Protein AF-0000000075753272 (afdb_homodimer)

Sequence (1418 aa):
MAPVPPPQSSPTVSQSSRSLSGKRPLSTNADADEENRRKDPKISRACDTCKRKKIRCDGIIPCSNCAKRKLNCAYDTKYGRGRPPTPPPSTVLNEPQDRTRSGDSNDHSIWHQPGPVAHGISTSQAHLRASPEIEIEGQYFDPTSGLNFLHRAWKKLLTQKDESTSYDSSDTERNQLLTSAGDRPFHVDNSTSDAFIPDASTARKLQEFYFETCVVTYRMFHRQTVEGWMELFLKDRQLQRPMAQSLGNSRTAILLTIMAIATLRLEKVHGEMSTEDESLVLQRSDHLFCAGMRLTEMEMGFPRLESAQARLIQVLYLLQTARMNKGWYTFGNAFHITLSLGMHRRRDQKRDFPFTSKRQNYITSECYKRTFWAAYIIDKYLSVVFGRPRLYQDDDIDQNFPDNVNDEDMTPQGPSTPDEPADCYIDALIFHAKIARIIGKVSQEVYSVSDLSNQDRLAAAHRSSRELHEWHASLPPHLGTVKPSTLIPSFRRQAIALQLAYSHALIHTNRPFLLTEGGSENVTECISATKASLELVNRMAGDNTLLHSFWWTHYVIFCALAVVYVWEIQRTTRPTEIDTQSLGKIFDLAEKCHGHIKRASTGLSQNQRYSIILDELRSEAQRCRILRGNTPHPQQSGRPGGETNANTEIGFPFLQDPDMFGSTVGVQEELMPNMLDSFLFSDWQTLDSSAIFPFPDPNSVSPTFPAVPMAPVPPPQSSPTVSQSSRSLSGKRPLSTNADADEENRRKDPKISRACDTCKRKKIRCDGIIPCSNCAKRKLNCAYDTKYGRGRPPTPPPSTVLNEPQDRTRSGDSNDHSIWHQPGPVAHGISTSQAHLRASPEIEIEGQYFDPTSGLNFLHRAWKKLLTQKDESTSYDSSDTERNQLLTSAGDRPFHVDNSTSDAFIPDASTARKLQEFYFETCVVTYRMFHRQTVEGWMELFLKDRQLQRPMAQSLGNSRTAILLTIMAIATLRLEKVHGEMSTEDESLVLQRSDHLFCAGMRLTEMEMGFPRLESAQARLIQVLYLLQTARMNKGWYTFGNAFHITLSLGMHRRRDQKRDFPFTSKRQNYITSECYKRTFWAAYIIDKYLSVVFGRPRLYQDDDIDQNFPDNVNDEDMTPQGPSTPDEPADCYIDALIFHAKIARIIGKVSQEVYSVSDLSNQDRLAAAHRSSRELHEWHASLPPHLGTVKPSTLIPSFRRQAIALQLAYSHALIHTNRPFLLTEGGSENVTECISATKASLELVNRMAGDNTLLHSFWWTHYVIFCALAVVYVWEIQRTTRPTEIDTQSLGKIFDLAEKCHGHIKRASTGLSQNQRYSIILDELRSEAQRCRILRGNTPHPQQSGRPGGETNANTEIGFPFLQDPDMFGSTVGVQEELMPNMLDSFLFSDWQTLDSSAIFPFPDPNSVSPTFPAVP

InterPro domains:
  IPR001138 Zn(2)Cys(6) fungal-type DNA-binding domain [PF00172] (45-79)
  IPR001138 Zn(2)Cys(6) fungal-type DNA-binding domain [PS00463] (46-73)
  IPR001138 Zn(2)Cys(6) fungal-type DNA-binding domain [PS50048] (46-75)
  IPR001138 Zn(2)Cys(6) fungal-type DNA-binding domain [SM00066] (41-84)
  IPR001138 Zn(2)Cys(6) fungal-type DNA-binding domain [cd00067] (42-76)
  IPR007219 Xylanolytic transcriptional activator, regulatory domain [PF04082] (209-472)
  IPR007219 Xylanolytic transcriptional activator, regulatory domain [SM00906] (327-408)
  IPR036864 Zn(2)-C6 fungal-type DNA-binding domain superfamily [G3DSA:4.10.240.10] (39-102)
  IPR036864 Zn(2)-C6 fungal-type DNA-binding domain superfamily [SSF57701] (38-82)

Radius of gyration: 41.1 Å; Cα contacts (8 Å, |Δi|>4): 1677; chains: 2; bounding box: 150×129×118 Å

Nearest PDB structures (foldseek):
  8fbj-assembly1_A  TM=3.458E-01  e=1.416E+00  synthetic construct
  7cnd-assembly1_C  TM=1.993E-01  e=3.492E+00  Saccharomyces cerevisiae
  5k7v-assembly1_B  TM=1.952E-01  e=4.719E+00  synthetic construct
  8fbj-assembly1_A  TM=3.458E-01  e=1.509E+00  synthetic construct
  6vfk-assembly1_B  TM=2.638E-01  e=9.099E+00  synthetic construct

pLDDT: mean 70.78, std 27.69, range [14.71, 98.81]

Organism: Penicillium rubens (strain ATCC 28089 / DSM 1075 / NRRL 1951 / Wisconsin 54-1255) (NCBI:txid500485)

Secondary structure (DSSP, 8-state):
----------------------------------------PPPS---HHHHHTT------BS-HHHHHTT------S--SSSS---PPB----------------------------------------S-----BTTB---TT-TTHHHHHHHHHHHHHHHHSTHHHHHHHHHSSBTTTTTSPPP-------GGGSPPHHHHHHHHHHIIIII-SS---S-HHHHHHHHHHHHHHHHTT--TTTTT-HHHHHHHHHHHHHHHHHHHHHS----HHHHHHHHHHHHHHHHHHHHHHHT-BSS--HHHHHHHHHHHHHHHHTT-HHHHHHHHHHHHHHHHHTTTTS---TTTT-TT--S---HHHHHHHHHHHHHHHHHHHHHHHHHT---SS-GGG--PPPPPS--GGGEETTEE---SS-PPPTHHHHHHHHHHHHHHHHHHHHTS-SS---HHHHHHHHHHHHHHHHHHHHHS-TTTTTS-GGGS-HHHHHHHHHHHHHHHHHHHHHHGGGGSSTT-HHHHHHHHHHHHHHHHHHHHHTT-HHHHTS-TTHHHHHHHHHHHHHHHHHHHHHS--SS-HHHHHHHHHHHHHHHHHHHHHGGG-HHHHHHHHHHHHHHHHHHHHHHHHHTS---------------------------TTS-S-----------GGGG--HHHHHHHHHTTTS-S--TT---TTS----/-------------------------------------------S---HHHHHTT------BS-HHHHHTT------S--SSSS---PPB----------------------------------------S-----BTTB---TT-TTHHHHHHHHHHHHHHHHSTHHHHHHHHHSSBTTTTTSPPP-------GGGSPPHHHHHHHHHHIIIII-SS---S-HHHHHHHHHHHHHHHHTT--TTTTT-HHHHHHHHHHHHHHHHHHHHHS----HHHHHHHHHHHHHHHHHHHHHHHT-BSS--HHHHHHHHHHHHHHHHTT-HHHHHHHHHHHHHHHHHTTTTS---TTTT-TT--S---HHHHHHHHHHHHHHHHHHHHHHHHHT---SS-GGG--PPPPPS--GGGEETTEE---SS-PPPTHHHHHHHHHHHHHHHHHHHHTS-SS---HHHHHHHHHHHHHHHHHHHHTS-TTTTTS-GGGS-HHHHHHHHHHHHHHHHHHHHHHGGGGSSTT-HHHHHHHHHHHHHHHHHHHHHTT-HHHHTS-TTHHHHHHHHHHHHHHHHHHHHHS--SS-HHHHHHHHHHHHHHHHHHHHHTTS-HHHHHHHHHHHHHHHHHHHHHHHHHTS---------------------------TTS-S-----------GGGG--HHHHHHHHHTTTS-S--TT---TTS----

Foldseek 3Di:
DDDDDDDDDDDDDDDDDDDDDDDDDDPDDDDDPPPPPPDDDQAQDAFPVCVVVVHDFNQAVQTPVCVVVVHHRHRPDDDPPDDPPDHHHDPPPPDPPPPPDDDDDDDPDDDDDDDDDDDDDPPPLPDPDDDPQPCPVNDRDPLQALCVLLVVLQVCLVVVCVPDPCVVQQVVQQPDDPLQRLFGDAQEDPPPDPVLDDALVLLVVLLVQLVQFQDAALCLDQSVVLVVVSVVQNVCVVVVHDNQPVPALLSSLLSLLSSLSSLLLVVLQVDDDDPVRNVVSSNSSSNSNVSSVVSLVPGDDQDDLSNLVSLLSSLQSCLLQVSLSNSVVSLVVSLVSLVVVVLLEAPDPVVCPVPPPPLQQLNRNLSSQSSVLSSLLVQLVSCLLQVHAGDDDPVSGDYDHHDQAESVQGGRNGGHDDPDDDHGSNLLNRLSSVLSVLSNQLCCQLVNPDPDDPVSNLVSLVVSLVVLVVSLVPRDCLQHPDDLVPDDNSSSLSNLVVLLSSLLSLLSSQLQCLQPPPNPVSLVSNLVSLLVLLVSLVVCLVRSSNCSSHSCNLLSLLSSLLSLLSNLLVCLVPVDPPDPVVNVVSNVSNVVSLVSLVVVCVHGQLSVSSNSSSVSSNVSSVVSVVVVVPPDPPPDPPPDDDDDPCPPPDDPPPCPVPPSVPDPPVPPPPVSNSSNNNPHSSNSSLSSNDSSDRDVPLVDPPVRDDNRD/DDDDDDDDDDDDDDDDDDDDDDDPDPPDDPDDDPDDPPDPDQAQDAFPVCVVVVHDFNQAVQTPVCVVVVHHRHRPDDDPPDDRPDHHHDPPPPDPPPPPPDDDDDDDDPDDDDDDDDDDPPPPPPPPDDDPQPCPVNDRDPLQALCVLLVVLQVCLVVVCVPDPCVVQQVVQQPDDPLQRLFGDAQEDPDPDPVLDDALVLLVVLLVQLVQFQDAALCLDQSVVLVVVSVVQNVCVVVVHDRQPPPALLSSLLSLLSSLSSLLLVVLQVDDDDLVRNVVSSNSSSNSNVSSVVSLVPGDDQDDLSNLVSLLSSLQSCLLQVSLSNSVVSLVVSLVSLVVVVLLEAPDPVVCPVPPPPLQQLNRLLSSQSSVLSSLLVQLVSCLLQVHAGDDDPVSGDYDHHDQAESVQGGRNGGHDDPDDDHGSNLLNRLSSVLSVLSNQLCCQLVNPDPDDPVSNLVSLVVSLVVLVVSLVPRDCLQHPDDLVPDDNSSSLSNLVVLLSSLLSLLLSQLQCLQPPPNPVSLVSNLVSLLVLLVSLVVCLVRSSNCSSHSCNLLSLLSSLLSLLSNLLVCLVPVDPPDVVVNVVSNVSNVVSLVSLVVVCVHGQLSVSSNSSSVSSNVSSVVSVVVVVPPDPPPDPDPDDDDPPCPPPDPPPPPPVPPVVDDPPVPPPPVSNRSNNNPHSSNSSLSSNDSSDRDPPLVDPPVRDDNRD

Structure (mmCIF, N/CA/C/O backbone):
data_AF-0000000075753272-model_v1
#
loop_
_entity.id
_entity.type
_entity.pdbx_description
1 polymer 'Pc21g18890 protein'
#
loop_
_atom_site.group_PDB
_atom_site.id
_atom_site.type_symbol
_atom_site.label_atom_id
_atom_site.label_alt_id
_atom_site.label_comp_id
_atom_site.label_asym_id
_atom_site.label_entity_id
_atom_site.label_seq_id
_atom_site.pdbx_PDB_ins_code
_atom_site.Cartn_x
_atom_site.Cartn_y
_atom_site.Cartn_z
_atom_site.occupancy
_atom_site.B_iso_or_equiv
_atom_site.auth_seq_id
_atom_site.auth_comp_id
_atom_site.auth_asym_id
_atom_site.auth_atom_id
_atom_site.pdbx_PDB_model_num
ATOM 1 N N . MET A 1 1 ? -29.297 -69.062 10.344 1 15.25 1 MET A N 1
ATOM 2 C CA . MET A 1 1 ? -29.344 -69.5 11.742 1 15.25 1 MET A CA 1
ATOM 3 C C . MET A 1 1 ? -28.031 -69.188 12.453 1 15.25 1 MET A C 1
ATOM 5 O O . MET A 1 1 ? -27.016 -68.938 11.812 1 15.25 1 MET A O 1
ATOM 9 N N . ALA A 1 2 ? -27.703 -70.125 13.523 1 15.28 2 ALA A N 1
ATOM 10 C CA . ALA A 1 2 ? -27.328 -70 14.93 1 15.28 2 ALA A CA 1
ATOM 11 C C . ALA A 1 2 ? -25.828 -69.688 15.047 1 15.28 2 ALA A C 1
ATOM 13 O O . ALA A 1 2 ? -25.062 -69.875 14.102 1 15.28 2 ALA A O 1
ATOM 14 N N . PRO A 1 3 ? -25.078 -70.25 16.109 1 16.95 3 PRO A N 1
ATOM 15 C CA . PRO A 1 3 ? -24.562 -70.062 17.469 1 16.95 3 PRO A CA 1
ATOM 16 C C . PRO A 1 3 ? -23.062 -70.25 17.562 1 16.95 3 PRO A C 1
ATOM 18 O O . PRO A 1 3 ? -22.375 -69.375 18.141 1 16.95 3 PRO A O 1
ATOM 21 N N . VAL A 1 4 ? -22.531 -71.438 17.484 1 16.41 4 VAL A N 1
ATOM 22 C CA . VAL A 1 4 ? -21.969 -72.188 18.609 1 16.41 4 VAL A CA 1
ATOM 23 C C . VAL A 1 4 ? -20.484 -71.875 18.766 1 16.41 4 VAL A C 1
ATOM 25 O O . VAL A 1 4 ? -19.859 -71.312 17.844 1 16.41 4 VAL A O 1
ATOM 28 N N . PRO A 1 5 ? -19.547 -72.812 18.891 1 17.09 5 PRO A N 1
ATOM 29 C CA . PRO A 1 5 ? -18.984 -73.375 20.141 1 17.09 5 PRO A CA 1
ATOM 30 C C . PRO A 1 5 ? -17.547 -72.938 20.391 1 17.09 5 PRO A C 1
ATOM 32 O O . PRO A 1 5 ? -16.906 -72.375 19.484 1 17.09 5 PRO A O 1
ATOM 35 N N . PRO A 1 6 ? -16.672 -73.75 20.984 1 17.28 6 PRO A N 1
ATOM 36 C CA . PRO A 1 6 ? -15.969 -73.938 22.25 1 17.28 6 PRO A CA 1
ATOM 37 C C . PRO A 1 6 ? -14.453 -73.875 22.109 1 17.28 6 PRO A C 1
ATOM 39 O O . PRO A 1 6 ? -13.773 -73.375 23.016 1 17.28 6 PRO A O 1
ATOM 42 N N . PRO A 1 7 ? -13.633 -74.312 21.047 1 15.12 7 PRO A N 1
ATOM 43 C CA . PRO A 1 7 ? -12.844 -75.5 21.531 1 15.12 7 PRO A CA 1
ATOM 44 C C . PRO A 1 7 ? -11.531 -75.062 22.172 1 15.12 7 PRO A C 1
ATOM 46 O O . PRO A 1 7 ? -11.078 -73.938 21.969 1 15.12 7 PRO A O 1
ATOM 49 N N . GLN A 1 8 ? -10.461 -75.938 22.203 1 14.81 8 GLN A N 1
ATOM 50 C CA . GLN A 1 8 ? -9.82 -76.812 23.172 1 14.81 8 GLN A CA 1
ATOM 51 C C . GLN A 1 8 ? -8.414 -76.312 23.516 1 14.81 8 GLN A C 1
ATOM 53 O O . GLN A 1 8 ? -8.078 -76.125 24.688 1 14.81 8 GLN A O 1
ATOM 58 N N . SER A 1 9 ? -7.305 -76.875 22.969 1 14.84 9 SER A N 1
ATOM 59 C CA . SER A 1 9 ? -6.488 -77.875 23.656 1 14.84 9 SER A CA 1
ATOM 60 C C . SER A 1 9 ? -5.184 -77.25 24.156 1 14.84 9 SER A C 1
ATOM 62 O O . SER A 1 9 ? -4.848 -77.375 25.344 1 14.84 9 SER A O 1
ATOM 64 N N . SER A 1 10 ? -3.955 -77.688 23.688 1 15.23 10 SER A N 1
ATOM 65 C CA . SER A 1 10 ? -3.084 -78.625 24.375 1 15.23 10 SER A CA 1
ATOM 66 C C . SER A 1 10 ? -1.89 -77.938 25 1 15.23 10 SER A C 1
ATOM 68 O O . SER A 1 10 ? -1.557 -76.812 24.625 1 15.23 10 SER A O 1
ATOM 70 N N . PRO A 1 11 ? -0.703 -78.688 25.234 1 16.17 11 PRO A N 1
ATOM 71 C CA . PRO A 1 11 ? 0.001 -79.125 26.422 1 16.17 11 PRO A CA 1
ATOM 72 C C . PRO A 1 11 ? 1.267 -78.375 26.734 1 16.17 11 PRO A C 1
ATOM 74 O O . PRO A 1 11 ? 1.472 -77.938 27.875 1 16.17 11 PRO A O 1
ATOM 77 N N . THR A 1 12 ? 2.381 -78.438 25.938 1 15.66 12 THR A N 1
ATOM 78 C CA . THR A 1 12 ? 3.527 -79.188 26.438 1 15.66 12 THR A CA 1
ATOM 79 C C . THR A 1 12 ? 4.516 -78.25 27.141 1 15.66 12 THR A C 1
ATOM 81 O O . THR A 1 12 ? 4.719 -77.125 26.719 1 15.66 12 THR A O 1
ATOM 84 N N . VAL A 1 13 ? 5.352 -78.688 28.172 1 16.58 13 VAL A N 1
ATOM 85 C CA . VAL A 1 13 ? 5.918 -78.438 29.5 1 16.58 13 VAL A CA 1
ATOM 86 C C . VAL A 1 13 ? 7.312 -77.875 29.375 1 16.58 13 VAL A C 1
ATOM 88 O O . VAL A 1 13 ? 7.68 -76.938 30.141 1 16.58 13 VAL A O 1
ATOM 91 N N . SER A 1 14 ? 8.32 -78.25 28.5 1 15.04 14 SER A N 1
ATOM 92 C CA . SER A 1 14 ? 9.438 -78.938 29.141 1 15.04 14 SER A CA 1
ATOM 93 C C . SER A 1 14 ? 10.398 -77.938 29.781 1 15.04 14 SER A C 1
ATOM 95 O O . SER A 1 14 ? 10.359 -76.75 29.453 1 15.04 14 SER A O 1
ATOM 97 N N . GLN A 1 15 ? 11.805 -78.25 29.859 1 15.45 15 GLN A N 1
ATOM 98 C CA . GLN A 1 15 ? 12.773 -78.625 30.891 1 15.45 15 GLN A CA 1
ATOM 99 C C . GLN A 1 15 ? 13.703 -77.438 31.203 1 15.45 15 GLN A C 1
ATOM 101 O O . GLN A 1 15 ? 13.766 -76.438 30.453 1 15.45 15 GLN A O 1
ATOM 106 N N . SER A 1 16 ? 15.023 -77.75 31.609 1 15.95 16 SER A N 1
ATOM 107 C CA . SER A 1 16 ? 15.797 -77.688 32.844 1 15.95 16 SER A CA 1
ATOM 108 C C . SER A 1 16 ? 16.766 -76.5 32.875 1 15.95 16 SER A C 1
ATOM 110 O O . SER A 1 16 ? 16.781 -75.75 33.812 1 15.95 16 SER A O 1
ATOM 112 N N . SER A 1 17 ? 18.031 -76.688 32.281 1 15.92 17 SER A N 1
ATOM 113 C CA . SER A 1 17 ? 19.281 -76.812 33 1 15.92 17 SER A CA 1
ATOM 114 C C . SER A 1 17 ? 20.016 -75.5 33.094 1 15.92 17 SER A C 1
ATOM 116 O O . SER A 1 17 ? 20.062 -74.688 32.156 1 15.92 17 SER A O 1
ATOM 118 N N . ARG A 1 18 ? 20.531 -75.062 34.344 1 17.67 18 ARG A N 1
ATOM 119 C CA . ARG A 1 18 ? 20.906 -73.938 35.125 1 17.67 18 ARG A CA 1
ATOM 120 C C . ARG A 1 18 ? 22.312 -73.438 34.781 1 17.67 18 ARG A C 1
ATOM 122 O O . ARG A 1 18 ? 22.875 -72.562 35.469 1 17.67 18 ARG A O 1
ATOM 129 N N . SER A 1 19 ? 22.859 -73.688 33.562 1 15.87 19 SER A N 1
ATOM 130 C CA . SER A 1 19 ? 24.312 -73.875 33.656 1 15.87 19 SER A CA 1
ATOM 131 C C . SER A 1 19 ? 24.984 -72.625 34.25 1 15.87 19 SER A C 1
ATOM 133 O O . SER A 1 19 ? 24.391 -71.562 34.281 1 15.87 19 SER A O 1
ATOM 135 N N . LEU A 1 20 ? 26.406 -72.562 34.125 1 17.33 20 LEU A N 1
ATOM 136 C CA . LEU A 1 20 ? 27.688 -72.5 34.812 1 17.33 20 LEU A CA 1
ATOM 137 C C . LEU A 1 20 ? 28.141 -71 34.875 1 17.33 20 LEU A C 1
ATOM 139 O O . LEU A 1 20 ? 27.781 -70.188 34.031 1 17.33 20 LEU A O 1
ATOM 143 N N . SER A 1 21 ? 29.078 -70.625 35.875 1 17.3 21 SER A N 1
ATOM 144 C CA . SER A 1 21 ? 29.469 -69.625 36.938 1 17.3 21 SER A CA 1
ATOM 145 C C . SER A 1 21 ? 30.453 -68.625 36.375 1 17.3 21 SER A C 1
ATOM 147 O O . SER A 1 21 ? 30.781 -67.625 37.062 1 17.3 21 SER A O 1
ATOM 149 N N . GLY A 1 22 ? 30.906 -68.688 35.125 1 16.08 22 GLY A N 1
ATOM 150 C CA . GLY A 1 22 ? 32.312 -68.312 35.094 1 16.08 22 GLY A CA 1
ATOM 151 C C . GLY A 1 22 ? 32.562 -66.875 35.406 1 16.08 22 GLY A C 1
ATOM 152 O O . GLY A 1 22 ? 31.797 -66 35 1 16.08 22 GLY A O 1
ATOM 153 N N . LYS A 1 23 ? 33.375 -66.625 36.5 1 18.42 23 LYS A N 1
ATOM 154 C CA . LYS A 1 23 ? 33.812 -65.5 37.312 1 18.42 23 LYS A CA 1
ATOM 155 C C . LYS A 1 23 ? 34.594 -64.5 36.5 1 18.42 23 LYS A C 1
ATOM 157 O O . LYS A 1 23 ? 35.5 -64.875 35.781 1 18.42 23 LYS A O 1
ATOM 162 N N . ARG A 1 24 ? 34.094 -63.375 36.156 1 18.03 24 ARG A N 1
ATOM 163 C CA . ARG A 1 24 ? 34.5 -62.219 35.344 1 18.03 24 ARG A CA 1
ATOM 164 C C . ARG A 1 24 ? 35.781 -61.594 35.906 1 18.03 24 ARG A C 1
ATOM 166 O O . ARG A 1 24 ? 35.812 -61.188 37.062 1 18.03 24 ARG A O 1
ATOM 173 N N . PRO A 1 25 ? 36.938 -62.125 35.531 1 18.89 25 PRO A N 1
ATOM 174 C CA . PRO A 1 25 ? 38.125 -61.594 36.25 1 18.89 25 PRO A CA 1
ATOM 175 C C . PRO A 1 25 ? 38.188 -60.062 36.219 1 18.89 25 PRO A C 1
ATOM 177 O O . PRO A 1 25 ? 37.656 -59.438 35.312 1 18.89 25 PRO A O 1
ATOM 180 N N . LEU A 1 26 ? 38.625 -59.375 37.375 1 20.05 26 LEU A N 1
ATOM 181 C CA . LEU A 1 26 ? 38.719 -58.062 38 1 20.05 26 LEU A CA 1
ATOM 182 C C . LEU A 1 26 ? 39.781 -57.219 37.312 1 20.05 26 LEU A C 1
ATOM 184 O O . LEU A 1 26 ? 40.969 -57.469 37.438 1 20.05 26 LEU A O 1
ATOM 188 N N . SER A 1 27 ? 39.625 -56.875 35.969 1 18.56 27 SER A N 1
ATOM 189 C CA . SER A 1 27 ? 40.719 -56.156 35.312 1 18.56 27 SER A CA 1
ATOM 190 C C . SER A 1 27 ? 41.062 -54.875 36.062 1 18.56 27 SER A C 1
ATOM 192 O O . SER A 1 27 ? 40.188 -54.094 36.406 1 18.56 27 SER A O 1
ATOM 194 N N . THR A 1 28 ? 42.281 -54.75 36.656 1 19.38 28 THR A N 1
ATOM 195 C CA . THR A 1 28 ? 43.031 -53.844 37.531 1 19.38 28 THR A CA 1
ATOM 196 C C . THR A 1 28 ? 43.156 -52.469 36.906 1 19.38 28 THR A C 1
ATOM 198 O O . THR A 1 28 ? 43.25 -52.375 35.688 1 19.38 28 THR A O 1
ATOM 201 N N . ASN A 1 29 ? 43.156 -51.219 37.656 1 20.14 29 ASN A N 1
ATOM 202 C CA . ASN A 1 29 ? 42.938 -49.781 37.812 1 20.14 29 ASN A CA 1
ATOM 203 C C . ASN A 1 29 ? 44.125 -49 37.312 1 20.14 29 ASN A C 1
ATOM 205 O O . ASN A 1 29 ? 44.219 -47.781 37.594 1 20.14 29 ASN A O 1
ATOM 209 N N . ALA A 1 30 ? 45.344 -49.469 36.875 1 20.72 30 ALA A N 1
ATOM 210 C CA . ALA A 1 30 ? 46.594 -48.75 37.219 1 20.72 30 ALA A CA 1
ATOM 211 C C . ALA A 1 30 ? 46.562 -47.344 36.594 1 20.72 30 ALA A C 1
ATOM 213 O O . ALA A 1 30 ? 46.844 -46.375 37.281 1 20.72 30 ALA A O 1
ATOM 214 N N . ASP A 1 31 ? 47.125 -47.094 35.344 1 19.86 31 ASP A N 1
ATOM 215 C CA . ASP A 1 31 ? 48.281 -46.312 35 1 19.86 31 ASP A CA 1
ATOM 216 C C . ASP A 1 31 ? 47.938 -44.844 34.812 1 19.86 31 ASP A C 1
ATOM 218 O O . ASP A 1 31 ? 46.969 -44.5 34.156 1 19.86 31 ASP A O 1
ATOM 222 N N . ALA A 1 32 ? 48.562 -43.719 35.625 1 23.19 32 ALA A N 1
ATOM 223 C CA . ALA A 1 32 ? 48.719 -42.406 36.188 1 23.19 32 ALA A CA 1
ATOM 224 C C . ALA A 1 32 ? 49.094 -41.375 35.125 1 23.19 32 ALA A C 1
ATOM 226 O O . ALA A 1 32 ? 49.094 -40.188 35.375 1 23.19 32 ALA A O 1
ATOM 227 N N . ASP A 1 33 ? 49.844 -41.719 34.031 1 22.69 33 ASP A N 1
ATOM 228 C CA . ASP A 1 33 ? 50.812 -40.781 33.5 1 22.69 33 ASP A CA 1
ATOM 229 C C . ASP A 1 33 ? 50.125 -39.594 32.812 1 22.69 33 ASP A C 1
ATOM 231 O O . ASP A 1 33 ? 50.75 -38.875 32.031 1 22.69 33 ASP A O 1
ATOM 235 N N . GLU A 1 34 ? 48.906 -39.312 32.906 1 25.77 34 GLU A N 1
ATOM 236 C CA . GLU A 1 34 ? 48.469 -38.375 31.891 1 25.77 34 GLU A CA 1
ATOM 237 C C . GLU A 1 34 ? 49.062 -36.969 32.156 1 25.77 34 GLU A C 1
ATOM 239 O O . GLU A 1 34 ? 48.781 -36.375 33.188 1 25.77 34 GLU A O 1
ATOM 244 N N . GLU A 1 35 ? 50.344 -36.625 31.688 1 26.92 35 GLU A N 1
ATOM 245 C CA . GLU A 1 35 ? 51.125 -35.375 31.719 1 26.92 35 GLU A CA 1
ATOM 246 C C . GLU A 1 35 ? 50.25 -34.156 31.422 1 26.92 35 GLU A C 1
ATOM 248 O O . GLU A 1 35 ? 49.469 -34.156 30.469 1 26.92 35 GLU A O 1
ATOM 253 N N . ASN A 1 36 ? 50.062 -33.312 32.438 1 28.36 36 ASN A N 1
ATOM 254 C CA . ASN A 1 36 ? 49.312 -32.094 32.594 1 28.36 36 ASN A CA 1
ATOM 255 C C . ASN A 1 36 ? 49.75 -31.031 31.578 1 28.36 36 ASN A C 1
ATOM 257 O O . ASN A 1 36 ? 50.844 -30.5 31.656 1 28.36 36 ASN A O 1
ATOM 261 N N . ARG A 1 37 ? 49.562 -31.125 30.25 1 33.59 37 ARG A N 1
ATOM 262 C CA . ARG A 1 37 ? 49.875 -30.094 29.281 1 33.59 37 ARG A CA 1
ATOM 263 C C . ARG A 1 37 ? 49.531 -28.703 29.812 1 33.59 37 ARG A C 1
ATOM 265 O O . ARG A 1 37 ? 48.375 -28.438 30.109 1 33.59 37 ARG A O 1
ATOM 272 N N . ARG A 1 38 ? 50.406 -27.984 30.5 1 32.75 38 ARG A N 1
ATOM 273 C CA . ARG A 1 38 ? 50.344 -26.609 31 1 32.75 38 ARG A CA 1
ATOM 274 C C . ARG A 1 38 ? 49.656 -25.688 30 1 32.75 38 ARG A C 1
ATOM 276 O O . ARG A 1 38 ? 50.031 -25.641 28.828 1 32.75 38 ARG A O 1
ATOM 283 N N . LYS A 1 39 ? 48.5 -25.359 30.266 1 36.44 39 LYS A N 1
ATOM 284 C CA . LYS A 1 39 ? 47.688 -24.391 29.531 1 36.44 39 LYS A CA 1
ATOM 285 C C . LYS A 1 39 ? 48.469 -23.109 29.281 1 36.44 39 LYS A C 1
ATOM 287 O O . LYS A 1 39 ? 49.125 -22.578 30.172 1 36.44 39 LYS A O 1
ATOM 292 N N . ASP A 1 40 ? 48.938 -22.828 28.078 1 40.81 40 ASP A N 1
ATOM 293 C CA . ASP A 1 40 ? 49.656 -21.625 27.656 1 40.81 40 ASP A CA 1
ATOM 294 C C . ASP A 1 40 ? 49.031 -20.375 28.281 1 40.81 40 ASP A C 1
ATOM 296 O O . ASP A 1 40 ? 47.812 -20.297 28.453 1 40.81 40 ASP A O 1
ATOM 300 N N . PRO A 1 41 ? 49.75 -19.578 29 1 45.75 41 PRO A N 1
ATOM 301 C CA . PRO A 1 41 ? 49.219 -18.438 29.75 1 45.75 41 PRO A CA 1
ATOM 302 C C . PRO A 1 41 ? 48.312 -17.547 28.891 1 45.75 41 PRO A C 1
ATOM 304 O O . PRO A 1 41 ? 48.594 -17.359 27.703 1 45.75 41 PRO A O 1
ATOM 307 N N . LYS A 1 42 ? 47.094 -17.359 29.297 1 56.03 42 LYS A N 1
ATOM 308 C CA . LYS A 1 42 ? 46.062 -16.516 28.672 1 56.03 42 LYS A CA 1
ATOM 309 C C . LYS A 1 42 ? 46.562 -15.07 28.547 1 56.03 42 LYS A C 1
ATOM 311 O O . LYS A 1 42 ? 47.156 -14.516 29.469 1 56.03 42 LYS A O 1
ATOM 316 N N . ILE A 1 43 ? 46.688 -14.648 27.406 1 66.12 43 ILE A N 1
ATOM 317 C CA . ILE A 1 43 ? 47.156 -13.297 27.172 1 66.12 43 ILE A CA 1
ATOM 318 C C . ILE A 1 43 ? 46.219 -12.289 27.828 1 66.12 43 ILE A C 1
ATOM 320 O O . ILE A 1 43 ? 45.031 -12.539 27.938 1 66.12 43 ILE A O 1
ATOM 324 N N . SER A 1 44 ? 46.594 -11.289 28.547 1 69.62 44 SER A N 1
ATOM 325 C CA . SER A 1 44 ? 45.812 -10.367 29.359 1 69.62 44 SER A CA 1
ATOM 326 C C . SER A 1 44 ? 44.969 -9.43 28.484 1 69.62 44 SER A C 1
ATOM 328 O O . SER A 1 44 ? 43.906 -8.992 28.875 1 69.62 44 SER A O 1
ATOM 330 N N . ARG A 1 45 ? 45.562 -9.078 27.281 1 73 45 ARG A N 1
ATOM 331 C CA . ARG A 1 45 ? 44.875 -8.141 26.406 1 73 45 ARG A CA 1
ATOM 332 C C . ARG A 1 45 ? 45.219 -8.398 24.953 1 73 45 ARG A C 1
ATOM 334 O O . ARG A 1 45 ? 46.406 -8.492 24.594 1 73 45 ARG A O 1
ATOM 341 N N . ALA A 1 46 ? 44.156 -8.617 24.234 1 76.31 46 ALA A N 1
ATOM 342 C CA . ALA A 1 46 ? 44.344 -8.773 22.797 1 76.31 46 ALA A CA 1
ATOM 343 C C . ALA A 1 46 ? 44.344 -7.422 22.094 1 76.31 46 ALA A C 1
ATOM 345 O O . ALA A 1 46 ? 43.719 -6.473 22.562 1 76.31 46 ALA A O 1
ATOM 346 N N . CYS A 1 47 ? 45.094 -7.266 20.984 1 75.44 47 CYS A N 1
ATOM 347 C CA . CYS A 1 47 ? 45.125 -6.016 20.234 1 75.44 47 CYS A CA 1
ATOM 348 C C . CYS A 1 47 ? 43.781 -5.762 19.562 1 75.44 47 CYS A C 1
ATOM 350 O O . CYS A 1 47 ? 43 -6.695 19.344 1 75.44 47 CYS A O 1
ATOM 352 N N . ASP A 1 48 ? 43.438 -4.555 19.266 1 77.06 48 ASP A N 1
ATOM 353 C CA . ASP A 1 48 ? 42.125 -4.129 18.766 1 77.06 48 ASP A CA 1
ATOM 354 C C . ASP A 1 48 ? 41.812 -4.801 17.438 1 77.06 48 ASP A C 1
ATOM 356 O O . ASP A 1 48 ? 40.656 -5.145 17.172 1 77.06 48 ASP A O 1
ATOM 360 N N . THR A 1 49 ? 42.781 -5.094 16.672 1 75.19 49 THR A N 1
ATOM 361 C CA . THR A 1 49 ? 42.625 -5.723 15.367 1 75.19 49 THR A CA 1
ATOM 362 C C . THR A 1 49 ? 42.312 -7.211 15.516 1 75.19 49 THR A C 1
ATOM 364 O O . THR A 1 49 ? 41.406 -7.738 14.852 1 75.19 49 THR A O 1
ATOM 367 N N . CYS A 1 50 ? 43.062 -7.863 16.375 1 75.56 50 CYS A N 1
ATOM 368 C CA . CYS A 1 50 ? 42.844 -9.281 16.625 1 75.56 50 CYS A CA 1
ATOM 369 C C . CYS A 1 50 ? 41.531 -9.508 17.359 1 75.56 50 CYS A C 1
ATOM 371 O O . CYS A 1 50 ? 40.812 -10.492 17.109 1 75.56 50 CYS A O 1
ATOM 373 N N . LYS A 1 51 ? 41.125 -8.609 18.203 1 75.31 51 LYS A N 1
ATOM 374 C CA . LYS A 1 51 ? 39.844 -8.648 18.922 1 75.31 51 LYS A CA 1
ATOM 375 C C . LYS A 1 51 ? 38.688 -8.469 17.953 1 75.31 51 LYS A C 1
ATOM 377 O O . LYS A 1 51 ? 37.688 -9.172 18.062 1 75.31 51 LYS A O 1
ATOM 382 N N . ARG A 1 52 ? 38.938 -7.598 17.109 1 69.69 52 ARG A N 1
ATOM 383 C CA . ARG A 1 52 ? 37.906 -7.316 16.109 1 69.69 52 ARG A CA 1
ATOM 384 C C . ARG A 1 52 ? 37.75 -8.484 15.148 1 69.69 52 ARG A C 1
ATOM 386 O O . ARG A 1 52 ? 36.625 -8.82 14.75 1 69.69 52 ARG A O 1
ATOM 393 N N . LYS A 1 53 ? 38.781 -9.148 14.977 1 68.44 53 LYS A N 1
ATOM 394 C CA . LYS A 1 53 ? 38.781 -10.258 14.023 1 68.44 53 LYS A CA 1
ATOM 395 C C . LYS A 1 53 ? 38.625 -11.602 14.742 1 68.44 53 LYS A C 1
ATOM 397 O O . LYS A 1 53 ? 38.688 -12.656 14.109 1 68.44 53 LYS A O 1
ATOM 402 N N . LYS A 1 54 ? 38.469 -11.586 16.078 1 66.5 54 LYS A N 1
ATOM 403 C CA . LYS A 1 54 ? 38.312 -12.711 17 1 66.5 54 LYS A CA 1
ATOM 404 C C . LYS A 1 54 ? 39.344 -13.797 16.703 1 66.5 54 LYS A C 1
ATOM 406 O O . LYS A 1 54 ? 39.031 -14.984 16.734 1 66.5 54 LYS A O 1
ATOM 411 N N . ILE A 1 55 ? 40.625 -13.367 16.469 1 76.12 55 ILE A N 1
ATOM 412 C CA . ILE A 1 55 ? 41.719 -14.297 16.344 1 76.12 55 ILE A CA 1
ATOM 413 C C . ILE A 1 55 ? 42.594 -14.227 17.594 1 76.12 55 ILE A C 1
ATOM 415 O O . ILE A 1 55 ? 42.625 -13.211 18.297 1 76.12 55 ILE A O 1
ATOM 419 N N . ARG A 1 56 ? 43.312 -15.359 17.812 1 75.88 56 ARG A N 1
ATOM 420 C CA . ARG A 1 56 ? 44.188 -15.461 18.984 1 75.88 56 ARG A CA 1
ATOM 421 C C . ARG A 1 56 ? 45.375 -14.508 18.875 1 75.88 56 ARG A C 1
ATOM 423 O O . ARG A 1 56 ? 46.156 -14.586 17.922 1 75.88 56 ARG A O 1
ATOM 430 N N . CYS A 1 57 ? 45.344 -13.531 19.719 1 74.69 57 CYS A N 1
ATOM 431 C CA . CYS A 1 57 ? 46.406 -12.523 19.781 1 74.69 57 CYS A CA 1
ATOM 432 C C . CYS A 1 57 ? 47.469 -12.914 20.812 1 74.69 57 CYS A C 1
ATOM 434 O O . CYS A 1 57 ? 47.156 -13.547 21.828 1 74.69 57 CYS A O 1
ATOM 436 N N . ASP A 1 58 ? 48.688 -12.766 20.672 1 76 58 ASP A N 1
ATOM 437 C CA . ASP A 1 58 ? 49.75 -13.102 21.625 1 76 58 ASP A CA 1
ATOM 438 C C . ASP A 1 58 ? 50 -11.93 22.562 1 76 58 ASP A C 1
ATOM 440 O O . ASP A 1 58 ? 50.844 -12.023 23.453 1 76 58 ASP A O 1
ATOM 444 N N . GLY A 1 59 ? 49.281 -10.695 22.422 1 74.19 59 GLY A N 1
ATOM 445 C CA . GLY A 1 59 ? 49.25 -9.586 23.344 1 74.19 59 GLY A CA 1
ATOM 446 C C . GLY A 1 59 ? 50.5 -8.711 23.266 1 74.19 59 GLY A C 1
ATOM 447 O O . GLY A 1 59 ? 50.719 -7.887 24.156 1 74.19 59 GLY A O 1
ATOM 448 N N . ILE A 1 60 ? 51.469 -8.922 22.219 1 75.25 60 ILE A N 1
ATOM 449 C CA . ILE A 1 60 ? 52.656 -8.094 22.078 1 75.25 60 ILE A CA 1
ATOM 450 C C . ILE A 1 60 ? 52.406 -7.043 21 1 75.25 60 ILE A C 1
ATOM 452 O O . ILE A 1 60 ? 51.531 -7.195 20.156 1 75.25 60 ILE A O 1
ATOM 456 N N . ILE A 1 61 ? 53.094 -5.758 21.078 1 74.31 61 ILE A N 1
ATOM 457 C CA . ILE A 1 61 ? 52.938 -4.699 20.078 1 74.31 61 ILE A CA 1
ATOM 458 C C . ILE A 1 61 ? 54.25 -4.531 19.312 1 74.31 61 ILE A C 1
ATOM 460 O O . ILE A 1 61 ? 55.281 -4.191 19.906 1 74.31 61 ILE A O 1
ATOM 464 N N . PRO A 1 62 ? 54.062 -5 18.031 1 74.44 62 PRO A N 1
ATOM 465 C CA . PRO A 1 62 ? 52.875 -5.531 17.344 1 74.44 62 PRO A CA 1
ATOM 466 C C . PRO A 1 62 ? 52.688 -7.027 17.594 1 74.44 62 PRO A C 1
ATOM 468 O O . PRO A 1 62 ? 53.656 -7.758 17.797 1 74.44 62 PRO A O 1
ATOM 471 N N . CYS A 1 63 ? 51.406 -7.461 17.688 1 75.44 63 CYS A N 1
ATOM 472 C CA . CYS A 1 63 ? 51.188 -8.883 17.938 1 75.44 63 CYS A CA 1
ATOM 473 C C . CYS A 1 63 ? 51.594 -9.703 16.703 1 75.44 63 CYS A C 1
ATOM 475 O O . CYS A 1 63 ? 51.625 -9.188 15.594 1 75.44 63 CYS A O 1
ATOM 477 N N . SER A 1 64 ? 52.031 -10.906 16.859 1 76.88 64 SER A N 1
ATOM 478 C CA . SER A 1 64 ? 52.562 -11.766 15.797 1 76.88 64 SER A CA 1
ATOM 479 C C . SER A 1 64 ? 51.594 -11.828 14.609 1 76.88 64 SER A C 1
ATOM 481 O O . SER A 1 64 ? 52.031 -11.914 13.461 1 76.88 64 SER A O 1
ATOM 483 N N . ASN A 1 65 ? 50.344 -11.727 14.883 1 73.44 65 ASN A N 1
ATOM 484 C CA . ASN A 1 65 ? 49.312 -11.758 13.836 1 73.44 65 ASN A CA 1
ATOM 485 C C . ASN A 1 65 ? 49.281 -10.453 13.047 1 73.44 65 ASN A C 1
ATOM 487 O O . ASN A 1 65 ? 49.219 -10.469 11.82 1 73.44 65 ASN A O 1
ATOM 491 N N . CYS A 1 66 ? 49.281 -9.422 13.719 1 74.81 66 CYS A N 1
ATOM 492 C CA . CYS A 1 66 ? 49.25 -8.109 13.094 1 74.81 66 CYS A CA 1
ATOM 493 C C . CYS A 1 66 ? 50.562 -7.84 12.367 1 74.81 66 CYS A C 1
ATOM 495 O O . CYS A 1 66 ? 50.594 -7.246 11.289 1 74.81 66 CYS A O 1
ATOM 497 N N . ALA A 1 67 ? 51.656 -8.312 12.867 1 76 67 ALA A N 1
ATOM 498 C CA . ALA A 1 67 ? 52.969 -8.172 12.258 1 76 67 ALA A CA 1
ATOM 499 C C . ALA A 1 67 ? 53.062 -8.984 10.961 1 76 67 ALA A C 1
ATOM 501 O O . ALA A 1 67 ? 53.594 -8.492 9.953 1 76 67 ALA A O 1
ATOM 502 N N . LYS A 1 68 ? 52.562 -10.148 11.078 1 71 68 LYS A N 1
ATOM 503 C CA . LYS A 1 68 ? 52.625 -11.023 9.906 1 71 68 LYS A CA 1
ATOM 504 C C . LYS A 1 68 ? 51.75 -10.5 8.789 1 71 68 LYS A C 1
ATOM 506 O O . LYS A 1 68 ? 52.094 -10.617 7.609 1 71 68 LYS A O 1
ATOM 511 N N . ARG A 1 69 ? 50.719 -9.883 9.25 1 69.75 69 ARG A N 1
ATOM 512 C CA . ARG A 1 69 ? 49.719 -9.445 8.289 1 69.75 69 ARG A CA 1
ATOM 513 C C . ARG A 1 69 ? 49.844 -7.953 8.016 1 69.75 69 ARG A C 1
ATOM 515 O O . ARG A 1 69 ? 49 -7.379 7.312 1 69.75 69 ARG A O 1
ATOM 522 N N . LYS A 1 70 ? 50.875 -7.367 8.531 1 68.38 70 LYS A N 1
ATOM 523 C CA . LYS A 1 70 ? 51.25 -5.961 8.43 1 68.38 70 LYS A CA 1
ATOM 524 C C . LYS A 1 70 ? 50.031 -5.055 8.672 1 68.38 70 LYS A C 1
ATOM 526 O O . LYS A 1 70 ? 49.812 -4.09 7.938 1 68.38 70 LYS A O 1
ATOM 531 N N . LEU A 1 71 ? 49.25 -5.508 9.625 1 72.31 71 LEU A N 1
ATOM 532 C CA . LEU A 1 71 ? 48.094 -4.727 10.078 1 72.31 71 LEU A CA 1
ATOM 533 C C . LEU A 1 71 ? 48.5 -3.801 11.219 1 72.31 71 LEU A C 1
ATOM 535 O O . LEU A 1 71 ? 49.469 -4.043 11.914 1 72.31 71 LEU A O 1
ATOM 539 N N . ASN A 1 72 ? 47.656 -2.734 11.227 1 73.75 72 ASN A N 1
ATOM 540 C CA . ASN A 1 72 ? 47.906 -1.854 12.367 1 73.75 72 ASN A CA 1
ATOM 541 C C . ASN A 1 72 ? 47.5 -2.52 13.688 1 73.75 72 ASN A C 1
ATOM 543 O O . ASN A 1 72 ? 46.344 -2.818 13.898 1 73.75 72 ASN A O 1
ATOM 547 N N . CYS A 1 73 ? 48.406 -2.893 14.5 1 71.62 73 CYS A N 1
ATOM 548 C CA . CYS A 1 73 ? 48.25 -3.498 15.812 1 71.62 73 CYS A CA 1
ATOM 549 C C . CYS A 1 73 ? 48.062 -2.432 16.891 1 71.62 73 CYS A C 1
ATOM 551 O O . CYS A 1 73 ? 49.031 -1.808 17.312 1 71.62 73 CYS A O 1
ATOM 553 N N . ALA A 1 74 ? 46.75 -2.01 17.031 1 75.69 74 ALA A N 1
ATOM 554 C CA . ALA A 1 74 ? 46.469 -0.957 18 1 75.69 74 ALA A CA 1
ATOM 555 C C . ALA A 1 74 ? 45.781 -1.517 19.234 1 75.69 74 ALA A C 1
ATOM 557 O O . ALA A 1 74 ? 45.094 -2.547 19.141 1 75.69 74 ALA A O 1
ATOM 558 N N . TYR A 1 75 ? 46 -1.099 20.375 1 70.44 75 TYR A N 1
ATOM 559 C CA . TYR A 1 75 ? 45.375 -1.406 21.656 1 70.44 75 TYR A CA 1
ATOM 560 C C . TYR A 1 75 ? 44.656 -0.183 22.219 1 70.44 75 TYR A C 1
ATOM 562 O O . TYR A 1 75 ? 44.969 0.254 23.328 1 70.44 75 TYR A O 1
ATOM 570 N N . ASP A 1 76 ? 43.75 0.471 21.359 1 71.69 76 ASP A N 1
ATOM 571 C CA . ASP A 1 76 ? 43.188 1.758 21.719 1 71.69 76 ASP A CA 1
ATOM 572 C C . ASP A 1 76 ? 41.812 1.573 22.375 1 71.69 76 ASP A C 1
ATOM 574 O O . ASP A 1 76 ? 41.25 2.512 22.953 1 71.69 76 ASP A O 1
ATOM 578 N N . THR A 1 77 ? 41.188 0.431 22.266 1 68.25 77 THR A N 1
ATOM 579 C CA . THR A 1 77 ? 39.844 0.243 22.828 1 68.25 77 THR A CA 1
ATOM 580 C C . THR A 1 77 ? 39.906 0.301 24.359 1 68.25 77 THR A C 1
ATOM 582 O O . THR A 1 77 ? 40.875 -0.173 24.969 1 68.25 77 THR A O 1
ATOM 585 N N . LYS A 1 78 ? 38.844 0.958 24.906 1 65.69 78 LYS A N 1
ATOM 586 C CA . LYS A 1 78 ? 38.781 1.223 26.344 1 65.69 78 LYS A CA 1
ATOM 587 C C . LYS A 1 78 ? 38.688 -0.078 27.141 1 65.69 78 LYS A C 1
ATOM 589 O O . LYS A 1 78 ? 37.969 -0.996 26.766 1 65.69 78 LYS A O 1
ATOM 594 N N . TYR A 1 79 ? 39.625 -0.271 28.016 1 59.25 79 TYR A N 1
ATOM 595 C CA . TYR A 1 79 ? 39.625 -1.381 28.953 1 59.25 79 TYR A CA 1
ATOM 596 C C . TYR A 1 79 ? 38.781 -1.061 30.188 1 59.25 79 TYR A C 1
ATOM 598 O O . TYR A 1 79 ? 39.031 -0.075 30.875 1 59.25 79 TYR A O 1
ATOM 606 N N . GLY A 1 80 ? 37.5 -1.467 30.203 1 53.28 80 GLY A N 1
ATOM 607 C CA . GLY A 1 80 ? 36.594 -1.138 31.297 1 53.28 80 GLY A CA 1
ATOM 608 C C . GLY A 1 80 ? 37.094 -1.563 32.656 1 53.28 80 GLY A C 1
ATOM 609 O O . GLY A 1 80 ? 36.531 -1.214 33.688 1 53.28 80 GLY A O 1
ATOM 610 N N . ARG A 1 81 ? 37.75 -2.736 32.625 1 52.06 81 ARG A N 1
ATOM 611 C CA . ARG A 1 81 ? 38.094 -3.207 33.969 1 52.06 81 ARG A CA 1
ATOM 612 C C . ARG A 1 81 ? 39.562 -2.873 34.312 1 52.06 81 ARG A C 1
ATOM 614 O O . ARG A 1 81 ? 40.469 -3.561 33.875 1 52.06 81 ARG A O 1
ATOM 621 N N . GLY A 1 82 ? 39.906 -1.776 34.969 1 56.5 82 GLY A N 1
ATOM 622 C CA . GLY A 1 82 ? 41.094 -1.305 35.656 1 56.5 82 GLY A CA 1
ATOM 623 C C . GLY A 1 82 ? 42.125 -0.716 34.719 1 56.5 82 GLY A C 1
ATOM 624 O O . GLY A 1 82 ? 41.781 -0.285 33.625 1 56.5 82 GLY A O 1
ATOM 625 N N . ARG A 1 83 ? 43.469 -0.562 35.125 1 57.81 83 ARG A N 1
ATOM 626 C CA . ARG A 1 83 ? 44.562 0.006 34.344 1 57.81 83 ARG A CA 1
ATOM 627 C C . ARG A 1 83 ? 44.906 -0.875 33.125 1 57.81 83 ARG A C 1
ATOM 629 O O . ARG A 1 83 ? 45.094 -2.084 33.281 1 57.81 83 ARG A O 1
ATOM 636 N N . PRO A 1 84 ? 44.656 -0.475 32 1 52.72 84 PRO A N 1
ATOM 637 C CA . PRO A 1 84 ? 44.906 -1.357 30.859 1 52.72 84 PRO A CA 1
ATOM 638 C C . PRO A 1 84 ? 46.344 -1.903 30.828 1 52.72 84 PRO A C 1
ATOM 640 O O . PRO A 1 84 ? 47.281 -1.176 31.141 1 52.72 84 PRO A O 1
ATOM 643 N N . PRO A 1 85 ? 46.688 -3.178 30.906 1 58.72 85 PRO A N 1
ATOM 644 C CA . PRO A 1 85 ? 48.062 -3.652 30.844 1 58.72 85 PRO A CA 1
ATOM 645 C C . PRO A 1 85 ? 48.781 -3.209 29.578 1 58.72 85 PRO A C 1
ATOM 647 O O . PRO A 1 85 ? 48.156 -3.053 28.531 1 58.72 85 PRO A O 1
ATOM 650 N N . THR A 1 86 ? 49.875 -2.422 29.625 1 60.47 86 THR A N 1
ATOM 651 C CA . THR A 1 86 ? 50.688 -1.958 28.516 1 60.47 86 THR A CA 1
ATOM 652 C C . THR A 1 86 ? 51.281 -3.139 27.766 1 60.47 86 THR A C 1
ATOM 654 O O . THR A 1 86 ? 52.031 -3.938 28.359 1 60.47 86 THR A O 1
ATOM 657 N N . PRO A 1 87 ? 50.844 -3.436 26.609 1 59 87 PRO A N 1
ATOM 658 C CA . PRO A 1 87 ? 51.406 -4.609 25.938 1 59 87 PRO A CA 1
ATOM 659 C C . PRO A 1 87 ? 52.906 -4.492 25.703 1 59 87 PRO A C 1
ATOM 661 O O . PRO A 1 87 ? 53.438 -3.387 25.547 1 59 87 PRO A O 1
ATOM 664 N N . PRO A 1 88 ? 53.844 -5.398 25.969 1 59.09 88 PRO A N 1
ATOM 665 C CA . PRO A 1 88 ? 55.312 -5.305 25.797 1 59.09 88 PRO A CA 1
ATOM 666 C C . PRO A 1 88 ? 55.719 -5.113 24.344 1 59.09 88 PRO A C 1
ATOM 668 O O . PRO A 1 88 ? 55.031 -5.602 23.438 1 59.09 88 PRO A O 1
ATOM 671 N N . PRO A 1 89 ? 56.406 -4.008 24 1 53.03 89 PRO A N 1
ATOM 672 C CA . PRO A 1 89 ? 56.844 -3.727 22.625 1 53.03 89 PRO A CA 1
ATOM 673 C C . PRO A 1 89 ? 57.594 -4.891 21.984 1 53.03 89 PRO A C 1
ATOM 675 O O . PRO A 1 89 ? 58.25 -5.664 22.688 1 53.03 89 PRO A O 1
ATOM 678 N N . SER A 1 90 ? 57.156 -5.266 20.906 1 47.19 90 SER A N 1
ATOM 679 C CA . SER A 1 90 ? 57.938 -6.285 20.203 1 47.19 90 SER A CA 1
ATOM 680 C C . SER A 1 90 ? 59.344 -5.793 19.906 1 47.19 90 SER A C 1
ATOM 682 O O . SER A 1 90 ? 59.531 -4.621 19.578 1 47.19 90 SER A O 1
ATOM 684 N N . THR A 1 91 ? 60.406 -6.148 20.375 1 37.69 91 THR A N 1
ATOM 685 C CA . THR A 1 91 ? 61.781 -5.82 20.094 1 37.69 91 THR A CA 1
ATOM 686 C C . THR A 1 91 ? 62.125 -6.051 18.625 1 37.69 91 THR A C 1
ATOM 688 O O . THR A 1 91 ? 63.281 -6.113 18.234 1 37.69 91 THR A O 1
ATOM 691 N N . VAL A 1 92 ? 61.125 -6.238 17.703 1 34.84 92 VAL A N 1
ATOM 692 C CA . VAL A 1 92 ? 61.812 -6.531 16.453 1 34.84 92 VAL A CA 1
ATOM 693 C C . VAL A 1 92 ? 62.406 -5.242 15.859 1 34.84 92 VAL A C 1
ATOM 695 O O . VAL A 1 92 ? 61.656 -4.277 15.633 1 34.84 92 VAL A O 1
ATOM 698 N N . LEU A 1 93 ? 63.594 -4.855 15.977 1 27.86 93 LEU A N 1
ATOM 699 C CA . LEU A 1 93 ? 64.5 -3.783 15.562 1 27.86 93 LEU A CA 1
ATOM 700 C C . LEU A 1 93 ? 64.438 -3.602 14.047 1 27.86 93 LEU A C 1
ATOM 702 O O . LEU A 1 93 ? 64.875 -4.477 13.305 1 27.86 93 LEU A O 1
ATOM 706 N N . ASN A 1 94 ? 63.312 -3.162 13.422 1 25.81 94 ASN A N 1
ATOM 707 C CA . ASN A 1 94 ? 63.5 -2.932 11.992 1 25.81 94 ASN A CA 1
ATOM 708 C C . ASN A 1 94 ? 64.562 -1.896 11.734 1 25.81 94 ASN A C 1
ATOM 710 O O . ASN A 1 94 ? 64.5 -0.779 12.25 1 25.81 94 ASN A O 1
ATOM 714 N N . GLU A 1 95 ? 65.75 -2.172 11.367 1 22.83 95 GLU A N 1
ATOM 715 C CA . GLU A 1 95 ? 66.938 -1.376 10.961 1 22.83 95 GLU A CA 1
ATOM 716 C C . GLU A 1 95 ? 66.625 -0.511 9.742 1 22.83 95 GLU A C 1
ATOM 718 O O . GLU A 1 95 ? 66.125 -1.014 8.734 1 22.83 95 GLU A O 1
ATOM 723 N N . PRO A 1 96 ? 66.312 0.799 9.922 1 25.97 96 PRO A N 1
ATOM 724 C CA . PRO A 1 96 ? 66.062 1.832 8.914 1 25.97 96 PRO A CA 1
ATOM 725 C C . PRO A 1 96 ? 67.125 1.875 7.828 1 25.97 96 PRO A C 1
ATOM 727 O O . PRO A 1 96 ? 68.312 2.121 8.125 1 25.97 96 PRO A O 1
ATOM 730 N N . GLN A 1 97 ? 67.25 0.946 6.82 1 20.16 97 GLN A N 1
ATOM 731 C CA . GLN A 1 97 ? 68.375 1.122 5.875 1 20.16 97 GLN A CA 1
ATOM 732 C C . GLN A 1 97 ? 68.25 2.449 5.133 1 20.16 97 GLN A C 1
ATOM 734 O O . GLN A 1 97 ? 67.188 2.754 4.562 1 20.16 97 GLN A O 1
ATOM 739 N N . ASP A 1 98 ? 68.938 3.492 5.418 1 21.06 98 ASP A N 1
ATOM 740 C CA . ASP A 1 98 ? 69.25 4.855 4.996 1 21.06 98 ASP A CA 1
ATOM 741 C C . ASP A 1 98 ? 69.75 4.887 3.539 1 21.06 98 ASP A C 1
ATOM 743 O O . ASP A 1 98 ? 70.938 4.902 3.264 1 21.06 98 ASP A O 1
ATOM 747 N N . ARG A 1 99 ? 69.312 4.051 2.438 1 19.36 99 ARG A N 1
ATOM 748 C CA . ARG A 1 99 ? 70.125 4.152 1.239 1 19.36 99 ARG A CA 1
ATOM 749 C C . ARG A 1 99 ? 70 5.535 0.604 1 19.36 99 ARG A C 1
ATOM 751 O O . ARG A 1 99 ? 68.875 6.02 0.374 1 19.36 99 ARG A O 1
ATOM 758 N N . THR A 1 100 ? 70.875 6.359 0.617 1 17.94 100 THR A N 1
ATOM 759 C CA . THR A 1 100 ? 71.312 7.676 0.134 1 17.94 100 THR A CA 1
ATOM 760 C C . THR A 1 100 ? 71.312 7.699 -1.392 1 17.94 100 THR A C 1
ATOM 762 O O . THR A 1 100 ? 72.312 7.199 -2 1 17.94 100 THR A O 1
ATOM 765 N N . ARG A 1 101 ? 70.188 7.348 -2.201 1 18.67 101 ARG A N 1
ATOM 766 C CA . ARG A 1 101 ? 70.375 7.324 -3.645 1 18.67 101 ARG A CA 1
ATOM 767 C C . ARG A 1 101 ? 70.812 8.695 -4.16 1 18.67 101 ARG A C 1
ATOM 769 O O . ARG A 1 101 ? 70.188 9.711 -3.826 1 18.67 101 ARG A O 1
ATOM 776 N N . SER A 1 102 ? 71.938 8.758 -4.809 1 17.95 102 SER A N 1
ATOM 777 C CA . SER A 1 102 ? 72.812 9.719 -5.449 1 17.95 102 SER A CA 1
ATOM 778 C C . SER A 1 102 ? 72.188 10.328 -6.691 1 17.95 102 SER A C 1
ATOM 780 O O . SER A 1 102 ? 71.25 9.75 -7.266 1 17.95 102 SER A O 1
ATOM 782 N N . GLY A 1 103 ? 72.625 11.508 -7.316 1 18.34 103 GLY A N 1
ATOM 783 C CA . GLY A 1 103 ? 72.5 12.758 -8.047 1 18.34 103 GLY A CA 1
ATOM 784 C C . GLY A 1 103 ? 72.625 12.602 -9.547 1 18.34 103 GLY A C 1
ATOM 785 O O . GLY A 1 103 ? 73.438 13.258 -10.172 1 18.34 103 GLY A O 1
ATOM 786 N N . ASP A 1 104 ? 71.938 11.477 -10.359 1 18.28 104 ASP A N 1
ATOM 787 C CA . ASP A 1 104 ? 72.25 11.312 -11.773 1 18.28 104 ASP A CA 1
ATOM 788 C C . ASP A 1 104 ? 72 12.594 -12.562 1 18.28 104 ASP A C 1
ATOM 790 O O . ASP A 1 104 ? 71.062 13.344 -12.234 1 18.28 104 ASP A O 1
ATOM 794 N N . SER A 1 105 ? 72.812 12.867 -13.625 1 18.52 105 SER A N 1
ATOM 795 C CA . SER A 1 105 ? 73.375 13.742 -14.648 1 18.52 105 SER A CA 1
ATOM 796 C C . SER A 1 105 ? 72.438 13.914 -15.82 1 18.52 105 SER A C 1
ATOM 798 O O . SER A 1 105 ? 71.562 13.07 -16.047 1 18.52 105 SER A O 1
ATOM 800 N N . ASN A 1 106 ? 72.5 14.984 -16.75 1 18.92 106 ASN A N 1
ATOM 801 C CA . ASN A 1 106 ? 71.812 15.969 -17.609 1 18.92 106 ASN A CA 1
ATOM 802 C C . ASN A 1 106 ? 71.688 15.469 -19.047 1 18.92 106 ASN A C 1
ATOM 804 O O . ASN A 1 106 ? 71.25 16.203 -19.922 1 18.92 106 ASN A O 1
ATOM 808 N N . ASP A 1 107 ? 72.312 14.328 -19.578 1 18.41 107 ASP A N 1
ATOM 809 C CA . ASP A 1 107 ? 72.75 14.383 -20.984 1 18.41 107 ASP A CA 1
ATOM 810 C C . ASP A 1 107 ? 71.5 14.25 -21.922 1 18.41 107 ASP A C 1
ATOM 812 O O . ASP A 1 107 ? 70.75 13.32 -21.781 1 18.41 107 ASP A O 1
ATOM 816 N N . HIS A 1 108 ? 71.125 15.281 -22.734 1 19.36 108 HIS A N 1
ATOM 817 C CA . HIS A 1 108 ? 70.062 15.719 -23.672 1 19.36 108 HIS A CA 1
ATOM 818 C C . HIS A 1 108 ? 70.188 14.992 -25 1 19.36 108 HIS A C 1
ATOM 820 O O . HIS A 1 108 ? 69.625 15.422 -26 1 19.36 108 HIS A O 1
ATOM 826 N N . SER A 1 109 ? 70.688 13.703 -25.062 1 17.8 109 SER A N 1
ATOM 827 C CA . SER A 1 109 ? 71.062 13.031 -26.312 1 17.8 109 SER A CA 1
ATOM 828 C C . SER A 1 109 ? 69.812 12.883 -27.234 1 17.8 109 SER A C 1
ATOM 830 O O . SER A 1 109 ? 68.75 12.477 -26.797 1 17.8 109 SER A O 1
ATOM 832 N N . ILE A 1 110 ? 69.875 13.414 -28.406 1 22.98 110 ILE A N 1
ATOM 833 C CA . ILE A 1 110 ? 69 13.656 -29.547 1 22.98 110 ILE A CA 1
ATOM 834 C C . ILE A 1 110 ? 68.688 12.328 -30.234 1 22.98 110 ILE A C 1
ATOM 836 O O . ILE A 1 110 ? 69.625 11.625 -30.688 1 22.98 110 ILE A O 1
ATOM 840 N N . TRP A 1 111 ? 67.688 11.461 -29.812 1 18.77 111 TRP A N 1
ATOM 841 C CA . TRP A 1 111 ? 67.312 10.102 -30.188 1 18.77 111 TRP A CA 1
ATOM 842 C C . TRP A 1 111 ? 67 10.016 -31.688 1 18.77 111 TRP A C 1
ATOM 844 O O . TRP A 1 111 ? 66.062 10.641 -32.156 1 18.77 111 TRP A O 1
ATOM 854 N N . HIS A 1 112 ? 68 9.906 -32.438 1 18.12 112 HIS A N 1
ATOM 855 C CA . HIS A 1 112 ? 68 9.75 -33.875 1 18.12 112 HIS A CA 1
ATOM 856 C C . HIS A 1 112 ? 67.25 8.516 -34.312 1 18.12 112 HIS A C 1
ATOM 858 O O . HIS A 1 112 ? 67 7.625 -33.469 1 18.12 112 HIS A O 1
ATOM 864 N N . GLN A 1 113 ? 67.25 8.062 -35.625 1 20.19 113 GLN A N 1
ATOM 865 C CA . GLN A 1 113 ? 66.438 7.574 -36.75 1 20.19 113 GLN A CA 1
ATOM 866 C C . GLN A 1 113 ? 66.5 6.051 -36.844 1 20.19 113 GLN A C 1
ATOM 868 O O . GLN A 1 113 ? 65.688 5.445 -37.562 1 20.19 113 GLN A O 1
ATOM 873 N N . PRO A 1 114 ? 67.312 5.211 -36 1 19.48 114 PRO A N 1
ATOM 874 C CA . PRO A 1 114 ? 67.938 4.141 -36.781 1 19.48 114 PRO A CA 1
ATOM 875 C C . PRO A 1 114 ? 66.938 3.055 -37.188 1 19.48 114 PRO A C 1
ATOM 877 O O . PRO A 1 114 ? 65.875 2.949 -36.594 1 19.48 114 PRO A O 1
ATOM 880 N N . GLY A 1 115 ? 67.438 1.937 -37.969 1 20.61 115 GLY A N 1
ATOM 881 C CA . GLY A 1 115 ? 67.125 0.936 -38.969 1 20.61 115 GLY A CA 1
ATOM 882 C C . GLY A 1 115 ? 66.375 -0.278 -38.406 1 20.61 115 GLY A C 1
ATOM 883 O O . GLY A 1 115 ? 66.312 -0.433 -37.188 1 20.61 115 GLY A O 1
ATOM 884 N N . PRO A 1 116 ? 66.188 -1.457 -39.156 1 23.8 116 PRO A N 1
ATOM 885 C CA . PRO A 1 116 ? 65.125 -2.479 -39.375 1 23.8 116 PRO A CA 1
ATOM 886 C C . PRO A 1 116 ? 65.25 -3.662 -38.438 1 23.8 116 PRO A C 1
ATOM 888 O O . PRO A 1 116 ? 64.5 -4.609 -38.5 1 23.8 116 PRO A O 1
ATOM 891 N N . VAL A 1 117 ? 66.062 -3.648 -37.312 1 19.31 117 VAL A N 1
ATOM 892 C CA . VAL A 1 117 ? 66.812 -4.883 -36.969 1 19.31 117 VAL A CA 1
ATOM 893 C C . VAL A 1 117 ? 65.812 -5.945 -36.531 1 19.31 117 VAL A C 1
ATOM 895 O O . VAL A 1 117 ? 64.75 -5.621 -35.969 1 19.31 117 VAL A O 1
ATOM 898 N N . ALA A 1 118 ? 66.125 -7.348 -36.562 1 22.92 118 ALA A N 1
ATOM 899 C CA . ALA A 1 118 ? 65.812 -8.758 -36.719 1 22.92 118 ALA A CA 1
ATOM 900 C C . ALA A 1 118 ? 65.375 -9.359 -35.375 1 22.92 118 ALA A C 1
ATOM 902 O O . ALA A 1 118 ? 65.125 -10.57 -35.281 1 22.92 118 ALA A O 1
ATOM 903 N N . HIS A 1 119 ? 64.875 -8.602 -34.25 1 19.19 119 HIS A N 1
ATOM 904 C CA . HIS A 1 119 ? 65.125 -9.07 -32.875 1 19.19 119 HIS A CA 1
ATOM 905 C C . HIS A 1 119 ? 64.312 -10.352 -32.625 1 19.19 119 HIS A C 1
ATOM 907 O O . HIS A 1 119 ? 63.156 -10.492 -33.031 1 19.19 119 HIS A O 1
ATOM 913 N N . GLY A 1 120 ? 64.938 -11.492 -32.125 1 20.16 120 GLY A N 1
ATOM 914 C CA . GLY A 1 120 ? 64.812 -12.891 -31.75 1 20.16 120 GLY A CA 1
ATOM 915 C C . GLY A 1 120 ? 63.844 -13.125 -30.641 1 20.16 120 GLY A C 1
ATOM 916 O O . GLY A 1 120 ? 63.531 -12.211 -29.875 1 20.16 120 GLY A O 1
ATOM 917 N N . ILE A 1 121 ? 62.906 -14.203 -30.703 1 22.33 121 ILE A N 1
ATOM 918 C CA . ILE A 1 121 ? 61.625 -14.648 -30.172 1 22.33 121 ILE A CA 1
ATOM 919 C C . ILE A 1 121 ? 61.812 -15.125 -28.734 1 22.33 121 ILE A C 1
ATOM 921 O O . ILE A 1 121 ? 62.312 -16.234 -28.5 1 22.33 121 ILE A O 1
ATOM 925 N N . SER A 1 122 ? 62.562 -14.375 -27.844 1 19.45 122 SER A N 1
ATOM 926 C CA . SER A 1 122 ? 62.906 -14.961 -26.562 1 19.45 122 SER A CA 1
ATOM 927 C C . SER A 1 122 ? 61.656 -15.438 -25.812 1 19.45 122 SER A C 1
ATOM 929 O O . SER A 1 122 ? 60.625 -14.758 -25.828 1 19.45 122 SER A O 1
ATOM 931 N N . THR A 1 123 ? 61.594 -16.703 -25.297 1 22.52 123 THR A N 1
ATOM 932 C CA . THR A 1 123 ? 60.656 -17.688 -24.734 1 22.52 123 THR A CA 1
ATOM 933 C C . THR A 1 123 ? 60.219 -17.266 -23.344 1 22.52 123 THR A C 1
ATOM 935 O O . THR A 1 123 ? 59.969 -18.109 -22.484 1 22.52 123 THR A O 1
ATOM 938 N N . SER A 1 124 ? 59.938 -15.992 -23.062 1 20.83 124 SER A N 1
ATOM 939 C CA . SER A 1 124 ? 59.812 -15.5 -21.688 1 20.83 124 SER A CA 1
ATOM 940 C C . SER A 1 124 ? 58.688 -16.219 -20.953 1 20.83 124 SER A C 1
ATOM 942 O O . SER A 1 124 ? 57.594 -16.328 -21.469 1 20.83 124 SER A O 1
ATOM 944 N N . GLN A 1 125 ? 58.938 -17.125 -19.922 1 21.77 125 GLN A N 1
ATOM 945 C CA . GLN A 1 125 ? 58.25 -17.984 -18.969 1 21.77 125 GLN A CA 1
ATOM 946 C C . GLN A 1 125 ? 57.312 -17.188 -18.062 1 21.77 125 GLN A C 1
ATOM 948 O O . GLN A 1 125 ? 57.75 -16.594 -17.078 1 21.77 125 GLN A O 1
ATOM 953 N N . ALA A 1 126 ? 56.531 -16.312 -18.516 1 24.02 126 ALA A N 1
ATOM 954 C CA . ALA A 1 126 ? 55.719 -15.398 -17.719 1 24.02 126 ALA A CA 1
ATOM 955 C C . ALA A 1 126 ? 54.844 -16.156 -16.719 1 24.02 126 ALA A C 1
ATOM 957 O O . ALA A 1 126 ? 54.125 -17.094 -17.078 1 24.02 126 ALA A O 1
ATOM 958 N N . HIS A 1 127 ? 55.219 -16.172 -15.398 1 24.08 127 HIS A N 1
ATOM 959 C CA . HIS A 1 127 ? 54.656 -16.734 -14.188 1 24.08 127 HIS A CA 1
ATOM 960 C C . HIS A 1 127 ? 53.156 -16.484 -14.133 1 24.08 127 HIS A C 1
ATOM 962 O O . HIS A 1 127 ? 52.688 -15.344 -14.312 1 24.08 127 HIS A O 1
ATOM 968 N N . LEU A 1 128 ? 52.312 -17.344 -14.469 1 26.2 128 LEU A N 1
ATOM 969 C CA . LEU A 1 128 ? 50.875 -17.406 -14.539 1 26.2 128 LEU A CA 1
ATOM 970 C C . LEU A 1 128 ? 50.25 -17.062 -13.188 1 26.2 128 LEU A C 1
ATOM 972 O O . LEU A 1 128 ? 50.281 -17.875 -12.258 1 26.2 128 LEU A O 1
ATOM 976 N N . ARG A 1 129 ? 50.469 -15.828 -12.523 1 26.34 129 ARG A N 1
ATOM 977 C CA . ARG A 1 129 ? 49.938 -15.234 -11.297 1 26.34 129 ARG A CA 1
ATOM 978 C C . ARG A 1 129 ? 48.469 -15.562 -11.094 1 26.34 129 ARG A C 1
ATOM 980 O O . ARG A 1 129 ? 47.75 -15.836 -12.062 1 26.34 129 ARG A O 1
ATOM 987 N N . ALA A 1 130 ? 48.031 -15.695 -9.727 1 29.27 130 ALA A N 1
ATOM 988 C CA . ALA A 1 130 ? 46.781 -15.945 -9.023 1 29.27 130 ALA A CA 1
ATOM 989 C C . ALA A 1 130 ? 45.625 -15.156 -9.648 1 29.27 130 ALA A C 1
ATOM 991 O O . ALA A 1 130 ? 45.812 -14.008 -10.062 1 29.27 130 ALA A O 1
ATOM 992 N N . SER A 1 131 ? 44.719 -15.797 -10.109 1 30.11 131 SER A N 1
ATOM 993 C CA . SER A 1 131 ? 43.688 -15.242 -10.961 1 30.11 131 SER A CA 1
ATOM 994 C C . SER A 1 131 ? 43.156 -13.914 -10.406 1 30.11 131 SER A C 1
ATOM 996 O O . SER A 1 131 ? 42.812 -13.82 -9.227 1 30.11 131 SER A O 1
ATOM 998 N N . PRO A 1 132 ? 43.562 -12.734 -10.867 1 31.5 132 PRO A N 1
ATOM 999 C CA . PRO A 1 132 ? 43.188 -11.375 -10.477 1 31.5 132 PRO A CA 1
ATOM 1000 C C . PRO A 1 132 ? 41.719 -11.289 -10.039 1 31.5 132 PRO A C 1
ATOM 1002 O O . PRO A 1 132 ? 40.906 -12.148 -10.391 1 31.5 132 PRO A O 1
ATOM 1005 N N . GLU A 1 133 ? 41.438 -10.508 -8.953 1 34.31 133 GLU A N 1
ATOM 1006 C CA . GLU A 1 133 ? 40.156 -9.891 -8.547 1 34.31 133 GLU A CA 1
ATOM 1007 C C . GLU A 1 133 ? 39.312 -9.57 -9.758 1 34.31 133 GLU A C 1
ATOM 1009 O O . GLU A 1 133 ? 39.719 -8.836 -10.648 1 34.31 133 GLU A O 1
ATOM 1014 N N . ILE A 1 134 ? 38.781 -10.539 -10.305 1 32.72 134 ILE A N 1
ATOM 1015 C CA . ILE A 1 134 ? 38 -10.352 -11.523 1 32.72 134 ILE A CA 1
ATOM 1016 C C . ILE A 1 134 ? 37.156 -9.086 -11.406 1 32.72 134 ILE A C 1
ATOM 1018 O O . ILE A 1 134 ? 36.25 -9.016 -10.578 1 32.72 134 ILE A O 1
ATOM 1022 N N . GLU A 1 135 ? 37.844 -7.973 -11.453 1 35.62 135 GLU A N 1
ATOM 1023 C CA . GLU A 1 135 ? 37.219 -6.699 -11.781 1 35.62 135 GLU A CA 1
ATOM 1024 C C . GLU A 1 135 ? 36.281 -6.844 -12.984 1 35.62 135 GLU A C 1
ATOM 1026 O O . GLU A 1 135 ? 36.75 -7.012 -14.117 1 35.62 135 GLU A O 1
ATOM 1031 N N . ILE A 1 136 ? 35.469 -7.559 -12.875 1 36.38 136 ILE A N 1
ATOM 1032 C CA . ILE A 1 136 ? 34.594 -7.406 -14.047 1 36.38 136 ILE A CA 1
ATOM 1033 C C . ILE A 1 136 ? 33.812 -6.098 -13.961 1 36.38 136 ILE A C 1
ATOM 1035 O O . ILE A 1 136 ? 33 -5.914 -13.055 1 36.38 136 ILE A O 1
ATOM 1039 N N . GLU A 1 137 ? 34 -5.312 -14.852 1 38.41 137 GLU A N 1
ATOM 1040 C CA . GLU A 1 137 ? 33.594 -3.951 -15.188 1 38.41 137 GLU A CA 1
ATOM 1041 C C . GLU A 1 137 ? 33.469 -3.09 -13.93 1 38.41 137 GLU A C 1
ATOM 1043 O O . GLU A 1 137 ? 32.438 -2.434 -13.719 1 38.41 137 GLU A O 1
ATOM 1048 N N . GLY A 1 138 ? 34.531 -3.148 -12.953 1 37.41 138 GLY A N 1
ATOM 1049 C CA . GLY A 1 138 ? 34.875 -2.229 -11.875 1 37.41 138 GLY A CA 1
ATOM 1050 C C . GLY A 1 138 ? 34.312 -2.67 -10.531 1 37.41 138 GLY A C 1
ATOM 1051 O O . GLY A 1 138 ? 34.438 -1.949 -9.539 1 37.41 138 GLY A O 1
ATOM 1052 N N . GLN A 1 139 ? 33.344 -3.459 -10.523 1 37.59 139 GLN A N 1
ATOM 1053 C CA . GLN A 1 139 ? 32.75 -3.797 -9.227 1 37.59 139 GLN A CA 1
ATOM 1054 C C . GLN A 1 139 ? 33.469 -4.973 -8.586 1 37.59 139 GLN A C 1
ATOM 1056 O O . GLN A 1 139 ? 33.875 -5.918 -9.273 1 37.59 139 GLN A O 1
ATOM 1061 N N . TYR A 1 140 ? 34.156 -4.699 -7.512 1 38.34 140 TYR A N 1
ATOM 1062 C CA . TYR A 1 140 ? 34.844 -5.695 -6.695 1 38.34 140 TYR A CA 1
ATOM 1063 C C . TYR A 1 140 ? 33.844 -6.715 -6.141 1 38.34 140 TYR A C 1
ATOM 1065 O O . TYR A 1 140 ? 32.781 -6.352 -5.645 1 38.34 140 TYR A O 1
ATOM 1073 N N . PHE A 1 141 ? 33.719 -7.871 -6.504 1 41.31 141 PHE A N 1
ATOM 1074 C CA . PHE A 1 141 ? 32.906 -8.984 -6.047 1 41.31 141 PHE A CA 1
ATOM 1075 C C . PHE A 1 141 ? 33.625 -9.766 -4.953 1 41.31 141 PHE A C 1
ATOM 1077 O O . PHE A 1 141 ? 34.75 -10.211 -5.137 1 41.31 141 PHE A O 1
ATOM 1084 N N . ASP A 1 142 ? 33.031 -9.641 -3.713 1 41.94 142 ASP A N 1
ATOM 1085 C CA . ASP A 1 142 ? 33.594 -10.5 -2.668 1 41.94 142 ASP A CA 1
ATOM 1086 C C . ASP A 1 142 ? 33.344 -11.969 -2.992 1 41.94 142 ASP A C 1
ATOM 1088 O O . ASP A 1 142 ? 32.219 -12.422 -3.07 1 41.94 142 ASP A O 1
ATOM 1092 N N . PRO A 1 143 ? 34.156 -12.617 -3.438 1 44.19 143 PRO A N 1
ATOM 1093 C CA . PRO A 1 143 ? 34.062 -14.039 -3.789 1 44.19 143 PRO A CA 1
ATOM 1094 C C . PRO A 1 143 ? 33.531 -14.891 -2.633 1 44.19 143 PRO A C 1
ATOM 1096 O O . PRO A 1 143 ? 33.156 -16.047 -2.838 1 44.19 143 PRO A O 1
ATOM 1099 N N . THR A 1 144 ? 33.375 -14.273 -1.414 1 43.38 144 THR A N 1
ATOM 1100 C CA . THR A 1 144 ? 32.969 -15.047 -0.247 1 43.38 144 THR A CA 1
ATOM 1101 C C . THR A 1 144 ? 31.469 -14.938 -0.017 1 43.38 144 THR A C 1
ATOM 1103 O O . THR A 1 144 ? 30.922 -15.547 0.909 1 43.38 144 THR A O 1
ATOM 1106 N N . SER A 1 145 ? 30.734 -14.172 -0.8 1 48.69 145 SER A N 1
ATOM 1107 C CA . SER A 1 145 ? 29.312 -14 -0.553 1 48.69 145 SER A CA 1
ATOM 1108 C C . SER A 1 145 ? 28.516 -15.234 -0.979 1 48.69 145 SER A C 1
ATOM 1110 O O . SER A 1 145 ? 28.844 -15.867 -1.981 1 48.69 145 SER A O 1
ATOM 1112 N N . GLY A 1 146 ? 27.672 -15.93 -0.076 1 51.03 146 GLY A N 1
ATOM 1113 C CA . GLY A 1 146 ? 26.828 -17.078 -0.38 1 51.03 146 GLY A CA 1
ATOM 1114 C C . GLY A 1 146 ? 26.031 -16.891 -1.655 1 51.03 146 GLY A C 1
ATOM 1115 O O . GLY A 1 146 ? 25.516 -17.875 -2.211 1 51.03 146 GLY A O 1
ATOM 1116 N N . LEU A 1 147 ? 25.859 -15.727 -2.1 1 57.03 147 LEU A N 1
ATOM 1117 C CA . LEU A 1 147 ? 25.062 -15.484 -3.299 1 57.03 147 LEU A CA 1
ATOM 1118 C C . LEU A 1 147 ? 25.969 -15.258 -4.508 1 57.03 147 LEU A C 1
ATOM 1120 O O . LEU A 1 147 ? 25.531 -14.695 -5.516 1 57.03 147 LEU A O 1
ATOM 1124 N N . ASN A 1 148 ? 27.125 -15.719 -4.465 1 59.53 148 ASN A N 1
ATOM 1125 C CA . ASN A 1 148 ? 28.062 -15.531 -5.57 1 59.53 148 ASN A CA 1
ATOM 1126 C C . ASN A 1 148 ? 27.547 -16.172 -6.855 1 59.53 148 ASN A C 1
ATOM 1128 O O . ASN A 1 148 ? 27.797 -15.656 -7.949 1 59.53 148 ASN A O 1
ATOM 1132 N N . PHE A 1 149 ? 26.859 -17.328 -6.621 1 61.19 149 PHE A N 1
ATOM 1133 C CA . PHE A 1 149 ? 26.312 -17.984 -7.801 1 61.19 149 PHE A CA 1
ATOM 1134 C C . PHE A 1 149 ? 25.312 -17.078 -8.516 1 61.19 149 PHE A C 1
ATOM 1136 O O . PHE A 1 149 ? 25.172 -17.156 -9.734 1 61.19 149 PHE A O 1
ATOM 1143 N N . LEU A 1 150 ? 24.672 -16.328 -7.758 1 63.25 150 LEU A N 1
ATOM 1144 C CA . LEU A 1 150 ? 23.703 -15.398 -8.352 1 63.25 150 LEU A CA 1
ATOM 1145 C C . LEU A 1 150 ? 24.422 -14.375 -9.234 1 63.25 150 LEU A C 1
ATOM 1147 O O . LEU A 1 150 ? 23.906 -14 -10.289 1 63.25 150 LEU A O 1
ATOM 1151 N N . HIS A 1 151 ? 25.594 -14.109 -8.789 1 61.41 151 HIS A N 1
ATOM 1152 C CA . HIS A 1 151 ? 26.406 -13.188 -9.586 1 61.41 151 HIS A CA 1
ATOM 1153 C C . HIS A 1 151 ? 26.797 -13.812 -10.914 1 61.41 151 HIS A C 1
ATOM 1155 O O . HIS A 1 151 ? 26.75 -13.148 -11.961 1 61.41 151 HIS A O 1
ATOM 1161 N N . ARG A 1 152 ? 27.219 -15 -10.852 1 63.59 152 ARG A N 1
ATOM 1162 C CA . ARG A 1 152 ? 27.562 -15.719 -12.07 1 63.59 152 ARG A CA 1
ATOM 1163 C C . ARG A 1 152 ? 26.359 -15.828 -13.008 1 63.59 152 ARG A C 1
ATOM 1165 O O . ARG A 1 152 ? 26.484 -15.664 -14.219 1 63.59 152 ARG A O 1
ATOM 1172 N N . ALA A 1 153 ? 25.25 -16.078 -12.359 1 65.5 153 ALA A N 1
ATOM 1173 C CA . ALA A 1 153 ? 24.016 -16.156 -13.141 1 65.5 153 ALA A CA 1
ATOM 1174 C C . ALA A 1 153 ? 23.719 -14.836 -13.836 1 65.5 153 ALA A C 1
ATOM 1176 O O . ALA A 1 153 ? 23.359 -14.812 -15.016 1 65.5 153 ALA A O 1
ATOM 1177 N N . TRP A 1 154 ? 23.922 -13.859 -13.117 1 64.06 154 TRP A N 1
ATOM 1178 C CA . TRP A 1 154 ? 23.656 -12.539 -13.664 1 64.06 154 TRP A CA 1
ATOM 1179 C C . TRP A 1 154 ? 24.625 -12.203 -14.781 1 64.06 154 TRP A C 1
ATOM 1181 O O . TRP A 1 154 ? 24.234 -11.641 -15.812 1 64.06 154 TRP A O 1
ATOM 1191 N N . LYS A 1 155 ? 25.891 -12.492 -14.594 1 60.09 155 LYS A N 1
ATOM 1192 C CA . LYS A 1 155 ? 26.906 -12.289 -15.625 1 60.09 155 LYS A CA 1
ATOM 1193 C C . LYS A 1 155 ? 26.547 -13.047 -16.906 1 60.09 155 LYS A C 1
ATOM 1195 O O . LYS A 1 155 ? 26.672 -12.508 -18 1 60.09 155 LYS A O 1
ATOM 1200 N N . LYS A 1 156 ? 26.109 -14.195 -16.719 1 61.31 156 LYS A N 1
ATOM 1201 C CA . LYS A 1 156 ? 25.688 -15.008 -17.859 1 61.31 156 LYS A CA 1
ATOM 1202 C C . LYS A 1 156 ? 24.5 -14.375 -18.578 1 61.31 156 LYS A C 1
ATOM 1204 O O . LYS A 1 156 ? 24.438 -14.383 -19.812 1 61.31 156 LYS A O 1
ATOM 1209 N N . LEU A 1 157 ? 23.625 -13.906 -17.75 1 61.72 157 LEU A N 1
ATOM 1210 C CA . LEU A 1 157 ? 22.438 -13.266 -18.312 1 61.72 157 LEU A CA 1
ATOM 1211 C C . LEU A 1 157 ? 22.812 -12.016 -19.094 1 61.72 157 LEU A C 1
ATOM 1213 O O . LEU A 1 157 ? 22.219 -11.719 -20.141 1 61.72 157 LEU A O 1
ATOM 1217 N N . LEU A 1 158 ? 23.875 -11.328 -18.531 1 57.88 158 LEU A N 1
ATOM 1218 C CA . LEU A 1 158 ? 24.344 -10.109 -19.188 1 57.88 158 LEU A CA 1
ATOM 1219 C C . LEU A 1 158 ? 25.156 -10.445 -20.438 1 57.88 158 LEU A C 1
ATOM 1221 O O . LEU A 1 158 ? 25.078 -9.734 -21.438 1 57.88 158 LEU A O 1
ATOM 1225 N N . THR A 1 159 ? 26.094 -11.453 -20.312 1 52.41 159 THR A N 1
ATOM 1226 C CA . THR A 1 159 ? 26.984 -11.836 -21.406 1 52.41 159 THR A CA 1
ATOM 1227 C C . THR A 1 159 ? 26.219 -12.547 -22.5 1 52.41 159 THR A C 1
ATOM 1229 O O . THR A 1 159 ? 26.547 -12.414 -23.688 1 52.41 159 THR A O 1
ATOM 1232 N N . GLN A 1 160 ? 25.531 -13.609 -22.125 1 49.56 160 GLN A N 1
ATOM 1233 C CA . GLN A 1 160 ? 24.75 -14.289 -23.156 1 49.56 160 GLN A CA 1
ATOM 1234 C C . GLN A 1 160 ? 23.969 -13.289 -24 1 49.56 160 GLN A C 1
ATOM 1236 O O . GLN A 1 160 ? 23.641 -13.57 -25.156 1 49.56 160 GLN A O 1
ATOM 1241 N N . LYS A 1 161 ? 23.75 -12.117 -23.562 1 47.09 161 LYS A N 1
ATOM 1242 C CA . LYS A 1 161 ? 23.078 -11.039 -24.281 1 47.09 161 LYS A CA 1
ATOM 1243 C C . LYS A 1 161 ? 23.953 -10.484 -25.391 1 47.09 161 LYS A C 1
ATOM 1245 O O . LYS A 1 161 ? 23.453 -9.922 -26.375 1 47.09 161 LYS A O 1
ATOM 1250 N N . ASP A 1 162 ? 25.25 -10.367 -25.328 1 39.91 162 ASP A N 1
ATOM 1251 C CA . ASP A 1 162 ? 26.125 -9.852 -26.375 1 39.91 162 ASP A CA 1
ATOM 1252 C C . ASP A 1 162 ? 26 -10.68 -27.656 1 39.91 162 ASP A C 1
ATOM 1254 O O . ASP A 1 162 ? 26.25 -10.18 -28.75 1 39.91 162 ASP A O 1
ATOM 1258 N N . GLU A 1 163 ? 26.062 -11.875 -27.703 1 38.56 163 GLU A N 1
ATOM 1259 C CA . GLU A 1 163 ? 26.047 -12.547 -29 1 38.56 163 GLU A CA 1
ATOM 1260 C C . GLU A 1 163 ? 24.688 -12.438 -29.672 1 38.56 163 GLU A C 1
ATOM 1262 O O . GLU A 1 163 ? 24.578 -12.414 -30.891 1 38.56 163 GLU A O 1
ATOM 1267 N N . SER A 1 164 ? 23.547 -13 -29.25 1 35.75 164 SER A N 1
ATOM 1268 C CA . SER A 1 164 ? 22.266 -13.008 -29.938 1 35.75 164 SER A CA 1
ATOM 1269 C C . SER A 1 164 ? 21.484 -11.727 -29.641 1 35.75 164 SER A C 1
ATOM 1271 O O . SER A 1 164 ? 21.812 -10.984 -28.719 1 35.75 164 SER A O 1
ATOM 1273 N N . THR A 1 165 ? 20.109 -11.461 -30.328 1 39.97 165 THR A N 1
ATOM 1274 C CA . THR A 1 165 ? 18.938 -10.594 -30.359 1 39.97 165 THR A CA 1
ATOM 1275 C C . THR A 1 165 ? 18.516 -10.18 -28.953 1 39.97 165 THR A C 1
ATOM 1277 O O . THR A 1 165 ? 17.547 -9.445 -28.781 1 39.97 165 THR A O 1
ATOM 1280 N N . SER A 1 166 ? 19.125 -10.516 -27.906 1 39.38 166 SER A N 1
ATOM 1281 C CA . SER A 1 166 ? 18.641 -10.469 -26.531 1 39.38 166 SER A CA 1
ATOM 1282 C C . SER A 1 166 ? 18.984 -9.148 -25.859 1 39.38 166 SER A C 1
ATOM 1284 O O . SER A 1 166 ? 18.406 -8.781 -24.844 1 39.38 166 SER A O 1
ATOM 1286 N N . TYR A 1 167 ? 20.109 -8.469 -26.25 1 39.28 167 TYR A N 1
ATOM 1287 C CA . TYR A 1 167 ? 20.391 -7.141 -25.703 1 39.28 167 TYR A CA 1
ATOM 1288 C C . TYR A 1 167 ? 19.234 -6.184 -25.969 1 39.28 167 TYR A C 1
ATOM 1290 O O . TYR A 1 167 ? 18.922 -5.336 -25.141 1 39.28 167 TYR A O 1
ATOM 1298 N N . ASP A 1 168 ? 18.828 -6.363 -27.203 1 44.75 168 ASP A N 1
ATOM 1299 C CA . ASP A 1 168 ? 17.703 -5.535 -27.641 1 44.75 168 ASP A CA 1
ATOM 1300 C C . ASP A 1 168 ? 16.484 -5.746 -26.75 1 44.75 168 ASP A C 1
ATOM 1302 O O . ASP A 1 168 ? 15.734 -4.805 -26.484 1 44.75 168 ASP A O 1
ATOM 1306 N N . SER A 1 169 ? 16.484 -6.957 -26.25 1 52.34 169 SER A N 1
ATOM 1307 C CA . SER A 1 169 ? 15.312 -7.305 -25.453 1 52.34 169 SER A CA 1
ATOM 1308 C C . SER A 1 169 ? 15.398 -6.691 -24.047 1 52.34 169 SER A C 1
ATOM 1310 O O . SER A 1 169 ? 14.414 -6.164 -23.531 1 52.34 169 SER A O 1
ATOM 1312 N N . SER A 1 170 ? 16.719 -6.578 -23.594 1 60.28 170 SER A N 1
ATOM 1313 C CA . SER A 1 170 ? 16.891 -6.02 -22.25 1 60.28 170 SER A CA 1
ATOM 1314 C C . SER A 1 170 ? 16.672 -4.512 -22.25 1 60.28 170 SER A C 1
ATOM 1316 O O . SER A 1 170 ? 16.047 -3.969 -21.344 1 60.28 170 SER A O 1
ATOM 1318 N N . ASP A 1 171 ? 17.094 -3.947 -23.375 1 66.06 171 ASP A N 1
ATOM 1319 C CA . ASP A 1 171 ? 16.891 -2.502 -23.469 1 66.06 171 ASP A CA 1
ATOM 1320 C C . ASP A 1 171 ? 15.422 -2.158 -23.672 1 66.06 171 ASP A C 1
ATOM 1322 O O . ASP A 1 171 ? 14.922 -1.182 -23.109 1 66.06 171 ASP A O 1
ATOM 1326 N N . THR A 1 172 ? 14.82 -3.025 -24.391 1 73.38 172 THR A N 1
ATOM 1327 C CA . THR A 1 172 ? 13.398 -2.799 -24.625 1 73.38 172 THR A CA 1
ATOM 1328 C C . THR A 1 172 ? 12.602 -2.992 -23.344 1 73.38 172 THR A C 1
ATOM 1330 O O . THR A 1 172 ? 11.633 -2.275 -23.094 1 73.38 172 THR A O 1
ATOM 1333 N N . GLU A 1 173 ? 13.125 -3.908 -22.578 1 76.94 173 GLU A N 1
ATOM 1334 C CA . GLU A 1 173 ? 12.453 -4.18 -21.312 1 76.94 173 GLU A CA 1
ATOM 1335 C C . GLU A 1 173 ? 12.711 -3.068 -20.297 1 76.94 173 GLU A C 1
ATOM 1337 O O . GLU A 1 173 ? 11.836 -2.748 -19.484 1 76.94 173 GLU A O 1
ATOM 1342 N N . ARG A 1 174 ? 13.82 -2.459 -20.5 1 76 174 ARG A N 1
ATOM 1343 C CA . ARG A 1 174 ? 14.172 -1.396 -19.562 1 76 174 ARG A CA 1
ATOM 1344 C C . ARG A 1 174 ? 13.555 -0.068 -19.984 1 76 174 ARG A C 1
ATOM 1346 O O . ARG A 1 174 ? 13.195 0.75 -19.125 1 76 174 ARG A O 1
ATOM 1353 N N . ASN A 1 175 ? 13.438 0.076 -21.234 1 82.31 175 ASN A N 1
ATOM 1354 C CA . ASN A 1 175 ? 12.945 1.344 -21.766 1 82.31 175 ASN A CA 1
ATOM 1355 C C . ASN A 1 175 ? 11.422 1.388 -21.781 1 82.31 175 ASN A C 1
ATOM 1357 O O . ASN A 1 175 ? 10.82 1.588 -22.828 1 82.31 175 ASN A O 1
ATOM 1361 N N . GLN A 1 176 ? 10.867 1.052 -20.656 1 91.06 176 GLN A N 1
ATOM 1362 C CA . GLN A 1 176 ? 9.43 1.109 -20.422 1 91.06 176 GLN A CA 1
ATOM 1363 C C . GLN A 1 176 ? 9.102 2.025 -19.25 1 91.06 176 GLN A C 1
ATOM 1365 O O . GLN A 1 176 ? 9.992 2.467 -18.531 1 91.06 176 GLN A O 1
ATOM 1370 N N . LEU A 1 177 ? 7.848 2.365 -19.188 1 94.56 177 LEU A N 1
ATOM 1371 C CA . LEU A 1 177 ? 7.414 3.158 -18.031 1 94.56 177 LEU A CA 1
ATOM 1372 C C . LEU A 1 177 ? 7.883 2.531 -16.734 1 94.56 177 LEU A C 1
ATOM 1374 O O . LEU A 1 177 ? 8.023 1.31 -16.641 1 94.56 177 LEU A O 1
ATOM 1378 N N . LEU A 1 178 ? 8.117 3.326 -15.766 1 94.31 178 LEU A N 1
ATOM 1379 C CA . LEU A 1 178 ? 8.633 2.904 -14.469 1 94.31 178 LEU A CA 1
ATOM 1380 C C . LEU A 1 178 ? 7.84 1.712 -13.938 1 94.31 178 LEU A C 1
ATOM 1382 O O . LEU A 1 178 ? 8.422 0.777 -13.383 1 94.31 178 LEU A O 1
ATOM 1386 N N . THR A 1 179 ? 6.562 1.646 -14.141 1 94.5 179 THR A N 1
ATOM 1387 C CA . THR A 1 179 ? 5.684 0.624 -13.578 1 94.5 179 THR A CA 1
ATOM 1388 C C . THR A 1 179 ? 5.805 -0.68 -14.367 1 94.5 179 THR A C 1
ATOM 1390 O O . THR A 1 179 ? 5.309 -1.721 -13.93 1 94.5 179 THR A O 1
ATOM 1393 N N . SER A 1 180 ? 6.449 -0.668 -15.523 1 93.88 180 SER A N 1
ATOM 1394 C CA . SER A 1 180 ? 6.531 -1.851 -16.375 1 93.88 180 SER A CA 1
ATOM 1395 C C . SER A 1 180 ? 7.984 -2.215 -16.672 1 93.88 180 SER A C 1
ATOM 1397 O O . SER A 1 180 ? 8.25 -3.184 -17.391 1 93.88 180 SER A O 1
ATOM 1399 N N . ALA A 1 181 ? 8.875 -1.432 -16.156 1 90.19 181 ALA A N 1
ATOM 1400 C CA . ALA A 1 181 ? 10.289 -1.646 -16.469 1 90.19 181 ALA A CA 1
ATOM 1401 C C . ALA A 1 181 ? 10.727 -3.051 -16.062 1 90.19 181 ALA A C 1
ATOM 1403 O O . ALA A 1 181 ? 10.453 -3.506 -14.953 1 90.19 181 ALA A O 1
ATOM 1404 N N . GLY A 1 182 ? 11.359 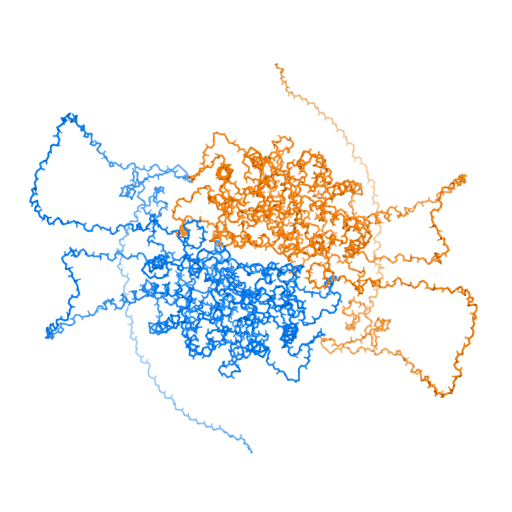-3.736 -16.969 1 84.19 182 GLY A N 1
ATOM 1405 C CA . GLY A 1 182 ? 11.844 -5.09 -16.734 1 84.19 182 GLY A CA 1
ATOM 1406 C C . GLY A 1 182 ? 10.891 -6.156 -17.234 1 84.19 182 GLY A C 1
ATOM 1407 O O . GLY A 1 182 ? 11.273 -7.32 -17.391 1 84.19 182 GLY A O 1
ATOM 1408 N N . ASP A 1 183 ? 9.609 -5.805 -17.531 1 88.56 183 ASP A N 1
ATOM 1409 C CA . ASP A 1 183 ? 8.609 -6.734 -18.047 1 88.56 183 ASP A CA 1
ATOM 1410 C C . ASP A 1 183 ? 8.703 -6.859 -19.562 1 88.56 183 ASP A C 1
ATOM 1412 O O . ASP A 1 183 ? 9.297 -6.004 -20.234 1 88.56 183 ASP A O 1
ATOM 1416 N N . ARG A 1 184 ? 8.094 -7.875 -20.078 1 85.5 184 ARG A N 1
ATOM 1417 C CA . ARG A 1 184 ? 7.895 -7.973 -21.516 1 85.5 184 ARG A CA 1
ATOM 1418 C C . ARG A 1 184 ? 6.93 -6.898 -22.016 1 85.5 184 ARG A C 1
ATOM 1420 O O . ARG A 1 184 ? 5.863 -6.699 -21.422 1 85.5 184 ARG A O 1
ATOM 1427 N N . PRO A 1 185 ? 7.27 -6.191 -23.016 1 89.44 185 PRO A N 1
ATOM 1428 C CA . PRO A 1 185 ? 6.387 -5.133 -23.516 1 89.44 185 PRO A CA 1
ATOM 1429 C C . PRO A 1 185 ? 5.082 -5.676 -24.094 1 89.44 185 PRO A C 1
ATOM 1431 O O . PRO A 1 185 ? 5.023 -6.832 -24.516 1 89.44 185 PRO A O 1
ATOM 1434 N N . PHE A 1 186 ? 4.09 -4.832 -24.109 1 90.88 186 PHE A N 1
ATOM 1435 C CA . PHE A 1 186 ? 2.828 -5.18 -24.75 1 90.88 186 PHE A CA 1
ATOM 1436 C C . PHE A 1 186 ? 2.951 -5.082 -26.266 1 90.88 186 PHE A C 1
ATOM 1438 O O . PHE A 1 186 ? 3.646 -4.203 -26.781 1 90.88 186 PHE A O 1
ATOM 1445 N N . HIS A 1 187 ? 2.398 -5.895 -26.906 1 82.19 187 HIS A N 1
ATOM 1446 C CA . HIS A 1 187 ? 2.4 -5.906 -28.359 1 82.19 187 HIS A CA 1
ATOM 1447 C C . HIS A 1 187 ? 1.083 -5.375 -28.922 1 82.19 187 HIS A C 1
ATOM 1449 O O . HIS A 1 187 ? 0.172 -6.148 -29.219 1 82.19 187 HIS A O 1
ATOM 1455 N N . VAL A 1 188 ? 0.908 -4.125 -28.781 1 82.75 188 VAL A N 1
ATOM 1456 C CA . VAL A 1 188 ? -0.352 -3.564 -29.25 1 82.75 188 VAL A CA 1
ATOM 1457 C C . VAL A 1 188 ? -0.088 -2.627 -30.438 1 82.75 188 VAL A C 1
ATOM 1459 O O . VAL A 1 188 ? 0.84 -1.815 -30.391 1 82.75 188 VAL A O 1
ATOM 1462 N N . ASP A 1 189 ? -0.7 -2.918 -31.562 1 69.56 189 ASP A N 1
ATOM 1463 C CA . ASP A 1 189 ? -0.65 -2.023 -32.719 1 69.56 189 ASP A CA 1
ATOM 1464 C C . ASP A 1 189 ? -1.595 -0.837 -32.531 1 69.56 189 ASP A C 1
ATOM 1466 O O . ASP A 1 189 ? -2.641 -0.964 -31.891 1 69.56 189 ASP A O 1
ATOM 1470 N N . ASN A 1 190 ? -1.093 0.386 -32.469 1 59.5 190 ASN A N 1
ATOM 1471 C CA . ASN A 1 190 ? -1.873 1.608 -32.312 1 59.5 190 ASN A CA 1
ATOM 1472 C C . ASN A 1 190 ? -3.074 1.636 -33.25 1 59.5 190 ASN A C 1
ATOM 1474 O O . ASN A 1 190 ? -3.605 2.705 -33.562 1 59.5 190 ASN A O 1
ATOM 1478 N N . SER A 1 191 ? -3.498 0.506 -33.656 1 57.69 191 SER A N 1
ATOM 1479 C CA . SER A 1 191 ? -4.633 0.633 -34.594 1 57.69 191 SER A CA 1
ATOM 1480 C C . SER A 1 191 ? -5.914 0.958 -33.812 1 57.69 191 SER A C 1
ATOM 1482 O O . SER A 1 191 ? -6.148 0.434 -32.719 1 57.69 191 SER A O 1
ATOM 1484 N N . THR A 1 192 ? -6.504 2.102 -34.125 1 58.38 192 THR A N 1
ATOM 1485 C CA . THR A 1 192 ? -7.73 2.697 -33.594 1 58.38 192 THR A CA 1
ATOM 1486 C C . THR A 1 192 ? -8.906 1.73 -33.75 1 58.38 192 THR A C 1
ATOM 1488 O O . THR A 1 192 ? -9.992 1.981 -33.219 1 58.38 192 THR A O 1
ATOM 1491 N N . SER A 1 193 ? -8.703 0.565 -34.312 1 63.25 193 SER A N 1
ATOM 1492 C CA . SER A 1 193 ? -9.891 -0.226 -34.625 1 63.25 193 SER A CA 1
ATOM 1493 C C . SER A 1 193 ? -10.242 -1.169 -33.469 1 63.25 193 SER A C 1
ATOM 1495 O O . SER A 1 193 ? -9.352 -1.728 -32.844 1 63.25 193 SER A O 1
ATOM 1497 N N . ASP A 1 194 ? -11.539 -1.134 -33.062 1 71.75 194 ASP A N 1
ATOM 1498 C CA . ASP A 1 194 ? -12.109 -2.082 -32.125 1 71.75 194 ASP A CA 1
ATOM 1499 C C . ASP A 1 194 ? -12.234 -3.473 -32.719 1 71.75 194 ASP A C 1
ATOM 1501 O O . ASP A 1 194 ? -12.969 -4.32 -32.219 1 71.75 194 ASP A O 1
ATOM 1505 N N . ALA A 1 195 ? -11.523 -3.684 -33.781 1 78.44 195 ALA A N 1
ATOM 1506 C CA . ALA A 1 195 ? -11.625 -4.93 -34.531 1 78.44 195 ALA A CA 1
ATOM 1507 C C . ALA A 1 195 ? -11.055 -6.102 -33.719 1 78.44 195 ALA A C 1
ATOM 1509 O O . ALA A 1 195 ? -11.328 -7.262 -34.031 1 78.44 195 ALA A O 1
ATOM 1510 N N . PHE A 1 196 ? -10.453 -5.805 -32.656 1 84.81 196 PHE A N 1
ATOM 1511 C CA . PHE A 1 196 ? -9.836 -6.855 -31.875 1 84.81 196 PHE A CA 1
ATOM 1512 C C . PHE A 1 196 ? -10.859 -7.52 -30.953 1 84.81 196 PHE A C 1
ATOM 1514 O O . PHE A 1 196 ? -10.609 -8.602 -30.422 1 84.81 196 PHE A O 1
ATOM 1521 N N . ILE A 1 197 ? -12.023 -6.953 -30.844 1 90.88 197 ILE A N 1
ATOM 1522 C CA . ILE A 1 197 ? -13.078 -7.535 -30.016 1 90.88 197 ILE A CA 1
ATOM 1523 C C . ILE A 1 197 ? -13.758 -8.672 -30.781 1 90.88 197 ILE A C 1
ATOM 1525 O O . ILE A 1 197 ? -14.219 -8.484 -31.906 1 90.88 197 ILE A O 1
ATOM 1529 N N . PRO A 1 198 ? -13.852 -9.734 -30.219 1 93.62 198 PRO A N 1
ATOM 1530 C CA . PRO A 1 198 ? -14.453 -10.883 -30.891 1 93.62 198 PRO A CA 1
ATOM 1531 C C . PRO A 1 198 ? -15.953 -10.703 -31.156 1 93.62 198 PRO A C 1
ATOM 1533 O O . PRO A 1 198 ? -16.578 -9.836 -30.531 1 93.62 198 PRO A O 1
ATOM 1536 N N . ASP A 1 199 ? -16.469 -11.539 -32.062 1 94.44 199 ASP A N 1
ATOM 1537 C CA . ASP A 1 199 ? -17.891 -11.516 -32.344 1 94.44 199 ASP A CA 1
ATOM 1538 C C . ASP A 1 199 ? -18.688 -12.031 -31.125 1 94.44 199 ASP A C 1
ATOM 1540 O O . ASP A 1 199 ? -18.125 -12.617 -30.203 1 94.44 199 ASP A O 1
ATOM 1544 N N . ALA A 1 200 ? -19.984 -11.898 -31.141 1 96.19 200 ALA A N 1
ATOM 1545 C CA . ALA A 1 200 ? -20.859 -12.164 -29.984 1 96.19 200 ALA A CA 1
ATOM 1546 C C . ALA A 1 200 ? -20.75 -13.617 -29.531 1 96.19 200 ALA A C 1
ATOM 1548 O O . ALA A 1 200 ? -20.641 -13.891 -28.344 1 96.19 200 ALA A O 1
ATOM 1549 N N . SER A 1 201 ? -20.828 -14.477 -30.469 1 96.94 201 SER A N 1
ATOM 1550 C CA . SER A 1 201 ? -20.781 -15.898 -30.141 1 96.94 201 SER A CA 1
ATOM 1551 C C . SER A 1 201 ? -19.438 -16.266 -29.5 1 96.94 201 SER A C 1
ATOM 1553 O O . SER A 1 201 ? -19.391 -16.969 -28.5 1 96.94 201 SER A O 1
ATOM 1555 N N . THR A 1 202 ? -18.391 -15.805 -30.125 1 96.81 202 THR A N 1
ATOM 1556 C CA . THR A 1 202 ? -17.047 -16.062 -29.594 1 96.81 202 THR A CA 1
ATOM 1557 C C . THR A 1 202 ? -16.891 -15.43 -28.203 1 96.81 202 THR A C 1
ATOM 1559 O O . THR A 1 202 ? -16.281 -16.031 -27.328 1 96.81 202 THR A O 1
ATOM 1562 N N . ALA A 1 203 ? -17.344 -14.234 -28.016 1 97.69 203 ALA A N 1
ATOM 1563 C CA . ALA A 1 203 ? -17.266 -13.547 -26.719 1 97.69 203 ALA A CA 1
ATOM 1564 C C . ALA A 1 203 ? -17.953 -14.359 -25.625 1 97.69 203 ALA A C 1
ATOM 1566 O O . ALA A 1 203 ? -17.406 -14.5 -24.516 1 97.69 203 ALA A O 1
ATOM 1567 N N . ARG A 1 204 ? -19.125 -14.883 -25.953 1 97.94 204 ARG A N 1
ATOM 1568 C CA . ARG A 1 204 ? -19.875 -15.695 -25 1 97.94 204 ARG A CA 1
ATOM 1569 C C . ARG A 1 204 ? -19.109 -16.969 -24.656 1 97.94 204 ARG A C 1
ATOM 1571 O O . ARG A 1 204 ? -19.078 -17.391 -23.5 1 97.94 204 ARG A O 1
ATOM 1578 N N . LYS A 1 205 ? -18.5 -17.516 -25.641 1 97.56 205 LYS A N 1
ATOM 1579 C CA . LYS A 1 205 ? -17.719 -18.734 -25.438 1 97.56 205 LYS A CA 1
ATOM 1580 C C . LYS A 1 205 ? -16.516 -18.469 -24.547 1 97.56 205 LYS A C 1
ATOM 1582 O O . LYS A 1 205 ? -16.172 -19.281 -23.688 1 97.56 205 LYS A O 1
ATOM 1587 N N . LEU A 1 206 ? -15.859 -17.391 -24.812 1 97.56 206 LEU A N 1
ATOM 1588 C CA . LEU A 1 206 ? -14.703 -17.016 -24 1 97.56 206 LEU A CA 1
ATOM 1589 C C . LEU A 1 206 ? -15.102 -16.781 -22.547 1 97.56 206 LEU A C 1
ATOM 1591 O O . LEU A 1 206 ? -14.398 -17.219 -21.641 1 97.56 206 LEU A O 1
ATOM 1595 N N . GLN A 1 207 ? -16.188 -16.109 -22.344 1 97.88 207 GLN A N 1
ATOM 1596 C CA . GLN A 1 207 ? -16.688 -15.875 -21 1 97.88 207 GLN A CA 1
ATOM 1597 C C . GLN A 1 207 ? -17 -17.188 -20.297 1 97.88 207 GLN A C 1
ATOM 1599 O O . GLN A 1 207 ? -16.672 -17.375 -19.109 1 97.88 207 GLN A O 1
ATOM 1604 N N . GLU A 1 208 ? -17.656 -18.047 -21.016 1 97.5 208 GLU A N 1
ATOM 1605 C CA . GLU A 1 208 ? -17.969 -19.359 -20.469 1 97.5 208 GLU A CA 1
ATOM 1606 C C . GLU A 1 208 ? -16.703 -20.125 -20.109 1 97.5 208 GLU A C 1
ATOM 1608 O O . GLU A 1 208 ? -16.609 -20.734 -19.031 1 97.5 208 GLU A O 1
ATOM 1613 N N . PHE A 1 209 ? -15.789 -20.094 -20.984 1 96.19 209 PHE A N 1
ATOM 1614 C CA . PHE A 1 209 ? -14.523 -20.781 -20.766 1 96.19 209 PHE A CA 1
ATOM 1615 C C . PHE A 1 209 ? -13.805 -20.219 -19.547 1 96.19 209 PHE A C 1
ATOM 1617 O O . PHE A 1 209 ? -13.164 -20.953 -18.797 1 96.19 209 PHE A O 1
ATOM 1624 N N . TYR A 1 210 ? -13.844 -18.922 -19.375 1 96.88 210 TYR A N 1
ATOM 1625 C CA . TYR A 1 210 ? -13.227 -18.281 -18.219 1 96.88 210 TYR A CA 1
ATOM 1626 C C . TYR A 1 210 ? -13.781 -18.859 -16.922 1 96.88 210 TYR A C 1
ATOM 1628 O O . TYR A 1 210 ? -13.016 -19.25 -16.031 1 96.88 210 TYR A O 1
ATOM 1636 N N . PHE A 1 211 ? -15.078 -18.953 -16.766 1 96.69 211 PHE A N 1
ATOM 1637 C CA . PHE A 1 211 ? -15.711 -19.359 -15.516 1 96.69 211 PHE A CA 1
ATOM 1638 C C . PHE A 1 211 ? -15.578 -20.859 -15.305 1 96.69 211 PHE A C 1
ATOM 1640 O O . PHE A 1 211 ? -15.5 -21.328 -14.164 1 96.69 211 PHE A O 1
ATOM 1647 N N . GLU A 1 212 ? -15.414 -21.562 -16.359 1 93.56 212 GLU A N 1
ATOM 1648 C CA . GLU A 1 212 ? -15.383 -23.016 -16.25 1 93.56 212 GLU A CA 1
ATOM 1649 C C . GLU A 1 212 ? -13.953 -23.516 -16.062 1 93.56 212 GLU A C 1
ATOM 1651 O O . GLU A 1 212 ? -13.734 -24.562 -15.445 1 93.56 212 GLU A O 1
ATOM 1656 N N . THR A 1 213 ? -13.023 -22.734 -16.625 1 92.31 213 THR A N 1
ATOM 1657 C CA . THR A 1 213 ? -11.695 -23.328 -16.703 1 92.31 213 THR A CA 1
ATOM 1658 C C . THR A 1 213 ? -10.641 -22.375 -16.156 1 92.31 213 THR A C 1
ATOM 1660 O O . THR A 1 213 ? -9.711 -22.797 -15.461 1 92.31 213 THR A O 1
ATOM 1663 N N . CYS A 1 214 ? -10.75 -21.094 -16.422 1 94 214 CYS A N 1
ATOM 1664 C CA . CYS A 1 214 ? -9.656 -20.172 -16.141 1 94 214 CYS A CA 1
ATOM 1665 C C . CYS A 1 214 ? -9.617 -19.812 -14.664 1 94 214 CYS A C 1
ATOM 1667 O O . CYS A 1 214 ? -8.547 -19.672 -14.078 1 94 214 CYS A O 1
ATOM 1669 N N . VAL A 1 215 ? -10.805 -19.594 -14.109 1 94.44 215 VAL A N 1
ATOM 1670 C CA . VAL A 1 215 ? -10.836 -19.234 -12.695 1 94.44 215 VAL A CA 1
ATOM 1671 C C . VAL A 1 215 ? -10.727 -20.484 -11.836 1 94.44 215 VAL A C 1
ATOM 1673 O O . VAL A 1 215 ? -11.516 -21.422 -11.984 1 94.44 215 VAL A O 1
ATOM 1676 N N . VAL A 1 216 ? -9.758 -20.516 -11 1 94.94 216 VAL A N 1
ATOM 1677 C CA . VAL A 1 216 ? -9.555 -21.688 -10.156 1 94.94 216 VAL A CA 1
ATOM 1678 C C . VAL A 1 216 ? -9.945 -21.375 -8.719 1 94.94 216 VAL A C 1
ATOM 1680 O O . VAL A 1 216 ? -11.078 -21.641 -8.305 1 94.94 216 VAL A O 1
ATOM 1683 N N . THR A 1 217 ? -9.188 -20.469 -8.062 1 96.38 217 THR A N 1
ATOM 1684 C CA . THR A 1 217 ? -9.516 -20.172 -6.672 1 96.38 217 THR A CA 1
ATOM 1685 C C . THR A 1 217 ? -9.945 -18.703 -6.516 1 96.38 217 THR A C 1
ATOM 1687 O O . THR A 1 217 ? -10.641 -18.359 -5.562 1 96.38 217 THR A O 1
ATOM 1690 N N . TYR A 1 218 ? -9.562 -17.797 -7.398 1 97.12 218 TYR A N 1
ATOM 1691 C CA . TYR A 1 218 ? -9.844 -16.359 -7.297 1 97.12 218 TYR A CA 1
ATOM 1692 C C . TYR A 1 218 ? -11.258 -16.047 -7.777 1 97.12 218 TYR A C 1
ATOM 1694 O O . TYR A 1 218 ? -11.445 -15.281 -8.719 1 97.12 218 TYR A O 1
ATOM 1702 N N . ARG A 1 219 ? -12.211 -16.531 -7.113 1 97.38 219 ARG A N 1
ATOM 1703 C CA . ARG A 1 219 ? -13.602 -16.422 -7.551 1 97.38 219 ARG A CA 1
ATOM 1704 C C . ARG A 1 219 ? -14.25 -15.164 -6.996 1 97.38 219 ARG A C 1
ATOM 1706 O O . ARG A 1 219 ? -15.172 -15.242 -6.184 1 97.38 219 ARG A O 1
ATOM 1713 N N . MET A 1 220 ? -13.898 -14.016 -7.535 1 97.75 220 MET A N 1
ATOM 1714 C CA . MET A 1 220 ? -14.375 -12.734 -7.023 1 97.75 220 MET A CA 1
ATOM 1715 C C . MET A 1 220 ? -15.656 -12.305 -7.73 1 97.75 220 MET A C 1
ATOM 1717 O O . MET A 1 220 ? -16.391 -11.445 -7.234 1 97.75 220 MET A O 1
ATOM 1721 N N . PHE A 1 221 ? -16.016 -12.961 -8.906 1 98.44 221 PHE A N 1
ATOM 1722 C CA . PHE A 1 221 ? -17.156 -12.516 -9.711 1 98.44 221 PHE A CA 1
ATOM 1723 C C . PHE A 1 221 ? -18.359 -13.422 -9.492 1 98.44 221 PHE A C 1
ATOM 1725 O O . PHE A 1 221 ? -18.203 -14.625 -9.266 1 98.44 221 PHE A O 1
ATOM 1732 N N . HIS A 1 222 ? -19.469 -12.844 -9.5 1 98.06 222 HIS A N 1
ATOM 1733 C CA . HIS A 1 222 ? -20.719 -13.578 -9.656 1 98.06 222 HIS A CA 1
ATOM 1734 C C . HIS A 1 222 ? -21.031 -13.836 -11.125 1 98.06 222 HIS A C 1
ATOM 1736 O O . HIS A 1 222 ? -21.266 -12.906 -11.891 1 98.06 222 HIS A O 1
ATOM 1742 N N . ARG A 1 223 ? -21.125 -15.07 -11.531 1 97.88 223 ARG A N 1
ATOM 1743 C CA . ARG A 1 223 ? -21.172 -15.469 -12.938 1 97.88 223 ARG A CA 1
ATOM 1744 C C . ARG A 1 223 ? -22.375 -14.867 -13.641 1 97.88 223 ARG A C 1
ATOM 1746 O O . ARG A 1 223 ? -22.25 -14.273 -14.711 1 97.88 223 ARG A O 1
ATOM 1753 N N . GLN A 1 224 ? -23.594 -14.961 -13.062 1 97 224 GLN A N 1
ATOM 1754 C CA . GLN A 1 224 ? -24.812 -14.5 -13.703 1 97 224 GLN A CA 1
ATOM 1755 C C . GLN A 1 224 ? -24.797 -12.992 -13.898 1 97 224 GLN A C 1
ATOM 1757 O O . GLN A 1 224 ? -25.297 -12.484 -14.914 1 97 224 GLN A O 1
ATOM 1762 N N . THR A 1 225 ? -24.219 -12.305 -12.969 1 97.25 225 THR A N 1
ATOM 1763 C CA . THR A 1 225 ? -24.094 -10.859 -13.094 1 97.25 225 THR A CA 1
ATOM 1764 C C . THR A 1 225 ? -23.203 -10.492 -14.273 1 97.25 225 THR A C 1
ATOM 1766 O O . THR A 1 225 ? -23.531 -9.602 -15.062 1 97.25 225 THR A O 1
ATOM 1769 N N . VAL A 1 226 ? -22.078 -11.164 -14.422 1 98.38 226 VAL A N 1
ATOM 1770 C CA . VAL A 1 226 ? -21.109 -10.883 -15.484 1 98.38 226 VAL A CA 1
ATOM 1771 C C . VAL A 1 226 ? -21.719 -11.25 -16.828 1 98.38 226 VAL A C 1
ATOM 1773 O O . VAL A 1 226 ? -21.5 -10.562 -17.828 1 98.38 226 VAL A O 1
ATOM 1776 N N . GLU A 1 227 ? -22.469 -12.32 -16.828 1 98.06 227 GLU A N 1
ATOM 1777 C CA . GLU A 1 227 ? -23.172 -12.703 -18.047 1 98.06 227 GLU A CA 1
ATOM 1778 C C . GLU A 1 227 ? -24.172 -11.633 -18.469 1 98.06 227 GLU A C 1
ATOM 1780 O O . GLU A 1 227 ? -24.359 -11.375 -19.672 1 98.06 227 GLU A O 1
ATOM 1785 N N . GLY A 1 228 ? -24.797 -11.055 -17.453 1 97.5 228 GLY A N 1
ATOM 1786 C CA . GLY A 1 228 ? -25.672 -9.922 -17.734 1 97.5 228 GLY A CA 1
ATOM 1787 C C . GLY A 1 228 ? -24.938 -8.742 -18.328 1 97.5 228 GLY A C 1
ATOM 1788 O O . GLY A 1 228 ? -25.422 -8.109 -19.281 1 97.5 228 GLY A O 1
ATOM 1789 N N . TRP A 1 229 ? -23.781 -8.422 -17.828 1 98.19 229 TRP A N 1
ATOM 1790 C CA . TRP A 1 229 ? -22.953 -7.355 -18.375 1 98.19 229 TRP A CA 1
ATOM 1791 C C . TRP A 1 229 ? -22.578 -7.641 -19.828 1 98.19 229 TRP A C 1
ATOM 1793 O O . TRP A 1 229 ? -22.562 -6.734 -20.656 1 98.19 229 TRP A O 1
ATOM 1803 N N . MET A 1 230 ? -22.234 -8.93 -20.141 1 98.06 230 MET A N 1
ATOM 1804 C CA . MET A 1 230 ? -21.828 -9.336 -21.484 1 98.06 230 MET A CA 1
ATOM 1805 C C . MET A 1 230 ? -22.953 -9.078 -22.484 1 98.06 230 MET A C 1
ATOM 1807 O O . MET A 1 230 ? -22.688 -8.57 -23.578 1 98.06 230 MET A O 1
ATOM 1811 N N . GLU A 1 231 ? -24.156 -9.336 -22.094 1 97.5 231 GLU A N 1
ATOM 1812 C CA . GLU A 1 231 ? -25.297 -9.125 -22.984 1 97.5 231 GLU A CA 1
ATOM 1813 C C . GLU A 1 231 ? -25.484 -7.641 -23.297 1 97.5 231 GLU A C 1
ATOM 1815 O O . GLU A 1 231 ? -25.781 -7.27 -24.422 1 97.5 231 GLU A O 1
ATOM 1820 N N . LEU A 1 232 ? -25.328 -6.816 -22.297 1 96.94 232 LEU A N 1
ATOM 1821 C CA . LEU A 1 232 ? -25.422 -5.375 -22.5 1 96.94 232 LEU A CA 1
ATOM 1822 C C . LEU A 1 232 ? -24.297 -4.867 -23.391 1 96.94 232 LEU A C 1
ATOM 1824 O O . LEU A 1 232 ? -24.516 -4.008 -24.234 1 96.94 232 LEU A O 1
ATOM 1828 N N . PHE A 1 233 ? -23.109 -5.363 -23.188 1 96.81 233 PHE A N 1
ATOM 1829 C CA . PHE A 1 233 ? -21.922 -5.004 -23.969 1 96.81 233 PHE A CA 1
ATOM 1830 C C . PHE A 1 233 ? -22.125 -5.352 -25.438 1 96.81 233 PHE A C 1
ATOM 1832 O O . PHE A 1 233 ? -21.828 -4.535 -26.312 1 96.81 233 PHE A O 1
ATOM 1839 N N . LEU A 1 234 ? -22.625 -6.531 -25.672 1 95.94 234 LEU A N 1
ATOM 1840 C CA . LEU A 1 234 ? -22.828 -7.004 -27.031 1 95.94 234 LEU A CA 1
ATOM 1841 C C . LEU A 1 234 ? -23.953 -6.23 -27.703 1 95.94 234 LEU A C 1
ATOM 1843 O O . LEU A 1 234 ? -23.906 -5.965 -28.906 1 95.94 234 LEU A O 1
ATOM 1847 N N . LYS A 1 235 ? -24.969 -5.891 -26.938 1 95.25 235 LYS A N 1
ATOM 1848 C CA . LYS A 1 235 ? -26.047 -5.078 -27.469 1 95.25 235 LYS A CA 1
ATOM 1849 C C . LYS A 1 235 ? -25.547 -3.701 -27.906 1 95.25 235 LYS A C 1
ATOM 1851 O O . LYS A 1 235 ? -25.922 -3.199 -28.969 1 95.25 235 LYS A O 1
ATOM 1856 N N . ASP A 1 236 ? -24.75 -3.131 -27.078 1 94.25 236 ASP A N 1
ATOM 1857 C CA . ASP A 1 236 ? -24.172 -1.835 -27.422 1 94.25 236 ASP A CA 1
ATOM 1858 C C . ASP A 1 236 ? -23.312 -1.926 -28.688 1 94.25 236 ASP A C 1
ATOM 1860 O O . ASP A 1 236 ? -23.344 -1.017 -29.516 1 94.25 236 ASP A O 1
ATOM 1864 N N . ARG A 1 237 ? -22.594 -2.928 -28.812 1 92.31 237 ARG A N 1
ATOM 1865 C CA . ARG A 1 237 ? -21.766 -3.125 -29.984 1 92.31 237 ARG A CA 1
ATOM 1866 C C . ARG A 1 237 ? -22.609 -3.291 -31.25 1 92.31 237 ARG A C 1
ATOM 1868 O O . ARG A 1 237 ? -22.281 -2.748 -32.312 1 92.31 237 ARG A O 1
ATOM 1875 N N . GLN A 1 238 ? -23.656 -4.023 -31.125 1 92.06 238 GLN A N 1
ATOM 1876 C CA . GLN A 1 238 ? -24.562 -4.238 -32.25 1 92.06 238 GLN A CA 1
ATOM 1877 C C . GLN A 1 238 ? -25.188 -2.922 -32.688 1 92.06 238 GLN A C 1
ATOM 1879 O O . GLN A 1 238 ? -25.406 -2.717 -33.906 1 92.06 238 GLN A O 1
ATOM 1884 N N . LEU A 1 239 ? -25.422 -2.088 -31.719 1 93.12 239 LEU A N 1
ATOM 1885 C CA . LEU A 1 239 ? -26.047 -0.799 -32 1 93.12 239 LEU A CA 1
ATOM 1886 C C . LEU A 1 239 ? -24.984 0.248 -32.344 1 93.12 239 LEU A C 1
ATOM 1888 O O . LEU A 1 239 ? -25.312 1.43 -32.5 1 93.12 239 LEU A O 1
ATOM 1892 N N . GLN A 1 240 ? -23.703 -0.142 -32.375 1 89.94 240 GLN A N 1
ATOM 1893 C CA . GLN A 1 240 ? -22.562 0.712 -32.719 1 89.94 240 GLN A CA 1
ATOM 1894 C C . GLN A 1 240 ? -22.453 1.883 -31.75 1 89.94 240 GLN A C 1
ATOM 1896 O O . GLN A 1 240 ? -22.219 3.02 -32.156 1 89.94 240 GLN A O 1
ATOM 1901 N N . ARG A 1 241 ? -22.766 1.554 -30.531 1 90.62 241 ARG A N 1
ATOM 1902 C CA . ARG A 1 241 ? -22.562 2.523 -29.469 1 90.62 241 ARG A CA 1
ATOM 1903 C C . ARG A 1 241 ? -21.141 2.434 -28.906 1 90.62 241 ARG A C 1
ATOM 1905 O O . ARG A 1 241 ? -20.453 1.426 -29.094 1 90.62 241 ARG A O 1
ATOM 1912 N N . PRO A 1 242 ? -20.719 3.498 -28.203 1 88.38 242 PRO A N 1
ATOM 1913 C CA . PRO A 1 242 ? -19.391 3.438 -27.578 1 88.38 242 PRO A CA 1
ATOM 1914 C C . PRO A 1 242 ? -19.281 2.311 -26.547 1 88.38 242 PRO A C 1
ATOM 1916 O O . PRO A 1 242 ? -20.25 1.996 -25.859 1 88.38 242 PRO A O 1
ATOM 1919 N N . MET A 1 243 ? -18.219 1.587 -26.422 1 85.75 243 MET A N 1
ATOM 1920 C CA . MET A 1 243 ? -17.922 0.36 -25.688 1 85.75 243 MET A CA 1
ATOM 1921 C C . MET A 1 243 ? -18.359 0.489 -24.234 1 85.75 243 MET A C 1
ATOM 1923 O O . MET A 1 243 ? -18.891 -0.456 -23.641 1 85.75 243 MET A O 1
ATOM 1927 N N . ALA A 1 244 ? -18.219 1.632 -23.5 1 89.69 244 ALA A N 1
ATOM 1928 C CA . ALA A 1 244 ? -18.453 1.76 -22.062 1 89.69 244 ALA A CA 1
ATOM 1929 C C . ALA A 1 244 ? -19.688 2.633 -21.797 1 89.69 244 ALA A C 1
ATOM 1931 O O . ALA A 1 244 ? -19.859 3.123 -20.672 1 89.69 244 ALA A O 1
ATOM 1932 N N . GLN A 1 245 ? -20.484 2.699 -22.719 1 89.19 245 GLN A N 1
ATOM 1933 C CA . GLN A 1 245 ? -21.609 3.621 -22.578 1 89.19 245 GLN A CA 1
ATOM 1934 C C . GLN A 1 245 ? -22.609 3.123 -21.531 1 89.19 245 GLN A C 1
ATOM 1936 O O . GLN A 1 245 ? -22.953 3.852 -20.609 1 89.19 245 GLN A O 1
ATOM 1941 N N . SER A 1 246 ? -23.016 1.848 -21.688 1 91.19 246 SER A N 1
ATOM 1942 C CA . SER A 1 246 ? -24.062 1.322 -20.797 1 91.19 246 SER A CA 1
ATOM 1943 C C . SER A 1 246 ? -23.469 0.797 -19.5 1 91.19 246 SER A C 1
ATOM 1945 O O . SER A 1 246 ? -24.094 0.901 -18.438 1 91.19 246 SER A O 1
ATOM 1947 N N . LEU A 1 247 ? -22.375 0.199 -19.531 1 94.94 247 LEU A N 1
ATOM 1948 C CA . LEU A 1 247 ? -21.828 -0.533 -18.391 1 94.94 247 LEU A CA 1
ATOM 1949 C C . LEU A 1 247 ? -20.891 0.354 -17.578 1 94.94 247 LEU A C 1
ATOM 1951 O O . LEU A 1 247 ? -20.688 0.124 -16.375 1 94.94 247 LEU A O 1
ATOM 1955 N N . GLY A 1 248 ? -20.344 1.348 -18.203 1 95.06 248 GLY A N 1
ATOM 1956 C CA . GLY A 1 248 ? -19.281 2.1 -17.562 1 95.06 248 GLY A CA 1
ATOM 1957 C C . GLY A 1 248 ? -17.906 1.486 -17.781 1 95.06 248 GLY A C 1
ATOM 1958 O O . GLY A 1 248 ? -17.797 0.397 -18.359 1 95.06 248 GLY A O 1
ATOM 1959 N N . ASN A 1 249 ? -16.875 2.109 -17.297 1 96.81 249 ASN A N 1
ATOM 1960 C CA . ASN A 1 249 ? -15.5 1.755 -17.625 1 96.81 249 ASN A CA 1
ATOM 1961 C C . ASN A 1 249 ? -15.062 0.489 -16.891 1 96.81 249 ASN A C 1
ATOM 1963 O O . ASN A 1 249 ? -14.477 -0.408 -17.5 1 96.81 249 ASN A O 1
ATOM 1967 N N . SER A 1 250 ? -15.336 0.386 -15.609 1 97.56 250 SER A N 1
ATOM 1968 C CA . SER A 1 250 ? -14.812 -0.712 -14.805 1 97.56 250 SER A CA 1
ATOM 1969 C C . SER A 1 250 ? -15.398 -2.049 -15.242 1 97.56 250 SER A C 1
ATOM 1971 O O . SER A 1 250 ? -14.664 -3.02 -15.438 1 97.56 250 SER A O 1
ATOM 1973 N N . ARG A 1 251 ? -16.766 -2.107 -15.477 1 98.31 251 ARG A N 1
ATOM 1974 C CA . ARG A 1 251 ? -17.406 -3.354 -15.875 1 98.31 251 ARG A CA 1
ATOM 1975 C C . ARG A 1 251 ? -16.969 -3.779 -17.266 1 98.31 251 ARG A C 1
ATOM 1977 O O . ARG A 1 251 ? -16.734 -4.961 -17.516 1 98.31 251 ARG A O 1
ATOM 1984 N N . THR A 1 252 ? -16.844 -2.822 -18.141 1 98.31 252 THR A N 1
ATOM 1985 C CA . THR A 1 252 ? -16.375 -3.115 -19.484 1 98.31 252 THR A CA 1
ATOM 1986 C C . THR A 1 252 ? -14.938 -3.627 -19.453 1 98.31 252 THR A C 1
ATOM 1988 O O . THR A 1 252 ? -14.586 -4.57 -20.172 1 98.31 252 THR A O 1
ATOM 1991 N N . ALA A 1 253 ? -14.109 -2.977 -18.625 1 98.56 253 ALA A N 1
ATOM 1992 C CA . ALA A 1 253 ? -12.719 -3.408 -18.484 1 98.56 253 ALA A CA 1
ATOM 1993 C C . ALA A 1 253 ? -12.641 -4.852 -17.984 1 98.56 253 ALA A C 1
ATOM 1995 O O . ALA A 1 253 ? -11.781 -5.617 -18.422 1 98.56 253 ALA A O 1
ATOM 1996 N N . ILE A 1 254 ? -13.5 -5.223 -17.078 1 98.81 254 ILE A N 1
ATOM 1997 C CA . ILE A 1 254 ? -13.555 -6.586 -16.562 1 98.81 254 ILE A CA 1
ATOM 1998 C C . ILE A 1 254 ? -13.836 -7.562 -17.688 1 98.81 254 ILE A C 1
ATOM 2000 O O . ILE A 1 254 ? -13.133 -8.57 -17.844 1 98.81 254 ILE A O 1
ATOM 2004 N N . LEU A 1 255 ? -14.836 -7.25 -18.547 1 98.62 255 LEU A N 1
ATOM 2005 C CA . LEU A 1 255 ? -15.219 -8.125 -19.641 1 98.62 255 LEU A CA 1
ATOM 2006 C C . LEU A 1 255 ? -14.062 -8.289 -20.625 1 98.62 255 LEU A C 1
ATOM 2008 O O . LEU A 1 255 ? -13.758 -9.406 -21.062 1 98.62 255 LEU A O 1
ATOM 2012 N N . LEU A 1 256 ? -13.438 -7.203 -20.969 1 98.12 256 LEU A N 1
ATOM 2013 C CA . LEU A 1 256 ? -12.32 -7.246 -21.906 1 98.12 256 LEU A CA 1
ATOM 2014 C C . LEU A 1 256 ? -11.172 -8.078 -21.344 1 98.12 256 LEU A C 1
ATOM 2016 O O . LEU A 1 256 ? -10.547 -8.859 -22.062 1 98.12 256 LEU A O 1
ATOM 2020 N N . THR A 1 257 ? -10.875 -7.949 -20.062 1 98.62 257 THR A N 1
ATOM 2021 C CA . THR A 1 257 ? -9.781 -8.695 -19.438 1 98.62 257 THR A CA 1
ATOM 2022 C C . THR A 1 257 ? -10.141 -10.172 -19.312 1 98.62 257 THR A C 1
ATOM 2024 O O . THR A 1 257 ? -9.273 -11.039 -19.453 1 98.62 257 THR A O 1
ATOM 2027 N N . ILE A 1 258 ? -11.414 -10.453 -19 1 98.56 258 ILE A N 1
ATOM 2028 C CA . ILE A 1 258 ? -11.875 -11.844 -18.969 1 98.56 258 ILE A CA 1
ATOM 2029 C C . ILE A 1 258 ? -11.625 -12.484 -20.328 1 98.56 258 ILE A C 1
ATOM 2031 O O . ILE A 1 258 ? -11.086 -13.594 -20.406 1 98.56 258 ILE A O 1
ATOM 2035 N N . MET A 1 259 ? -11.984 -11.805 -21.406 1 98.25 259 MET A N 1
ATOM 2036 C CA . MET A 1 259 ? -11.781 -12.336 -22.75 1 98.25 259 MET A CA 1
ATOM 2037 C C . MET A 1 259 ? -10.297 -12.477 -23.062 1 98.25 259 MET A C 1
ATOM 2039 O O . MET A 1 259 ? -9.883 -13.414 -23.75 1 98.25 259 MET A O 1
ATOM 2043 N N . ALA A 1 260 ? -9.492 -11.547 -22.562 1 97.38 260 ALA A N 1
ATOM 2044 C CA . ALA A 1 260 ? -8.047 -11.633 -22.766 1 97.38 260 ALA A CA 1
ATOM 2045 C C . ALA A 1 260 ? -7.473 -12.883 -22.109 1 97.38 260 ALA A C 1
ATOM 2047 O O . ALA A 1 260 ? -6.719 -13.633 -22.75 1 97.38 260 ALA A O 1
ATOM 2048 N N . ILE A 1 261 ? -7.824 -13.156 -20.875 1 96.94 261 ILE A N 1
ATOM 2049 C CA . ILE A 1 261 ? -7.328 -14.312 -20.141 1 96.94 261 ILE A CA 1
ATOM 2050 C C . ILE A 1 261 ? -7.797 -15.602 -20.812 1 96.94 261 ILE A C 1
ATOM 2052 O O . ILE A 1 261 ? -7.012 -16.531 -21 1 96.94 261 ILE A O 1
ATOM 2056 N N . ALA A 1 262 ? -9.086 -15.609 -21.172 1 96.75 262 ALA A N 1
ATOM 2057 C CA . ALA A 1 262 ? -9.656 -16.797 -21.781 1 96.75 262 ALA A CA 1
ATOM 2058 C C . ALA A 1 262 ? -9.016 -17.078 -23.141 1 96.75 262 ALA A C 1
ATOM 2060 O O . ALA A 1 262 ? -8.805 -18.234 -23.5 1 96.75 262 ALA A O 1
ATOM 2061 N N . THR A 1 263 ? -8.727 -16.031 -23.922 1 94.56 263 THR A N 1
ATOM 2062 C CA . THR A 1 263 ? -8.07 -16.188 -25.203 1 94.56 263 THR A CA 1
ATOM 2063 C C . THR A 1 263 ? -6.695 -16.828 -25.047 1 94.56 263 THR A C 1
ATOM 2065 O O . THR A 1 263 ? -6.34 -17.766 -25.766 1 94.56 263 THR A O 1
ATOM 2068 N N . LEU A 1 264 ? -5.996 -16.359 -24.125 1 90.19 264 LEU A N 1
ATOM 2069 C CA . LEU A 1 264 ? -4.656 -16.875 -23.859 1 90.19 264 LEU A CA 1
ATOM 2070 C C . LEU A 1 264 ? -4.711 -18.328 -23.391 1 90.19 264 LEU A C 1
ATOM 2072 O O . LEU A 1 264 ? -3.961 -19.172 -23.891 1 90.19 264 LEU A O 1
ATOM 2076 N N . ARG A 1 265 ? -5.598 -18.625 -22.516 1 90.19 265 ARG A N 1
ATOM 2077 C CA . ARG A 1 265 ? -5.703 -19.969 -21.938 1 90.19 265 ARG A CA 1
ATOM 2078 C C . ARG A 1 265 ? -6.223 -20.969 -22.953 1 90.19 265 ARG A C 1
ATOM 2080 O O . ARG A 1 265 ? -5.793 -22.125 -22.969 1 90.19 265 ARG A O 1
ATOM 2087 N N . LEU A 1 266 ? -7.168 -20.562 -23.719 1 89.31 266 LEU A N 1
ATOM 2088 C CA . LEU A 1 266 ? -7.746 -21.438 -24.734 1 89.31 266 LEU A CA 1
ATOM 2089 C C . LEU A 1 266 ? -6.676 -21.938 -25.688 1 89.31 266 LEU A C 1
ATOM 2091 O O . LEU A 1 266 ? -6.664 -23.109 -26.062 1 89.31 266 LEU A O 1
ATOM 2095 N N . GLU A 1 267 ? -5.828 -21.094 -26.016 1 83.5 267 GLU A N 1
ATOM 2096 C CA . GLU A 1 267 ? -4.762 -21.469 -26.953 1 83.5 267 GLU A CA 1
ATOM 2097 C C . GLU A 1 267 ? -3.729 -22.359 -26.281 1 83.5 267 GLU A C 1
ATOM 2099 O O . GLU A 1 267 ? -3.158 -23.25 -26.922 1 83.5 267 GLU A O 1
ATOM 2104 N N . LYS A 1 268 ? -3.443 -22.156 -25.062 1 79.69 268 LYS A N 1
ATOM 2105 C CA . LYS A 1 268 ? -2.463 -22.953 -24.328 1 79.69 268 LYS A CA 1
ATOM 2106 C C . LYS A 1 268 ? -2.971 -24.375 -24.094 1 79.69 268 LYS A C 1
ATOM 2108 O O . LYS A 1 268 ? -2.186 -25.328 -24.078 1 79.69 268 LYS A O 1
ATOM 2113 N N . VAL A 1 269 ? -4.254 -24.484 -23.875 1 80.69 269 VAL A N 1
ATOM 2114 C CA . VAL A 1 269 ? -4.859 -25.781 -23.609 1 80.69 269 VAL A CA 1
ATOM 2115 C C . VAL A 1 269 ? -4.887 -26.609 -24.891 1 80.69 269 VAL A C 1
ATOM 2117 O O . VAL A 1 269 ? -4.715 -27.844 -24.859 1 80.69 269 VAL A O 1
ATOM 2120 N N . HIS A 1 270 ? -5.219 -26.047 -26.031 1 75.19 270 HIS A N 1
ATOM 2121 C CA . HIS A 1 270 ? -5.379 -26.781 -27.281 1 75.19 270 HIS A CA 1
ATOM 2122 C C . HIS A 1 270 ? -4.027 -27.156 -27.875 1 75.19 270 HIS A C 1
ATOM 2124 O O . HIS A 1 270 ? -3.959 -27.906 -28.859 1 75.19 270 HIS A O 1
ATOM 2130 N N . GLY A 1 271 ? -2.951 -27 -27.25 1 63.44 271 GLY A N 1
ATOM 2131 C CA . GLY A 1 271 ? -1.762 -27.75 -27.641 1 63.44 271 GLY A CA 1
ATOM 2132 C C . GLY A 1 271 ? -0.591 -26.859 -28 1 63.44 271 GLY A C 1
ATOM 2133 O O . GLY A 1 271 ? -0.629 -25.641 -27.75 1 63.44 271 GLY A O 1
ATOM 2134 N N . GLU A 1 272 ? 0.507 -27.469 -28.703 1 62.25 272 GLU A N 1
ATOM 2135 C CA . GLU A 1 272 ? 1.864 -27 -28.938 1 62.25 272 GLU A CA 1
ATOM 2136 C C . GLU A 1 272 ? 1.875 -25.875 -29.984 1 62.25 272 GLU A C 1
ATOM 2138 O O . GLU A 1 272 ? 1.433 -26.078 -31.125 1 62.25 272 GLU A O 1
ATOM 2143 N N . MET A 1 273 ? 1.809 -24.766 -29.438 1 64.12 273 MET A N 1
ATOM 2144 C CA . MET A 1 273 ? 1.894 -23.609 -30.312 1 64.12 273 MET A CA 1
ATOM 2145 C C . MET A 1 273 ? 3.346 -23.281 -30.656 1 64.12 273 MET A C 1
ATOM 2147 O O . MET A 1 273 ? 4.234 -23.438 -29.828 1 64.12 273 MET A O 1
ATOM 2151 N N . SER A 1 274 ? 3.488 -23.141 -31.953 1 66.81 274 SER A N 1
ATOM 2152 C CA . SER A 1 274 ? 4.773 -22.562 -32.344 1 66.81 274 SER A CA 1
ATOM 2153 C C . SER A 1 274 ? 5.023 -21.234 -31.641 1 66.81 274 SER A C 1
ATOM 2155 O O . SER A 1 274 ? 4.09 -20.609 -31.141 1 66.81 274 SER A O 1
ATOM 2157 N N . THR A 1 275 ? 6.207 -20.906 -31.484 1 67.81 275 THR A N 1
ATOM 2158 C CA . THR A 1 275 ? 6.59 -19.625 -30.891 1 67.81 275 THR A CA 1
ATOM 2159 C C . THR A 1 275 ? 5.891 -18.469 -31.594 1 67.81 275 THR A C 1
ATOM 2161 O O . THR A 1 275 ? 5.504 -17.484 -30.969 1 67.81 275 THR A O 1
ATOM 2164 N N . GLU A 1 276 ? 5.789 -18.641 -32.875 1 71.19 276 GLU A N 1
ATOM 2165 C CA . GLU A 1 276 ? 5.145 -17.594 -33.688 1 71.19 276 GLU A CA 1
ATOM 2166 C C . GLU A 1 276 ? 3.658 -17.5 -33.344 1 71.19 276 GLU A C 1
ATOM 2168 O O . GLU A 1 276 ? 3.113 -16.391 -33.219 1 71.19 276 GLU A O 1
ATOM 2173 N N . ASP A 1 277 ? 3.098 -18.656 -33.188 1 76.75 277 ASP A N 1
ATOM 2174 C CA . ASP A 1 277 ? 1.676 -18.703 -32.875 1 76.75 277 ASP A CA 1
ATOM 2175 C C . ASP A 1 277 ? 1.418 -18.125 -31.469 1 76.75 277 ASP A C 1
ATOM 2177 O O . ASP A 1 277 ? 0.42 -17.438 -31.25 1 76.75 277 ASP A O 1
ATOM 2181 N N . GLU A 1 278 ? 2.34 -18.406 -30.672 1 75.88 278 GLU A N 1
ATOM 2182 C CA . GLU A 1 278 ? 2.217 -17.891 -29.297 1 75.88 278 GLU A CA 1
ATOM 2183 C C . GLU A 1 278 ? 2.283 -16.359 -29.281 1 75.88 278 GLU A C 1
ATOM 2185 O O . GLU A 1 278 ? 1.55 -15.719 -28.531 1 75.88 278 GLU A O 1
ATOM 2190 N N . SER A 1 279 ? 3.119 -15.844 -30.109 1 79.56 279 SER A N 1
ATOM 2191 C CA . SER A 1 279 ? 3.268 -14.398 -30.188 1 79.56 279 SER A CA 1
ATOM 2192 C C . SER A 1 279 ? 2.004 -13.734 -30.734 1 79.56 279 SER A C 1
ATOM 2194 O O . SER A 1 279 ? 1.624 -12.648 -30.281 1 79.56 279 SER A O 1
ATOM 2196 N N . LEU A 1 280 ? 1.4 -14.422 -31.641 1 83 280 LEU A N 1
ATOM 2197 C CA . LEU A 1 280 ? 0.185 -13.883 -32.25 1 83 280 LEU A CA 1
ATOM 2198 C C . LEU A 1 280 ? -0.97 -13.914 -31.234 1 83 280 LEU A C 1
ATOM 2200 O O . LEU A 1 280 ? -1.772 -12.977 -31.188 1 83 280 LEU A O 1
ATOM 2204 N N . VAL A 1 281 ? -1.046 -15 -30.547 1 86.94 281 VAL A N 1
ATOM 2205 C CA . VAL A 1 281 ? -2.102 -15.133 -29.547 1 86.94 281 VAL A CA 1
ATOM 2206 C C . VAL A 1 281 ? -1.901 -14.094 -28.438 1 86.94 281 VAL A C 1
ATOM 2208 O O . VAL A 1 281 ? -2.863 -13.484 -27.969 1 86.94 281 VAL A O 1
ATOM 2211 N N . LEU A 1 282 ? -0.667 -13.922 -28.094 1 88.56 282 LEU A N 1
ATOM 2212 C CA . LEU A 1 282 ? -0.355 -12.938 -27.062 1 88.56 282 LEU A CA 1
ATOM 2213 C C . LEU A 1 282 ? -0.706 -11.531 -27.547 1 88.56 282 LEU A C 1
ATOM 2215 O O . LEU A 1 282 ? -1.173 -10.703 -26.766 1 88.56 282 LEU A O 1
ATOM 2219 N N . GLN A 1 283 ? -0.504 -11.297 -28.766 1 89.75 283 GLN A N 1
ATOM 2220 C CA . GLN A 1 283 ? -0.837 -9.992 -29.328 1 89.75 283 GLN A CA 1
ATOM 2221 C C . GLN A 1 283 ? -2.34 -9.734 -29.266 1 89.75 283 GLN A C 1
ATOM 2223 O O . GLN A 1 283 ? -2.773 -8.641 -28.922 1 89.75 283 GLN A O 1
ATOM 2228 N N . ARG A 1 284 ? -3.088 -10.766 -29.625 1 89.94 284 ARG A N 1
ATOM 2229 C CA . ARG A 1 284 ? -4.543 -10.641 -29.578 1 89.94 284 ARG A CA 1
ATOM 2230 C C . ARG A 1 284 ? -5.031 -10.422 -28.156 1 89.94 284 ARG A C 1
ATOM 2232 O O . ARG A 1 284 ? -5.906 -9.586 -27.922 1 89.94 284 ARG A O 1
ATOM 2239 N N . SER A 1 285 ? -4.5 -11.203 -27.281 1 94.25 285 SER A N 1
ATOM 2240 C CA . SER A 1 285 ? -4.855 -11.086 -25.875 1 94.25 285 SER A CA 1
ATOM 2241 C C . SER A 1 285 ? -4.441 -9.727 -25.312 1 94.25 285 SER A C 1
ATOM 2243 O O . SER A 1 285 ? -5.199 -9.102 -24.578 1 94.25 285 SER A O 1
ATOM 2245 N N . ASP A 1 286 ? -3.268 -9.227 -25.703 1 95.06 286 ASP A N 1
ATOM 2246 C CA . ASP A 1 286 ? -2.762 -7.938 -25.25 1 95.06 286 ASP A CA 1
ATOM 2247 C C . ASP A 1 286 ? -3.656 -6.793 -25.719 1 95.06 286 ASP A C 1
ATOM 2249 O O . ASP A 1 286 ? -3.822 -5.797 -25.016 1 95.06 286 ASP A O 1
ATOM 2253 N N . HIS A 1 287 ? -4.203 -6.934 -26.906 1 94.81 287 HIS A N 1
ATOM 2254 C CA . HIS A 1 287 ? -5.102 -5.898 -27.422 1 94.81 287 HIS A CA 1
ATOM 2255 C C . HIS A 1 287 ? -6.328 -5.75 -26.516 1 94.81 287 HIS A C 1
ATOM 2257 O O . HIS A 1 287 ? -6.734 -4.633 -26.203 1 94.81 287 HIS A O 1
ATOM 2263 N N . LEU A 1 288 ? -6.91 -6.883 -26.172 1 95.94 288 LEU A N 1
ATOM 2264 C CA . LEU A 1 288 ? -8.07 -6.879 -25.281 1 95.94 288 LEU A CA 1
ATOM 2265 C C . LEU A 1 288 ? -7.699 -6.309 -23.922 1 95.94 288 LEU A C 1
ATOM 2267 O O . LEU A 1 288 ? -8.398 -5.441 -23.391 1 95.94 288 LEU A O 1
ATOM 2271 N N . PHE A 1 289 ? -6.566 -6.742 -23.469 1 97.06 289 PHE A N 1
ATOM 2272 C CA . PHE A 1 289 ? -6.105 -6.32 -22.156 1 97.06 289 PHE A CA 1
ATOM 2273 C C . PHE A 1 289 ? -5.836 -4.816 -22.125 1 97.06 289 PHE A C 1
ATOM 2275 O O . PHE A 1 289 ? -6.273 -4.121 -21.203 1 97.06 289 PHE A O 1
ATOM 2282 N N . CYS A 1 290 ? -5.105 -4.281 -23.062 1 96.44 290 CYS A N 1
ATOM 2283 C CA . CYS A 1 290 ? -4.727 -2.873 -23.094 1 96.44 290 CYS A CA 1
ATOM 2284 C C . CYS A 1 290 ? -5.949 -1.979 -23.25 1 96.44 290 CYS A C 1
ATOM 2286 O O . CYS A 1 290 ? -6 -0.881 -22.703 1 96.44 290 CYS A O 1
ATOM 2288 N N . ALA A 1 291 ? -6.914 -2.471 -24.016 1 95.31 291 ALA A N 1
ATOM 2289 C CA . ALA A 1 291 ? -8.164 -1.724 -24.109 1 95.31 291 ALA A CA 1
ATOM 2290 C C . ALA A 1 291 ? -8.852 -1.612 -22.75 1 95.31 291 ALA A C 1
ATOM 2292 O O . ALA A 1 291 ? -9.367 -0.553 -22.406 1 95.31 291 ALA A O 1
ATOM 2293 N N . GLY A 1 292 ? -8.898 -2.762 -22.016 1 96.94 292 GLY A N 1
ATOM 2294 C CA . GLY A 1 292 ? -9.445 -2.738 -20.672 1 96.94 292 GLY A CA 1
ATOM 2295 C C . GLY A 1 292 ? -8.664 -1.844 -19.719 1 96.94 292 GLY A C 1
ATOM 2296 O O . GLY A 1 292 ? -9.258 -1.136 -18.906 1 96.94 292 GLY A O 1
ATOM 2297 N N . MET A 1 293 ? -7.367 -1.854 -19.828 1 97 293 MET A N 1
ATOM 2298 C CA . MET A 1 293 ? -6.5 -1.046 -18.984 1 97 293 MET A CA 1
ATOM 2299 C C . MET A 1 293 ? -6.738 0.442 -19.219 1 97 293 MET A C 1
ATOM 2301 O O . MET A 1 293 ? -6.754 1.229 -18.266 1 97 293 MET A O 1
ATOM 2305 N N . ARG A 1 294 ? -6.902 0.852 -20.438 1 95.12 294 ARG A N 1
ATOM 2306 C CA . ARG A 1 294 ? -7.191 2.244 -20.75 1 95.12 294 ARG A CA 1
ATOM 2307 C C . ARG A 1 294 ? -8.5 2.697 -20.109 1 95.12 294 ARG A C 1
ATOM 2309 O O . ARG A 1 294 ? -8.594 3.826 -19.625 1 95.12 294 ARG A O 1
ATOM 2316 N N . LEU A 1 295 ? -9.477 1.815 -20.094 1 96.81 295 LEU A N 1
ATOM 2317 C CA . LEU A 1 295 ? -10.758 2.141 -19.5 1 96.81 295 LEU A CA 1
ATOM 2318 C C . LEU A 1 295 ? -10.617 2.363 -18 1 96.81 295 LEU A C 1
ATOM 2320 O O . LEU A 1 295 ? -11.211 3.295 -17.438 1 96.81 295 LEU A O 1
ATOM 2324 N N . THR A 1 296 ? -9.852 1.504 -17.312 1 97.81 296 THR A N 1
ATOM 2325 C CA . THR A 1 296 ? -9.68 1.673 -15.875 1 97.81 296 THR A CA 1
ATOM 2326 C C . THR A 1 296 ? -8.883 2.939 -15.578 1 97.81 296 THR A C 1
ATOM 2328 O O . THR A 1 296 ? -9.117 3.6 -14.562 1 97.81 296 THR A O 1
ATOM 2331 N N . GLU A 1 297 ? -7.949 3.305 -16.438 1 95.62 297 GLU A N 1
ATOM 2332 C CA . GLU A 1 297 ? -7.152 4.516 -16.266 1 95.62 297 GLU A CA 1
ATOM 2333 C C . GLU A 1 297 ? -8.016 5.766 -16.391 1 95.62 297 GLU A C 1
ATOM 2335 O O . GLU A 1 297 ? -7.742 6.789 -15.766 1 95.62 297 GLU A O 1
ATOM 2340 N N . MET A 1 298 ? -9.078 5.621 -17.125 1 95.12 298 MET A N 1
ATOM 2341 C CA . MET A 1 298 ? -9.938 6.773 -17.406 1 95.12 298 MET A CA 1
ATOM 2342 C C . MET A 1 298 ? -11.203 6.719 -16.547 1 95.12 298 MET A C 1
ATOM 2344 O O . MET A 1 298 ? -12.141 7.488 -16.766 1 95.12 298 MET A O 1
ATOM 2348 N N . GLU A 1 299 ? -11.242 5.793 -15.648 1 96.06 299 GLU A N 1
ATOM 2349 C CA . GLU A 1 299 ? -12.43 5.66 -14.82 1 96.06 299 GLU A CA 1
ATOM 2350 C C . GLU A 1 299 ? -12.688 6.93 -14.008 1 96.06 299 GLU A C 1
ATOM 2352 O O . GLU A 1 299 ? -11.758 7.5 -13.438 1 96.06 299 GLU A O 1
ATOM 2357 N N . MET A 1 300 ? -13.922 7.367 -14 1 93.31 300 MET A N 1
ATOM 2358 C CA . MET A 1 300 ? -14.312 8.594 -13.312 1 93.31 300 MET A CA 1
ATOM 2359 C C . MET A 1 300 ? -15.18 8.273 -12.094 1 93.31 300 MET A C 1
ATOM 2361 O O . MET A 1 300 ? -15.844 7.238 -12.055 1 93.31 300 MET A O 1
ATOM 2365 N N . GLY A 1 301 ? -15.133 9.188 -11.156 1 90.38 301 GLY A N 1
ATOM 2366 C CA . GLY A 1 301 ? -15.984 9.047 -9.992 1 90.38 301 GLY A CA 1
ATOM 2367 C C . GLY A 1 301 ? -15.344 8.258 -8.867 1 90.38 301 GLY A C 1
ATOM 2368 O O . GLY A 1 301 ? -14.188 7.84 -8.977 1 90.38 301 GLY A O 1
ATOM 2369 N N . PHE A 1 302 ? -15.992 8.094 -7.746 1 88.5 302 PHE A N 1
ATOM 2370 C CA . PHE A 1 302 ? -15.484 7.383 -6.582 1 88.5 302 PHE A CA 1
ATOM 2371 C C . PHE A 1 302 ? -15.367 5.887 -6.867 1 88.5 302 PHE A C 1
ATOM 2373 O O . PHE A 1 302 ? -16.094 5.352 -7.703 1 88.5 302 PHE A O 1
ATOM 2380 N N . PRO A 1 303 ? -14.523 5.219 -6.203 1 92.75 303 PRO A N 1
ATOM 2381 C CA . PRO A 1 303 ? -14.328 3.785 -6.445 1 92.75 303 PRO A CA 1
ATOM 2382 C C . PRO A 1 303 ? -15.547 2.955 -6.051 1 92.75 303 PRO A C 1
ATOM 2384 O O . PRO A 1 303 ? -16.266 3.314 -5.113 1 92.75 303 PRO A O 1
ATOM 2387 N N . ARG A 1 304 ? -15.703 1.92 -6.754 1 93.62 304 ARG A N 1
ATOM 2388 C CA . ARG A 1 304 ? -16.75 0.932 -6.52 1 93.62 304 ARG A CA 1
ATOM 2389 C C . ARG A 1 304 ? -16.172 -0.478 -6.461 1 93.62 304 ARG A C 1
ATOM 2391 O O . ARG A 1 304 ? -14.977 -0.673 -6.691 1 93.62 304 ARG A O 1
ATOM 2398 N N . LEU A 1 305 ? -17.062 -1.427 -6.121 1 95.38 305 LEU A N 1
ATOM 2399 C CA . LEU A 1 305 ? -16.656 -2.826 -6.086 1 95.38 305 LEU A CA 1
ATOM 2400 C C . LEU A 1 305 ? -15.984 -3.23 -7.395 1 95.38 305 LEU A C 1
ATOM 2402 O O . LEU A 1 305 ? -14.906 -3.826 -7.383 1 95.38 305 LEU A O 1
ATOM 2406 N N . GLU A 1 306 ? -16.625 -2.812 -8.5 1 97.81 306 GLU A N 1
ATOM 2407 C CA . GLU A 1 306 ? -16.156 -3.203 -9.82 1 97.81 306 GLU A CA 1
ATOM 2408 C C . GLU A 1 306 ? -14.812 -2.549 -10.148 1 97.81 306 GLU A C 1
ATOM 2410 O O . GLU A 1 306 ? -14.016 -3.088 -10.922 1 97.81 306 GLU A O 1
ATOM 2415 N N . SER A 1 307 ? -14.547 -1.34 -9.5 1 97.81 307 SER A N 1
ATOM 2416 C CA . SER A 1 307 ? -13.25 -0.703 -9.68 1 97.81 307 SER A CA 1
ATOM 2417 C C . SER A 1 307 ? -12.125 -1.595 -9.172 1 97.81 307 SER A C 1
ATOM 2419 O O . SER A 1 307 ? -11.094 -1.742 -9.828 1 97.81 307 SER A O 1
ATOM 2421 N N . ALA A 1 308 ? -12.336 -2.182 -7.977 1 98.25 308 ALA A N 1
ATOM 2422 C CA . ALA A 1 308 ? -11.359 -3.092 -7.387 1 98.25 308 ALA A CA 1
ATOM 2423 C C . ALA A 1 308 ? -11.25 -4.379 -8.203 1 98.25 308 ALA A C 1
ATOM 2425 O O . ALA A 1 308 ? -10.141 -4.848 -8.484 1 98.25 308 ALA A O 1
ATOM 2426 N N . GLN A 1 309 ? -12.391 -4.902 -8.602 1 98.75 309 GLN A N 1
ATOM 2427 C CA . GLN A 1 309 ? -12.43 -6.145 -9.359 1 98.75 309 GLN A CA 1
ATOM 2428 C C . GLN A 1 309 ? -11.703 -5.996 -10.695 1 98.75 309 GLN A C 1
ATOM 2430 O O . GLN A 1 309 ? -10.977 -6.895 -11.117 1 98.75 309 GLN A O 1
ATOM 2435 N N . ALA A 1 310 ? -11.961 -4.891 -11.352 1 98.81 310 ALA A N 1
ATOM 2436 C CA . ALA A 1 310 ? -11.336 -4.637 -12.656 1 98.81 310 ALA A CA 1
ATOM 2437 C C . ALA A 1 310 ? -9.812 -4.648 -12.547 1 98.81 310 ALA A C 1
ATOM 2439 O O . ALA A 1 310 ? -9.133 -5.242 -13.383 1 98.81 310 ALA A O 1
ATOM 2440 N N . ARG A 1 311 ? -9.281 -4.055 -11.555 1 98.75 311 ARG A N 1
ATOM 2441 C CA . ARG A 1 311 ? -7.832 -3.986 -11.383 1 98.75 311 ARG A CA 1
ATOM 2442 C C . ARG A 1 311 ? -7.273 -5.328 -10.93 1 98.75 311 ARG A C 1
ATOM 2444 O O . ARG A 1 311 ? -6.184 -5.727 -11.344 1 98.75 311 ARG A O 1
ATOM 2451 N N . LEU A 1 312 ? -7.969 -6.043 -10.094 1 98.81 312 LEU A N 1
ATOM 2452 C CA . LEU A 1 312 ? -7.488 -7.332 -9.609 1 98.81 312 LEU A CA 1
ATOM 2453 C C . LEU A 1 312 ? -7.414 -8.344 -10.75 1 98.81 312 LEU A C 1
ATOM 2455 O O . LEU A 1 312 ? -6.465 -9.133 -10.828 1 98.81 312 LEU A O 1
ATOM 2459 N N . ILE A 1 313 ? -8.453 -8.375 -11.602 1 98.75 313 ILE A N 1
ATOM 2460 C CA . ILE A 1 313 ? -8.398 -9.312 -12.711 1 98.75 313 ILE A CA 1
ATOM 2461 C C . ILE A 1 313 ? -7.293 -8.906 -13.68 1 98.75 313 ILE A C 1
ATOM 2463 O O . ILE A 1 313 ? -6.66 -9.758 -14.305 1 98.75 313 ILE A O 1
ATOM 2467 N N . GLN A 1 314 ? -7.035 -7.617 -13.828 1 98.75 314 GLN A N 1
ATOM 2468 C CA . GLN A 1 314 ? -5.902 -7.156 -14.625 1 98.75 314 GLN A CA 1
ATOM 2469 C C . GLN A 1 314 ? -4.582 -7.652 -14.039 1 98.75 314 GLN A C 1
ATOM 2471 O O . GLN A 1 314 ? -3.682 -8.055 -14.773 1 98.75 314 GLN A O 1
ATOM 2476 N N . VAL A 1 315 ? -4.457 -7.637 -12.695 1 98.69 315 VAL A N 1
ATOM 2477 C CA . VAL A 1 315 ? -3.27 -8.156 -12.031 1 98.69 315 VAL A CA 1
ATOM 2478 C C . VAL A 1 315 ? -3.084 -9.633 -12.383 1 98.69 315 VAL A C 1
ATOM 2480 O O . VAL A 1 315 ? -1.97 -10.07 -12.68 1 98.69 315 VAL A O 1
ATOM 2483 N N . LEU A 1 316 ? -4.141 -10.359 -12.398 1 97.62 316 LEU A N 1
ATOM 2484 C CA . LEU A 1 316 ? -4.059 -11.789 -12.688 1 97.62 316 LEU A CA 1
ATOM 2485 C C . LEU A 1 316 ? -3.584 -12.016 -14.125 1 97.62 316 LEU A C 1
ATOM 2487 O O . LEU A 1 316 ? -2.781 -12.922 -14.375 1 97.62 316 LEU A O 1
ATOM 2491 N N . TYR A 1 317 ? -4.09 -11.219 -15.094 1 96.94 317 TYR A N 1
ATOM 2492 C CA . TYR A 1 317 ? -3.598 -11.32 -16.469 1 96.94 317 TYR A CA 1
ATOM 2493 C C . TYR A 1 317 ? -2.102 -11.039 -16.531 1 96.94 317 TYR A C 1
ATOM 2495 O O . TYR A 1 317 ? -1.358 -11.742 -17.219 1 96.94 317 TYR A O 1
ATOM 2503 N N . LEU A 1 318 ? -1.684 -10.016 -15.836 1 96.5 318 LEU A N 1
ATOM 2504 C CA . LEU A 1 318 ? -0.286 -9.602 -15.836 1 96.5 318 LEU A CA 1
ATOM 2505 C C . LEU A 1 318 ? 0.605 -10.688 -15.242 1 96.5 318 LEU A C 1
ATOM 2507 O O . LEU A 1 318 ? 1.652 -11.016 -15.805 1 96.5 318 LEU A O 1
ATOM 2511 N N . LEU A 1 319 ? 0.199 -11.242 -14.156 1 93.81 319 LEU A N 1
ATOM 2512 C CA . LEU A 1 319 ? 0.978 -12.297 -13.516 1 93.81 319 LEU A CA 1
ATOM 2513 C C . LEU A 1 319 ? 1.044 -13.539 -14.391 1 93.81 319 LEU A C 1
ATOM 2515 O O . LEU A 1 319 ? 2.088 -14.195 -14.477 1 93.81 319 LEU A O 1
ATOM 2519 N N . GLN A 1 320 ? -0.03 -13.828 -15.07 1 91.19 320 GLN A N 1
ATOM 2520 C CA . GLN A 1 320 ? -0.075 -14.992 -15.945 1 91.19 320 GLN A CA 1
ATOM 2521 C C . GLN A 1 320 ? 0.823 -14.805 -17.156 1 91.19 320 GLN A C 1
ATOM 2523 O O . GLN A 1 320 ? 1.298 -15.781 -17.75 1 91.19 320 GLN A O 1
ATOM 2528 N N . THR A 1 321 ? 1.045 -13.602 -17.562 1 89.62 321 THR A N 1
ATOM 2529 C CA . THR A 1 321 ? 1.87 -13.312 -18.734 1 89.62 321 THR A CA 1
ATOM 2530 C C . THR A 1 321 ? 3.27 -12.867 -18.312 1 89.62 321 THR A C 1
ATOM 2532 O O . THR A 1 321 ? 3.984 -12.234 -19.078 1 89.62 321 THR A O 1
ATOM 2535 N N . ALA A 1 322 ? 3.637 -13.062 -17.062 1 86.44 322 ALA A N 1
ATOM 2536 C CA . ALA A 1 322 ? 4.961 -12.852 -16.484 1 86.44 322 ALA A CA 1
ATOM 2537 C C . ALA A 1 322 ? 5.34 -11.367 -16.516 1 86.44 322 ALA A C 1
ATOM 2539 O O . ALA A 1 322 ? 6.5 -11.023 -16.766 1 86.44 322 ALA A O 1
ATOM 2540 N N . ARG A 1 323 ? 4.41 -10.555 -16.484 1 91.56 323 ARG A N 1
ATOM 2541 C CA . ARG A 1 323 ? 4.637 -9.117 -16.312 1 91.56 323 ARG A CA 1
ATOM 2542 C C . ARG A 1 323 ? 4.477 -8.719 -14.844 1 91.56 323 ARG A C 1
ATOM 2544 O O . ARG A 1 323 ? 3.477 -8.102 -14.477 1 91.56 323 ARG A O 1
ATOM 2551 N N . MET A 1 324 ? 5.531 -9.008 -14.109 1 91.75 324 MET A N 1
ATOM 2552 C CA . MET A 1 324 ? 5.488 -8.984 -12.648 1 91.75 324 MET A CA 1
ATOM 2553 C C . MET A 1 324 ? 5.531 -7.547 -12.125 1 91.75 324 MET A C 1
ATOM 2555 O O . MET A 1 324 ? 4.836 -7.211 -11.172 1 91.75 324 MET A O 1
ATOM 2559 N N . ASN A 1 325 ? 6.312 -6.691 -12.695 1 92.69 325 ASN A N 1
ATOM 2560 C CA . ASN A 1 325 ? 6.441 -5.324 -12.211 1 92.69 325 ASN A CA 1
ATOM 2561 C C . ASN A 1 325 ? 5.148 -4.535 -12.398 1 92.69 325 ASN A C 1
ATOM 2563 O O . ASN A 1 325 ? 4.668 -3.885 -11.469 1 92.69 325 ASN A O 1
ATOM 2567 N N . LYS A 1 326 ? 4.629 -4.617 -13.648 1 96.31 326 LYS A N 1
ATOM 2568 C CA . LYS A 1 326 ? 3.342 -3.967 -13.867 1 96.31 326 LYS A CA 1
ATOM 2569 C C . LYS A 1 326 ? 2.273 -4.539 -12.938 1 96.31 326 LYS A C 1
ATOM 2571 O O . LYS A 1 326 ? 1.391 -3.812 -12.477 1 96.31 326 LYS A O 1
ATOM 2576 N N . GLY A 1 327 ? 2.365 -5.875 -12.758 1 97 327 GLY A N 1
ATOM 2577 C CA . GLY A 1 327 ? 1.455 -6.5 -11.812 1 97 327 GLY A CA 1
ATOM 2578 C C . GLY A 1 327 ? 1.57 -5.934 -10.406 1 97 327 GLY A C 1
ATOM 2579 O O . GLY A 1 327 ? 0.559 -5.668 -9.758 1 97 327 GLY A O 1
ATOM 2580 N N . TRP A 1 328 ? 2.793 -5.68 -9.93 1 96.38 328 TRP A N 1
ATOM 2581 C CA . TRP A 1 328 ? 3.064 -5.148 -8.594 1 96.38 328 TRP A CA 1
ATOM 2582 C C . TRP A 1 328 ? 2.439 -3.768 -8.422 1 96.38 328 TRP A C 1
ATOM 2584 O O . TRP A 1 328 ? 1.742 -3.514 -7.438 1 96.38 328 TRP A O 1
ATOM 2594 N N . TYR A 1 329 ? 2.604 -2.883 -9.352 1 97.75 329 TYR A N 1
ATOM 2595 C CA . TYR A 1 329 ? 2.131 -1.508 -9.227 1 97.75 329 TYR A CA 1
ATOM 2596 C C . TYR A 1 329 ? 0.626 -1.426 -9.461 1 97.75 329 TYR A C 1
ATOM 2598 O O . TYR A 1 329 ? -0.063 -0.623 -8.828 1 97.75 329 TYR A O 1
ATOM 2606 N N . THR A 1 330 ? 0.107 -2.281 -10.406 1 98.5 330 THR A N 1
ATOM 2607 C CA . THR A 1 330 ? -1.34 -2.34 -10.586 1 98.5 330 THR A CA 1
ATOM 2608 C C . THR A 1 330 ? -2.023 -2.857 -9.328 1 98.5 330 THR A C 1
ATOM 2610 O O . THR A 1 330 ? -3.088 -2.365 -8.945 1 98.5 330 THR A O 1
ATOM 2613 N N . PHE A 1 331 ? -1.371 -3.816 -8.742 1 98.56 331 PHE A N 1
ATOM 2614 C CA . PHE A 1 331 ? -1.913 -4.316 -7.484 1 98.56 331 PHE A CA 1
ATOM 2615 C C . PHE A 1 331 ? -1.894 -3.227 -6.418 1 98.56 331 PHE A C 1
ATOM 2617 O O . PHE A 1 331 ? -2.797 -3.152 -5.582 1 98.56 331 PHE A O 1
ATOM 2624 N N . GLY A 1 332 ? -0.852 -2.463 -6.391 1 98.38 332 GLY A N 1
ATOM 2625 C CA . GLY A 1 332 ? -0.809 -1.334 -5.473 1 98.38 332 GLY A CA 1
ATOM 2626 C C . GLY A 1 332 ? -2.016 -0.422 -5.594 1 98.38 332 GLY A C 1
ATOM 2627 O O . GLY A 1 332 ? -2.574 0.012 -4.582 1 98.38 332 GLY A O 1
ATOM 2628 N N . ASN A 1 333 ? -2.385 -0.117 -6.77 1 97.81 333 ASN A N 1
ATOM 2629 C CA . ASN A 1 333 ? -3.582 0.685 -6.996 1 97.81 333 ASN A CA 1
ATOM 2630 C C . ASN A 1 333 ? -4.832 -0.013 -6.469 1 97.81 333 ASN A C 1
ATOM 2632 O O . ASN A 1 333 ? -5.68 0.619 -5.836 1 97.81 333 ASN A O 1
ATOM 2636 N N . ALA A 1 334 ? -4.949 -1.293 -6.812 1 98.56 334 ALA A N 1
ATOM 2637 C CA . ALA A 1 334 ? -6.09 -2.066 -6.324 1 98.56 334 ALA A CA 1
ATOM 2638 C C . ALA A 1 334 ? -6.133 -2.068 -4.797 1 98.56 334 ALA A C 1
ATOM 2640 O O . ALA A 1 334 ? -7.203 -1.93 -4.203 1 98.56 334 ALA A O 1
ATOM 2641 N N . PHE A 1 335 ? -4.98 -2.219 -4.164 1 98.38 335 PHE A N 1
ATOM 2642 C CA . PHE A 1 335 ? -4.848 -2.232 -2.713 1 98.38 335 PHE A CA 1
ATOM 2643 C C . PHE A 1 335 ? -5.41 -0.953 -2.105 1 98.38 335 PHE A C 1
ATOM 2645 O O . PHE A 1 335 ? -6.199 -1.003 -1.159 1 98.38 335 PHE A O 1
ATOM 2652 N N . HIS A 1 336 ? -5.07 0.192 -2.652 1 97.88 336 HIS A N 1
ATOM 2653 C CA . HIS A 1 336 ? -5.547 1.469 -2.137 1 97.88 336 HIS A CA 1
ATOM 2654 C C . HIS A 1 336 ? -7.047 1.633 -2.375 1 97.88 336 HIS A C 1
ATOM 2656 O O . HIS A 1 336 ? -7.746 2.242 -1.563 1 97.88 336 HIS A O 1
ATOM 2662 N N . ILE A 1 337 ? -7.543 1.133 -3.465 1 97.31 337 ILE A N 1
ATOM 2663 C CA . ILE A 1 337 ? -8.977 1.176 -3.748 1 97.31 337 ILE A CA 1
ATOM 2664 C C . ILE A 1 337 ? -9.727 0.334 -2.723 1 97.31 337 ILE A C 1
ATOM 2666 O O . ILE A 1 337 ? -10.758 0.76 -2.199 1 97.31 337 ILE A O 1
ATOM 2670 N N . THR A 1 338 ? -9.18 -0.895 -2.408 1 97.19 338 THR A N 1
ATOM 2671 C CA . THR A 1 338 ? -9.844 -1.763 -1.443 1 97.19 338 THR A CA 1
ATOM 2672 C C . THR A 1 338 ? -9.906 -1.099 -0.07 1 97.19 338 THR A C 1
ATOM 2674 O O . THR A 1 338 ? -10.898 -1.231 0.646 1 97.19 338 THR A O 1
ATOM 2677 N N . LEU A 1 339 ? -8.828 -0.395 0.295 1 95.25 339 LEU A N 1
ATOM 2678 C CA . LEU A 1 339 ? -8.812 0.302 1.577 1 95.25 339 LEU A CA 1
ATOM 2679 C C . LEU A 1 339 ? -9.805 1.462 1.575 1 95.25 339 LEU A C 1
ATOM 2681 O O . LEU A 1 339 ? -10.484 1.704 2.574 1 95.25 339 LEU A O 1
ATOM 2685 N N . SER A 1 340 ? -9.844 2.176 0.438 1 92.25 340 SER A N 1
ATOM 2686 C CA . SER A 1 340 ? -10.781 3.293 0.323 1 92.25 340 SER A CA 1
ATOM 2687 C C . SER A 1 340 ? -12.227 2.82 0.44 1 92.25 340 SER A C 1
ATOM 2689 O O . SER A 1 340 ? -13.078 3.545 0.954 1 92.25 340 SER A O 1
ATOM 2691 N N . LEU A 1 341 ? -12.469 1.59 -0.02 1 90.94 341 LEU A N 1
ATOM 2692 C CA . LEU A 1 341 ? -13.812 1.018 0.025 1 90.94 341 LEU A CA 1
ATOM 2693 C C . LEU A 1 341 ? -14.078 0.372 1.38 1 90.94 341 LEU A C 1
ATOM 2695 O O . LEU A 1 341 ? -15.211 -0.031 1.665 1 90.94 341 LEU A O 1
ATOM 2699 N N . GLY A 1 342 ? -13.078 0.244 2.215 1 90.38 342 GLY A N 1
ATOM 2700 C CA . GLY A 1 342 ? -13.234 -0.384 3.52 1 90.38 342 GLY A CA 1
ATOM 2701 C C . GLY A 1 342 ? -13.516 -1.871 3.436 1 90.38 342 GLY A C 1
ATOM 2702 O O . GLY A 1 342 ? -14.227 -2.42 4.281 1 90.38 342 GLY A O 1
ATOM 2703 N N . MET A 1 343 ? -12.961 -2.535 2.428 1 93.81 343 MET A N 1
ATOM 2704 C CA . MET A 1 343 ? -13.281 -3.939 2.188 1 93.81 343 MET A CA 1
ATOM 2705 C C . MET A 1 343 ? -12.711 -4.824 3.291 1 93.81 343 MET A C 1
ATOM 2707 O O . MET A 1 343 ? -13.148 -5.961 3.471 1 93.81 343 MET A O 1
ATOM 2711 N N . HIS A 1 344 ? -11.688 -4.414 4.035 1 93.38 344 HIS A N 1
ATOM 2712 C CA . HIS A 1 344 ? -11.039 -5.191 5.086 1 93.38 344 HIS A CA 1
ATOM 2713 C C . HIS A 1 344 ? -11.891 -5.234 6.348 1 93.38 344 HIS A C 1
ATOM 2715 O O . HIS A 1 344 ? -11.602 -5.996 7.273 1 93.38 344 HIS A O 1
ATOM 2721 N N . ARG A 1 345 ? -12.945 -4.465 6.344 1 87.94 345 ARG A N 1
ATOM 2722 C CA . ARG A 1 345 ? -13.805 -4.359 7.52 1 87.94 345 ARG A CA 1
ATOM 2723 C C . ARG A 1 345 ? -15.117 -5.098 7.305 1 87.94 345 ARG A C 1
ATOM 2725 O O . ARG A 1 345 ? -15.656 -5.113 6.191 1 87.94 345 ARG A O 1
ATOM 2732 N N . ARG A 1 346 ? -15.586 -5.691 8.469 1 85.69 346 ARG A N 1
ATOM 2733 C CA . ARG A 1 346 ? -16.906 -6.316 8.43 1 85.69 346 ARG A CA 1
ATOM 2734 C C . ARG A 1 346 ? -18 -5.266 8.352 1 85.69 346 ARG A C 1
ATOM 2736 O O . ARG A 1 346 ? -17.922 -4.223 9.008 1 85.69 346 ARG A O 1
ATOM 2743 N N . ARG A 1 347 ? -18.797 -5.539 7.473 1 60.84 347 ARG A N 1
ATOM 2744 C CA . ARG A 1 347 ? -19.906 -4.598 7.344 1 60.84 347 ARG A CA 1
ATOM 2745 C C . ARG A 1 347 ? -20.984 -4.871 8.391 1 60.84 347 ARG A C 1
ATOM 2747 O O . ARG A 1 347 ? -21.562 -5.957 8.422 1 60.84 347 ARG A O 1
ATOM 2754 N N . ASP A 1 348 ? -20.703 -4.996 9.797 1 52.03 348 ASP A N 1
ATOM 2755 C CA . ASP A 1 348 ? -21.641 -5.328 10.867 1 52.03 348 ASP A CA 1
ATOM 2756 C C . ASP A 1 348 ? -22.938 -4.555 10.703 1 52.03 348 ASP A C 1
ATOM 2758 O O . ASP A 1 348 ? -22.938 -3.377 10.344 1 52.03 348 ASP A O 1
ATOM 2762 N N . GLN A 1 349 ? -24.062 -5.371 10.602 1 42.62 349 GLN A N 1
ATOM 2763 C CA . GLN A 1 349 ? -25.438 -4.891 10.695 1 42.62 349 GLN A CA 1
ATOM 2764 C C . GLN A 1 349 ? -25.594 -3.861 11.812 1 42.62 349 GLN A C 1
ATOM 2766 O O . GLN A 1 349 ? -26.391 -2.932 11.703 1 42.62 349 GLN A O 1
ATOM 2771 N N . LYS A 1 350 ? -25.125 -4.359 12.922 1 38.88 350 LYS A N 1
ATOM 2772 C CA . LYS A 1 350 ? -25.344 -3.467 14.055 1 38.88 350 LYS A CA 1
ATOM 2773 C C . LYS A 1 350 ? -24.609 -2.139 13.859 1 38.88 350 LYS A C 1
ATOM 2775 O O . LYS A 1 350 ? -25.016 -1.117 14.422 1 38.88 350 LYS A O 1
ATOM 2780 N N . ARG A 1 351 ? -23.391 -2.486 13.602 1 39.91 351 ARG A N 1
ATOM 2781 C CA . ARG A 1 351 ? -22.625 -1.28 13.312 1 39.91 351 ARG A CA 1
ATOM 2782 C C . ARG A 1 351 ? -23.156 -0.565 12.078 1 39.91 351 ARG A C 1
ATOM 2784 O O . ARG A 1 351 ? -22.938 -1.01 10.953 1 39.91 351 ARG A O 1
ATOM 2791 N N . ASP A 1 352 ? -24.344 -0.345 12.258 1 33.41 352 ASP A N 1
ATOM 2792 C CA . ASP A 1 352 ? -25.109 0.511 11.352 1 33.41 352 ASP A CA 1
ATOM 2793 C C . ASP A 1 352 ? -24.172 1.466 10.602 1 33.41 352 ASP A C 1
ATOM 2795 O O . ASP A 1 352 ? -23.844 2.539 11.109 1 33.41 352 ASP A O 1
ATOM 2799 N N . PHE A 1 353 ? -23.156 0.806 10.305 1 36.53 353 PHE A N 1
ATOM 2800 C CA . PHE A 1 353 ? -22.547 1.791 9.422 1 36.53 353 PHE A CA 1
ATOM 2801 C C . PHE A 1 353 ? -23.609 2.58 8.664 1 36.53 353 PHE A C 1
ATOM 2803 O O . PHE A 1 353 ? -24.5 1.995 8.039 1 36.53 353 PHE A O 1
ATOM 2810 N N . PRO A 1 354 ? -23.938 3.551 9.328 1 35 354 PRO A N 1
ATOM 2811 C CA . PRO A 1 354 ? -25.234 4.184 9.062 1 35 354 PRO A CA 1
ATOM 2812 C C . PRO A 1 354 ? -25.734 3.936 7.637 1 35 354 PRO A C 1
ATOM 2814 O O . PRO A 1 354 ? -26.922 4.133 7.352 1 35 354 PRO A O 1
ATOM 2817 N N . PHE A 1 355 ? -24.859 4.012 6.676 1 36.03 355 PHE A N 1
ATOM 2818 C CA . PHE A 1 355 ? -25.375 4.324 5.352 1 36.03 355 PHE A CA 1
ATOM 2819 C C . PHE A 1 355 ? -25.812 3.055 4.633 1 36.03 355 PHE A C 1
ATOM 2821 O O . PHE A 1 355 ? -26.078 3.076 3.426 1 36.03 355 PHE A O 1
ATOM 2828 N N . THR A 1 356 ? -25.641 1.892 5.238 1 36.22 356 THR A N 1
ATOM 2829 C CA . THR A 1 356 ? -26.094 0.737 4.469 1 36.22 356 THR A CA 1
ATOM 2830 C C . THR A 1 356 ? -27.578 0.469 4.703 1 36.22 356 THR A C 1
ATOM 2832 O O . THR A 1 356 ? -27.938 -0.297 5.598 1 36.22 356 THR A O 1
ATOM 2835 N N . SER A 1 357 ? -28.359 1.39 4.863 1 36.97 357 SER A N 1
ATOM 2836 C CA . SER A 1 357 ? -29.766 1.08 5.078 1 36.97 357 SER A CA 1
ATOM 2837 C C . SER A 1 357 ? -30.234 -0.061 4.176 1 36.97 357 SER A C 1
ATOM 2839 O O . SER A 1 357 ? -31.328 -0.6 4.355 1 36.97 357 SER A O 1
ATOM 2841 N N . LYS A 1 358 ? -30.141 0.148 2.686 1 41.94 358 LYS A N 1
ATOM 2842 C CA . LYS A 1 358 ? -30.781 -0.878 1.878 1 41.94 358 LYS A CA 1
ATOM 2843 C C . LYS A 1 358 ? -30.25 -2.266 2.207 1 41.94 358 LYS A C 1
ATOM 2845 O O . LYS A 1 358 ? -29.047 -2.428 2.449 1 41.94 358 LYS A O 1
ATOM 2850 N N . ARG A 1 359 ? -31.094 -3.02 2.57 1 46.81 359 ARG A N 1
ATOM 2851 C CA . ARG A 1 359 ? -30.828 -4.449 2.668 1 46.81 359 ARG A CA 1
ATOM 2852 C C . ARG A 1 359 ? -29.75 -4.875 1.687 1 46.81 359 ARG A C 1
ATOM 2854 O O . ARG A 1 359 ? -29.922 -4.754 0.472 1 46.81 359 ARG A O 1
ATOM 2861 N N . GLN A 1 360 ? -28.406 -4.781 2.014 1 62.5 360 GLN A N 1
ATOM 2862 C CA . GLN A 1 360 ? -27.219 -5.055 1.198 1 62.5 360 GLN A CA 1
ATOM 2863 C C . GLN A 1 360 ? -27.453 -6.258 0.288 1 62.5 360 GLN A C 1
ATOM 2865 O O . GLN A 1 360 ? -27.953 -7.293 0.734 1 62.5 360 GLN A O 1
ATOM 2870 N N . ASN A 1 361 ? -27.797 -5.926 -1.154 1 85.06 361 ASN A N 1
ATOM 2871 C CA . ASN A 1 361 ? -27.781 -7.008 -2.135 1 85.06 361 ASN A CA 1
ATOM 2872 C C . ASN A 1 361 ? -26.766 -8.086 -1.754 1 85.06 361 ASN A C 1
ATOM 2874 O O . ASN A 1 361 ? -25.562 -7.82 -1.668 1 85.06 361 ASN A O 1
ATOM 2878 N N . TYR A 1 362 ? -27.406 -9.203 -1.347 1 91.94 362 TYR A N 1
ATOM 2879 C CA . TYR A 1 362 ? -26.594 -10.328 -0.903 1 91.94 362 TYR A CA 1
ATOM 2880 C C . TYR A 1 362 ? -25.469 -10.617 -1.898 1 91.94 362 TYR A C 1
ATOM 2882 O O . TYR A 1 362 ? -24.328 -10.898 -1.503 1 91.94 362 TYR A O 1
ATOM 2890 N N . ILE A 1 363 ? -25.781 -10.523 -3.119 1 95.12 363 ILE A N 1
ATOM 2891 C CA . ILE A 1 363 ? -24.812 -10.812 -4.164 1 95.12 363 ILE A CA 1
ATOM 2892 C C . ILE A 1 363 ? -23.656 -9.82 -4.074 1 95.12 363 ILE A C 1
ATOM 2894 O O . ILE A 1 363 ? -22.484 -10.219 -4.105 1 95.12 363 ILE A O 1
ATOM 2898 N N . THR A 1 364 ? -23.984 -8.602 -3.936 1 92.44 364 THR A N 1
ATOM 2899 C CA . THR A 1 364 ? -22.969 -7.562 -3.84 1 92.44 364 THR A CA 1
ATOM 2900 C C . THR A 1 364 ? -22.125 -7.742 -2.57 1 92.44 364 THR A C 1
ATOM 2902 O O . THR A 1 364 ? -20.906 -7.59 -2.598 1 92.44 364 THR A O 1
ATOM 2905 N N . SER A 1 365 ? -22.781 -8.047 -1.514 1 91.75 365 SER A N 1
ATOM 2906 C CA . SER A 1 365 ? -22.078 -8.242 -0.245 1 91.75 365 SER A CA 1
ATOM 2907 C C . SER A 1 365 ? -21.094 -9.406 -0.33 1 91.75 365 SER A C 1
ATOM 2909 O O . SER A 1 365 ? -19.969 -9.297 0.147 1 91.75 365 SER A O 1
ATOM 2911 N N . GLU A 1 366 ? -21.516 -10.492 -0.942 1 95.56 366 GLU A N 1
ATOM 2912 C CA . GLU A 1 366 ? -20.641 -11.648 -1.094 1 95.56 366 GLU A CA 1
ATOM 2913 C C . GLU A 1 366 ? -19.469 -11.352 -2.041 1 95.56 366 GLU A C 1
ATOM 2915 O O . GLU A 1 366 ? -18.344 -11.773 -1.801 1 95.56 366 GLU A O 1
ATOM 2920 N N . CYS A 1 367 ? -19.766 -10.617 -3.084 1 96.56 367 CYS A N 1
ATOM 2921 C CA . CYS A 1 367 ? -18.703 -10.258 -4.02 1 96.56 367 CYS A CA 1
ATOM 2922 C C . CYS A 1 367 ? -17.688 -9.336 -3.357 1 96.56 367 CYS A C 1
ATOM 2924 O O . CYS A 1 367 ? -16.5 -9.383 -3.678 1 96.56 367 CYS A O 1
ATOM 2926 N N . TYR A 1 368 ? -18.188 -8.523 -2.375 1 94.75 368 TYR A N 1
ATOM 2927 C CA . TYR A 1 368 ? -17.281 -7.676 -1.604 1 94.75 368 TYR A CA 1
ATOM 2928 C C . TYR A 1 368 ? -16.297 -8.516 -0.806 1 94.75 368 TYR A C 1
ATOM 2930 O O . TYR A 1 368 ? -15.086 -8.258 -0.832 1 94.75 368 TYR A O 1
ATOM 2938 N N . LYS A 1 369 ? -16.812 -9.516 -0.172 1 97 369 LYS A N 1
ATOM 2939 C CA . LYS A 1 369 ? -15.969 -10.398 0.618 1 97 369 LYS A CA 1
ATOM 2940 C C . LYS A 1 369 ? -15.008 -11.188 -0.275 1 97 369 LYS A C 1
ATOM 2942 O O . LYS A 1 369 ? -13.812 -11.266 0.006 1 97 369 LYS A O 1
ATOM 2947 N N . ARG A 1 370 ? -15.555 -11.734 -1.325 1 98.5 370 ARG A N 1
ATOM 2948 C CA . ARG A 1 370 ? -14.773 -12.562 -2.238 1 98.5 370 ARG A CA 1
ATOM 2949 C C . ARG A 1 370 ? -13.633 -11.758 -2.855 1 98.5 370 ARG A C 1
ATOM 2951 O O . ARG A 1 370 ? -12.508 -12.25 -2.965 1 98.5 370 ARG A O 1
ATOM 2958 N N . THR A 1 371 ? -13.969 -10.547 -3.266 1 98.62 371 THR A N 1
ATOM 2959 C CA . THR A 1 371 ? -12.977 -9.68 -3.889 1 98.62 371 THR A CA 1
ATOM 2960 C C . THR A 1 371 ? -11.859 -9.344 -2.904 1 98.62 371 THR A C 1
ATOM 2962 O O . THR A 1 371 ? -10.68 -9.383 -3.262 1 98.62 371 THR A O 1
ATOM 2965 N N . PHE A 1 372 ? -12.203 -9.062 -1.673 1 98.31 372 PHE A N 1
ATOM 2966 C CA . PHE A 1 372 ? -11.195 -8.734 -0.67 1 98.31 372 PHE A CA 1
ATOM 2967 C C . PHE A 1 372 ? -10.25 -9.906 -0.439 1 98.31 372 PHE A C 1
ATOM 2969 O O . PHE A 1 372 ? -9.031 -9.742 -0.425 1 98.31 372 PHE A O 1
ATOM 2976 N N . TRP A 1 373 ? -10.773 -11.039 -0.257 1 98.69 373 TRP A N 1
ATOM 2977 C CA . TRP A 1 373 ? -9.938 -12.188 0.094 1 98.69 373 TRP A CA 1
ATOM 2978 C C . TRP A 1 373 ? -9.117 -12.648 -1.104 1 98.69 373 TRP A C 1
ATOM 2980 O O . TRP A 1 373 ? -8.016 -13.18 -0.941 1 98.69 373 TRP A O 1
ATOM 2990 N N . ALA A 1 374 ? -9.688 -12.484 -2.334 1 98.69 374 ALA A N 1
ATOM 2991 C CA . ALA A 1 374 ? -8.844 -12.711 -3.508 1 98.69 374 ALA A CA 1
ATOM 2992 C C . ALA A 1 374 ? -7.645 -11.766 -3.508 1 98.69 374 ALA A C 1
ATOM 2994 O O . ALA A 1 374 ? -6.516 -12.188 -3.77 1 98.69 374 ALA A O 1
ATOM 2995 N N . ALA A 1 375 ? -7.91 -10.477 -3.197 1 98.81 375 ALA A N 1
ATOM 2996 C CA . ALA A 1 375 ? -6.828 -9.492 -3.102 1 98.81 375 ALA A CA 1
ATOM 2997 C C . ALA A 1 375 ? -5.832 -9.883 -2.014 1 98.81 375 ALA A C 1
ATOM 2999 O O . ALA A 1 375 ? -4.621 -9.75 -2.199 1 98.81 375 ALA A O 1
ATOM 3000 N N . TYR A 1 376 ? -6.363 -10.359 -0.907 1 98.69 376 TYR A N 1
ATOM 3001 C CA . TYR A 1 376 ? -5.547 -10.781 0.225 1 98.69 376 TYR A CA 1
ATOM 3002 C C . TYR A 1 376 ? -4.59 -11.898 -0.18 1 98.69 376 TYR A C 1
ATOM 3004 O O . TYR A 1 376 ? -3.406 -11.867 0.164 1 98.69 376 TYR A O 1
ATOM 3012 N N . ILE A 1 377 ? -5.062 -12.875 -0.908 1 98.56 377 ILE A N 1
ATOM 3013 C CA . ILE A 1 377 ? -4.254 -14.008 -1.347 1 98.56 377 ILE A CA 1
ATOM 3014 C C . ILE A 1 377 ? -3.156 -13.523 -2.293 1 98.56 377 ILE A C 1
ATOM 3016 O O . ILE A 1 377 ? -1.987 -13.883 -2.135 1 98.56 377 ILE A O 1
ATOM 3020 N N . ILE A 1 378 ? -3.539 -12.758 -3.262 1 98.31 378 ILE A N 1
ATOM 3021 C CA . ILE A 1 378 ? -2.588 -12.25 -4.242 1 98.31 378 ILE A CA 1
ATOM 3022 C C . ILE A 1 378 ? -1.47 -11.492 -3.525 1 98.31 378 ILE A C 1
ATOM 3024 O O . ILE A 1 378 ? -0.293 -11.648 -3.861 1 98.31 378 ILE A O 1
ATOM 3028 N N . ASP A 1 379 ? -1.843 -10.672 -2.539 1 98.25 379 ASP A N 1
ATOM 3029 C CA . ASP A 1 379 ? -0.878 -9.891 -1.767 1 98.25 379 ASP A CA 1
ATOM 3030 C C . ASP A 1 379 ? 0.174 -10.797 -1.13 1 98.25 379 ASP A C 1
ATOM 3032 O O . ASP A 1 379 ? 1.371 -10.516 -1.2 1 98.25 379 ASP A O 1
ATOM 3036 N N . LYS A 1 380 ? -0.245 -11.844 -0.49 1 97.5 380 LYS A N 1
ATOM 3037 C CA . LYS A 1 380 ? 0.684 -12.711 0.224 1 97.5 380 LYS A CA 1
ATOM 3038 C C . LYS A 1 380 ? 1.658 -13.391 -0.738 1 97.5 380 LYS A C 1
ATOM 3040 O O . LYS A 1 380 ? 2.855 -13.477 -0.457 1 97.5 380 LYS A O 1
ATOM 3045 N N . TYR A 1 381 ? 1.152 -13.797 -1.832 1 95.81 381 TYR A N 1
ATOM 3046 C CA . TYR A 1 381 ? 2.025 -14.469 -2.791 1 95.81 381 TYR A CA 1
ATOM 3047 C C . TYR A 1 381 ? 2.961 -13.469 -3.463 1 95.81 381 TYR A C 1
ATOM 3049 O O . TYR A 1 381 ? 4.129 -13.773 -3.719 1 95.81 381 TYR A O 1
ATOM 3057 N N . LEU A 1 382 ? 2.469 -12.297 -3.76 1 95.5 382 LEU A N 1
ATOM 3058 C CA . LEU A 1 382 ? 3.352 -11.273 -4.301 1 95.5 382 LEU A CA 1
ATOM 3059 C C . LEU A 1 382 ? 4.453 -10.922 -3.309 1 95.5 382 LEU A C 1
ATOM 3061 O O . LEU A 1 382 ? 5.605 -10.703 -3.699 1 95.5 382 LEU A O 1
ATOM 3065 N N . SER A 1 383 ? 4.051 -10.812 -2.039 1 94.44 383 SER A N 1
ATOM 3066 C CA . SER A 1 383 ? 5.031 -10.531 -0.996 1 94.44 383 SER A CA 1
ATOM 3067 C C . SER A 1 383 ? 6.141 -11.578 -0.98 1 94.44 383 SER A C 1
ATOM 3069 O O . SER A 1 383 ? 7.324 -11.234 -0.934 1 94.44 383 SER A O 1
ATOM 3071 N N . VAL A 1 384 ? 5.801 -12.812 -1.12 1 92.62 384 VAL A N 1
ATOM 3072 C CA . VAL A 1 384 ? 6.754 -13.914 -1.069 1 92.62 384 VAL A CA 1
ATOM 3073 C C . VAL A 1 384 ? 7.621 -13.906 -2.324 1 92.62 384 VAL A C 1
ATOM 3075 O O . VAL A 1 384 ? 8.844 -14.039 -2.242 1 92.62 384 VAL A O 1
ATOM 3078 N N . VAL A 1 385 ? 7.004 -13.703 -3.432 1 91.38 385 VAL A N 1
ATOM 3079 C CA . VAL A 1 385 ? 7.711 -13.781 -4.707 1 91.38 385 VAL A CA 1
ATOM 3080 C C . VAL A 1 385 ? 8.68 -12.609 -4.828 1 91.38 385 VAL A C 1
ATOM 3082 O O . VAL A 1 385 ? 9.797 -12.766 -5.316 1 91.38 385 VAL A O 1
ATOM 3085 N N . PHE A 1 386 ? 8.289 -11.453 -4.359 1 90.25 386 PHE A N 1
ATOM 3086 C CA . PHE A 1 386 ? 9.109 -10.25 -4.5 1 90.25 386 PHE A CA 1
ATOM 3087 C C . PHE A 1 386 ? 10.023 -10.078 -3.295 1 90.25 386 PHE A C 1
ATOM 3089 O O . PHE A 1 386 ? 10.977 -9.297 -3.34 1 90.25 386 PHE A O 1
ATOM 3096 N N . GLY A 1 387 ? 9.734 -10.836 -2.238 1 88.12 387 GLY A N 1
ATOM 3097 C CA . GLY A 1 387 ? 10.477 -10.617 -1.008 1 88.12 387 GLY A CA 1
ATOM 3098 C C . GLY A 1 387 ? 10.203 -9.273 -0.371 1 88.12 387 GLY A C 1
ATOM 3099 O O . GLY A 1 387 ? 11.117 -8.625 0.145 1 88.12 387 GLY A O 1
ATOM 3100 N N . ARG A 1 388 ? 8.992 -8.773 -0.534 1 91.25 388 ARG A N 1
ATOM 3101 C CA . ARG A 1 388 ? 8.555 -7.488 0.01 1 91.25 388 ARG A CA 1
ATOM 3102 C C . ARG A 1 388 ? 7.551 -7.684 1.141 1 91.25 388 ARG A C 1
ATOM 3104 O O . ARG A 1 388 ? 6.965 -8.758 1.277 1 91.25 388 ARG A O 1
ATOM 3111 N N . PRO A 1 389 ? 7.402 -6.633 2.018 1 93.44 389 PRO A N 1
ATOM 3112 C CA . PRO A 1 389 ? 6.426 -6.762 3.1 1 93.44 389 PRO A CA 1
ATOM 3113 C C . PRO A 1 389 ? 5.004 -6.973 2.586 1 93.44 389 PRO A C 1
ATOM 3115 O O . PRO A 1 389 ? 4.641 -6.457 1.525 1 93.44 389 PRO A O 1
ATOM 3118 N N . ARG A 1 390 ? 4.277 -7.695 3.379 1 96.06 390 ARG A N 1
ATOM 3119 C CA . ARG A 1 390 ? 2.857 -7.848 3.086 1 96.06 390 ARG A CA 1
ATOM 3120 C C . ARG A 1 390 ? 2.127 -6.516 3.207 1 96.06 390 ARG A C 1
ATOM 3122 O O . ARG A 1 390 ? 2.447 -5.703 4.078 1 96.06 390 ARG A O 1
ATOM 3129 N N . LEU A 1 391 ? 1.156 -6.352 2.377 1 97.62 391 LEU A N 1
ATOM 3130 C CA . LEU A 1 391 ? 0.395 -5.105 2.412 1 97.62 391 LEU A CA 1
ATOM 3131 C C . LEU A 1 391 ? -0.757 -5.203 3.406 1 97.62 391 LEU A C 1
ATOM 3133 O O . LEU A 1 391 ? -0.908 -4.336 4.273 1 97.62 391 LEU A O 1
ATOM 3137 N N . TYR A 1 392 ? -1.607 -6.242 3.271 1 97.75 392 TYR A N 1
ATOM 3138 C CA . TYR A 1 392 ? -2.699 -6.438 4.219 1 97.75 392 TYR A CA 1
ATOM 3139 C C . TYR A 1 392 ? -2.186 -7.023 5.531 1 97.75 392 TYR A C 1
ATOM 3141 O O . TYR A 1 392 ? -1.53 -8.062 5.539 1 97.75 392 TYR A O 1
ATOM 3149 N N . GLN A 1 393 ? -2.494 -6.375 6.598 1 95.38 393 GLN A N 1
ATOM 3150 C CA . GLN A 1 393 ? -2.121 -6.848 7.926 1 95.38 393 GLN A CA 1
ATOM 3151 C C . GLN A 1 393 ? -3.316 -7.477 8.641 1 95.38 393 GLN A C 1
ATOM 3153 O O . GLN A 1 393 ? -4.379 -6.859 8.742 1 95.38 393 GLN A O 1
ATOM 3158 N N . ASP A 1 394 ? -3.094 -8.609 9.141 1 94.06 394 ASP A N 1
ATOM 3159 C CA . ASP A 1 394 ? -4.203 -9.359 9.719 1 94.06 394 ASP A CA 1
ATOM 3160 C C . ASP A 1 394 ? -4.816 -8.609 10.898 1 94.06 394 ASP A C 1
ATOM 3162 O O . ASP A 1 394 ? -6.023 -8.703 11.141 1 94.06 394 ASP A O 1
ATOM 3166 N N . ASP A 1 395 ? -4.059 -7.859 11.602 1 90.56 395 ASP A N 1
ATOM 3167 C CA . ASP A 1 395 ? -4.539 -7.129 12.773 1 90.56 395 ASP A CA 1
ATOM 3168 C C . ASP A 1 395 ? -5.504 -6.016 12.359 1 90.56 395 ASP A C 1
ATOM 3170 O O . ASP A 1 395 ? -6.246 -5.492 13.195 1 90.56 395 ASP A O 1
ATOM 3174 N N . ASP A 1 396 ? -5.512 -5.672 11.18 1 92 396 ASP A N 1
ATOM 3175 C CA . ASP A 1 396 ? -6.363 -4.586 10.703 1 92 396 ASP A CA 1
ATOM 3176 C C . ASP A 1 396 ? -7.598 -5.133 9.984 1 92 396 ASP A C 1
ATOM 3178 O O . ASP A 1 396 ? -8.375 -4.375 9.398 1 92 396 ASP A O 1
ATOM 3182 N N . ILE A 1 397 ? -7.781 -6.441 9.93 1 94.81 397 ILE A N 1
ATOM 3183 C CA . ILE A 1 397 ? -8.844 -7.059 9.141 1 94.81 397 ILE A CA 1
ATOM 3184 C C . ILE A 1 397 ? -9.867 -7.707 10.07 1 94.81 397 ILE A C 1
ATOM 3186 O O . ILE A 1 397 ? -9.508 -8.492 10.953 1 94.81 397 ILE A O 1
ATOM 3190 N N . ASP A 1 398 ? -11.078 -7.375 9.938 1 91.31 398 ASP A N 1
ATOM 3191 C CA . ASP A 1 398 ? -12.133 -8.102 10.633 1 91.31 398 ASP A CA 1
ATOM 3192 C C . ASP A 1 398 ? -13.195 -8.586 9.648 1 91.31 398 ASP A C 1
ATOM 3194 O O . ASP A 1 398 ? -14.297 -8.977 10.055 1 91.31 398 ASP A O 1
ATOM 3198 N N . GLN A 1 399 ? -12.945 -8.5 8.383 1 93.75 399 GLN A N 1
ATOM 3199 C CA . GLN A 1 399 ? -13.852 -8.969 7.34 1 93.75 399 GLN A CA 1
ATOM 3200 C C . GLN A 1 399 ? -14.078 -10.469 7.441 1 93.75 399 GLN A C 1
ATOM 3202 O O . GLN A 1 399 ? -13.133 -11.234 7.645 1 93.75 399 GLN A O 1
ATOM 3207 N N . ASN A 1 400 ? -15.258 -10.891 7.309 1 94.25 400 ASN A N 1
ATOM 3208 C CA . ASN A 1 400 ? -15.586 -12.312 7.328 1 94.25 400 ASN A CA 1
ATOM 3209 C C . ASN A 1 400 ? -15.227 -12.984 6.004 1 94.25 400 ASN A C 1
ATOM 3211 O O . ASN A 1 400 ? -15.148 -12.328 4.969 1 94.25 400 ASN A O 1
ATOM 3215 N N . PHE A 1 401 ? -14.938 -14.297 6.066 1 97.25 401 PHE A N 1
ATOM 3216 C CA . PHE A 1 401 ? -14.844 -15.062 4.832 1 97.25 401 PHE A CA 1
ATOM 3217 C C . PHE A 1 401 ? -16.172 -15.086 4.098 1 97.25 401 PHE A C 1
ATOM 3219 O O . PHE A 1 401 ? -17.234 -14.914 4.715 1 97.25 401 PHE A O 1
ATOM 3226 N N . PRO A 1 402 ? -16.188 -15.195 2.773 1 97 402 PRO A N 1
ATOM 3227 C CA . PRO A 1 402 ? -17.469 -15.312 2.049 1 97 402 PRO A CA 1
ATOM 3228 C C . PRO A 1 402 ? -18.25 -16.562 2.443 1 97 402 PRO A C 1
ATOM 3230 O O . PRO A 1 402 ? -17.688 -17.516 2.969 1 97 402 PRO A O 1
ATOM 3233 N N . ASP A 1 403 ? -19.516 -16.484 2.121 1 94.88 403 ASP A N 1
ATOM 3234 C CA . ASP A 1 403 ? -20.375 -17.656 2.359 1 94.88 403 ASP A CA 1
ATOM 3235 C C . ASP A 1 403 ? -20.094 -18.766 1.353 1 94.88 403 ASP A C 1
ATOM 3237 O O . ASP A 1 403 ? -19.688 -18.484 0.219 1 94.88 403 ASP A O 1
ATOM 3241 N N . ASN A 1 404 ? -20.266 -20.016 1.824 1 93.75 404 ASN A N 1
ATOM 3242 C CA . ASN A 1 404 ? -20.094 -21.156 0.949 1 93.75 404 ASN A CA 1
ATOM 3243 C C . ASN A 1 404 ? -21.328 -21.375 0.06 1 93.75 404 ASN A C 1
ATOM 3245 O O . ASN A 1 404 ? -22.031 -22.375 0.202 1 93.75 404 ASN A O 1
ATOM 3249 N N . VAL A 1 405 ? -21.562 -20.469 -0.819 1 94.31 405 VAL A N 1
ATOM 3250 C CA . VAL A 1 405 ? -22.719 -20.531 -1.706 1 94.31 405 VAL A CA 1
ATOM 3251 C C . VAL A 1 405 ? -22.281 -20.344 -3.154 1 94.31 405 VAL A C 1
ATOM 3253 O O . VAL A 1 405 ? -21.516 -19.422 -3.463 1 94.31 405 VAL A O 1
ATOM 3256 N N . ASN A 1 406 ? -22.656 -21.25 -3.99 1 94.69 406 ASN A N 1
ATOM 3257 C CA . ASN A 1 406 ? -22.344 -21.141 -5.41 1 94.69 406 ASN A CA 1
ATOM 3258 C C . ASN A 1 406 ? -23.109 -19.984 -6.062 1 94.69 406 ASN A C 1
ATOM 3260 O O . ASN A 1 406 ? -24.156 -19.578 -5.562 1 94.69 406 ASN A O 1
ATOM 3264 N N . ASP A 1 407 ? -22.656 -19.484 -7.16 1 95.31 407 ASP A N 1
ATOM 3265 C CA . ASP A 1 407 ? -23.219 -18.328 -7.836 1 95.31 407 ASP A CA 1
ATOM 3266 C C . ASP A 1 407 ? -24.688 -18.578 -8.211 1 95.31 407 ASP A C 1
ATOM 3268 O O . ASP A 1 407 ? -25.516 -17.672 -8.086 1 95.31 407 ASP A O 1
ATOM 3272 N N . GLU A 1 408 ? -25.047 -19.766 -8.695 1 92.25 408 GLU A N 1
ATOM 3273 C CA . GLU A 1 408 ? -26.375 -20.094 -9.172 1 92.25 408 GLU A CA 1
ATOM 3274 C C . GLU A 1 408 ? -27.391 -20.125 -8.023 1 92.25 408 GLU A C 1
ATOM 3276 O O . GLU A 1 408 ? -28.594 -20 -8.25 1 92.25 408 GLU A O 1
ATOM 3281 N N . ASP A 1 409 ? -26.828 -20.203 -6.84 1 93.38 409 ASP A N 1
ATOM 3282 C CA . ASP A 1 409 ? -27.703 -20.312 -5.676 1 93.38 409 ASP A CA 1
ATOM 3283 C C . ASP A 1 409 ? -27.797 -18.984 -4.922 1 93.38 409 ASP A C 1
ATOM 3285 O O . ASP A 1 409 ? -28.281 -18.938 -3.793 1 93.38 409 ASP A O 1
ATOM 3289 N N . MET A 1 410 ? -27.344 -17.953 -5.457 1 94.19 410 MET A N 1
ATOM 3290 C CA . MET A 1 410 ? -27.406 -16.625 -4.828 1 94.19 410 MET A CA 1
ATOM 3291 C C . MET A 1 410 ? -28.562 -15.812 -5.387 1 94.19 410 MET A C 1
ATOM 3293 O O . MET A 1 410 ? -28.828 -15.852 -6.59 1 94.19 410 MET A O 1
ATOM 3297 N N . THR A 1 411 ? -29.234 -15.109 -4.523 1 93 411 THR A N 1
ATOM 3298 C CA . THR A 1 411 ? -30.203 -14.094 -4.895 1 93 411 THR A CA 1
ATOM 3299 C C . THR A 1 411 ? -29.922 -12.781 -4.168 1 93 411 THR A C 1
ATOM 3301 O O . THR A 1 411 ? -29.172 -12.758 -3.193 1 93 411 THR A O 1
ATOM 3304 N N . PRO A 1 412 ? -30.406 -11.727 -4.605 1 89.5 412 PRO A N 1
ATOM 3305 C CA . PRO A 1 412 ? -30.172 -10.445 -3.943 1 89.5 412 PRO A CA 1
ATOM 3306 C C . PRO A 1 412 ? -30.609 -10.445 -2.48 1 89.5 412 PRO A C 1
ATOM 3308 O O . PRO A 1 412 ? -30.062 -9.688 -1.672 1 89.5 412 PRO A O 1
ATOM 3311 N N . GLN A 1 413 ? -31.484 -11.336 -2.078 1 88.5 413 GLN A N 1
ATOM 3312 C CA . GLN A 1 413 ? -32.031 -11.352 -0.724 1 88.5 413 GLN A CA 1
ATOM 3313 C C . GLN A 1 413 ? -31.281 -12.344 0.158 1 88.5 413 GLN A C 1
ATOM 3315 O O . GLN A 1 413 ? -31.375 -12.289 1.386 1 88.5 413 GLN A O 1
ATOM 3320 N N . GLY A 1 414 ? -30.562 -13.219 -0.503 1 90.38 414 GLY A N 1
ATOM 3321 C CA . GLY A 1 414 ? -29.844 -14.234 0.251 1 90.38 414 GLY A CA 1
ATOM 3322 C C . GLY A 1 414 ? -29.609 -15.5 -0.538 1 90.38 414 GLY A C 1
ATOM 3323 O O . GLY A 1 414 ? -29.906 -15.562 -1.732 1 90.38 414 GLY A O 1
ATOM 3324 N N . PRO A 1 415 ? -29.047 -16.5 0.163 1 91.25 415 PRO A N 1
ATOM 3325 C CA . PRO A 1 415 ? -28.812 -17.781 -0.516 1 91.25 415 PRO A CA 1
ATOM 3326 C C . PRO A 1 415 ? -30.109 -18.547 -0.783 1 91.25 415 PRO A C 1
ATOM 3328 O O . PRO A 1 415 ? -31.047 -18.469 0.022 1 91.25 415 PRO A O 1
ATOM 3331 N N . SER A 1 416 ? -30.141 -19.062 -1.901 1 87.5 416 SER A N 1
ATOM 3332 C CA . SER A 1 416 ? -31.266 -19.922 -2.211 1 87.5 416 SER A CA 1
ATOM 3333 C C . SER A 1 416 ? -31 -21.359 -1.76 1 87.5 416 SER A C 1
ATOM 3335 O O . SER A 1 416 ? -29.844 -21.797 -1.698 1 87.5 416 SER A O 1
ATOM 3337 N N . THR A 1 417 ? -31.891 -21.984 -1.115 1 76.81 417 THR A N 1
ATOM 3338 C CA . THR A 1 417 ? -31.734 -23.359 -0.662 1 76.81 417 THR A CA 1
ATOM 3339 C C . THR A 1 417 ? -31.641 -24.312 -1.85 1 76.81 417 THR A C 1
ATOM 3341 O O . THR A 1 417 ? -32.594 -24.469 -2.605 1 76.81 417 THR A O 1
ATOM 3344 N N . PRO A 1 418 ? -30.422 -24.734 -1.969 1 71.44 418 PRO A N 1
ATOM 3345 C CA . PRO A 1 418 ? -30.312 -25.641 -3.111 1 71.44 418 PRO A CA 1
ATOM 3346 C C . PRO A 1 418 ? -31 -26.984 -2.877 1 71.44 418 PRO A C 1
ATOM 3348 O O . PRO A 1 418 ? -31.188 -27.391 -1.728 1 71.44 418 PRO A O 1
ATOM 3351 N N . ASP A 1 419 ? -31.578 -27.578 -3.775 1 64.81 419 ASP A N 1
ATOM 3352 C CA . ASP A 1 419 ? -32.281 -28.859 -3.709 1 64.81 419 ASP A CA 1
ATOM 3353 C C . ASP A 1 419 ? -31.312 -29.969 -3.262 1 64.81 419 ASP A C 1
ATOM 3355 O O . ASP A 1 419 ? -31.688 -30.828 -2.465 1 64.81 419 ASP A O 1
ATOM 3359 N N . GLU A 1 420 ? -30.031 -30 -3.73 1 68.38 420 GLU A N 1
ATOM 3360 C CA . GLU A 1 420 ? -29.047 -31.016 -3.381 1 68.38 420 GLU A CA 1
ATOM 3361 C C . GLU A 1 420 ? -27.75 -30.359 -2.877 1 68.38 420 GLU A C 1
ATOM 3363 O O . GLU A 1 420 ? -27.25 -29.406 -3.479 1 68.38 420 GLU A O 1
ATOM 3368 N N . PRO A 1 421 ? -27.422 -30.906 -1.67 1 66.75 421 PRO A N 1
ATOM 3369 C CA . PRO A 1 421 ? -26.156 -30.344 -1.17 1 66.75 421 PRO A CA 1
ATOM 3370 C C . PRO A 1 421 ? -24.984 -30.609 -2.104 1 66.75 421 PRO A C 1
ATOM 3372 O O . PRO A 1 421 ? -24.734 -31.766 -2.477 1 66.75 421 PRO A O 1
ATOM 3375 N N . ALA A 1 422 ? -24.562 -29.703 -2.936 1 74.19 422 ALA A N 1
ATOM 3376 C CA . ALA A 1 422 ? -23.422 -29.859 -3.846 1 74.19 422 ALA A CA 1
ATOM 3377 C C . ALA A 1 422 ? -22.172 -29.203 -3.271 1 74.19 422 ALA A C 1
ATOM 3379 O O . ALA A 1 422 ? -22.266 -28.375 -2.363 1 74.19 422 ALA A O 1
ATOM 3380 N N . ASP A 1 423 ? -21.031 -29.797 -3.691 1 85.25 423 ASP A N 1
ATOM 3381 C CA . ASP A 1 423 ? -19.75 -29.188 -3.336 1 85.25 423 ASP A CA 1
ATOM 3382 C C . ASP A 1 423 ? -19.688 -27.734 -3.805 1 85.25 423 ASP A C 1
ATOM 3384 O O . ASP A 1 423 ? -20.281 -27.375 -4.828 1 85.25 423 ASP A O 1
ATOM 3388 N N . CYS A 1 424 ? -19.156 -26.938 -3.02 1 92.38 424 CYS A N 1
ATOM 3389 C CA . CYS A 1 424 ? -19.156 -25.5 -3.264 1 92.38 424 CYS A CA 1
ATOM 3390 C C . CYS A 1 424 ? -17.812 -25.047 -3.84 1 92.38 424 CYS A C 1
ATOM 3392 O O . CYS A 1 424 ? -16.766 -25.328 -3.266 1 92.38 424 CYS A O 1
ATOM 3394 N N . TYR A 1 425 ? -17.844 -24.359 -4.938 1 94.19 425 TYR A N 1
ATOM 3395 C CA . TYR A 1 425 ? -16.656 -23.875 -5.617 1 94.19 425 TYR A CA 1
ATOM 3396 C C . TYR A 1 425 ? -15.969 -22.797 -4.797 1 94.19 425 TYR A C 1
ATOM 3398 O O . TYR A 1 425 ? -14.773 -22.531 -4.969 1 94.19 425 TYR A O 1
ATOM 3406 N N . ILE A 1 426 ? -16.656 -22.125 -3.889 1 96.5 426 ILE A N 1
ATOM 3407 C CA . ILE A 1 426 ? -16.141 -21 -3.133 1 96.5 426 ILE A CA 1
ATOM 3408 C C . ILE A 1 426 ? -15.25 -21.5 -1.994 1 96.5 426 ILE A C 1
ATOM 3410 O O . ILE A 1 426 ? -14.438 -20.75 -1.449 1 96.5 426 ILE A O 1
ATOM 3414 N N . ASP A 1 427 ? -15.336 -22.766 -1.648 1 96.94 427 ASP A N 1
ATOM 3415 C CA . ASP A 1 427 ? -14.5 -23.344 -0.603 1 96.94 427 ASP A CA 1
ATOM 3416 C C . ASP A 1 427 ? -13.016 -23.156 -0.919 1 96.94 427 ASP A C 1
ATOM 3418 O O . ASP A 1 427 ? -12.219 -22.875 -0.025 1 96.94 427 ASP A O 1
ATOM 3422 N N . ALA A 1 428 ? -12.703 -23.359 -2.164 1 97.5 428 ALA A N 1
ATOM 3423 C CA . ALA A 1 428 ? -11.305 -23.234 -2.564 1 97.5 428 ALA A CA 1
ATOM 3424 C C . ALA A 1 428 ? -10.773 -21.828 -2.27 1 97.5 428 ALA A C 1
ATOM 3426 O O . ALA A 1 428 ? -9.625 -21.672 -1.851 1 97.5 428 ALA A O 1
ATOM 3427 N N . LEU A 1 429 ? -11.586 -20.828 -2.535 1 98.19 429 LEU A N 1
ATOM 3428 C CA . LEU A 1 429 ? -11.195 -19.453 -2.221 1 98.19 429 LEU A CA 1
ATOM 3429 C C . LEU A 1 429 ? -10.961 -19.281 -0.723 1 98.19 429 LEU A C 1
ATOM 3431 O O . LEU A 1 429 ? -9.961 -18.688 -0.307 1 98.19 429 LEU A O 1
ATOM 3435 N N . ILE A 1 430 ? -11.82 -19.766 0.055 1 98.31 430 ILE A N 1
ATOM 3436 C CA . ILE A 1 430 ? -11.773 -19.625 1.506 1 98.31 430 ILE A CA 1
ATOM 3437 C C . ILE A 1 430 ? -10.523 -20.297 2.055 1 98.31 430 ILE A C 1
ATOM 3439 O O . ILE A 1 430 ? -9.766 -19.703 2.82 1 98.31 430 ILE A O 1
ATOM 3443 N N . PHE A 1 431 ? -10.312 -21.516 1.63 1 98.44 431 PHE A N 1
ATOM 3444 C CA . PHE A 1 431 ? -9.188 -22.281 2.162 1 98.44 431 PHE A CA 1
ATOM 3445 C C . PHE A 1 431 ? -7.871 -21.75 1.607 1 98.44 431 PHE A C 1
ATOM 3447 O O . PHE A 1 431 ? -6.832 -21.844 2.264 1 98.44 431 PHE A O 1
ATOM 3454 N N . HIS A 1 432 ? -7.945 -21.25 0.368 1 98.5 432 HIS A N 1
ATOM 3455 C CA . HIS A 1 432 ? -6.773 -20.562 -0.153 1 98.5 432 HIS A CA 1
ATOM 3456 C C . HIS A 1 432 ? -6.434 -19.328 0.689 1 98.5 432 HIS A C 1
ATOM 3458 O O . HIS A 1 432 ? -5.262 -19.062 0.948 1 98.5 432 HIS A O 1
ATOM 3464 N N . ALA A 1 433 ? -7.402 -18.578 1.118 1 98.62 433 ALA A N 1
ATOM 3465 C CA . ALA A 1 433 ? -7.199 -17.422 1.99 1 98.62 433 ALA A CA 1
ATOM 3466 C C . ALA A 1 433 ? -6.629 -17.844 3.34 1 98.62 433 ALA A C 1
ATOM 3468 O O . ALA A 1 433 ? -5.754 -17.172 3.891 1 98.62 433 ALA A O 1
ATOM 3469 N N . LYS A 1 434 ? -7.125 -18.906 3.824 1 98.56 434 LYS A N 1
ATOM 3470 C CA . LYS A 1 434 ? -6.676 -19.391 5.125 1 98.56 434 LYS A CA 1
ATOM 3471 C C . LYS A 1 434 ? -5.195 -19.781 5.086 1 98.56 434 LYS A C 1
ATOM 3473 O O . LYS A 1 434 ? -4.449 -19.484 6.023 1 98.56 434 LYS A O 1
ATOM 3478 N N . ILE A 1 435 ? -4.824 -20.5 4.066 1 98.5 435 ILE A N 1
ATOM 3479 C CA . ILE A 1 435 ? -3.416 -20.875 4.012 1 98.5 435 ILE A CA 1
ATOM 3480 C C . ILE A 1 435 ? -2.561 -19.641 3.738 1 98.5 435 ILE A C 1
ATOM 3482 O O . ILE A 1 435 ? -1.428 -19.547 4.215 1 98.5 435 ILE A O 1
ATOM 3486 N N . ALA A 1 436 ? -3.061 -18.688 2.961 1 98.44 436 ALA A N 1
ATOM 3487 C CA . ALA A 1 436 ? -2.352 -17.438 2.738 1 98.44 436 ALA A CA 1
ATOM 3488 C C . ALA A 1 436 ? -2.08 -16.719 4.059 1 98.44 436 ALA A C 1
ATOM 3490 O O . ALA A 1 436 ? -1.051 -16.062 4.215 1 98.44 436 ALA A O 1
ATOM 3491 N N . ARG A 1 437 ? -2.986 -16.781 5.008 1 98 437 ARG A N 1
ATOM 3492 C CA . ARG A 1 437 ? -2.789 -16.203 6.332 1 98 437 ARG A CA 1
ATOM 3493 C C . ARG A 1 437 ? -1.583 -16.828 7.027 1 98 437 ARG A C 1
ATOM 3495 O O . ARG A 1 437 ? -0.804 -16.125 7.676 1 98 437 ARG A O 1
ATOM 3502 N N . ILE A 1 438 ? -1.45 -18.109 6.875 1 98.38 438 ILE A N 1
ATOM 3503 C CA . ILE A 1 438 ? -0.319 -18.797 7.477 1 98.38 438 ILE A CA 1
ATOM 3504 C C . ILE A 1 438 ? 0.977 -18.359 6.801 1 98.38 438 ILE A C 1
ATOM 3506 O O . ILE A 1 438 ? 1.986 -18.125 7.465 1 98.38 438 ILE A O 1
ATOM 3510 N N . ILE A 1 439 ? 0.913 -18.281 5.504 1 97.31 439 ILE A N 1
ATOM 3511 C CA . ILE A 1 439 ? 2.07 -17.828 4.746 1 97.31 439 ILE A CA 1
ATOM 3512 C C . ILE A 1 439 ? 2.477 -16.422 5.223 1 97.31 439 ILE A C 1
ATOM 3514 O O . ILE A 1 439 ? 3.666 -16.141 5.371 1 97.31 439 ILE A O 1
ATOM 3518 N N . GLY A 1 440 ? 1.457 -15.594 5.43 1 95.75 440 GLY A N 1
ATOM 3519 C CA . GLY A 1 440 ? 1.731 -14.266 5.965 1 95.75 440 GLY A CA 1
ATOM 3520 C C . GLY A 1 440 ? 2.43 -14.305 7.312 1 95.75 440 GLY A C 1
ATOM 3521 O O . GLY A 1 440 ? 3.35 -13.523 7.559 1 95.75 440 GLY A O 1
ATOM 3522 N N . LYS A 1 441 ? 2.064 -15.156 8.148 1 95.56 441 LYS A N 1
ATOM 3523 C CA . LYS A 1 441 ? 2.682 -15.32 9.461 1 95.56 441 LYS A CA 1
ATOM 3524 C C . LYS A 1 441 ? 4.133 -15.773 9.336 1 95.56 441 LYS A C 1
ATOM 3526 O O . LYS A 1 441 ? 4.992 -15.344 10.102 1 95.56 441 LYS A O 1
ATOM 3531 N N . VAL A 1 442 ? 4.359 -16.688 8.43 1 95.81 442 VAL A N 1
ATOM 3532 C CA . VAL A 1 442 ? 5.719 -17.172 8.188 1 95.81 442 VAL A CA 1
ATOM 3533 C C . VAL A 1 442 ? 6.613 -16 7.777 1 95.81 442 VAL A C 1
ATOM 3535 O O . VAL A 1 442 ? 7.738 -15.867 8.266 1 95.81 442 VAL A O 1
ATOM 3538 N N . SER A 1 443 ? 6.133 -15.172 6.902 1 91.44 443 SER A N 1
ATOM 3539 C CA . SER A 1 443 ? 6.883 -14 6.457 1 91.44 443 SER A CA 1
ATOM 3540 C C . SER A 1 443 ? 7.195 -13.062 7.617 1 91.44 443 SER A C 1
ATOM 3542 O O . SER A 1 443 ? 8.25 -12.43 7.645 1 91.44 443 SER A O 1
ATOM 3544 N N . GLN A 1 444 ? 6.363 -13.016 8.555 1 90.31 444 GLN A N 1
ATOM 3545 C CA . GLN A 1 444 ? 6.496 -12.102 9.688 1 90.31 444 GLN A CA 1
ATOM 3546 C C . GLN A 1 444 ? 7.406 -12.688 10.766 1 90.31 444 GLN A C 1
ATOM 3548 O O . GLN A 1 444 ? 8.188 -11.961 11.383 1 90.31 444 GLN A O 1
ATOM 3553 N N . GLU A 1 445 ? 7.301 -13.961 10.953 1 92.19 445 GLU A N 1
ATOM 3554 C CA . GLU A 1 445 ? 7.93 -14.539 12.141 1 92.19 445 GLU A CA 1
ATOM 3555 C C . GLU A 1 445 ? 9.211 -15.281 11.773 1 92.19 445 GLU A C 1
ATOM 3557 O O . GLU A 1 445 ? 10.203 -15.227 12.508 1 92.19 445 GLU A O 1
ATOM 3562 N N . VAL A 1 446 ? 9.156 -16.016 10.695 1 91.62 446 VAL A N 1
ATOM 3563 C CA . VAL A 1 446 ? 10.328 -16.781 10.297 1 91.62 446 VAL A CA 1
ATOM 3564 C C . VAL A 1 446 ? 11.305 -15.891 9.539 1 91.62 446 VAL A C 1
ATOM 3566 O O . VAL A 1 446 ? 12.508 -15.906 9.812 1 91.62 446 VAL A O 1
ATOM 3569 N N . TYR A 1 447 ? 10.781 -15.148 8.625 1 89.44 447 TYR A N 1
ATOM 3570 C CA . TYR A 1 447 ? 11.609 -14.273 7.809 1 89.44 447 TYR A CA 1
ATOM 3571 C C . TYR A 1 447 ? 11.648 -12.859 8.391 1 89.44 447 TYR A C 1
ATOM 3573 O O . TYR A 1 447 ? 11.742 -11.883 7.645 1 89.44 447 TYR A O 1
ATOM 3581 N N . SER A 1 448 ? 11.484 -12.719 9.695 1 87.06 448 SER A N 1
ATOM 3582 C CA . SER A 1 448 ? 11.477 -11.43 10.375 1 87.06 448 SER A CA 1
ATOM 3583 C C . SER A 1 448 ? 12.781 -10.68 10.156 1 87.06 448 SER A C 1
ATOM 3585 O O . SER A 1 448 ? 13.859 -11.281 10.109 1 87.06 448 SER A O 1
ATOM 3587 N N . VAL A 1 449 ? 12.695 -9.406 10.031 1 82.75 449 VAL A N 1
ATOM 3588 C CA . VAL A 1 449 ? 13.867 -8.562 9.844 1 82.75 449 VAL A CA 1
ATOM 3589 C C . VAL A 1 449 ? 14.5 -8.25 11.203 1 82.75 449 VAL A C 1
ATOM 3591 O O . VAL A 1 449 ? 15.664 -7.867 11.281 1 82.75 449 VAL A O 1
ATOM 3594 N N . SER A 1 450 ? 13.711 -8.469 12.188 1 79.38 450 SER A N 1
ATOM 3595 C CA . SER A 1 450 ? 14.234 -8.242 13.531 1 79.38 450 SER A CA 1
ATOM 3596 C C . SER A 1 450 ? 15.312 -9.258 13.891 1 79.38 450 SER A C 1
ATOM 3598 O O . SER A 1 450 ? 15.406 -10.312 13.266 1 79.38 450 SER A O 1
ATOM 3600 N N . ASP A 1 451 ? 16.094 -8.875 14.789 1 78.56 451 ASP A N 1
ATOM 3601 C CA . ASP A 1 451 ? 17.188 -9.734 15.227 1 78.56 451 ASP A CA 1
ATOM 3602 C C . ASP A 1 451 ? 16.672 -10.852 16.141 1 78.56 451 ASP A C 1
ATOM 3604 O O . ASP A 1 451 ? 16.781 -10.766 17.359 1 78.56 451 ASP A O 1
ATOM 3608 N N . LEU A 1 452 ? 16.156 -11.844 15.461 1 81.44 452 LEU A N 1
ATOM 3609 C CA . LEU A 1 452 ? 15.672 -13 16.203 1 81.44 452 LEU A CA 1
ATOM 3610 C C . LEU A 1 452 ? 16.734 -14.086 16.281 1 81.44 452 LEU A C 1
ATOM 3612 O O . LEU A 1 452 ? 17.547 -14.242 15.359 1 81.44 452 LEU A O 1
ATOM 3616 N N . SER A 1 453 ? 16.719 -14.797 17.328 1 83.38 453 SER A N 1
ATOM 3617 C CA . SER A 1 453 ? 17.625 -15.93 17.453 1 83.38 453 SER A CA 1
ATOM 3618 C C . SER A 1 453 ? 17.219 -17.078 16.547 1 83.38 453 SER A C 1
ATOM 3620 O O . SER A 1 453 ? 16.047 -17.172 16.141 1 83.38 453 SER A O 1
ATOM 3622 N N . ASN A 1 454 ? 18.141 -17.875 16.188 1 81.31 454 ASN A N 1
ATOM 3623 C CA . ASN A 1 454 ? 17.844 -19.031 15.367 1 81.31 454 ASN A CA 1
ATOM 3624 C C . ASN A 1 454 ? 16.844 -19.969 16.062 1 81.31 454 ASN A C 1
ATOM 3626 O O . ASN A 1 454 ? 16.016 -20.609 15.391 1 81.31 454 ASN A O 1
ATOM 3630 N N . GLN A 1 455 ? 16.953 -19.969 17.328 1 85.12 455 GLN A N 1
ATOM 3631 C CA . GLN A 1 455 ? 16.031 -20.812 18.078 1 85.12 455 GLN A CA 1
ATOM 3632 C C . GLN A 1 455 ? 14.609 -20.297 18 1 85.12 455 GLN A C 1
ATOM 3634 O O . GLN A 1 455 ? 13.656 -21.062 17.891 1 85.12 455 GLN A O 1
ATOM 3639 N N . ASP A 1 456 ? 14.508 -19 18.078 1 89.56 456 ASP A N 1
ATOM 3640 C CA . ASP A 1 456 ? 13.18 -18.391 17.969 1 89.56 456 ASP A CA 1
ATOM 3641 C C . ASP A 1 456 ? 12.602 -18.594 16.562 1 89.56 456 ASP A C 1
ATOM 3643 O O . ASP A 1 456 ? 11.398 -18.828 16.422 1 89.56 456 ASP A O 1
ATOM 3647 N N . ARG A 1 457 ? 13.422 -18.531 15.594 1 88.75 457 ARG A N 1
ATOM 3648 C CA . ARG A 1 457 ? 12.992 -18.766 14.219 1 88.75 457 ARG A CA 1
ATOM 3649 C C . ARG A 1 457 ? 12.562 -20.203 14.016 1 88.75 457 ARG A C 1
ATOM 3651 O O . ARG A 1 457 ? 11.594 -20.484 13.305 1 88.75 457 ARG A O 1
ATOM 3658 N N . LEU A 1 458 ? 13.359 -21.109 14.586 1 89.88 458 LEU A N 1
ATOM 3659 C CA . LEU A 1 458 ? 13.031 -22.516 14.508 1 89.88 458 LEU A CA 1
ATOM 3660 C C . LEU A 1 458 ? 11.688 -22.812 15.172 1 89.88 458 LEU A C 1
ATOM 3662 O O . LEU A 1 458 ? 10.875 -23.562 14.641 1 89.88 458 LEU A O 1
ATOM 3666 N N . ALA A 1 459 ? 11.523 -22.188 16.297 1 93.5 459 ALA A N 1
ATOM 3667 C CA . ALA A 1 459 ? 10.258 -22.375 17.016 1 93.5 459 ALA A CA 1
ATOM 3668 C C . ALA A 1 459 ? 9.086 -21.828 16.188 1 93.5 459 ALA A C 1
ATOM 3670 O O . ALA A 1 459 ? 8.016 -22.453 16.156 1 93.5 459 ALA A O 1
ATOM 3671 N N . ALA A 1 460 ? 9.289 -20.703 15.586 1 94.38 460 ALA A N 1
ATOM 3672 C CA . ALA A 1 460 ? 8.266 -20.109 14.727 1 94.38 460 ALA A CA 1
ATOM 3673 C C . ALA A 1 460 ? 7.949 -21.016 13.539 1 94.38 460 ALA A C 1
ATOM 3675 O O . ALA A 1 460 ? 6.785 -21.172 13.164 1 94.38 460 ALA A O 1
ATOM 3676 N N . ALA A 1 461 ? 8.938 -21.594 12.945 1 94.94 461 ALA A N 1
ATOM 3677 C CA . ALA A 1 461 ? 8.766 -22.5 11.812 1 94.94 461 ALA A CA 1
ATOM 3678 C C . ALA A 1 461 ? 7.977 -23.734 12.219 1 94.94 461 ALA A C 1
ATOM 3680 O O . ALA A 1 461 ? 7.109 -24.203 11.477 1 94.94 461 ALA A O 1
ATOM 3681 N N . HIS A 1 462 ? 8.297 -24.266 13.391 1 95.69 462 HIS A N 1
ATOM 3682 C CA . HIS A 1 462 ? 7.578 -25.422 13.891 1 95.69 462 HIS A CA 1
ATOM 3683 C C . HIS A 1 462 ? 6.105 -25.109 14.109 1 95.69 462 HIS A C 1
ATOM 3685 O O . HIS A 1 462 ? 5.234 -25.922 13.781 1 95.69 462 HIS A O 1
ATOM 3691 N N . ARG A 1 463 ? 5.898 -23.969 14.672 1 97 463 ARG A N 1
ATOM 3692 C CA . ARG A 1 463 ? 4.516 -23.562 14.898 1 97 463 ARG A CA 1
ATOM 3693 C C . ARG A 1 463 ? 3.766 -23.422 13.578 1 97 463 ARG A C 1
ATOM 3695 O O . ARG A 1 463 ? 2.635 -23.891 13.445 1 97 463 ARG A O 1
ATOM 3702 N N . SER A 1 464 ? 4.355 -22.797 12.633 1 97.5 464 SER A N 1
ATOM 3703 C CA . SER A 1 464 ? 3.727 -22.594 11.328 1 97.5 464 SER A CA 1
ATOM 3704 C C . SER A 1 464 ? 3.521 -23.922 10.609 1 97.5 464 SER A C 1
ATOM 3706 O O . SER A 1 464 ? 2.51 -24.125 9.93 1 97.5 464 SER A O 1
ATOM 3708 N N . SER A 1 465 ? 4.473 -24.875 10.711 1 97.5 465 SER A N 1
ATOM 3709 C CA . SER A 1 465 ? 4.324 -26.188 10.102 1 97.5 465 SER A CA 1
ATOM 3710 C C . SER A 1 465 ? 3.139 -26.938 10.695 1 97.5 465 SER A C 1
ATOM 3712 O O . SER A 1 465 ? 2.387 -27.594 9.969 1 97.5 465 SER A O 1
ATOM 3714 N N . ARG A 1 466 ? 3.061 -26.812 11.977 1 97.75 466 ARG A N 1
ATOM 3715 C CA . ARG A 1 466 ? 1.922 -27.438 12.641 1 97.75 466 ARG A CA 1
ATOM 3716 C C . ARG A 1 466 ? 0.605 -26.859 12.141 1 97.75 466 ARG A C 1
ATOM 3718 O O . ARG A 1 466 ? -0.346 -27.594 11.875 1 97.75 466 ARG A O 1
ATOM 3725 N N . GLU A 1 467 ? 0.546 -25.547 12.039 1 98.31 467 GLU A N 1
ATOM 3726 C CA . GLU A 1 467 ? -0.651 -24.875 11.531 1 98.31 467 GLU A CA 1
ATOM 3727 C C . GLU A 1 467 ? -0.954 -25.312 10.094 1 98.31 467 GLU A C 1
ATOM 3729 O O . GLU A 1 467 ? -2.119 -25.422 9.711 1 98.31 467 GLU A O 1
ATOM 3734 N N . LEU A 1 468 ? 0.048 -25.516 9.289 1 98.44 468 LEU A N 1
ATOM 3735 C CA . LEU A 1 468 ? -0.12 -25.953 7.91 1 98.44 468 LEU A CA 1
ATOM 3736 C C . LEU A 1 468 ? -0.706 -27.359 7.855 1 98.44 468 LEU A C 1
ATOM 3738 O O . LEU A 1 468 ? -1.592 -27.625 7.043 1 98.44 468 LEU A O 1
ATOM 3742 N N . HIS A 1 469 ? -0.2 -28.234 8.719 1 98 469 HIS A N 1
ATOM 3743 C CA . HIS A 1 469 ? -0.737 -29.578 8.766 1 98 469 HIS A CA 1
ATOM 3744 C C . HIS A 1 469 ? -2.191 -29.578 9.227 1 98 469 HIS A C 1
ATOM 3746 O O . HIS A 1 469 ? -3.012 -30.344 8.703 1 98 469 HIS A O 1
ATOM 3752 N N . GLU A 1 470 ? -2.463 -28.719 10.195 1 98.25 470 GLU A N 1
ATOM 3753 C CA . GLU A 1 470 ? -3.842 -28.578 10.656 1 98.25 470 GLU A CA 1
ATOM 3754 C C . GLU A 1 470 ? -4.75 -28.062 9.547 1 98.25 470 GLU A C 1
ATOM 3756 O O . GLU A 1 470 ? -5.883 -28.516 9.398 1 98.25 470 GLU A O 1
ATOM 3761 N N . TRP A 1 471 ? -4.305 -27.109 8.883 1 98.44 471 TRP A N 1
ATOM 3762 C CA . TRP A 1 471 ? -5.027 -26.562 7.734 1 98.44 471 TRP A CA 1
ATOM 3763 C C . TRP A 1 471 ? -5.305 -27.656 6.707 1 98.44 471 TRP A C 1
ATOM 3765 O O . TRP A 1 471 ? -6.43 -27.797 6.219 1 98.44 471 TRP A O 1
ATOM 3775 N N . HIS A 1 472 ? -4.328 -28.469 6.336 1 97.81 472 HIS A N 1
ATOM 3776 C CA . HIS A 1 472 ? -4.469 -29.547 5.352 1 97.81 472 HIS A CA 1
ATOM 3777 C C . HIS A 1 472 ? -5.5 -30.562 5.801 1 97.81 472 HIS A C 1
ATOM 3779 O O . HIS A 1 472 ? -6.305 -31.031 4.996 1 97.81 472 HIS A O 1
ATOM 3785 N N . ALA A 1 473 ? -5.453 -30.812 7.094 1 97 473 ALA A N 1
ATOM 3786 C CA . ALA A 1 473 ? -6.371 -31.797 7.664 1 97 473 ALA A CA 1
ATOM 3787 C C . ALA A 1 473 ? -7.801 -31.266 7.672 1 97 473 ALA A C 1
ATOM 3789 O O . ALA A 1 473 ? -8.758 -32.031 7.668 1 97 473 ALA A O 1
ATOM 3790 N N . SER A 1 474 ? -7.93 -29.953 7.672 1 96.81 474 SER A N 1
ATOM 3791 C CA . SER A 1 474 ? -9.25 -29.328 7.789 1 96.81 474 SER A CA 1
ATOM 3792 C C . SER A 1 474 ? -9.898 -29.156 6.422 1 96.81 474 SER A C 1
ATOM 3794 O O . SER A 1 474 ? -11.062 -28.75 6.332 1 96.81 474 SER A O 1
ATOM 3796 N N . LEU A 1 475 ? -9.227 -29.5 5.359 1 97.06 475 LEU A N 1
ATOM 3797 C CA . LEU A 1 475 ? -9.773 -29.328 4.016 1 97.06 475 LEU A CA 1
ATOM 3798 C C . LEU A 1 475 ? -11 -30.203 3.809 1 97.06 475 LEU A C 1
ATOM 3800 O O . LEU A 1 475 ? -11.039 -31.344 4.277 1 97.06 475 LEU A O 1
ATOM 3804 N N . PRO A 1 476 ? -12.016 -29.672 3.152 1 94.88 476 PRO A N 1
ATOM 3805 C CA . PRO A 1 476 ? -13.125 -30.547 2.768 1 94.88 476 PRO A CA 1
ATOM 3806 C C . PRO A 1 476 ? -12.688 -31.703 1.867 1 94.88 476 PRO A C 1
ATOM 3808 O O . PRO A 1 476 ? -11.68 -31.594 1.163 1 94.88 476 PRO A O 1
ATOM 3811 N N . PRO A 1 477 ? -13.406 -32.75 1.764 1 92.62 477 PRO A N 1
ATOM 3812 C CA . PRO A 1 477 ? -13.008 -33.938 1.05 1 92.62 477 PRO A CA 1
ATOM 3813 C C . PRO A 1 477 ? -12.68 -33.688 -0.419 1 92.62 477 PRO A C 1
ATOM 3815 O O . PRO A 1 477 ? -11.688 -34.219 -0.937 1 92.62 477 PRO A O 1
ATOM 3818 N N . HIS A 1 478 ? -13.422 -32.938 -1.073 1 92.25 478 HIS A N 1
ATOM 3819 C CA . HIS A 1 478 ? -13.211 -32.719 -2.502 1 92.25 478 HIS A CA 1
ATOM 3820 C C . HIS A 1 478 ? -11.953 -31.906 -2.766 1 92.25 478 HIS A C 1
ATOM 3822 O O . HIS A 1 478 ? -11.453 -31.859 -3.893 1 92.25 478 HIS A O 1
ATOM 3828 N N . LEU A 1 479 ? -11.336 -31.281 -1.699 1 93 479 LEU A N 1
ATOM 3829 C CA . LEU A 1 479 ? -10.133 -30.484 -1.855 1 93 479 LEU A CA 1
ATOM 3830 C C . LEU A 1 479 ? -8.93 -31.172 -1.226 1 93 479 LEU A C 1
ATOM 3832 O O . LEU A 1 479 ? -7.781 -30.781 -1.467 1 93 479 LEU A O 1
ATOM 3836 N N . GLY A 1 480 ? -9.195 -32.188 -0.392 1 89.12 480 GLY A N 1
ATOM 3837 C CA . GLY A 1 480 ? -8.078 -32.719 0.372 1 89.12 480 GLY A CA 1
ATOM 3838 C C . GLY A 1 480 ? -7.934 -34.219 0.238 1 89.12 480 GLY A C 1
ATOM 3839 O O . GLY A 1 480 ? -6.879 -34.719 -0.158 1 89.12 480 GLY A O 1
ATOM 3840 N N . THR A 1 481 ? -8.984 -34.969 0.472 1 85.5 481 THR A N 1
ATOM 3841 C CA . THR A 1 481 ? -8.867 -36.406 0.66 1 85.5 481 THR A CA 1
ATOM 3842 C C . THR A 1 481 ? -9.172 -37.156 -0.639 1 85.5 481 THR A C 1
ATOM 3844 O O . THR A 1 481 ? -8.547 -38.156 -0.935 1 85.5 481 THR A O 1
ATOM 3847 N N . VAL A 1 482 ? -10.078 -36.625 -1.407 1 88.62 482 VAL A N 1
ATOM 3848 C CA . VAL A 1 482 ? -10.461 -37.312 -2.645 1 88.62 482 VAL A CA 1
ATOM 3849 C C . VAL A 1 482 ? -9.352 -37.156 -3.68 1 88.62 482 VAL A C 1
ATOM 3851 O O . VAL A 1 482 ? -8.773 -36.062 -3.818 1 88.62 482 VAL A O 1
ATOM 3854 N N . LYS A 1 483 ? -9.055 -38.219 -4.316 1 88.88 483 LYS A N 1
ATOM 3855 C CA . LYS A 1 483 ? -8.055 -38.156 -5.379 1 88.88 483 LYS A CA 1
ATOM 3856 C C . LYS A 1 483 ? -8.484 -37.219 -6.488 1 88.88 483 LYS A C 1
ATOM 3858 O O . LYS A 1 483 ? -9.586 -37.344 -7.035 1 88.88 483 LYS A O 1
ATOM 3863 N N . PRO A 1 484 ? -7.641 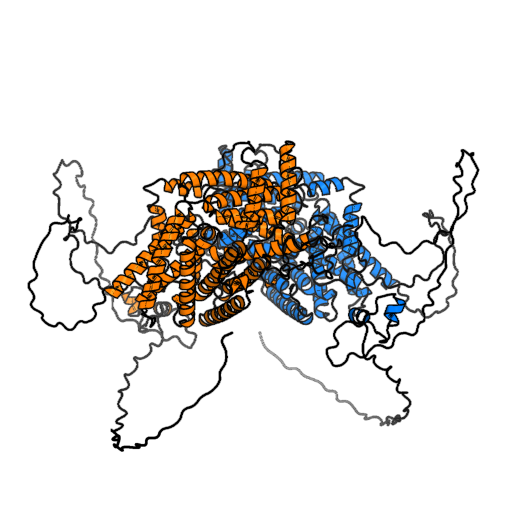-36.312 -6.848 1 88.25 484 PRO A N 1
ATOM 3864 C CA . PRO A 1 484 ? -7.992 -35.312 -7.832 1 88.25 484 PRO A CA 1
ATOM 3865 C C . PRO A 1 484 ? -8.422 -35.875 -9.172 1 88.25 484 PRO A C 1
ATOM 3867 O O . PRO A 1 484 ? -9.289 -35.344 -9.852 1 88.25 484 PRO A O 1
ATOM 3870 N N . SER A 1 485 ? -7.914 -37 -9.586 1 85.88 485 SER A N 1
ATOM 3871 C CA . SER A 1 485 ? -8.211 -37.594 -10.883 1 85.88 485 SER A CA 1
ATOM 3872 C C . SER A 1 485 ? -9.672 -38.031 -10.977 1 85.88 485 SER A C 1
ATOM 3874 O O . SER A 1 485 ? -10.219 -38.188 -12.07 1 85.88 485 SER A O 1
ATOM 3876 N N . THR A 1 486 ? -10.281 -38.156 -9.82 1 89 486 THR A N 1
ATOM 3877 C CA . THR A 1 486 ? -11.664 -38.625 -9.797 1 89 486 THR A CA 1
ATOM 3878 C C . THR A 1 486 ? -12.633 -37.469 -9.742 1 89 486 THR A C 1
ATOM 3880 O O . THR A 1 486 ? -13.844 -37.656 -9.852 1 89 486 THR A O 1
ATOM 3883 N N . LEU A 1 487 ? -12.148 -36.375 -9.648 1 90.44 487 LEU A N 1
ATOM 3884 C CA . LEU A 1 487 ? -12.977 -35.188 -9.523 1 90.44 487 LEU A CA 1
ATOM 3885 C C . LEU A 1 487 ? -13.305 -34.594 -10.891 1 90.44 487 LEU A C 1
ATOM 3887 O O . LEU A 1 487 ? -12.602 -34.875 -11.867 1 90.44 487 LEU A O 1
ATOM 3891 N N . ILE A 1 488 ? -14.422 -33.875 -10.914 1 90.69 488 ILE A N 1
ATOM 3892 C CA . ILE A 1 488 ? -14.68 -33.094 -12.117 1 90.69 488 ILE A CA 1
ATOM 3893 C C . ILE A 1 488 ? -13.531 -32.125 -12.352 1 90.69 488 ILE A C 1
ATOM 3895 O O . ILE A 1 488 ? -12.852 -31.719 -11.406 1 90.69 488 ILE A O 1
ATOM 3899 N N . PRO A 1 489 ? -13.273 -31.656 -13.547 1 89.75 489 PRO A N 1
ATOM 3900 C CA . PRO A 1 489 ? -12.094 -30.859 -13.891 1 89.75 489 PRO A CA 1
ATOM 3901 C C . PRO A 1 489 ? -11.961 -29.609 -13.039 1 89.75 489 PRO A C 1
ATOM 3903 O O . PRO A 1 489 ? -10.852 -29.25 -12.625 1 89.75 489 PRO A O 1
ATOM 3906 N N . SER A 1 490 ? -13.047 -28.938 -12.742 1 91.69 490 SER A N 1
ATOM 3907 C CA . SER A 1 490 ? -12.984 -27.703 -11.969 1 91.69 490 SER A CA 1
ATOM 3908 C C . SER A 1 490 ? -12.484 -27.969 -10.555 1 91.69 490 SER A C 1
ATOM 3910 O O . SER A 1 490 ? -11.594 -27.266 -10.062 1 91.69 490 SER A O 1
ATOM 3912 N N . PHE A 1 491 ? -13 -28.984 -9.898 1 93.62 491 PHE A N 1
ATOM 3913 C CA . PHE A 1 491 ? -12.578 -29.328 -8.547 1 93.62 491 PHE A CA 1
ATOM 3914 C C . PHE A 1 491 ? -11.172 -29.922 -8.547 1 93.62 491 PHE A C 1
ATOM 3916 O O . PHE A 1 491 ? -10.414 -29.719 -7.598 1 93.62 491 PHE A O 1
ATOM 3923 N N . ARG A 1 492 ? -10.898 -30.641 -9.648 1 93 492 ARG A N 1
ATOM 3924 C CA . ARG A 1 492 ? -9.547 -31.188 -9.781 1 93 492 ARG A CA 1
ATOM 3925 C C . ARG A 1 492 ? -8.5 -30.078 -9.773 1 93 492 ARG A C 1
ATOM 3927 O O . ARG A 1 492 ? -7.504 -30.172 -9.055 1 93 492 ARG A O 1
ATOM 3934 N N . ARG A 1 493 ? -8.727 -29.047 -10.562 1 92.81 493 ARG A N 1
ATOM 3935 C CA . ARG A 1 493 ? -7.797 -27.922 -10.625 1 92.81 493 ARG A CA 1
ATOM 3936 C C . ARG A 1 493 ? -7.695 -27.234 -9.266 1 92.81 493 ARG A C 1
ATOM 3938 O O . ARG A 1 493 ? -6.609 -26.828 -8.852 1 92.81 493 ARG A O 1
ATOM 3945 N N . GLN A 1 494 ? -8.82 -27.062 -8.57 1 95.12 494 GLN A N 1
ATOM 3946 C CA . GLN A 1 494 ? -8.82 -26.422 -7.258 1 95.12 494 GLN A CA 1
ATOM 3947 C C . GLN A 1 494 ? -8.023 -27.25 -6.25 1 95.12 494 GLN A C 1
ATOM 3949 O O . GLN A 1 494 ? -7.23 -26.703 -5.484 1 95.12 494 GLN A O 1
ATOM 3954 N N . ALA A 1 495 ? -8.258 -28.531 -6.293 1 94.81 495 ALA A N 1
ATOM 3955 C CA . ALA A 1 495 ? -7.562 -29.422 -5.371 1 94.81 495 ALA A CA 1
ATOM 3956 C C . ALA A 1 495 ? -6.055 -29.391 -5.602 1 94.81 495 ALA A C 1
ATOM 3958 O O . ALA A 1 495 ? -5.277 -29.344 -4.648 1 94.81 495 ALA A O 1
ATOM 3959 N N . ILE A 1 496 ? -5.691 -29.422 -6.816 1 93.19 496 ILE A N 1
ATOM 3960 C CA . ILE A 1 496 ? -4.273 -29.406 -7.168 1 93.19 496 ILE A CA 1
ATOM 3961 C C . ILE A 1 496 ? -3.648 -28.078 -6.77 1 93.19 496 ILE A C 1
ATOM 3963 O O . ILE A 1 496 ? -2.523 -28.031 -6.27 1 93.19 496 ILE A O 1
ATOM 3967 N N . ALA A 1 497 ? -4.363 -27 -7.031 1 93.94 497 ALA A N 1
ATOM 3968 C CA . ALA A 1 497 ? -3.883 -25.672 -6.645 1 93.94 497 ALA A CA 1
ATOM 3969 C C . ALA A 1 497 ? -3.598 -25.609 -5.148 1 93.94 497 ALA A C 1
ATOM 3971 O O . ALA A 1 497 ? -2.566 -25.078 -4.73 1 93.94 497 ALA A O 1
ATOM 3972 N N . LEU A 1 498 ? -4.48 -26.109 -4.344 1 96.38 498 LEU A N 1
ATOM 3973 C CA . LEU A 1 498 ? -4.332 -26.062 -2.895 1 96.38 498 LEU A CA 1
ATOM 3974 C C . LEU A 1 498 ? -3.238 -27 -2.42 1 96.38 498 LEU A C 1
ATOM 3976 O O . LEU A 1 498 ? -2.541 -26.719 -1.444 1 96.38 498 LEU A O 1
ATOM 3980 N N . GLN A 1 499 ? -3.105 -28.125 -3.102 1 95.06 499 GLN A N 1
ATOM 3981 C CA . GLN A 1 499 ? -2.018 -29.047 -2.777 1 95.06 499 GLN A CA 1
ATOM 3982 C C . GLN A 1 499 ? -0.66 -28.391 -3.033 1 95.06 499 GLN A C 1
ATOM 3984 O O . GLN A 1 499 ? 0.266 -28.547 -2.232 1 95.06 499 GLN A O 1
ATOM 3989 N N . LEU A 1 500 ? -0.593 -27.781 -4.156 1 94.06 500 LEU A N 1
ATOM 3990 C CA . LEU A 1 500 ? 0.644 -27.094 -4.484 1 94.06 500 LEU A CA 1
ATOM 3991 C C . LEU A 1 500 ? 0.92 -25.969 -3.484 1 94.06 500 LEU A C 1
ATOM 3993 O O . LEU A 1 500 ? 2.068 -25.75 -3.092 1 94.06 500 LEU A O 1
ATOM 3997 N N . ALA A 1 501 ? -0.093 -25.234 -3.129 1 96.06 501 ALA A N 1
ATOM 3998 C CA . ALA A 1 501 ? 0.04 -24.172 -2.139 1 96.06 501 ALA A CA 1
ATOM 3999 C C . ALA A 1 501 ? 0.544 -24.719 -0.806 1 96.06 501 ALA A C 1
ATOM 4001 O O . ALA A 1 501 ? 1.395 -24.109 -0.157 1 96.06 501 ALA A O 1
ATOM 4002 N N . TYR A 1 502 ? -0.001 -25.828 -0.433 1 97.38 502 TYR A N 1
ATOM 4003 C CA . TYR A 1 502 ? 0.386 -26.484 0.813 1 97.38 502 TYR A CA 1
ATOM 4004 C C . TYR A 1 502 ? 1.857 -26.875 0.788 1 97.38 502 TYR A C 1
ATOM 4006 O O . TYR A 1 502 ? 2.609 -26.562 1.712 1 97.38 502 TYR A O 1
ATOM 4014 N N . SER A 1 503 ? 2.258 -27.562 -0.24 1 96.31 503 SER A N 1
ATOM 4015 C CA . SER A 1 503 ? 3.648 -28 -0.359 1 96.31 503 SER A CA 1
ATOM 4016 C C . SER A 1 503 ? 4.59 -26.797 -0.399 1 96.31 503 SER A C 1
ATOM 4018 O O . SER A 1 503 ? 5.641 -26.812 0.247 1 96.31 503 SER A O 1
ATOM 4020 N N . HIS A 1 504 ? 4.242 -25.844 -1.162 1 96.31 504 HIS A N 1
ATOM 4021 C CA . HIS A 1 504 ? 5.074 -24.656 -1.249 1 96.31 504 HIS A CA 1
ATOM 4022 C C . HIS A 1 504 ? 5.191 -23.969 0.105 1 96.31 504 HIS A C 1
ATOM 4024 O O . HIS A 1 504 ? 6.262 -23.469 0.464 1 96.31 504 HIS A O 1
ATOM 4030 N N . ALA A 1 505 ? 4.078 -23.812 0.806 1 98 505 ALA A N 1
ATOM 4031 C CA . ALA A 1 505 ? 4.102 -23.188 2.123 1 98 505 ALA A CA 1
ATOM 4032 C C . ALA A 1 505 ? 5.051 -23.922 3.066 1 98 505 ALA A C 1
ATOM 4034 O O . ALA A 1 505 ? 5.77 -23.281 3.846 1 98 505 ALA A O 1
ATOM 4035 N N . LEU A 1 506 ? 5.023 -25.219 2.98 1 97.94 506 LEU A N 1
ATOM 4036 C CA . LEU A 1 506 ? 5.93 -26.016 3.799 1 97.94 506 LEU A CA 1
ATOM 4037 C C . LEU A 1 506 ? 7.383 -25.766 3.414 1 97.94 506 LEU A C 1
ATOM 4039 O O . LEU A 1 506 ? 8.25 -25.656 4.281 1 97.94 506 LEU A O 1
ATOM 4043 N N . ILE A 1 507 ? 7.633 -25.703 2.146 1 96.31 507 ILE A N 1
ATOM 4044 C CA . ILE A 1 507 ? 8.977 -25.406 1.666 1 96.31 507 ILE A CA 1
ATOM 4045 C C . ILE A 1 507 ? 9.414 -24.031 2.162 1 96.31 507 ILE A C 1
ATOM 4047 O O . ILE A 1 507 ? 10.5 -23.891 2.736 1 96.31 507 ILE A O 1
ATOM 4051 N N . HIS A 1 508 ? 8.594 -23.047 1.952 1 95.44 508 HIS A N 1
ATOM 4052 C CA . HIS A 1 508 ? 8.883 -21.672 2.326 1 95.44 508 HIS A CA 1
ATOM 4053 C C . HIS A 1 508 ? 9.164 -21.547 3.82 1 95.44 508 HIS A C 1
ATOM 4055 O O . HIS A 1 508 ? 10.039 -20.781 4.234 1 95.44 508 HIS A O 1
ATOM 4061 N N . THR A 1 509 ? 8.484 -22.266 4.645 1 96.38 509 THR A N 1
ATOM 4062 C CA . THR A 1 509 ? 8.586 -22.219 6.098 1 96.38 509 THR A CA 1
ATOM 4063 C C . THR A 1 509 ? 9.898 -22.844 6.57 1 96.38 509 THR A C 1
ATOM 4065 O O . THR A 1 509 ? 10.5 -22.375 7.535 1 96.38 509 THR A O 1
ATOM 4068 N N . ASN A 1 510 ? 10.375 -23.828 5.84 1 94.25 510 ASN A N 1
ATOM 4069 C CA . ASN A 1 510 ? 11.422 -24.672 6.414 1 94.25 510 ASN A CA 1
ATOM 4070 C C . ASN A 1 510 ? 12.742 -24.516 5.66 1 94.25 510 ASN A C 1
ATOM 4072 O O . ASN A 1 510 ? 13.805 -24.875 6.172 1 94.25 510 ASN A O 1
ATOM 4076 N N . ARG A 1 511 ? 12.797 -24.016 4.551 1 91.56 511 ARG A N 1
ATOM 4077 C CA . ARG A 1 511 ? 13.969 -24.031 3.684 1 91.56 511 ARG A CA 1
ATOM 4078 C C . ARG A 1 511 ? 15.109 -23.234 4.289 1 91.56 511 ARG A C 1
ATOM 4080 O O . ARG A 1 511 ? 16.281 -23.547 4.059 1 91.56 511 ARG A O 1
ATOM 4087 N N . PRO A 1 512 ? 14.828 -22.172 5.07 1 86.44 512 PRO A N 1
ATOM 4088 C CA . PRO A 1 512 ? 15.969 -21.438 5.637 1 86.44 512 PRO A CA 1
ATOM 4089 C C . PRO A 1 512 ? 16.844 -22.328 6.527 1 86.44 512 PRO A C 1
ATOM 4091 O O . PRO A 1 512 ? 18.016 -22.031 6.734 1 86.44 512 PRO A O 1
ATOM 4094 N N . PHE A 1 513 ? 16.406 -23.359 6.977 1 86.75 513 PHE A N 1
ATOM 4095 C CA . PHE A 1 513 ? 17.125 -24.172 7.957 1 86.75 513 PHE A CA 1
ATOM 4096 C C . PHE A 1 513 ? 17.953 -25.25 7.27 1 86.75 513 PHE A C 1
ATOM 4098 O O . PHE A 1 513 ? 18.641 -26.031 7.934 1 86.75 513 PHE A O 1
ATOM 4105 N N . LEU A 1 514 ? 17.875 -25.281 5.969 1 83.12 514 LEU A N 1
ATOM 4106 C CA . LEU A 1 514 ? 18.797 -26.125 5.223 1 83.12 514 LEU A CA 1
ATOM 4107 C C . LEU A 1 514 ? 20.25 -25.719 5.488 1 83.12 514 LEU A C 1
ATOM 4109 O O . LEU A 1 514 ? 21.156 -26.547 5.383 1 83.12 514 LEU A O 1
ATOM 4113 N N . LEU A 1 515 ? 20.375 -24.453 5.844 1 72.69 515 LEU A N 1
ATOM 4114 C CA . LEU A 1 515 ? 21.703 -23.859 5.961 1 72.69 515 LEU A CA 1
ATOM 4115 C C . LEU A 1 515 ? 22.125 -23.766 7.422 1 72.69 515 LEU A C 1
ATOM 4117 O O . LEU A 1 515 ? 23.266 -23.375 7.723 1 72.69 515 LEU A O 1
ATOM 4121 N N . THR A 1 516 ? 21.203 -23.938 8.234 1 68.62 516 THR A N 1
ATOM 4122 C CA . THR A 1 516 ? 21.516 -23.812 9.648 1 68.62 516 THR A CA 1
ATOM 4123 C C . THR A 1 516 ? 21.719 -25.172 10.297 1 68.62 516 THR A C 1
ATOM 4125 O O . THR A 1 516 ? 21.156 -26.172 9.828 1 68.62 516 THR A O 1
ATOM 4128 N N . GLU A 1 517 ? 22.594 -25.141 11.32 1 64.62 517 GLU A N 1
ATOM 4129 C CA . GLU A 1 517 ? 22.797 -26.375 12.094 1 64.62 517 GLU A CA 1
ATOM 4130 C C . GLU A 1 517 ? 21.656 -26.609 13.062 1 64.62 517 GLU A C 1
ATOM 4132 O O . GLU A 1 517 ? 21.078 -25.656 13.594 1 64.62 517 GLU A O 1
ATOM 4137 N N . GLY A 1 518 ? 21.078 -27.719 13.266 1 62.59 518 GLY A N 1
ATOM 4138 C CA . GLY A 1 518 ? 20.141 -28.047 14.328 1 62.59 518 GLY A CA 1
ATOM 4139 C C . GLY A 1 518 ? 18.703 -28.156 13.844 1 62.59 518 GLY A C 1
ATOM 4140 O O . GLY A 1 518 ? 17.797 -28.422 14.633 1 62.59 518 GLY A O 1
ATOM 4141 N N . GLY A 1 519 ? 18.469 -28.094 12.625 1 76.31 519 GLY A N 1
ATOM 4142 C CA . GLY A 1 519 ? 17.094 -28.156 12.18 1 76.31 519 GLY A CA 1
ATOM 4143 C C . GLY A 1 519 ? 16.797 -29.375 11.32 1 76.31 519 GLY A C 1
ATOM 4144 O O . GLY A 1 519 ? 16.203 -29.25 10.25 1 76.31 519 GLY A O 1
ATOM 4145 N N . SER A 1 520 ? 17.062 -30.578 11.883 1 80 520 SER A N 1
ATOM 4146 C CA . SER A 1 520 ? 16.969 -31.781 11.078 1 80 520 SER A CA 1
ATOM 4147 C C . SER A 1 520 ? 15.516 -32.094 10.727 1 80 520 SER A C 1
ATOM 4149 O O . SER A 1 520 ? 15.219 -32.5 9.602 1 80 520 SER A O 1
ATOM 4151 N N . GLU A 1 521 ? 14.656 -31.844 11.703 1 86.56 521 GLU A N 1
ATOM 4152 C CA . GLU A 1 521 ? 13.234 -32.062 11.438 1 86.56 521 GLU A CA 1
ATOM 4153 C C . GLU A 1 521 ? 12.719 -31.141 10.359 1 86.56 521 GLU A C 1
ATOM 4155 O O . GLU A 1 521 ? 11.922 -31.531 9.508 1 86.56 521 GLU A O 1
ATOM 4160 N N . ASN A 1 522 ? 13.188 -29.969 10.43 1 90 522 ASN A N 1
ATOM 4161 C CA . ASN A 1 522 ? 12.781 -28.969 9.445 1 90 522 ASN A CA 1
ATOM 4162 C C . ASN A 1 522 ? 13.312 -29.297 8.055 1 90 522 ASN A C 1
ATOM 4164 O O . ASN A 1 522 ? 12.617 -29.109 7.055 1 90 522 ASN A O 1
ATOM 4168 N N . VAL A 1 523 ? 14.492 -29.797 8.047 1 88.06 523 VAL A N 1
ATOM 4169 C CA . VAL A 1 523 ? 15.094 -30.172 6.766 1 88.06 523 VAL A CA 1
ATOM 4170 C C . VAL A 1 523 ? 14.312 -31.328 6.148 1 88.06 523 VAL A C 1
ATOM 4172 O O . VAL A 1 523 ? 14 -31.297 4.953 1 88.06 523 VAL A O 1
ATOM 4175 N N . THR A 1 524 ? 13.984 -32.281 6.961 1 90.38 524 THR A N 1
ATOM 4176 C CA . THR A 1 524 ? 13.234 -33.438 6.48 1 90.38 524 THR A CA 1
ATOM 4177 C C . THR A 1 524 ? 11.867 -33 5.945 1 90.38 524 THR A C 1
ATOM 4179 O O . THR A 1 524 ? 11.422 -33.5 4.906 1 90.38 524 THR A O 1
ATOM 4182 N N . GLU A 1 525 ? 11.242 -32.156 6.719 1 94.19 525 GLU A N 1
ATOM 4183 C CA . GLU A 1 525 ? 9.945 -31.656 6.289 1 94.19 525 GLU A CA 1
ATOM 4184 C C . GLU A 1 525 ? 10.055 -30.891 4.973 1 94.19 525 GLU A C 1
ATOM 4186 O O . GLU A 1 525 ? 9.211 -31.047 4.09 1 94.19 525 GLU A O 1
ATOM 4191 N N . CYS A 1 526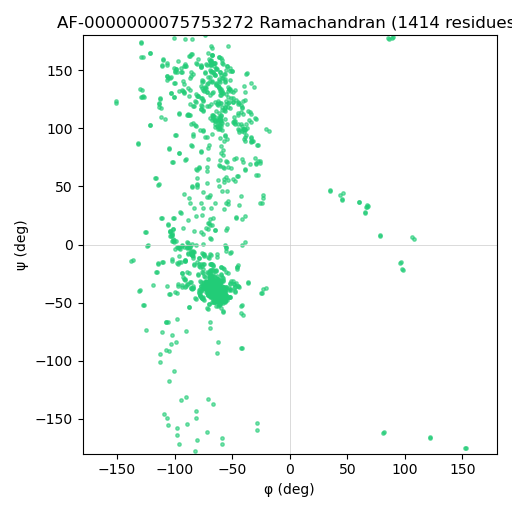 ? 11.023 -30.094 4.875 1 94.12 526 CYS A N 1
ATOM 4192 C CA . CYS A 1 526 ? 11.258 -29.312 3.668 1 94.12 526 CYS A CA 1
ATOM 4193 C C . CYS A 1 526 ? 11.484 -30.219 2.461 1 94.12 526 CYS A C 1
ATOM 4195 O O . CYS A 1 526 ? 10.891 -30 1.404 1 94.12 526 CYS A O 1
ATOM 4197 N N . ILE A 1 527 ? 12.312 -31.234 2.605 1 92.69 527 ILE A N 1
ATOM 4198 C CA . ILE A 1 527 ? 12.664 -32.125 1.512 1 92.69 527 ILE A CA 1
ATOM 4199 C C . ILE A 1 527 ? 11.445 -32.969 1.13 1 92.69 527 ILE A C 1
ATOM 4201 O O . ILE A 1 527 ? 11.211 -33.219 -0.053 1 92.69 527 ILE A O 1
ATOM 4205 N N . SER A 1 528 ? 10.734 -33.406 2.125 1 94.38 528 SER A N 1
ATOM 4206 C CA . SER A 1 528 ? 9.523 -34.156 1.843 1 94.38 528 SER A CA 1
ATOM 4207 C C . SER A 1 528 ? 8.523 -33.344 1.04 1 94.38 528 SER A C 1
ATOM 4209 O O . SER A 1 528 ? 7.922 -33.844 0.086 1 94.38 528 SER A O 1
ATOM 4211 N N . ALA A 1 529 ? 8.305 -32.125 1.478 1 96.5 529 ALA A N 1
ATOM 4212 C CA . ALA A 1 529 ? 7.398 -31.219 0.763 1 96.5 529 ALA A CA 1
ATOM 4213 C C . ALA A 1 529 ? 7.906 -30.953 -0.649 1 96.5 529 ALA A C 1
ATOM 4215 O O . ALA A 1 529 ? 7.113 -30.828 -1.588 1 96.5 529 ALA A O 1
ATOM 4216 N N . THR A 1 530 ? 9.188 -30.781 -0.81 1 96.06 530 THR A N 1
ATOM 4217 C CA . THR A 1 530 ? 9.805 -30.562 -2.111 1 96.06 530 THR A CA 1
ATOM 4218 C C . THR A 1 530 ? 9.562 -31.75 -3.039 1 96.06 530 THR A C 1
ATOM 4220 O O . THR A 1 530 ? 9.188 -31.562 -4.203 1 96.06 530 THR A O 1
ATOM 4223 N N . LYS A 1 531 ? 9.781 -32.938 -2.518 1 94.94 531 LYS A N 1
ATOM 4224 C CA . LYS A 1 531 ? 9.531 -34.125 -3.293 1 94.94 531 LYS A CA 1
ATOM 4225 C C . LYS A 1 531 ? 8.078 -34.219 -3.742 1 94.94 531 LYS A C 1
ATOM 4227 O O . LYS A 1 531 ? 7.793 -34.5 -4.906 1 94.94 531 LYS A O 1
ATOM 4232 N N . ALA A 1 532 ? 7.215 -33.938 -2.82 1 94.06 532 ALA A N 1
ATOM 4233 C CA . ALA A 1 532 ? 5.789 -33.969 -3.133 1 94.06 532 ALA A CA 1
ATOM 4234 C C . ALA A 1 532 ? 5.453 -32.938 -4.23 1 94.06 532 ALA A C 1
ATOM 4236 O O . ALA A 1 532 ? 4.648 -33.25 -5.121 1 94.06 532 ALA A O 1
ATOM 4237 N N . SER A 1 533 ? 5.992 -31.797 -4.164 1 94.12 533 SER A N 1
ATOM 4238 C CA . SER A 1 533 ? 5.758 -30.734 -5.148 1 94.12 533 SER A CA 1
ATOM 4239 C C . SER A 1 533 ? 6.266 -31.141 -6.527 1 94.12 533 SER A C 1
ATOM 4241 O O . SER A 1 533 ? 5.574 -30.953 -7.527 1 94.12 533 SER A O 1
ATOM 4243 N N . LEU A 1 534 ? 7.457 -31.703 -6.594 1 93.81 534 LEU A N 1
ATOM 4244 C CA . LEU A 1 534 ? 8.055 -32.094 -7.863 1 93.81 534 LEU A CA 1
ATOM 4245 C C . LEU A 1 534 ? 7.301 -33.25 -8.484 1 93.81 534 LEU A C 1
ATOM 4247 O O . LEU A 1 534 ? 7.129 -33.312 -9.703 1 93.81 534 LEU A O 1
ATOM 4251 N N . GLU A 1 535 ? 6.848 -34.156 -7.652 1 93.12 535 GLU A N 1
ATOM 4252 C CA . GLU A 1 535 ? 6.039 -35.25 -8.156 1 93.12 535 GLU A CA 1
ATOM 4253 C C . GLU A 1 535 ? 4.727 -34.75 -8.75 1 93.12 535 GLU A C 1
ATOM 4255 O O . GLU A 1 535 ? 4.301 -35.219 -9.805 1 93.12 535 GLU A O 1
ATOM 4260 N N . LEU A 1 536 ? 4.172 -33.875 -8.023 1 90.25 536 LEU A N 1
ATOM 4261 C CA . LEU A 1 536 ? 2.924 -33.312 -8.508 1 90.25 536 LEU A CA 1
ATOM 4262 C C . LEU A 1 536 ? 3.143 -32.562 -9.828 1 90.25 536 LEU A C 1
ATOM 4264 O O . LEU A 1 536 ? 2.348 -32.719 -10.758 1 90.25 536 LEU A O 1
ATOM 4268 N N . VAL A 1 537 ? 4.156 -31.812 -9.938 1 87.94 537 VAL A N 1
ATOM 4269 C CA . VAL A 1 537 ? 4.477 -31.062 -11.141 1 87.94 537 VAL A CA 1
ATOM 4270 C C . VAL A 1 537 ? 4.758 -32.031 -12.297 1 87.94 537 VAL A C 1
ATOM 4272 O O . VAL A 1 537 ? 4.332 -31.781 -13.43 1 87.94 537 VAL A O 1
ATOM 4275 N N . ASN A 1 538 ? 5.453 -33 -12 1 88.12 538 ASN A N 1
ATOM 4276 C CA . ASN A 1 538 ? 5.758 -34 -13.016 1 88.12 538 ASN A CA 1
ATOM 4277 C C . ASN A 1 538 ? 4.488 -34.656 -13.547 1 88.12 538 ASN A C 1
ATOM 4279 O O . ASN A 1 538 ? 4.387 -34.938 -14.742 1 88.12 538 ASN A O 1
ATOM 4283 N N . ARG A 1 539 ? 3.582 -34.875 -12.695 1 84.44 539 ARG A N 1
ATOM 4284 C CA . ARG A 1 539 ? 2.305 -35.469 -13.109 1 84.44 539 ARG A CA 1
ATOM 4285 C C . ARG A 1 539 ? 1.51 -34.469 -13.953 1 84.44 539 ARG A C 1
ATOM 4287 O O . ARG A 1 539 ? 0.834 -34.844 -14.906 1 84.44 539 ARG A O 1
ATOM 4294 N N . MET A 1 540 ? 1.592 -33.219 -13.594 1 84.25 540 MET A N 1
ATOM 4295 C CA . MET A 1 540 ? 0.856 -32.156 -14.273 1 84.25 540 MET A CA 1
ATOM 4296 C C . MET A 1 540 ? 1.463 -31.859 -15.641 1 84.25 540 MET A C 1
ATOM 4298 O O . MET A 1 540 ? 0.769 -31.391 -16.547 1 84.25 540 MET A O 1
ATOM 4302 N N . ALA A 1 541 ? 2.771 -32.031 -15.75 1 78.81 541 ALA A N 1
ATOM 4303 C CA . ALA A 1 541 ? 3.48 -31.688 -16.984 1 78.81 541 ALA A CA 1
ATOM 4304 C C . ALA A 1 541 ? 2.865 -32.406 -18.188 1 78.81 541 ALA A C 1
ATOM 4306 O O . ALA A 1 541 ? 2.916 -31.891 -19.312 1 78.81 541 ALA A O 1
ATOM 4307 N N . GLY A 1 542 ? 2.203 -33.5 -17.969 1 74.06 542 GLY A N 1
ATOM 4308 C CA . GLY A 1 542 ? 1.56 -34.219 -19.047 1 74.06 542 GLY A CA 1
ATOM 4309 C C . GLY A 1 542 ? 0.165 -33.688 -19.359 1 74.06 542 GLY A C 1
ATOM 4310 O O . GLY A 1 542 ? -0.443 -34.094 -20.344 1 74.06 542 GLY A O 1
ATOM 4311 N N . ASP A 1 543 ? -0.265 -32.781 -18.547 1 79.88 543 ASP A N 1
ATOM 4312 C CA . ASP A 1 543 ? -1.595 -32.188 -18.703 1 79.88 543 ASP A CA 1
ATOM 4313 C C . ASP A 1 543 ? -1.513 -30.672 -18.891 1 79.88 543 ASP A C 1
ATOM 4315 O O . ASP A 1 543 ? -1.442 -29.922 -17.906 1 79.88 543 ASP A O 1
ATOM 4319 N N . ASN A 1 544 ? -1.661 -30.203 -20.078 1 74.25 544 ASN A N 1
ATOM 4320 C CA . ASN A 1 544 ? -1.532 -28.781 -20.406 1 74.25 544 ASN A CA 1
ATOM 4321 C C . ASN A 1 544 ? -2.596 -27.938 -19.703 1 74.25 544 ASN A C 1
ATOM 4323 O O . ASN A 1 544 ? -2.373 -26.766 -19.406 1 74.25 544 ASN A O 1
ATOM 4327 N N . THR A 1 545 ? -3.688 -28.578 -19.438 1 77.06 545 THR A N 1
ATOM 4328 C CA . THR A 1 545 ? -4.766 -27.844 -18.797 1 77.06 545 THR A CA 1
ATOM 4329 C C . THR A 1 545 ? -4.387 -27.484 -17.359 1 77.06 545 THR A C 1
ATOM 4331 O O . THR A 1 545 ? -4.785 -26.438 -16.844 1 77.06 545 THR A O 1
ATOM 4334 N N . LEU A 1 546 ? -3.596 -28.312 -16.812 1 79.44 546 LEU A N 1
ATOM 4335 C CA . LEU A 1 546 ? -3.238 -28.109 -15.414 1 79.44 546 LEU A CA 1
ATOM 4336 C C . LEU A 1 546 ? -1.987 -27.25 -15.281 1 79.44 546 LEU A C 1
ATOM 4338 O O . LEU A 1 546 ? -1.904 -26.406 -14.398 1 79.44 546 LEU A O 1
ATOM 4342 N N . LEU A 1 547 ? -1.096 -27.406 -16.141 1 73.94 547 LEU A N 1
ATOM 4343 C CA . LEU A 1 547 ? 0.202 -26.75 -16.031 1 73.94 547 LEU A CA 1
ATOM 4344 C C . LEU A 1 547 ? 0.052 -25.234 -16.125 1 73.94 547 LEU A C 1
ATOM 4346 O O . LEU A 1 547 ? 0.751 -24.484 -15.438 1 73.94 547 LEU A O 1
ATOM 4350 N N . HIS A 1 548 ? -0.861 -24.734 -16.891 1 73.94 548 HIS A N 1
ATOM 4351 C CA . HIS A 1 548 ? -0.989 -23.312 -17.156 1 73.94 548 HIS A CA 1
ATOM 4352 C C . HIS A 1 548 ? -2.125 -22.703 -16.344 1 73.94 548 HIS A C 1
ATOM 4354 O O . HIS A 1 548 ? -2.449 -21.516 -16.516 1 73.94 548 HIS A O 1
ATOM 4360 N N . SER A 1 549 ? -2.613 -23.438 -15.469 1 77.69 549 SER A N 1
ATOM 4361 C CA . SER A 1 549 ? -3.793 -22.984 -14.734 1 77.69 549 SER A CA 1
ATOM 4362 C C . SER A 1 549 ? -3.42 -21.969 -13.656 1 77.69 549 SER A C 1
ATOM 4364 O O . SER A 1 549 ? -4.254 -21.172 -13.234 1 77.69 549 SER A O 1
ATOM 4366 N N . PHE A 1 550 ? -2.15 -21.984 -13.305 1 84.19 550 PHE A N 1
ATOM 4367 C CA . PHE A 1 550 ? -1.761 -21.141 -12.18 1 84.19 550 PHE A CA 1
ATOM 4368 C C . PHE A 1 550 ? -0.571 -20.266 -12.547 1 84.19 550 PHE A C 1
ATOM 4370 O O . PHE A 1 550 ? 0.45 -20.75 -13.023 1 84.19 550 PHE A O 1
ATOM 4377 N N . TRP A 1 551 ? -0.676 -19.016 -12.219 1 86.69 551 TRP A N 1
ATOM 4378 C CA . TRP A 1 551 ? 0.384 -18.094 -12.609 1 86.69 551 TRP A CA 1
ATOM 4379 C C . TRP A 1 551 ? 1.665 -18.375 -11.828 1 86.69 551 TRP A C 1
ATOM 4381 O O . TRP A 1 551 ? 2.764 -18.062 -12.297 1 86.69 551 TRP A O 1
ATOM 4391 N N . TRP A 1 552 ? 1.609 -18.969 -10.641 1 87.25 552 TRP A N 1
ATOM 4392 C CA . TRP A 1 552 ? 2.768 -19.062 -9.758 1 87.25 552 TRP A CA 1
ATOM 4393 C C . TRP A 1 552 ? 3.412 -20.438 -9.852 1 87.25 552 TRP A C 1
ATOM 4395 O O . TRP A 1 552 ? 4.355 -20.734 -9.117 1 87.25 552 TRP A O 1
ATOM 4405 N N . THR A 1 553 ? 2.941 -21.344 -10.734 1 84.62 553 THR A N 1
ATOM 4406 C CA . THR A 1 553 ? 3.439 -22.703 -10.859 1 84.62 553 THR A CA 1
ATOM 4407 C C . THR A 1 553 ? 4.945 -22.703 -11.109 1 84.62 553 THR A C 1
ATOM 4409 O O . THR A 1 553 ? 5.688 -23.453 -10.469 1 84.62 553 THR A O 1
ATOM 4412 N N . HIS A 1 554 ? 5.336 -21.859 -11.977 1 83.81 554 HIS A N 1
ATOM 4413 C CA . HIS A 1 554 ? 6.754 -21.844 -12.328 1 83.81 554 HIS A CA 1
ATOM 4414 C C . HIS A 1 554 ? 7.602 -21.375 -11.141 1 83.81 554 HIS A C 1
ATOM 4416 O O . HIS A 1 554 ? 8.734 -21.844 -10.969 1 83.81 554 HIS A O 1
ATOM 4422 N N . TYR A 1 555 ? 7.102 -20.516 -10.414 1 88.62 555 TYR A N 1
ATOM 4423 C CA . TYR A 1 555 ? 7.809 -20.078 -9.219 1 88.62 555 TYR A CA 1
ATOM 4424 C C . TYR A 1 555 ? 7.938 -21.203 -8.211 1 88.62 555 TYR A C 1
ATOM 4426 O O . TYR A 1 555 ? 8.984 -21.375 -7.582 1 88.62 555 TYR A O 1
ATOM 4434 N N . VAL A 1 556 ? 6.902 -21.984 -8.062 1 90.31 556 VAL A N 1
ATOM 4435 C CA . VAL A 1 556 ? 6.93 -23.125 -7.137 1 90.31 556 VAL A CA 1
ATOM 4436 C C . VAL A 1 556 ? 7.984 -24.125 -7.582 1 90.31 556 VAL A C 1
ATOM 4438 O O . VAL A 1 556 ? 8.719 -24.672 -6.754 1 90.31 556 VAL A O 1
ATOM 4441 N N . ILE A 1 557 ? 8.031 -24.359 -8.852 1 88.94 557 ILE A N 1
ATOM 4442 C CA . ILE A 1 557 ? 9.016 -25.297 -9.391 1 88.94 557 ILE A CA 1
ATOM 4443 C C . ILE A 1 557 ? 10.422 -24.75 -9.156 1 88.94 557 ILE A C 1
ATOM 4445 O O . ILE A 1 557 ? 11.328 -25.5 -8.766 1 88.94 557 ILE A O 1
ATOM 4449 N N . PHE A 1 558 ? 10.57 -23.531 -9.43 1 90.44 558 PHE A N 1
ATOM 4450 C CA . PHE A 1 558 ? 11.852 -22.875 -9.195 1 90.44 558 PHE A CA 1
ATOM 4451 C C . PHE A 1 558 ? 12.305 -23.062 -7.75 1 90.44 558 PHE A C 1
ATOM 4453 O O . PHE A 1 558 ? 13.453 -23.438 -7.5 1 90.44 558 PHE A O 1
ATOM 4460 N N . CYS A 1 559 ? 11.398 -22.812 -6.82 1 91.94 559 CYS A N 1
ATOM 4461 C CA . CYS A 1 559 ? 11.711 -22.938 -5.402 1 91.94 559 CYS A CA 1
ATOM 4462 C C . CYS A 1 559 ? 12.07 -24.375 -5.039 1 91.94 559 CYS A C 1
ATOM 4464 O O . CYS A 1 559 ? 13.023 -24.609 -4.297 1 91.94 559 CYS A O 1
ATOM 4466 N N . ALA A 1 560 ? 11.305 -25.281 -5.555 1 94.06 560 ALA A N 1
ATOM 4467 C CA . ALA A 1 560 ? 11.539 -26.688 -5.258 1 94.06 560 ALA A CA 1
ATOM 4468 C C . ALA A 1 560 ? 12.898 -27.141 -5.797 1 94.06 560 ALA A C 1
ATOM 4470 O O . ALA A 1 560 ? 13.656 -27.812 -5.098 1 94.06 560 ALA A O 1
ATOM 4471 N N . LEU A 1 561 ? 13.211 -26.75 -6.977 1 93.31 561 LEU A N 1
ATOM 4472 C CA . LEU A 1 561 ? 14.484 -27.109 -7.582 1 93.31 561 LEU A CA 1
ATOM 4473 C C . LEU A 1 561 ? 15.648 -26.469 -6.84 1 93.31 561 LEU A C 1
ATOM 4475 O O . LEU A 1 561 ? 16.672 -27.109 -6.617 1 93.31 561 LEU A O 1
ATOM 4479 N N . ALA A 1 562 ? 15.484 -25.234 -6.539 1 90.5 562 ALA A N 1
ATOM 4480 C CA . ALA A 1 562 ? 16.516 -24.531 -5.777 1 90.5 562 ALA A CA 1
ATOM 4481 C C . ALA A 1 562 ? 16.828 -25.266 -4.473 1 90.5 562 ALA A C 1
ATOM 4483 O O . ALA A 1 562 ? 17.984 -25.391 -4.078 1 90.5 562 ALA A O 1
ATOM 4484 N N . VAL A 1 563 ? 15.82 -25.719 -3.787 1 91.5 563 VAL A N 1
ATOM 4485 C CA . VAL A 1 563 ? 15.977 -26.438 -2.521 1 91.5 563 VAL A CA 1
ATOM 4486 C C . VAL A 1 563 ? 16.781 -27.719 -2.744 1 91.5 563 VAL A C 1
ATOM 4488 O O . VAL A 1 563 ? 17.688 -28.031 -1.97 1 91.5 563 VAL A O 1
ATOM 4491 N N . VAL A 1 564 ? 16.469 -28.453 -3.783 1 92.06 564 VAL A N 1
ATOM 4492 C CA . VAL A 1 564 ? 17.172 -29.703 -4.07 1 92.06 564 VAL A CA 1
ATOM 4493 C C . VAL A 1 564 ? 18.641 -29.422 -4.332 1 92.06 564 VAL A C 1
ATOM 4495 O O . VAL A 1 564 ? 19.516 -30.109 -3.795 1 92.06 564 VAL A O 1
ATOM 4498 N N . TYR A 1 565 ? 18.906 -28.438 -5.109 1 87.81 565 TYR A N 1
ATOM 4499 C CA . TYR A 1 565 ? 20.297 -28.141 -5.48 1 87.81 565 TYR A CA 1
ATOM 4500 C C . TYR A 1 565 ? 21.078 -27.625 -4.281 1 87.81 565 TYR A C 1
ATOM 4502 O O . TYR A 1 565 ? 22.219 -28.016 -4.066 1 87.81 565 TYR A O 1
ATOM 4510 N N . VAL A 1 566 ? 20.484 -26.719 -3.518 1 84.56 566 VAL A N 1
ATOM 4511 C CA . VAL A 1 566 ? 21.141 -26.188 -2.328 1 84.56 566 VAL A CA 1
ATOM 4512 C C . VAL A 1 566 ? 21.391 -27.328 -1.332 1 84.56 566 VAL A C 1
ATOM 4514 O O . VAL A 1 566 ? 22.438 -27.375 -0.679 1 84.56 566 VAL A O 1
ATOM 4517 N N . TRP A 1 567 ? 20.406 -28.141 -1.174 1 85.38 567 TRP A N 1
ATOM 4518 C CA . TRP A 1 567 ? 20.531 -29.297 -0.278 1 85.38 567 TRP A CA 1
ATOM 4519 C C . TRP A 1 567 ? 21.688 -30.188 -0.714 1 85.38 567 TRP A C 1
ATOM 4521 O O . TRP A 1 567 ? 22.469 -30.656 0.119 1 85.38 567 TRP A O 1
ATOM 4531 N N . GLU A 1 568 ? 21.828 -30.406 -1.985 1 84.5 568 GLU A N 1
ATOM 4532 C CA . GLU A 1 568 ? 22.922 -31.203 -2.533 1 84.5 568 GLU A CA 1
ATOM 4533 C C . GLU A 1 568 ? 24.281 -30.547 -2.25 1 84.5 568 GLU A C 1
ATOM 4535 O O . GLU A 1 568 ? 25.25 -31.234 -1.934 1 84.5 568 GLU A O 1
ATOM 4540 N N . ILE A 1 569 ? 24.344 -29.312 -2.395 1 79.75 569 ILE A N 1
ATOM 4541 C CA . ILE A 1 569 ? 25.578 -28.562 -2.154 1 79.75 569 ILE A CA 1
ATOM 4542 C C . ILE A 1 569 ? 25.938 -28.641 -0.676 1 79.75 569 ILE A C 1
ATOM 4544 O O . ILE A 1 569 ? 27.109 -28.875 -0.333 1 79.75 569 ILE A O 1
ATOM 4548 N N . GLN A 1 570 ? 24.969 -28.484 0.177 1 76 570 GLN A N 1
ATOM 4549 C CA . GLN A 1 570 ? 25.203 -28.484 1.616 1 76 570 GLN A CA 1
ATOM 4550 C C . GLN A 1 570 ? 25.641 -29.859 2.104 1 76 570 GLN A C 1
ATOM 4552 O O . GLN A 1 570 ? 26.422 -29.969 3.051 1 76 570 GLN A O 1
ATOM 4557 N N . ARG A 1 571 ? 25.172 -30.859 1.593 1 75.19 571 ARG A N 1
ATOM 4558 C CA . ARG A 1 571 ? 25.484 -32.219 2.016 1 75.19 571 ARG A CA 1
ATOM 4559 C C . ARG A 1 571 ? 26.938 -32.562 1.697 1 75.19 571 ARG A C 1
ATOM 4561 O O . ARG A 1 571 ? 27.547 -33.406 2.359 1 75.19 571 ARG A O 1
ATOM 4568 N N . THR A 1 572 ? 27.422 -32 0.714 1 67.25 572 THR A N 1
ATOM 4569 C CA . THR A 1 572 ? 28.828 -32.219 0.396 1 67.25 572 THR A CA 1
ATOM 4570 C C . THR A 1 572 ? 29.734 -31.578 1.443 1 67.25 572 THR A C 1
ATOM 4572 O O . THR A 1 572 ? 30.797 -32.125 1.764 1 67.25 572 THR A O 1
ATOM 4575 N N . THR A 1 573 ? 29.172 -30.562 1.969 1 60.66 573 THR A N 1
ATOM 4576 C CA . THR A 1 573 ? 29.969 -29.844 2.963 1 60.66 573 THR A CA 1
ATOM 4577 C C . THR A 1 573 ? 29.734 -30.422 4.355 1 60.66 573 THR A C 1
ATOM 4579 O O . THR A 1 573 ? 30.641 -30.391 5.203 1 60.66 573 THR A O 1
ATOM 4582 N N . ARG A 1 574 ? 28.484 -30.875 4.578 1 62.03 574 ARG A N 1
ATOM 4583 C CA . ARG A 1 574 ? 28.141 -31.484 5.859 1 62.03 574 ARG A CA 1
ATOM 4584 C C . ARG A 1 574 ? 27.391 -32.812 5.66 1 62.03 574 ARG A C 1
ATOM 4586 O O . ARG A 1 574 ? 26.172 -32.812 5.523 1 62.03 574 ARG A O 1
ATOM 4593 N N . PRO A 1 575 ? 28.125 -33.906 5.531 1 55.66 575 PRO A N 1
ATOM 4594 C CA . PRO A 1 575 ? 27.453 -35.188 5.25 1 55.66 575 PRO A CA 1
ATOM 4595 C C . PRO A 1 575 ? 26.391 -35.562 6.285 1 55.66 575 PRO A C 1
ATOM 4597 O O . PRO A 1 575 ? 26.625 -35.406 7.488 1 55.66 575 PRO A O 1
ATOM 4600 N N . THR A 1 576 ? 25.109 -35.188 6.012 1 56.75 576 THR A N 1
ATOM 4601 C CA . THR A 1 576 ? 24.031 -35.594 6.91 1 56.75 576 THR A CA 1
ATOM 4602 C C . THR A 1 576 ? 23.656 -37.062 6.688 1 56.75 576 THR A C 1
ATOM 4604 O O . THR A 1 576 ? 23.938 -37.625 5.629 1 56.75 576 THR A O 1
ATOM 4607 N N . GLU A 1 577 ? 23.062 -37.812 7.727 1 54.22 577 GLU A N 1
ATOM 4608 C CA . GLU A 1 577 ? 22.703 -39.219 7.824 1 54.22 577 GLU A CA 1
ATOM 4609 C C . GLU A 1 577 ? 21.562 -39.562 6.887 1 54.22 577 GLU A C 1
ATOM 4611 O O . GLU A 1 577 ? 21.078 -40.688 6.891 1 54.22 577 GLU A O 1
ATOM 4616 N N . ILE A 1 578 ? 21.156 -38.625 6.094 1 56.59 578 ILE A N 1
ATOM 4617 C CA . ILE A 1 578 ? 19.969 -38.969 5.324 1 56.59 578 ILE A CA 1
ATOM 4618 C C . ILE A 1 578 ? 20.344 -39.938 4.191 1 56.59 578 ILE A C 1
ATOM 4620 O O . ILE A 1 578 ? 21.422 -39.812 3.598 1 56.59 578 ILE A O 1
ATOM 4624 N N . ASP A 1 579 ? 19.594 -41.031 3.992 1 58.44 579 ASP A N 1
ATOM 4625 C CA . ASP A 1 579 ? 19.75 -42.125 3.059 1 58.44 579 ASP A CA 1
ATOM 4626 C C . ASP A 1 579 ? 20.094 -41.625 1.66 1 58.44 579 ASP A C 1
ATOM 4628 O O . ASP A 1 579 ? 19.344 -40.844 1.071 1 58.44 579 ASP A O 1
ATOM 4632 N N . THR A 1 580 ? 21.281 -41.906 1.194 1 58.16 580 THR A N 1
ATOM 4633 C CA . THR A 1 580 ? 21.875 -41.531 -0.083 1 58.16 580 THR A CA 1
ATOM 4634 C C . THR A 1 580 ? 20.969 -41.906 -1.243 1 58.16 580 THR A C 1
ATOM 4636 O O . THR A 1 580 ? 20.906 -41.219 -2.258 1 58.16 580 THR A O 1
ATOM 4639 N N . GLN A 1 581 ? 20.25 -43.031 -1.078 1 59.09 581 GLN A N 1
ATOM 4640 C CA . GLN A 1 581 ? 19.422 -43.531 -2.178 1 59.09 581 GLN A CA 1
ATOM 4641 C C . GLN A 1 581 ? 18.234 -42.594 -2.41 1 59.09 581 GLN A C 1
ATOM 4643 O O . GLN A 1 581 ? 17.875 -42.312 -3.555 1 59.09 581 GLN A O 1
ATOM 4648 N N . SER A 1 582 ? 17.688 -42.219 -1.392 1 70.12 582 SER A N 1
ATOM 4649 C CA . SER A 1 582 ? 16.531 -41.312 -1.487 1 70.12 582 SER A CA 1
ATOM 4650 C C . SER A 1 582 ? 16.922 -39.969 -2.068 1 70.12 582 SER A C 1
ATOM 4652 O O . SER A 1 582 ? 16.156 -39.375 -2.828 1 70.12 582 SER A O 1
ATOM 4654 N N . LEU A 1 583 ? 18.094 -39.812 -1.898 1 71.94 583 LEU A N 1
ATOM 4655 C CA . LEU A 1 583 ? 18.625 -38.531 -2.371 1 71.94 583 LEU A CA 1
ATOM 4656 C C . LEU A 1 583 ? 18.812 -38.562 -3.885 1 71.94 583 LEU A C 1
ATOM 4658 O O . LEU A 1 583 ? 18.5 -37.562 -4.566 1 71.94 583 LEU A O 1
ATOM 4662 N N . GLY A 1 584 ? 19.344 -39.656 -4.32 1 76.94 584 GLY A N 1
ATOM 4663 C CA . GLY A 1 584 ? 19.516 -39.812 -5.758 1 76.94 584 GLY A CA 1
ATOM 4664 C C . GLY A 1 584 ? 18.203 -39.719 -6.527 1 76.94 584 GLY A C 1
ATOM 4665 O O . GLY A 1 584 ? 18.141 -39.094 -7.582 1 76.94 584 GLY A O 1
ATOM 4666 N N . LYS A 1 585 ? 17.234 -40.219 -5.906 1 86.38 585 LYS A N 1
ATOM 4667 C CA . LYS A 1 585 ? 15.93 -40.219 -6.562 1 86.38 585 LYS A CA 1
ATOM 4668 C C . LYS A 1 585 ? 15.352 -38.812 -6.664 1 86.38 585 LYS A C 1
ATOM 4670 O O . LYS A 1 585 ? 14.758 -38.469 -7.684 1 86.38 585 LYS A O 1
ATOM 4675 N N . ILE A 1 586 ? 15.523 -38.062 -5.684 1 90 586 ILE A N 1
ATOM 4676 C CA . ILE A 1 586 ? 14.969 -36.688 -5.68 1 90 586 ILE A CA 1
ATOM 4677 C C . ILE A 1 586 ? 15.727 -35.844 -6.691 1 90 586 ILE A C 1
ATOM 4679 O O . ILE A 1 586 ? 15.125 -34.969 -7.344 1 90 586 ILE A O 1
ATOM 4683 N N . PHE A 1 587 ? 17 -36.031 -6.777 1 89.06 587 PHE A N 1
ATOM 4684 C CA . PHE A 1 587 ? 17.797 -35.25 -7.727 1 89.06 587 PHE A CA 1
ATOM 4685 C C . PHE A 1 587 ? 17.391 -35.594 -9.164 1 89.06 587 PHE A C 1
ATOM 4687 O O . PHE A 1 587 ? 17.312 -34.719 -10.016 1 89.06 587 PHE A O 1
ATOM 4694 N N . ASP A 1 588 ? 17.141 -36.906 -9.43 1 90.12 588 ASP A N 1
ATOM 4695 C CA . ASP A 1 588 ? 16.688 -37.312 -10.758 1 90.12 588 ASP A CA 1
ATOM 4696 C C . ASP A 1 588 ? 15.328 -36.688 -11.086 1 90.12 588 ASP A C 1
ATOM 4698 O O . ASP A 1 588 ? 15.094 -36.281 -12.219 1 90.12 588 ASP A O 1
ATOM 4702 N N . LEU A 1 589 ? 14.492 -36.75 -10.133 1 92.25 589 LEU A N 1
ATOM 4703 C CA . LEU A 1 589 ? 13.188 -36.125 -10.289 1 92.25 589 LEU A CA 1
ATOM 4704 C C . LEU A 1 589 ? 13.352 -34.625 -10.57 1 92.25 589 LEU A C 1
ATOM 4706 O O . LEU A 1 589 ? 12.633 -34.062 -11.398 1 92.25 589 LEU A O 1
ATOM 4710 N N . ALA A 1 590 ? 14.234 -34 -9.867 1 92.88 590 ALA A N 1
ATOM 4711 C CA . ALA A 1 590 ? 14.516 -32.562 -10.055 1 92.88 590 ALA A CA 1
ATOM 4712 C C . ALA A 1 590 ? 15 -32.281 -11.477 1 92.88 590 ALA A C 1
ATOM 4714 O O . ALA A 1 590 ? 14.609 -31.281 -12.086 1 92.88 590 ALA A O 1
ATOM 4715 N N . GLU A 1 591 ? 15.805 -33.156 -12.008 1 89.31 591 GLU A N 1
ATOM 4716 C CA . GLU A 1 591 ? 16.328 -33 -13.367 1 89.31 591 GLU A CA 1
ATOM 4717 C C . GLU A 1 591 ? 15.211 -33.094 -14.398 1 89.31 591 GLU A C 1
ATOM 4719 O O . GLU A 1 591 ? 15.195 -32.344 -15.383 1 89.31 591 GLU A O 1
ATOM 4724 N N . LYS A 1 592 ? 14.336 -33.969 -14.156 1 88.44 592 LYS A N 1
ATOM 4725 C CA . LYS A 1 592 ? 13.188 -34.094 -15.047 1 88.44 592 LYS A CA 1
ATOM 4726 C C . LYS A 1 592 ? 12.328 -32.812 -15.023 1 88.44 592 LYS A C 1
ATOM 4728 O O . LYS A 1 592 ? 11.922 -32.344 -16.078 1 88.44 592 LYS A O 1
ATOM 4733 N N . CYS A 1 593 ? 12.062 -32.344 -13.852 1 89 593 CYS A N 1
ATOM 4734 C CA . CYS A 1 593 ? 11.227 -31.172 -13.688 1 89 593 CYS A CA 1
ATOM 4735 C C . CYS A 1 593 ? 11.914 -29.922 -14.25 1 89 593 CYS A C 1
ATOM 4737 O O . CYS A 1 593 ? 11.25 -29.031 -14.773 1 89 593 CYS A O 1
ATOM 4739 N N . HIS A 1 594 ? 13.211 -29.844 -14.062 1 88.12 594 HIS A N 1
ATOM 4740 C CA . HIS A 1 594 ? 13.977 -28.75 -14.664 1 88.12 594 HIS A CA 1
ATOM 4741 C C . HIS A 1 594 ? 13.781 -28.703 -16.172 1 88.12 594 HIS A C 1
ATOM 4743 O O . HIS A 1 594 ? 13.711 -27.625 -16.75 1 88.12 594 HIS A O 1
ATOM 4749 N N . GLY A 1 595 ? 13.695 -29.844 -16.812 1 81.44 595 GLY A N 1
ATOM 4750 C CA . GLY A 1 595 ? 13.43 -29.922 -18.234 1 81.44 595 GLY A CA 1
ATOM 4751 C C . GLY A 1 595 ? 12.07 -29.375 -18.625 1 81.44 595 GLY A C 1
ATOM 4752 O O . GLY A 1 595 ? 11.922 -28.734 -19.656 1 81.44 595 GLY A O 1
ATOM 4753 N N . HIS A 1 596 ? 11.078 -29.625 -17.75 1 75.25 596 HIS A N 1
ATOM 4754 C CA . HIS A 1 596 ? 9.742 -29.109 -18 1 75.25 596 HIS A CA 1
ATOM 4755 C C . HIS A 1 596 ? 9.727 -27.594 -17.984 1 75.25 596 HIS A C 1
ATOM 4757 O O . HIS A 1 596 ? 9.055 -26.969 -18.812 1 75.25 596 HIS A O 1
ATOM 4763 N N . ILE A 1 597 ? 10.406 -26.938 -17.078 1 73.62 597 ILE A N 1
ATOM 4764 C CA . ILE A 1 597 ? 10.453 -25.484 -16.969 1 73.62 597 ILE A CA 1
ATOM 4765 C C . ILE A 1 597 ? 11.164 -24.891 -18.188 1 73.62 597 ILE A C 1
ATOM 4767 O O . ILE A 1 597 ? 10.758 -23.844 -18.703 1 73.62 597 ILE A O 1
ATOM 4771 N N . LYS A 1 598 ? 12.188 -25.516 -18.547 1 74.06 598 LYS A N 1
ATOM 4772 C CA . LYS A 1 598 ? 12.953 -25.031 -19.703 1 74.06 598 LYS A CA 1
ATOM 4773 C C . LYS A 1 598 ? 12.109 -25.047 -20.969 1 74.06 598 LYS A C 1
ATOM 4775 O O . LYS A 1 598 ? 12.188 -24.109 -21.781 1 74.06 598 LYS A O 1
ATOM 4780 N N . ARG A 1 599 ? 11.273 -26 -21.062 1 70.38 599 ARG A N 1
ATOM 4781 C CA . ARG A 1 599 ? 10.414 -26.125 -22.234 1 70.38 599 ARG A CA 1
ATOM 4782 C C . ARG A 1 599 ? 9.289 -25.094 -22.188 1 70.38 599 ARG A C 1
ATOM 4784 O O . ARG A 1 599 ? 8.898 -24.547 -23.234 1 70.38 599 ARG A O 1
ATOM 4791 N N . ALA A 1 600 ? 8.836 -24.875 -21.031 1 63.78 600 ALA A N 1
ATOM 4792 C CA . ALA A 1 600 ? 7.734 -23.938 -20.875 1 63.78 600 ALA A CA 1
ATOM 4793 C C . ALA A 1 600 ? 8.227 -22.5 -21.016 1 63.78 600 ALA A C 1
ATOM 4795 O O . ALA A 1 600 ? 7.43 -21.578 -21.234 1 63.78 600 ALA A O 1
ATOM 4796 N N . SER A 1 601 ? 9.617 -22.234 -20.906 1 58.59 601 SER A N 1
ATOM 4797 C CA . SER A 1 601 ? 10.211 -20.906 -20.844 1 58.59 601 SER A CA 1
ATOM 4798 C C . SER A 1 601 ? 10.398 -20.328 -22.25 1 58.59 601 SER A C 1
ATOM 4800 O O . SER A 1 601 ? 10.875 -19.188 -22.391 1 58.59 601 SER A O 1
ATOM 4802 N N . THR A 1 602 ? 10.188 -20.953 -23.312 1 53.44 602 THR A N 1
ATOM 4803 C CA . THR A 1 602 ? 10.523 -20.484 -24.656 1 53.44 602 THR A CA 1
ATOM 4804 C C . THR A 1 602 ? 9.891 -19.125 -24.922 1 53.44 602 THR A C 1
ATOM 4806 O O . THR A 1 602 ? 10.367 -18.359 -25.766 1 53.44 602 THR A O 1
ATOM 4809 N N . GLY A 1 603 ? 9.156 -18.672 -24 1 52.75 603 GLY A N 1
ATOM 4810 C CA . GLY A 1 603 ? 8.602 -17.391 -24.406 1 52.75 603 GLY A CA 1
ATOM 4811 C C . GLY A 1 603 ? 8.609 -16.359 -23.297 1 52.75 603 GLY A C 1
ATOM 4812 O O . GLY A 1 603 ? 8.367 -15.172 -23.547 1 52.75 603 GLY A O 1
ATOM 4813 N N . LEU A 1 604 ? 8.82 -16.781 -22.125 1 58.78 604 LEU A N 1
ATOM 4814 C CA . LEU A 1 604 ? 8.602 -15.812 -21.047 1 58.78 604 LEU A CA 1
ATOM 4815 C C . LEU A 1 604 ? 9.914 -15.438 -20.375 1 58.78 604 LEU A C 1
ATOM 4817 O O . LEU A 1 604 ? 10.664 -16.312 -19.938 1 58.78 604 LEU A O 1
ATOM 4821 N N . SER A 1 605 ? 10.234 -14.094 -20.5 1 63.31 605 SER A N 1
ATOM 4822 C CA . SER A 1 605 ? 11.477 -13.5 -20 1 63.31 605 SER A CA 1
ATOM 4823 C C . SER A 1 605 ? 11.75 -13.93 -18.562 1 63.31 605 SER A C 1
ATOM 4825 O O . SER A 1 605 ? 12.867 -14.32 -18.219 1 63.31 605 SER A O 1
ATOM 4827 N N . GLN A 1 606 ? 10.727 -14.117 -17.75 1 71.31 606 GLN A N 1
ATOM 4828 C CA . GLN A 1 606 ? 10.961 -14.438 -16.344 1 71.31 606 GLN A CA 1
ATOM 4829 C C . GLN A 1 606 ? 11.328 -15.906 -16.188 1 71.31 606 GLN A C 1
ATOM 4831 O O . GLN A 1 606 ? 12.203 -16.25 -15.375 1 71.31 606 GLN A O 1
ATOM 4836 N N . ASN A 1 607 ? 10.703 -16.812 -16.938 1 72 607 ASN A N 1
ATOM 4837 C CA . ASN A 1 607 ? 10.992 -18.234 -16.875 1 72 607 ASN A CA 1
ATOM 4838 C C . ASN A 1 607 ? 12.398 -18.547 -17.375 1 72 607 ASN A C 1
ATOM 4840 O O . ASN A 1 607 ? 13.062 -19.453 -16.859 1 72 607 ASN A O 1
ATOM 4844 N N . GLN A 1 608 ? 12.703 -17.719 -18.266 1 75.94 608 GLN A N 1
ATOM 4845 C CA . GLN A 1 608 ? 14.078 -17.859 -18.75 1 75.94 608 GLN A CA 1
ATOM 4846 C C . GLN A 1 608 ? 15.078 -17.484 -17.672 1 75.94 608 GLN A C 1
ATOM 4848 O O . GLN A 1 608 ? 16.109 -18.141 -17.516 1 75.94 608 GLN A O 1
ATOM 4853 N N . ARG A 1 609 ? 14.758 -16.469 -16.984 1 78.94 609 ARG A N 1
ATOM 4854 C CA . ARG A 1 609 ? 15.633 -16.047 -15.906 1 78.94 609 ARG A CA 1
ATOM 4855 C C . ARG A 1 609 ? 15.695 -17.094 -14.805 1 78.94 609 ARG A C 1
ATOM 4857 O O . ARG A 1 609 ? 16.766 -17.375 -14.258 1 78.94 609 ARG A O 1
ATOM 4864 N N . TYR A 1 610 ? 14.547 -17.688 -14.492 1 81.06 610 TYR A N 1
ATOM 4865 C CA . TYR A 1 610 ? 14.523 -18.797 -13.539 1 81.06 610 TYR A CA 1
ATOM 4866 C C . TYR A 1 610 ? 15.43 -19.938 -13.984 1 81.06 610 TYR A C 1
ATOM 4868 O O . TYR A 1 610 ? 16.203 -20.484 -13.188 1 81.06 610 TYR A O 1
ATOM 4876 N N . SER A 1 611 ? 15.344 -20.172 -15.25 1 80.69 611 SER A N 1
ATOM 4877 C CA . SER A 1 611 ? 16.125 -21.281 -15.789 1 80.69 611 SER A CA 1
ATOM 4878 C C . SER A 1 611 ? 17.625 -21.016 -15.703 1 80.69 611 SER A C 1
ATOM 4880 O O . SER A 1 611 ? 18.406 -21.906 -15.367 1 80.69 611 SER A O 1
ATOM 4882 N N . ILE A 1 612 ? 17.984 -19.812 -15.953 1 80.19 612 ILE A N 1
ATOM 4883 C CA . ILE A 1 612 ? 19.406 -19.453 -15.938 1 80.19 612 ILE A CA 1
ATOM 4884 C C . ILE A 1 612 ? 19.938 -19.516 -14.508 1 80.19 612 ILE A C 1
ATOM 4886 O O . ILE A 1 612 ? 21.031 -20.031 -14.281 1 80.19 612 ILE A O 1
ATOM 4890 N N . ILE A 1 613 ? 19.188 -19.016 -13.602 1 82.06 613 ILE A N 1
ATOM 4891 C CA . ILE A 1 613 ? 19.578 -19.047 -12.203 1 82.06 613 ILE A CA 1
ATOM 4892 C C . ILE A 1 613 ? 19.703 -20.5 -11.727 1 82.06 613 ILE A C 1
ATOM 4894 O O . ILE A 1 613 ? 20.688 -20.859 -11.07 1 82.06 613 ILE A O 1
ATOM 4898 N N . LEU A 1 614 ? 18.781 -21.312 -12.117 1 86.56 614 LEU A N 1
ATOM 4899 C CA . LEU A 1 614 ? 18.766 -22.703 -11.711 1 86.56 614 LEU A CA 1
ATOM 4900 C C . LEU A 1 614 ? 19.922 -23.469 -12.352 1 86.56 614 LEU A C 1
ATOM 4902 O O . LEU A 1 614 ? 20.484 -24.391 -11.734 1 86.56 614 LEU A O 1
ATOM 4906 N N . ASP A 1 615 ? 20.25 -23.062 -13.523 1 85.25 615 ASP A N 1
ATOM 4907 C CA . ASP A 1 615 ? 21.359 -23.734 -14.211 1 85.25 615 ASP A CA 1
ATOM 4908 C C . ASP A 1 615 ? 22.672 -23.531 -13.469 1 85.25 615 ASP A C 1
ATOM 4910 O O . ASP A 1 615 ? 23.5 -24.438 -13.398 1 85.25 615 ASP A O 1
ATOM 4914 N N . GLU A 1 616 ? 22.828 -22.328 -12.938 1 83.31 616 GLU A N 1
ATOM 4915 C CA . GLU A 1 616 ? 24.047 -22.062 -12.172 1 83.31 616 GLU A CA 1
ATOM 4916 C C . GLU A 1 616 ? 24.078 -22.859 -10.875 1 83.31 616 GLU A C 1
ATOM 4918 O O . GLU A 1 616 ? 25.125 -23.359 -10.469 1 83.31 616 GLU A O 1
ATOM 4923 N N . LEU A 1 617 ? 22.984 -22.953 -10.281 1 83.75 617 LEU A N 1
ATOM 4924 C CA . LEU A 1 617 ? 22.891 -23.719 -9.047 1 83.75 617 LEU A CA 1
ATOM 4925 C C . LEU A 1 617 ? 23.062 -25.203 -9.328 1 83.75 617 LEU A C 1
ATOM 4927 O O . LEU A 1 617 ? 23.703 -25.922 -8.547 1 83.75 617 LEU A O 1
ATOM 4931 N N . ARG A 1 618 ? 22.438 -25.625 -10.367 1 87.62 618 ARG A N 1
ATOM 4932 C CA . ARG A 1 618 ? 22.531 -27.016 -10.789 1 87.62 618 ARG A CA 1
ATOM 4933 C C . ARG A 1 618 ? 23.984 -27.422 -11.07 1 87.62 618 ARG A C 1
ATOM 4935 O O . ARG A 1 618 ? 24.422 -28.5 -10.672 1 87.62 618 ARG A O 1
ATOM 4942 N N . SER A 1 619 ? 24.656 -26.516 -11.766 1 85.19 619 SER A N 1
ATOM 4943 C CA . SER A 1 619 ? 26.062 -26.797 -12.086 1 85.19 619 SER A CA 1
ATOM 4944 C C . SER A 1 619 ? 26.891 -26.953 -10.82 1 85.19 619 SER A C 1
ATOM 4946 O O . SER A 1 619 ? 27.75 -27.828 -10.742 1 85.19 619 SER A O 1
ATOM 4948 N N . GLU A 1 620 ? 26.625 -26.094 -9.883 1 82.25 620 GLU A N 1
ATOM 4949 C CA . GLU A 1 620 ? 27.344 -26.188 -8.617 1 82.25 620 GLU A CA 1
ATOM 4950 C C . GLU A 1 620 ? 26.984 -27.484 -7.879 1 82.25 620 GLU A C 1
ATOM 4952 O O . GLU A 1 620 ? 27.844 -28.109 -7.266 1 82.25 620 GLU A O 1
ATOM 4957 N N . ALA A 1 621 ? 25.75 -27.859 -7.906 1 84.56 621 ALA A N 1
ATOM 4958 C CA . ALA A 1 621 ? 25.281 -29.078 -7.238 1 84.56 621 ALA A CA 1
ATOM 4959 C C . ALA A 1 621 ? 25.891 -30.312 -7.883 1 84.56 621 ALA A C 1
ATOM 4961 O O . ALA A 1 621 ? 26.281 -31.25 -7.188 1 84.56 621 ALA A O 1
ATOM 4962 N N . GLN A 1 622 ? 26 -30.312 -9.164 1 85.5 622 GLN A N 1
ATOM 4963 C CA . GLN A 1 622 ? 26.578 -31.438 -9.891 1 85.5 622 GLN A CA 1
ATOM 4964 C C . GLN A 1 622 ? 28.062 -31.578 -9.594 1 85.5 622 GLN A C 1
ATOM 4966 O O . GLN A 1 622 ? 28.578 -32.688 -9.461 1 85.5 622 GLN A O 1
ATOM 4971 N N . ARG A 1 623 ? 28.656 -30.391 -9.547 1 81.69 623 ARG A N 1
ATOM 4972 C CA . ARG A 1 623 ? 30.062 -30.406 -9.195 1 81.69 623 ARG A CA 1
ATOM 4973 C C . ARG A 1 623 ? 30.281 -31.031 -7.82 1 81.69 623 ARG A C 1
ATOM 4975 O O . ARG A 1 623 ? 31.203 -31.844 -7.641 1 81.69 623 ARG A O 1
ATOM 4982 N N . CYS A 1 624 ? 29.438 -30.672 -6.949 1 78 624 CYS A N 1
ATOM 4983 C CA . CYS A 1 624 ? 29.531 -31.203 -5.59 1 78 624 CYS A CA 1
ATOM 4984 C C . CYS A 1 624 ? 29.234 -32.688 -5.559 1 78 624 CYS A C 1
ATOM 4986 O O . CYS A 1 624 ? 29.844 -33.438 -4.785 1 78 624 CYS A O 1
ATOM 4988 N N . ARG A 1 625 ? 28.375 -33.125 -6.32 1 79.56 625 ARG A N 1
ATOM 4989 C CA . ARG A 1 625 ? 28.016 -34.531 -6.395 1 79.56 625 ARG A CA 1
ATOM 4990 C C . ARG A 1 625 ? 29.156 -35.375 -6.938 1 79.56 625 ARG A C 1
ATOM 4992 O O . ARG A 1 625 ? 29.422 -36.469 -6.441 1 79.56 625 ARG A O 1
ATOM 4999 N N . ILE A 1 626 ? 29.781 -34.844 -7.91 1 78.81 626 ILE A N 1
ATOM 5000 C CA . ILE A 1 626 ? 30.922 -35.531 -8.516 1 78.81 626 ILE A CA 1
ATOM 5001 C C . ILE A 1 626 ? 32.062 -35.625 -7.508 1 78.81 626 ILE A C 1
ATOM 5003 O O . ILE A 1 626 ? 32.719 -36.656 -7.391 1 78.81 626 ILE A O 1
ATOM 5007 N N . LEU A 1 627 ? 32.25 -34.594 -6.828 1 73.44 627 LEU A N 1
ATOM 5008 C CA . LEU A 1 627 ? 33.281 -34.562 -5.828 1 73.44 627 LEU A CA 1
ATOM 5009 C C . LEU A 1 627 ? 33.031 -35.594 -4.734 1 73.44 627 LEU A C 1
ATOM 5011 O O . LEU A 1 627 ? 33.969 -36.219 -4.227 1 73.44 627 LEU A O 1
ATOM 5015 N N . ARG A 1 628 ? 31.859 -35.844 -4.387 1 70.5 628 ARG A N 1
ATOM 5016 C CA . ARG A 1 628 ? 31.5 -36.844 -3.365 1 70.5 628 ARG A CA 1
ATOM 5017 C C . ARG A 1 628 ? 31.641 -38.25 -3.889 1 70.5 628 ARG A C 1
ATOM 5019 O O . ARG A 1 628 ? 32 -39.156 -3.135 1 70.5 628 ARG A O 1
ATOM 5026 N N . GLY A 1 629 ? 31.297 -38.438 -5.125 1 62.31 629 GLY A N 1
ATOM 5027 C CA . GLY A 1 629 ? 31.469 -39.75 -5.715 1 62.31 629 GLY A CA 1
ATOM 5028 C C . GLY A 1 629 ? 32.938 -40.125 -5.918 1 62.31 629 GLY A C 1
ATOM 5029 O O . GLY A 1 629 ? 33.281 -41.312 -5.887 1 62.31 629 GLY A O 1
ATOM 5030 N N . ASN A 1 630 ? 33.812 -39.188 -6.184 1 54 630 ASN A N 1
ATOM 5031 C CA . ASN A 1 630 ? 35.25 -39.469 -6.391 1 54 630 ASN A CA 1
ATOM 5032 C C . ASN A 1 630 ? 36 -39.531 -5.066 1 54 630 ASN A C 1
ATOM 5034 O O . ASN A 1 630 ? 37.219 -39.562 -5.047 1 54 630 ASN A O 1
ATOM 5038 N N . THR A 1 631 ? 35.312 -39.344 -3.967 1 48.28 631 THR A N 1
ATOM 5039 C CA . THR A 1 631 ? 36.125 -39.594 -2.77 1 48.28 631 THR A CA 1
ATOM 5040 C C . THR A 1 631 ? 36.531 -41.062 -2.676 1 48.28 631 THR A C 1
ATOM 5042 O O . THR A 1 631 ? 35.656 -41.938 -2.697 1 48.28 631 THR A O 1
ATOM 5045 N N . PRO A 1 632 ? 37.844 -41.5 -2.926 1 40.34 632 PRO A N 1
ATOM 5046 C CA . PRO A 1 632 ? 38.406 -42.875 -2.859 1 40.34 632 PRO A CA 1
ATOM 5047 C C . PRO A 1 632 ? 37.938 -43.625 -1.62 1 40.34 632 PRO A C 1
ATOM 5049 O O . PRO A 1 632 ? 38 -43.094 -0.507 1 40.34 632 PRO A O 1
ATOM 5052 N N . HIS A 1 633 ? 36.938 -44.438 -1.68 1 37.62 633 HIS A N 1
ATOM 5053 C CA . HIS A 1 633 ? 36.938 -45.438 -0.623 1 37.62 633 HIS A CA 1
ATOM 5054 C C . HIS A 1 633 ? 38.344 -46 -0.388 1 37.62 633 HIS A C 1
ATOM 5056 O O . HIS A 1 633 ? 39.062 -46.281 -1.342 1 37.62 633 HIS A O 1
ATOM 5062 N N . PRO A 1 634 ? 39 -45.938 0.707 1 35.41 634 PRO A N 1
ATOM 5063 C CA . PRO A 1 634 ? 40.25 -46.625 0.933 1 35.41 634 PRO A CA 1
ATOM 5064 C C . PRO A 1 634 ? 40.219 -48.094 0.509 1 35.41 634 PRO A C 1
ATOM 5066 O O . PRO A 1 634 ? 39.531 -48.906 1.147 1 35.41 634 PRO A O 1
ATOM 5069 N N . GLN A 1 635 ? 39.875 -48.531 -0.734 1 28.72 635 GLN A N 1
ATOM 5070 C CA . GLN A 1 635 ? 40.125 -49.906 -1.077 1 28.72 635 GLN A CA 1
ATOM 5071 C C . GLN A 1 635 ? 41.531 -50.344 -0.638 1 28.72 635 GLN A C 1
ATOM 5073 O O . GLN A 1 635 ? 42.5 -49.562 -0.716 1 28.72 635 GLN A O 1
ATOM 5078 N N . GLN A 1 636 ? 41.562 -51.469 0.254 1 29.11 636 GLN A N 1
ATOM 5079 C CA . GLN A 1 636 ? 42.656 -52.375 0.486 1 29.11 636 GLN A CA 1
ATOM 5080 C C . GLN A 1 636 ? 43.344 -52.75 -0.828 1 29.11 636 GLN A C 1
ATOM 5082 O O . GLN A 1 636 ? 42.656 -53.031 -1.821 1 29.11 636 GLN A O 1
ATOM 5087 N N . SER A 1 637 ? 44.531 -52.438 -1.152 1 28.16 637 SER A N 1
ATOM 5088 C CA . SER A 1 637 ? 45.5 -52.688 -2.213 1 28.16 637 SER A CA 1
ATOM 5089 C C . SER A 1 637 ? 45.531 -54.156 -2.605 1 28.16 637 SER A C 1
ATOM 5091 O O . SER A 1 637 ? 46.5 -54.875 -2.295 1 28.16 637 SER A O 1
ATOM 5093 N N . GLY A 1 638 ? 44.406 -55 -2.598 1 24.7 638 GLY A N 1
ATOM 5094 C CA . GLY A 1 638 ? 44.938 -56.25 -3.154 1 24.7 638 GLY A CA 1
ATOM 5095 C C . GLY A 1 638 ? 45.406 -56.094 -4.586 1 24.7 638 GLY A C 1
ATOM 5096 O O . GLY A 1 638 ? 44.812 -55.344 -5.375 1 24.7 638 GLY A O 1
ATOM 5097 N N . ARG A 1 639 ? 46.719 -56.25 -4.883 1 24.8 639 ARG A N 1
ATOM 5098 C CA . ARG A 1 639 ? 47.625 -56.125 -6.023 1 24.8 639 ARG A CA 1
ATOM 5099 C C . ARG A 1 639 ? 47.156 -56.938 -7.211 1 24.8 639 ARG A C 1
ATOM 5101 O O . ARG A 1 639 ? 47.5 -58.094 -7.363 1 24.8 639 ARG A O 1
ATOM 5108 N N . PRO A 1 640 ? 45.781 -56.906 -7.652 1 23.88 640 PRO A N 1
ATOM 5109 C CA . PRO A 1 640 ? 45.688 -57.875 -8.75 1 23.88 640 PRO A CA 1
ATOM 5110 C C . PRO A 1 640 ? 46.5 -57.469 -9.969 1 23.88 640 PRO A C 1
ATOM 5112 O O . PRO A 1 640 ? 46.812 -56.281 -10.141 1 23.88 640 PRO A O 1
ATOM 5115 N N . GLY A 1 641 ? 47.156 -58.375 -10.867 1 21 641 GLY A N 1
ATOM 5116 C CA . GLY A 1 641 ? 48.094 -58.562 -11.938 1 21 641 GLY A CA 1
ATOM 5117 C C . GLY A 1 641 ? 47.656 -58 -13.266 1 21 641 GLY A C 1
ATOM 5118 O O . GLY A 1 641 ? 48.375 -58.062 -14.266 1 21 641 GLY A O 1
ATOM 5119 N N . GLY A 1 642 ? 46.312 -57.875 -13.555 1 20.25 642 GLY A N 1
ATOM 5120 C CA . GLY A 1 642 ? 46.031 -58.188 -14.953 1 20.25 642 GLY A CA 1
ATOM 5121 C C . GLY A 1 642 ? 46.562 -57.094 -15.898 1 20.25 642 GLY A C 1
ATOM 5122 O O . GLY A 1 642 ? 46.906 -56 -15.469 1 20.25 642 GLY A O 1
ATOM 5123 N N . GLU A 1 643 ? 46.688 -57.375 -17.359 1 21.34 643 GLU A 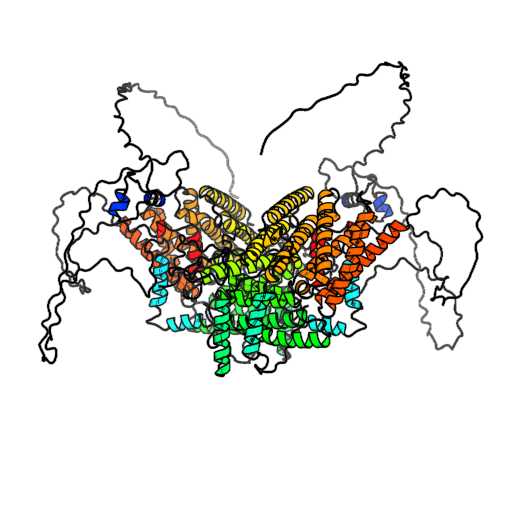N 1
ATOM 5124 C CA . GLU A 1 643 ? 47.281 -57.031 -18.641 1 21.34 643 GLU A CA 1
ATOM 5125 C C . GLU A 1 643 ? 46.625 -55.781 -19.219 1 21.34 643 GLU A C 1
ATOM 5127 O O . GLU A 1 643 ? 45.406 -55.656 -19.234 1 21.34 643 GLU A O 1
ATOM 5132 N N . THR A 1 644 ? 47.375 -54.594 -19.406 1 20.41 644 THR A N 1
ATOM 5133 C CA . THR A 1 644 ? 47.125 -53.219 -19.781 1 20.41 644 THR A CA 1
ATOM 5134 C C . THR A 1 644 ? 46.781 -53.125 -21.266 1 20.41 644 THR A C 1
ATOM 5136 O O . THR A 1 644 ? 46.719 -52.031 -21.812 1 20.41 644 THR A O 1
ATOM 5139 N N . ASN A 1 645 ? 45.812 -53.844 -21.859 1 19.91 645 ASN A N 1
ATOM 5140 C CA . ASN A 1 645 ? 45.719 -53.688 -23.312 1 19.91 645 ASN A CA 1
ATOM 5141 C C . ASN A 1 645 ? 45.406 -52.281 -23.719 1 19.91 645 ASN A C 1
ATOM 5143 O O . ASN A 1 645 ? 44.438 -51.688 -23.219 1 19.91 645 ASN A O 1
ATOM 5147 N N . ALA A 1 646 ? 46.406 -51.562 -24.422 1 19.73 646 ALA A N 1
ATOM 5148 C CA . ALA A 1 646 ? 46.719 -50.219 -24.859 1 19.73 646 ALA A CA 1
ATOM 5149 C C . ALA A 1 646 ? 45.781 -49.781 -25.984 1 19.73 646 ALA A C 1
ATOM 5151 O O . ALA A 1 646 ? 46 -48.75 -26.641 1 19.73 646 ALA A O 1
ATOM 5152 N N . ASN A 1 647 ? 44.625 -50.312 -26.297 1 19.73 647 ASN A N 1
ATOM 5153 C CA . ASN A 1 647 ? 44.125 -49.938 -27.609 1 19.73 647 ASN A CA 1
ATOM 5154 C C . ASN A 1 647 ? 43.875 -48.406 -27.688 1 19.73 647 ASN A C 1
ATOM 5156 O O . ASN A 1 647 ? 43.125 -47.875 -26.891 1 19.73 647 ASN A O 1
ATOM 5160 N N . THR A 1 648 ? 44.875 -47.656 -28.359 1 20.28 648 THR A N 1
ATOM 5161 C CA . THR A 1 648 ? 45.156 -46.25 -28.562 1 20.28 648 THR A CA 1
ATOM 5162 C C . THR A 1 648 ? 44.062 -45.625 -29.453 1 20.28 648 THR A C 1
ATOM 5164 O O . THR A 1 648 ? 44.219 -44.5 -29.922 1 20.28 648 THR A O 1
ATOM 5167 N N . GLU A 1 649 ? 42.938 -46.094 -29.703 1 20.83 649 GLU A N 1
ATOM 5168 C CA . GLU A 1 649 ? 42.281 -45.469 -30.844 1 20.83 649 GLU A CA 1
ATOM 5169 C C . GLU A 1 649 ? 42.25 -43.969 -30.672 1 20.83 649 GLU A C 1
ATOM 5171 O O . GLU A 1 649 ? 42.094 -43.469 -29.562 1 20.83 649 GLU A O 1
ATOM 5176 N N . ILE A 1 650 ? 42.625 -43.125 -31.781 1 22.61 650 ILE A N 1
ATOM 5177 C CA . ILE A 1 650 ? 43.062 -41.812 -32.219 1 22.61 650 ILE A CA 1
ATOM 5178 C C . ILE A 1 650 ? 41.969 -40.781 -31.938 1 22.61 650 ILE A C 1
ATOM 5180 O O . ILE A 1 650 ? 42.094 -39.594 -32.312 1 22.61 650 ILE A O 1
ATOM 5184 N N . GLY A 1 651 ? 40.938 -40.969 -31.203 1 20.52 651 GLY A N 1
ATOM 5185 C CA . GLY A 1 651 ? 39.938 -39.938 -31.547 1 20.52 651 GLY A CA 1
ATOM 5186 C C . GLY A 1 651 ? 40.469 -38.531 -31.391 1 20.52 651 GLY A C 1
ATOM 5187 O O . GLY A 1 651 ? 41.469 -38.281 -30.703 1 20.52 651 GLY A O 1
ATOM 5188 N N . PHE A 1 652 ? 40.062 -37.469 -32.219 1 22.06 652 PHE A N 1
ATOM 5189 C CA . PHE A 1 652 ? 40.531 -36.094 -32.469 1 22.06 652 PHE A CA 1
ATOM 5190 C C . PHE A 1 652 ? 40.781 -35.375 -31.156 1 22.06 652 PHE A C 1
ATOM 5192 O O . PHE A 1 652 ? 39.938 -35.375 -30.266 1 22.06 652 PHE A O 1
ATOM 5199 N N . PRO A 1 653 ? 42.188 -35.156 -30.75 1 23.67 653 PRO A N 1
ATOM 5200 C CA . PRO A 1 653 ? 42.812 -34.594 -29.547 1 23.67 653 PRO A CA 1
ATOM 5201 C C . PRO A 1 653 ? 42.438 -33.156 -29.281 1 23.67 653 PRO A C 1
ATOM 5203 O O . PRO A 1 653 ? 42.688 -32.281 -30.125 1 23.67 653 PRO A O 1
ATOM 5206 N N . PHE A 1 654 ? 41.188 -32.781 -28.938 1 22.09 654 PHE A N 1
ATOM 5207 C CA . PHE A 1 654 ? 40.906 -31.375 -28.688 1 22.09 654 PHE A CA 1
ATOM 5208 C C . PHE A 1 654 ? 42.062 -30.719 -27.938 1 22.09 654 PHE A C 1
ATOM 5210 O O . PHE A 1 654 ? 42.719 -31.359 -27.125 1 22.09 654 PHE A O 1
ATOM 5217 N N . LEU A 1 655 ? 42.625 -29.516 -28.344 1 22.98 655 LEU A N 1
ATOM 5218 C CA . LEU A 1 655 ? 43.812 -28.719 -28.047 1 22.98 655 LEU A CA 1
ATOM 5219 C C . LEU A 1 655 ? 44.094 -28.703 -26.562 1 22.98 655 LEU A C 1
ATOM 5221 O O . LEU A 1 655 ? 43.406 -28.031 -25.797 1 22.98 655 LEU A O 1
ATOM 5225 N N . GLN A 1 656 ? 44.625 -29.859 -25.969 1 22.86 656 GLN A N 1
ATOM 5226 C CA . GLN A 1 656 ? 45.312 -30.094 -24.688 1 22.86 656 GLN A CA 1
ATOM 5227 C C . GLN A 1 656 ? 46.656 -29.359 -24.641 1 22.86 656 GLN A C 1
ATOM 5229 O O . GLN A 1 656 ? 47.688 -29.969 -24.859 1 22.86 656 GLN A O 1
ATOM 5234 N N . ASP A 1 657 ? 46.812 -28.172 -25.203 1 24.17 657 ASP A N 1
ATOM 5235 C CA . ASP A 1 657 ? 48.188 -27.719 -25.109 1 24.17 657 ASP A CA 1
ATOM 5236 C C . ASP A 1 657 ? 48.75 -27.875 -23.688 1 24.17 657 ASP A C 1
ATOM 5238 O O . ASP A 1 657 ? 48.188 -27.344 -22.734 1 24.17 657 ASP A O 1
ATOM 5242 N N . PRO A 1 658 ? 49.594 -28.875 -23.406 1 24.72 658 PRO A N 1
ATOM 5243 C CA . PRO A 1 658 ? 50.188 -29.484 -22.203 1 24.72 658 PRO A CA 1
ATOM 5244 C C . PRO A 1 658 ? 50.969 -28.484 -21.375 1 24.72 658 PRO A C 1
ATOM 5246 O O . PRO A 1 658 ? 51.125 -28.656 -20.156 1 24.72 658 PRO A O 1
ATOM 5249 N N . ASP A 1 659 ? 51.969 -27.875 -22.047 1 25.84 659 ASP A N 1
ATOM 5250 C CA . ASP A 1 659 ? 53.125 -27.281 -21.422 1 25.84 659 ASP A CA 1
ATOM 5251 C C . ASP A 1 659 ? 52.75 -26.125 -20.516 1 25.84 659 ASP A C 1
ATOM 5253 O O . ASP A 1 659 ? 53.594 -25.562 -19.812 1 25.84 659 ASP A O 1
ATOM 5257 N N . MET A 1 660 ? 51.906 -25.344 -21.078 1 24.44 660 MET A N 1
ATOM 5258 C CA . MET A 1 660 ? 51.75 -24.078 -20.375 1 24.44 660 MET A CA 1
ATOM 5259 C C . MET A 1 660 ? 51.188 -24.297 -18.984 1 24.44 660 MET A C 1
ATOM 5261 O O . MET A 1 660 ? 50.875 -23.328 -18.266 1 24.44 660 MET A O 1
ATOM 5265 N N . PHE A 1 661 ? 50.688 -25.656 -18.734 1 25.12 661 PHE A N 1
ATOM 5266 C CA . PHE A 1 661 ? 50.219 -26 -17.391 1 25.12 661 PHE A CA 1
ATOM 5267 C C . PHE A 1 661 ? 51.406 -26.312 -16.484 1 25.12 661 PHE A C 1
ATOM 5269 O O . PHE A 1 661 ? 52 -27.391 -16.578 1 25.12 661 PHE A O 1
ATOM 5276 N N . GLY A 1 662 ? 52.344 -25.406 -16.312 1 25 662 GLY A N 1
ATOM 5277 C CA . GLY A 1 662 ? 53.531 -25.609 -15.492 1 25 662 GLY A CA 1
ATOM 5278 C C . GLY A 1 662 ? 53.312 -26.594 -14.359 1 25 662 GLY A C 1
ATOM 5279 O O . GLY A 1 662 ? 52.219 -27.141 -14.211 1 25 662 GLY A O 1
ATOM 5280 N N . SER A 1 663 ? 54.25 -26.5 -13.258 1 25.97 663 SER A N 1
ATOM 5281 C CA . SER A 1 663 ? 54.406 -27.406 -12.117 1 25.97 663 SER A CA 1
ATOM 5282 C C . SER A 1 663 ? 53.062 -27.734 -11.484 1 25.97 663 SER A C 1
ATOM 5284 O O . SER A 1 663 ? 52.094 -26.969 -11.594 1 25.97 663 SER A O 1
ATOM 5286 N N . THR A 1 664 ? 52.844 -29 -11.227 1 26.98 664 THR A N 1
ATOM 5287 C CA . THR A 1 664 ? 51.906 -29.719 -10.398 1 26.98 664 THR A CA 1
ATOM 5288 C C . THR A 1 664 ? 51.656 -29 -9.078 1 26.98 664 THR A C 1
ATOM 5290 O O . THR A 1 664 ? 52.344 -29.266 -8.086 1 26.98 664 THR A O 1
ATOM 5293 N N . VAL A 1 665 ? 51.844 -27.734 -9.008 1 28.66 665 VAL A N 1
ATOM 5294 C CA . VAL A 1 665 ? 51.562 -27.219 -7.668 1 28.66 665 VAL A CA 1
ATOM 5295 C C . VAL A 1 665 ? 50.312 -27.891 -7.113 1 28.66 665 VAL A C 1
ATOM 5297 O O . VAL A 1 665 ? 49.25 -27.891 -7.766 1 28.66 665 VAL A O 1
ATOM 5300 N N . GLY A 1 666 ? 50.5 -28.922 -6.25 1 26.3 666 GLY A N 1
ATOM 5301 C CA . GLY A 1 666 ? 49.469 -29.469 -5.395 1 26.3 666 GLY A CA 1
ATOM 5302 C C . GLY A 1 666 ? 48.375 -28.469 -5.062 1 26.3 666 GLY A C 1
ATOM 5303 O O . GLY A 1 666 ? 48.625 -27.453 -4.422 1 26.3 666 GLY A O 1
ATOM 5304 N N . VAL A 1 667 ? 47.625 -28.203 -5.984 1 29.28 667 VAL A N 1
ATOM 5305 C CA . VAL A 1 667 ? 46.375 -27.484 -5.715 1 29.28 667 VAL A CA 1
ATOM 5306 C C . VAL A 1 667 ? 45.875 -27.812 -4.309 1 29.28 667 VAL A C 1
ATOM 5308 O O . VAL A 1 667 ? 45.469 -28.938 -4.047 1 29.28 667 VAL A O 1
ATOM 5311 N N . GLN A 1 668 ? 46.719 -27.484 -3.299 1 27.53 668 GLN A N 1
ATOM 5312 C CA . GLN A 1 668 ? 46.031 -27.453 -2.014 1 27.53 668 GLN A CA 1
ATOM 5313 C C . GLN A 1 668 ? 44.562 -27 -2.176 1 27.53 668 GLN A C 1
ATOM 5315 O O . GLN A 1 668 ? 44.312 -25.938 -2.729 1 27.53 668 GLN A O 1
ATOM 5320 N N . GLU A 1 669 ? 43.719 -27.922 -2.395 1 30.27 669 GLU A N 1
ATOM 5321 C CA . GLU A 1 669 ? 42.281 -27.859 -2.271 1 30.27 669 GLU A CA 1
ATOM 5322 C C . GLU A 1 669 ? 41.844 -26.797 -1.271 1 30.27 669 GLU A C 1
ATOM 5324 O O . GLU A 1 669 ? 41.719 -27.062 -0.073 1 30.27 669 GLU A O 1
ATOM 5329 N N . GLU A 1 670 ? 42.562 -25.703 -1.224 1 30.92 670 GLU A N 1
ATOM 5330 C CA . GLU A 1 670 ? 41.906 -24.688 -0.414 1 30.92 670 GLU A CA 1
ATOM 5331 C C . GLU A 1 670 ? 40.375 -24.703 -0.653 1 30.92 670 GLU A C 1
ATOM 5333 O O . GLU A 1 670 ? 39.938 -24.578 -1.791 1 30.92 670 GLU A O 1
ATOM 5338 N N . LEU A 1 671 ? 39.688 -25.422 0.125 1 31.17 671 LEU A N 1
ATOM 5339 C CA . LEU A 1 671 ? 38.25 -25.453 0.277 1 31.17 671 LEU A CA 1
ATOM 5340 C C . LEU A 1 671 ? 37.625 -24.109 -0.082 1 31.17 671 LEU A C 1
ATOM 5342 O O . LEU A 1 671 ? 37.938 -23.094 0.564 1 31.17 671 LEU A O 1
ATOM 5346 N N . MET A 1 672 ? 37.594 -23.766 -1.307 1 34.75 672 MET A N 1
ATOM 5347 C CA . MET A 1 672 ? 36.719 -22.656 -1.61 1 34.75 672 MET A CA 1
ATOM 5348 C C . MET A 1 672 ? 35.656 -22.469 -0.516 1 34.75 672 MET A C 1
ATOM 5350 O O . MET A 1 672 ? 34.969 -23.422 -0.152 1 34.75 672 MET A O 1
ATOM 5354 N N . PRO A 1 673 ? 35.812 -21.562 0.409 1 37.88 673 PRO A N 1
ATOM 5355 C CA . PRO A 1 673 ? 34.75 -21.406 1.393 1 37.88 673 PRO A CA 1
ATOM 5356 C C . PRO A 1 673 ? 33.375 -21.641 0.793 1 37.88 673 PRO A C 1
ATOM 5358 O O . PRO A 1 673 ? 33.156 -21.359 -0.389 1 37.88 673 PRO A O 1
ATOM 5361 N N . ASN A 1 674 ? 32.625 -22.688 1.17 1 43.41 674 ASN A N 1
ATOM 5362 C CA . ASN A 1 674 ? 31.281 -23.109 0.802 1 43.41 674 ASN A CA 1
ATOM 5363 C C . ASN A 1 674 ? 30.375 -21.906 0.543 1 43.41 674 ASN A C 1
ATOM 5365 O O . ASN A 1 674 ? 30.219 -21.047 1.401 1 43.41 674 ASN A O 1
ATOM 5369 N N . MET A 1 675 ? 30.297 -21.484 -0.729 1 47 675 MET A N 1
ATOM 5370 C CA . MET A 1 675 ? 29.422 -20.422 -1.241 1 47 675 MET A CA 1
ATOM 5371 C C . MET A 1 675 ? 28.219 -20.219 -0.32 1 47 675 MET A C 1
ATOM 5373 O O . MET A 1 675 ? 27.75 -19.094 -0.155 1 47 675 MET A O 1
ATOM 5377 N N . LEU A 1 676 ? 27.75 -21.375 0.176 1 52.25 676 LEU A N 1
ATOM 5378 C CA . LEU A 1 676 ? 26.531 -21.344 0.968 1 52.25 676 LEU A CA 1
ATOM 5379 C C . LEU A 1 676 ? 26.828 -21.016 2.426 1 52.25 676 LEU A C 1
ATOM 5381 O O . LEU A 1 676 ? 25.922 -20.781 3.217 1 52.25 676 LEU A O 1
ATOM 5385 N N . ASP A 1 677 ? 28.188 -21 2.811 1 50.56 677 ASP A N 1
ATOM 5386 C CA . ASP A 1 677 ? 28.469 -20.766 4.223 1 50.56 677 ASP A CA 1
ATOM 5387 C C . ASP A 1 677 ? 28 -19.375 4.648 1 50.56 677 ASP A C 1
ATOM 5389 O O . ASP A 1 677 ? 27.734 -19.141 5.828 1 50.56 677 ASP A O 1
ATOM 5393 N N . SER A 1 678 ? 27.875 -18.484 3.617 1 52.06 678 SER A N 1
ATOM 5394 C CA . SER A 1 678 ? 27.469 -17.125 3.963 1 52.06 678 SER A CA 1
ATOM 5395 C C . SER A 1 678 ? 26.031 -16.859 3.57 1 52.06 678 SER A C 1
ATOM 5397 O O . SER A 1 678 ? 25.578 -15.711 3.545 1 52.06 678 SER A O 1
ATOM 5399 N N . PHE A 1 679 ? 25.344 -17.938 3.328 1 59 679 PHE A N 1
ATOM 5400 C CA . PHE A 1 679 ? 23.969 -17.781 2.871 1 59 679 PHE A CA 1
ATOM 5401 C C . PHE A 1 679 ? 23.031 -17.531 4.047 1 59 679 PHE A C 1
ATOM 5403 O O . PHE A 1 679 ? 22.891 -18.375 4.922 1 59 679 PHE A O 1
ATOM 5410 N N . LEU A 1 680 ? 22.656 -16.203 4.215 1 59.28 680 LEU A N 1
ATOM 5411 C CA . LEU A 1 680 ? 21.766 -15.781 5.289 1 59.28 680 LEU A CA 1
ATOM 5412 C C . LEU A 1 680 ? 20.297 -16.062 4.93 1 59.28 680 LEU A C 1
ATOM 5414 O O . LEU A 1 680 ? 19.984 -16.328 3.768 1 59.28 680 LEU A O 1
ATOM 5418 N N . PHE A 1 681 ? 19.484 -16.203 5.941 1 58.72 681 PHE A N 1
ATOM 5419 C CA . PHE A 1 681 ? 18.047 -16.391 5.812 1 58.72 681 PHE A CA 1
ATOM 5420 C C . PHE A 1 681 ? 17.453 -15.438 4.773 1 58.72 681 PHE A C 1
ATOM 5422 O O . PHE A 1 681 ? 16.641 -15.844 3.949 1 58.72 681 PHE A O 1
ATOM 5429 N N . SER A 1 682 ? 17.984 -14.289 4.742 1 60.69 682 SER A N 1
ATOM 5430 C CA . SER A 1 682 ? 17.484 -13.25 3.848 1 60.69 682 SER A CA 1
ATOM 5431 C C . SER A 1 682 ? 17.891 -13.523 2.404 1 60.69 682 SER A C 1
ATOM 5433 O O . SER A 1 682 ? 17.297 -12.984 1.472 1 60.69 682 SER A O 1
ATOM 5435 N N . ASP A 1 683 ? 18.703 -14.484 2.258 1 68.25 683 ASP A N 1
ATOM 5436 C CA . ASP A 1 683 ? 19.234 -14.773 0.926 1 68.25 683 ASP A CA 1
ATOM 5437 C C . ASP A 1 683 ? 18.219 -15.562 0.094 1 68.25 683 ASP A C 1
ATOM 5439 O O . ASP A 1 683 ? 18.203 -15.453 -1.135 1 68.25 683 ASP A O 1
ATOM 5443 N N . TRP A 1 684 ? 17.391 -16.266 0.826 1 77.31 684 TRP A N 1
ATOM 5444 C CA . TRP A 1 684 ? 16.359 -17 0.105 1 77.31 684 TRP A CA 1
ATOM 5445 C C . TRP A 1 684 ? 15.391 -16.062 -0.585 1 77.31 684 TRP A C 1
ATOM 5447 O O . TRP A 1 684 ? 15.016 -16.281 -1.74 1 77.31 684 TRP A O 1
ATOM 5457 N N . GLN A 1 685 ? 15 -15.016 0.104 1 77.06 685 GLN A N 1
ATOM 5458 C CA . GLN A 1 685 ? 14.07 -14.055 -0.481 1 77.06 685 GLN A CA 1
ATOM 5459 C C . GLN A 1 685 ? 14.719 -13.305 -1.642 1 77.06 685 GLN A C 1
ATOM 5461 O O . GLN A 1 685 ? 14.062 -13.016 -2.645 1 77.06 685 GLN A O 1
ATOM 5466 N N . THR A 1 686 ? 15.953 -13.055 -1.438 1 73.88 686 THR A N 1
ATOM 5467 C CA . THR A 1 686 ? 16.688 -12.398 -2.512 1 73.88 686 THR A CA 1
ATOM 5468 C C . THR A 1 686 ? 16.781 -13.305 -3.736 1 73.88 686 THR A C 1
ATOM 5470 O O . THR A 1 686 ? 16.656 -12.836 -4.871 1 73.88 686 THR A O 1
ATOM 5473 N N . LEU A 1 687 ? 17.031 -14.547 -3.471 1 76.31 687 LEU A N 1
ATOM 5474 C CA . LEU A 1 687 ? 17.062 -15.523 -4.555 1 76.31 687 LEU A CA 1
ATOM 5475 C C . LEU A 1 687 ? 15.727 -15.562 -5.289 1 76.31 687 LEU A C 1
ATOM 5477 O O . LEU A 1 687 ? 15.695 -15.57 -6.52 1 76.31 687 LEU A O 1
ATOM 5481 N N . ASP A 1 688 ? 14.664 -15.586 -4.574 1 81.88 688 ASP A N 1
ATOM 5482 C CA . ASP A 1 688 ? 13.328 -15.664 -5.156 1 81.88 688 ASP A CA 1
ATOM 5483 C C . ASP A 1 688 ? 13.039 -14.453 -6.047 1 81.88 688 ASP A C 1
ATOM 5485 O O . ASP A 1 688 ? 12.445 -14.594 -7.113 1 81.88 688 ASP A O 1
ATOM 5489 N N . SER A 1 689 ? 13.5 -13.281 -5.605 1 78.25 689 SER A N 1
ATOM 5490 C CA . SER A 1 689 ? 13.172 -12.055 -6.32 1 78.25 689 SER A CA 1
ATOM 5491 C C . SER A 1 689 ? 14.195 -11.758 -7.414 1 78.25 689 SER A C 1
ATOM 5493 O O . SER A 1 689 ? 14 -10.852 -8.227 1 78.25 689 SER A O 1
ATOM 5495 N N . SER A 1 690 ? 15.25 -12.484 -7.473 1 74.5 690 SER A N 1
ATOM 5496 C CA . SER A 1 690 ? 16.359 -12.211 -8.383 1 74.5 690 SER A CA 1
ATOM 5497 C C . SER A 1 690 ? 15.922 -12.352 -9.836 1 74.5 690 SER A C 1
ATOM 5499 O O . SER A 1 690 ? 16.5 -11.719 -10.727 1 74.5 690 SER A O 1
ATOM 5501 N N . ALA A 1 691 ? 14.961 -13.172 -10.07 1 71.06 691 ALA A N 1
ATOM 5502 C CA . ALA A 1 691 ? 14.508 -13.383 -11.445 1 71.06 691 ALA A CA 1
ATOM 5503 C C . ALA A 1 691 ? 13.664 -12.211 -11.93 1 71.06 691 ALA A C 1
ATOM 5505 O O . ALA A 1 691 ? 13.43 -12.055 -13.125 1 71.06 691 ALA A O 1
ATOM 5506 N N . ILE A 1 692 ? 13.148 -11.406 -11.062 1 71.69 692 ILE A N 1
ATOM 5507 C CA . ILE A 1 692 ? 12.203 -10.352 -11.422 1 71.69 692 ILE A CA 1
ATOM 5508 C C . ILE A 1 692 ? 12.961 -9.047 -11.664 1 71.69 692 ILE A C 1
ATOM 5510 O O . ILE A 1 692 ? 12.547 -8.234 -12.492 1 71.69 692 ILE A O 1
ATOM 5514 N N . PHE A 1 693 ? 14 -8.789 -10.945 1 60.41 693 PHE A N 1
ATOM 5515 C CA . PHE A 1 693 ? 14.711 -7.523 -11.07 1 60.41 693 PHE A CA 1
ATOM 5516 C C . PHE A 1 693 ? 16.016 -7.711 -11.828 1 60.41 693 PHE A C 1
ATOM 5518 O O . PHE A 1 693 ? 16.969 -8.297 -11.305 1 60.41 693 PHE A O 1
ATOM 5525 N N . PRO A 1 694 ? 15.766 -7.688 -13.234 1 51.56 694 PRO A N 1
ATOM 5526 C CA . PRO A 1 694 ? 16.953 -8.062 -14 1 51.56 694 PRO A CA 1
ATOM 5527 C C . PRO A 1 694 ? 18.234 -7.422 -13.453 1 51.56 694 PRO A C 1
ATOM 5529 O O . PRO A 1 694 ? 19.234 -8.117 -13.227 1 51.56 694 PRO A O 1
ATOM 5532 N N . PHE A 1 695 ? 18.438 -6.098 -14.109 1 45.66 695 PHE A N 1
ATOM 5533 C CA . PHE A 1 695 ? 19.797 -5.586 -14.242 1 45.66 695 PHE A CA 1
ATOM 5534 C C . PHE A 1 695 ? 20.141 -4.633 -13.102 1 45.66 695 PHE A C 1
ATOM 5536 O O . PHE A 1 695 ? 19.312 -3.807 -12.711 1 45.66 695 PHE A O 1
ATOM 5543 N N . PRO A 1 696 ? 21.016 -5.082 -12.32 1 43.38 696 PRO A N 1
ATOM 5544 C CA . PRO A 1 696 ? 21.484 -4.055 -11.391 1 43.38 696 PRO A CA 1
ATOM 5545 C C . PRO A 1 696 ? 21.625 -2.684 -12.055 1 43.38 696 PRO A C 1
ATOM 5547 O O . PRO A 1 696 ? 22.359 -2.533 -13.031 1 43.38 696 PRO A O 1
ATOM 5550 N N . ASP A 1 697 ? 20.547 -2.131 -12.484 1 40.81 697 ASP A N 1
ATOM 5551 C CA . ASP A 1 697 ? 20.812 -0.754 -12.883 1 40.81 697 ASP A CA 1
ATOM 5552 C C . ASP A 1 697 ? 21.766 -0.079 -11.898 1 40.81 697 ASP A C 1
ATOM 5554 O O . ASP A 1 697 ? 21.484 0 -10.703 1 40.81 697 ASP A O 1
ATOM 5558 N N . PRO A 1 698 ? 23 -0.038 -12.289 1 39.78 698 PRO A N 1
ATOM 5559 C CA . PRO A 1 698 ? 23.969 0.604 -11.398 1 39.78 698 PRO A CA 1
ATOM 5560 C C . PRO A 1 698 ? 23.391 1.811 -10.664 1 39.78 698 PRO A C 1
ATOM 5562 O O . PRO A 1 698 ? 23.859 2.162 -9.578 1 39.78 698 PRO A O 1
ATOM 5565 N N . ASN A 1 699 ? 22.531 2.414 -11.391 1 38.69 699 ASN A N 1
ATOM 5566 C CA . ASN A 1 699 ? 21.984 3.627 -10.797 1 38.69 699 ASN A CA 1
ATOM 5567 C C . ASN A 1 699 ? 20.766 3.324 -9.93 1 38.69 699 ASN A C 1
ATOM 5569 O O . ASN A 1 699 ? 20.219 4.219 -9.281 1 38.69 699 ASN A O 1
ATOM 5573 N N . SER A 1 700 ? 20.141 2.188 -10.289 1 38.62 700 SER A N 1
ATOM 5574 C CA . SER A 1 700 ? 18.938 1.853 -9.555 1 38.62 700 SER A CA 1
ATOM 5575 C C . SER A 1 700 ? 19.25 1.12 -8.258 1 38.62 700 SER A C 1
ATOM 5577 O O . SER A 1 700 ? 20.094 0.229 -8.234 1 38.62 700 SER A O 1
ATOM 5579 N N . VAL A 1 701 ? 19.156 1.753 -7.227 1 36.91 701 VAL A N 1
ATOM 5580 C CA . VAL A 1 701 ? 19.25 1.148 -5.902 1 36.91 701 VAL A CA 1
ATOM 5581 C C . VAL A 1 701 ? 18.25 0.005 -5.785 1 36.91 701 VAL A C 1
ATOM 5583 O O . VAL A 1 701 ? 17.078 0.226 -5.438 1 36.91 701 VAL A O 1
ATOM 5586 N N . SER A 1 702 ? 18 -0.719 -6.824 1 36.25 702 SER A N 1
ATOM 5587 C CA . SER A 1 702 ? 17.078 -1.818 -6.555 1 36.25 702 SER A CA 1
ATOM 5588 C C . SER A 1 702 ? 17.562 -2.666 -5.383 1 36.25 702 SER A C 1
ATOM 5590 O O . SER A 1 702 ? 18.75 -2.971 -5.277 1 36.25 702 SER A O 1
ATOM 5592 N N . PRO A 1 703 ? 16.719 -2.756 -4.395 1 33.44 703 PRO A N 1
ATOM 5593 C CA . PRO A 1 703 ? 17.125 -3.467 -3.184 1 33.44 703 PRO A CA 1
ATOM 5594 C C . PRO A 1 703 ? 17.781 -4.809 -3.484 1 33.44 703 PRO A C 1
ATOM 5596 O O . PRO A 1 703 ? 18.391 -5.414 -2.596 1 33.44 703 PRO A O 1
ATOM 5599 N N . THR A 1 704 ? 17.234 -5.395 -4.613 1 30.66 704 THR A N 1
ATOM 5600 C CA . THR A 1 704 ? 17.656 -6.785 -4.754 1 30.66 704 THR A CA 1
ATOM 5601 C C . THR A 1 704 ? 19 -6.867 -5.469 1 30.66 704 THR A C 1
ATOM 5603 O O . THR A 1 704 ? 19.594 -7.941 -5.547 1 30.66 704 THR A O 1
ATOM 5606 N N . PHE A 1 705 ? 19.219 -5.988 -6.496 1 32.59 705 PHE A N 1
ATOM 5607 C CA . PHE A 1 705 ? 20.281 -6.43 -7.395 1 32.59 705 PHE A CA 1
ATOM 5608 C C . PHE A 1 705 ? 21.625 -5.828 -6.988 1 32.59 705 PHE A C 1
ATOM 5610 O O . PHE A 1 705 ? 21.688 -4.656 -6.621 1 32.59 705 PHE A O 1
ATOM 5617 N N . PRO A 1 706 ? 22.562 -6.672 -6.953 1 29.34 706 PRO A N 1
ATOM 5618 C CA . PRO A 1 706 ? 23.969 -6.352 -6.703 1 29.34 706 PRO A CA 1
ATOM 5619 C C . PRO A 1 706 ? 24.562 -5.434 -7.77 1 29.34 706 PRO A C 1
ATOM 5621 O O . PRO A 1 706 ? 24.188 -5.516 -8.945 1 29.34 706 PRO A O 1
ATOM 5624 N N . ALA A 1 707 ? 24.844 -4.141 -7.555 1 29.39 707 ALA A N 1
ATOM 5625 C CA . ALA A 1 707 ? 25.531 -3.279 -8.508 1 29.39 707 ALA A CA 1
ATOM 5626 C C . ALA A 1 707 ? 26.594 -4.059 -9.281 1 29.39 707 ALA A C 1
ATOM 5628 O O . ALA A 1 707 ? 27.406 -4.773 -8.688 1 29.39 707 ALA A O 1
ATOM 5629 N N . VAL A 1 708 ? 26.359 -4.363 -10.57 1 26.7 708 VAL A N 1
ATOM 5630 C CA . VAL A 1 708 ? 27.375 -4.934 -11.461 1 26.7 708 VAL A CA 1
ATOM 5631 C C . VAL A 1 708 ? 28.625 -4.07 -11.438 1 26.7 708 VAL A C 1
ATOM 5633 O O . VAL A 1 708 ? 28.547 -2.84 -11.492 1 26.7 708 VAL A O 1
ATOM 5636 N N . PRO A 1 709 ? 29.828 -4.633 -11.32 1 25.03 709 PRO A N 1
ATOM 5637 C CA . PRO A 1 709 ? 31.062 -3.877 -11.477 1 25.03 709 PRO A CA 1
ATOM 5638 C C . PRO A 1 709 ? 31.172 -3.193 -12.836 1 25.03 709 PRO A C 1
ATOM 5640 O O . PRO A 1 709 ? 30.719 -3.742 -13.844 1 25.03 709 PRO A O 1
ATOM 5643 N N . MET B 1 1 ? 30.766 47.469 42.438 1 17.28 1 MET B N 1
ATOM 5644 C CA . MET B 1 1 ? 31.5 46.656 43.406 1 17.28 1 MET B CA 1
ATOM 5645 C C . MET B 1 1 ? 30.547 45.906 44.312 1 17.28 1 MET B C 1
ATOM 5647 O O . MET B 1 1 ? 30.969 45.188 45.219 1 17.28 1 MET B O 1
ATOM 5651 N N . ALA B 1 2 ? 29.266 46.031 44.281 1 20.47 2 ALA B N 1
ATOM 5652 C CA . ALA B 1 2 ? 28.75 46.188 45.656 1 20.47 2 ALA B CA 1
ATOM 5653 C C . ALA B 1 2 ? 28.734 44.844 46.375 1 20.47 2 ALA B C 1
ATOM 5655 O O . ALA B 1 2 ? 28.328 43.812 45.812 1 20.47 2 ALA B O 1
ATOM 5656 N N . PRO B 1 3 ? 29.109 44.875 47.656 1 17.88 3 PRO B N 1
ATOM 5657 C CA . PRO B 1 3 ? 29.656 43.781 48.5 1 17.88 3 PRO B CA 1
ATOM 5658 C C . PRO B 1 3 ? 28.609 42.719 48.844 1 17.88 3 PRO B C 1
ATOM 5660 O O . PRO B 1 3 ? 27.422 42.906 48.562 1 17.88 3 PRO B O 1
ATOM 5663 N N . VAL B 1 4 ? 28.609 42.406 50.156 1 18.19 4 VAL B N 1
ATOM 5664 C CA . VAL B 1 4 ? 29.016 41.25 51 1 18.19 4 VAL B CA 1
ATOM 5665 C C . VAL B 1 4 ? 27.766 40.5 51.469 1 18.19 4 VAL B C 1
ATOM 5667 O O . VAL B 1 4 ? 27.656 39.312 51.281 1 18.19 4 VAL B O 1
ATOM 5670 N N . PRO B 1 5 ? 27.172 40.875 52.719 1 18.7 5 PRO B N 1
ATOM 5671 C CA . PRO B 1 5 ? 27.5 39.969 53.844 1 18.7 5 PRO B CA 1
ATOM 5672 C C . PRO B 1 5 ? 26.391 38.938 54.094 1 18.7 5 PRO B C 1
ATOM 5674 O O . PRO B 1 5 ? 25.281 39.094 53.594 1 18.7 5 PRO B O 1
ATOM 5677 N N . PRO B 1 6 ? 26.391 38.406 55.375 1 19.28 6 PRO B N 1
ATOM 5678 C CA . PRO B 1 6 ? 26.406 37.094 56 1 19.28 6 PRO B CA 1
ATOM 5679 C C . PRO B 1 6 ? 25.016 36.656 56.438 1 19.28 6 PRO B C 1
ATOM 5681 O O . PRO B 1 6 ? 24.578 35.562 56.094 1 19.28 6 PRO B O 1
ATOM 5684 N N . PRO B 1 7 ? 24.531 37.125 57.719 1 16.14 7 PRO B N 1
ATOM 5685 C CA . PRO B 1 7 ? 24.5 36.281 58.906 1 16.14 7 PRO B CA 1
ATOM 5686 C C . PRO B 1 7 ? 23.109 35.75 59.219 1 16.14 7 PRO B C 1
ATOM 5688 O O . PRO B 1 7 ? 22.922 34.562 59.438 1 16.14 7 PRO B O 1
ATOM 5691 N N . GLN B 1 8 ? 22.156 36.625 59.844 1 14.71 8 GLN B N 1
ATOM 5692 C CA . GLN B 1 8 ? 21.969 36.469 61.281 1 14.71 8 GLN B CA 1
ATOM 5693 C C . GLN B 1 8 ? 20.812 35.562 61.625 1 14.71 8 GLN B C 1
ATOM 5695 O O . GLN B 1 8 ? 19.984 35.25 60.75 1 14.71 8 GLN B O 1
ATOM 5700 N N . SER B 1 9 ? 19.875 35.938 62.625 1 15.09 9 SER B N 1
ATOM 5701 C CA . SER B 1 9 ? 19.719 35.562 64.062 1 15.09 9 SER B CA 1
ATOM 5702 C C . SER B 1 9 ? 18.453 34.75 64.25 1 15.09 9 SER B C 1
ATOM 5704 O O . SER B 1 9 ? 18.5 33.688 64.875 1 15.09 9 SER B O 1
ATOM 5706 N N . SER B 1 10 ? 17.234 35.344 64.625 1 15.3 10 SER B N 1
ATOM 5707 C CA . SER B 1 10 ? 16.812 35.312 66 1 15.3 10 SER B CA 1
ATOM 5708 C C . SER B 1 10 ? 15.844 34.156 66.312 1 15.3 10 SER B C 1
ATOM 5710 O O . SER B 1 10 ? 15.211 33.656 65.375 1 15.3 10 SER B O 1
ATOM 5712 N N . PRO B 1 11 ? 15.203 34.094 67.562 1 16.62 11 PRO B N 1
ATOM 5713 C CA . PRO B 1 11 ? 15.055 33.281 68.75 1 16.62 11 PRO B CA 1
ATOM 5714 C C . PRO B 1 11 ? 13.75 32.469 68.75 1 16.62 11 PRO B C 1
ATOM 5716 O O . PRO B 1 11 ? 13.773 31.25 68.75 1 16.62 11 PRO B O 1
ATOM 5719 N N . THR B 1 12 ? 12.75 32.844 69.625 1 15.45 12 THR B N 1
ATOM 5720 C CA . THR B 1 12 ? 12.477 32.219 70.938 1 15.45 12 THR B CA 1
ATOM 5721 C C . THR B 1 12 ? 11.195 31.375 70.875 1 15.45 12 THR B C 1
ATOM 5723 O O . THR B 1 12 ? 11.188 30.203 71.25 1 15.45 12 THR B O 1
ATOM 5726 N N . VAL B 1 13 ? 9.891 31.922 71.188 1 15.71 13 VAL B N 1
ATOM 5727 C CA . VAL B 1 13 ? 9.273 31.719 72.5 1 15.71 13 VAL B CA 1
ATOM 5728 C C . VAL B 1 13 ? 8.297 30.547 72.375 1 15.71 13 VAL B C 1
ATOM 5730 O O . VAL B 1 13 ? 7.844 30.172 71.312 1 15.71 13 VAL B O 1
ATOM 5733 N N . SER B 1 14 ? 7.305 30.391 73.438 1 15.24 14 SER B N 1
ATOM 5734 C CA . SER B 1 14 ? 6.996 29.578 74.625 1 15.24 14 SER B CA 1
ATOM 5735 C C . SER B 1 14 ? 5.781 28.703 74.375 1 15.24 14 SER B C 1
ATOM 5737 O O . SER B 1 14 ? 5.824 27.484 74.625 1 15.24 14 SER B O 1
ATOM 5739 N N . GLN B 1 15 ? 4.523 29.219 74.375 1 15.34 15 GLN B N 1
ATOM 5740 C CA . GLN B 1 15 ? 3.646 28.969 75.5 1 15.34 15 GLN B CA 1
ATOM 5741 C C . GLN B 1 15 ? 2.814 27.703 75.25 1 15.34 15 GLN B C 1
ATOM 5743 O O . GLN B 1 15 ? 2.629 27.266 74.125 1 15.34 15 GLN B O 1
ATOM 5748 N N . SER B 1 16 ? 1.965 27.312 76.312 1 15.69 16 SER B N 1
ATOM 5749 C CA . SER B 1 16 ? 1.603 26.25 77.25 1 15.69 16 SER B CA 1
ATOM 5750 C C . SER B 1 16 ? 0.398 25.469 76.75 1 15.69 16 SER B C 1
ATOM 5752 O O . SER B 1 16 ? 0.423 24.234 76.75 1 15.69 16 SER B O 1
ATOM 5754 N N . SER B 1 17 ? -0.795 26.094 76.625 1 15.16 17 SER B N 1
ATOM 5755 C CA . SER B 1 17 ? -1.85 25.672 77.5 1 15.16 17 SER B CA 1
ATOM 5756 C C . SER B 1 17 ? -2.641 24.5 76.938 1 15.16 17 SER B C 1
ATOM 5758 O O . SER B 1 17 ? -2.994 24.5 75.75 1 15.16 17 SER B O 1
ATOM 5760 N N . ARG B 1 18 ? -2.807 23.375 77.75 1 17.11 18 ARG B N 1
ATOM 5761 C CA . ARG B 1 18 ? -3.125 21.953 77.75 1 17.11 18 ARG B CA 1
ATOM 5762 C C . ARG B 1 18 ? -4.617 21.734 77.5 1 17.11 18 ARG B C 1
ATOM 5764 O O . ARG B 1 18 ? -5.066 20.578 77.438 1 17.11 18 ARG B O 1
ATOM 5771 N N . SER B 1 19 ? -5.535 22.797 77.5 1 15.33 19 SER B N 1
ATOM 5772 C CA . SER B 1 19 ? -6.621 22.406 78.438 1 15.33 19 SER B CA 1
ATOM 5773 C C . SER B 1 19 ? -7.387 21.203 77.875 1 15.33 19 SER B C 1
ATOM 5775 O O . SER B 1 19 ? -7.172 20.781 76.75 1 15.33 19 SER B O 1
ATOM 5777 N N . LEU B 1 20 ? -8.828 21.266 78 1 16.47 20 LEU B N 1
ATOM 5778 C CA . LEU B 1 20 ? -9.836 20.609 78.812 1 16.47 20 LEU B CA 1
ATOM 5779 C C . LEU B 1 20 ? -10.531 19.5 78.062 1 16.47 20 LEU B C 1
ATOM 5781 O O . LEU B 1 20 ? -10.539 19.516 76.812 1 16.47 20 LEU B O 1
ATOM 5785 N N . SER B 1 21 ? -11.508 18.703 78.688 1 17 21 SER B N 1
ATOM 5786 C CA . SER B 1 21 ? -11.906 17.359 79.125 1 17 21 SER B CA 1
ATOM 5787 C C . SER B 1 21 ? -13.008 16.812 78.188 1 17 21 SER B C 1
ATOM 5789 O O . SER B 1 21 ? -13.086 15.594 78 1 17 21 SER B O 1
ATOM 5791 N N . GLY B 1 22 ? -13.93 17.703 77.688 1 17.88 22 GLY B N 1
ATOM 5792 C CA . GLY B 1 22 ? -15.266 17.203 77.938 1 17.88 22 GLY B CA 1
ATOM 5793 C C . GLY B 1 22 ? -15.633 15.977 77.125 1 17.88 22 GLY B C 1
ATOM 5794 O O . GLY B 1 22 ? -15.07 15.742 76.062 1 17.88 22 GLY B O 1
ATOM 5795 N N . LYS B 1 23 ? -16.359 15.078 77.875 1 19.48 23 LYS B N 1
ATOM 5796 C CA . LYS B 1 23 ? -16.766 13.68 77.875 1 19.48 23 LYS B CA 1
ATOM 5797 C C . LYS B 1 23 ? -17.734 13.383 76.75 1 19.48 23 LYS B C 1
ATOM 5799 O O . LYS B 1 23 ? -18.781 14.031 76.625 1 19.48 23 LYS B O 1
ATOM 5804 N N . ARG B 1 24 ? -17.297 12.906 75.625 1 20.3 24 ARG B N 1
ATOM 5805 C CA . ARG B 1 24 ? -17.953 12.547 74.375 1 20.3 24 ARG B CA 1
ATOM 5806 C C . ARG B 1 24 ? -19.031 11.492 74.625 1 20.3 24 ARG B C 1
ATOM 5808 O O . ARG B 1 24 ? -18.734 10.344 74.938 1 20.3 24 ARG B O 1
ATOM 5815 N N . PRO B 1 25 ? -20.203 12.023 75.188 1 20.56 25 PRO B N 1
ATOM 5816 C CA . PRO B 1 25 ? -21.047 10.891 75.562 1 20.56 25 PRO B CA 1
ATOM 5817 C C . PRO B 1 25 ? -21.266 9.906 74.438 1 20.56 25 PRO B C 1
ATOM 5819 O O . PRO B 1 25 ? -21.141 10.273 73.25 1 20.56 25 PRO B O 1
ATOM 5822 N N . LEU B 1 26 ? -21.438 8.578 74.812 1 19.52 26 LEU B N 1
ATOM 5823 C CA . LEU B 1 26 ? -21.391 7.238 74.188 1 19.52 26 LEU B CA 1
ATOM 5824 C C . LEU B 1 26 ? -22.641 6.953 73.375 1 19.52 26 LEU B C 1
ATOM 5826 O O . LEU B 1 26 ? -22.922 5.801 73.062 1 19.52 26 LEU B O 1
ATOM 5830 N N . SER B 1 27 ? -23.219 8.039 72.688 1 19.98 27 SER B N 1
ATOM 5831 C CA . SER B 1 27 ? -24.594 7.641 72.375 1 19.98 27 SER B CA 1
ATOM 5832 C C . SER B 1 27 ? -24.609 6.289 71.688 1 19.98 27 SER B C 1
ATOM 5834 O O . SER B 1 27 ? -23.641 5.91 71 1 19.98 27 SER B O 1
ATOM 5836 N N . THR B 1 28 ? -25.781 5.523 71.875 1 19.7 28 THR B N 1
ATOM 5837 C CA . THR B 1 28 ? -26.344 4.176 71.875 1 19.7 28 THR B CA 1
ATOM 5838 C C . THR B 1 28 ? -26.484 3.668 70.438 1 19.7 28 THR B C 1
ATOM 5840 O O . THR B 1 28 ? -26.844 4.426 69.5 1 19.7 28 THR B O 1
ATOM 5843 N N . ASN B 1 29 ? -26.078 2.363 70.062 1 18.03 29 ASN B N 1
ATOM 5844 C CA . ASN B 1 29 ? -25.719 1.419 69 1 18.03 29 ASN B CA 1
ATOM 5845 C C . ASN B 1 29 ? -26.969 0.947 68.25 1 18.03 29 ASN B C 1
ATOM 5847 O O . ASN B 1 29 ? -26.891 -0.028 67.5 1 18.03 29 ASN B O 1
ATOM 5851 N N . ALA B 1 30 ? -28.297 1.345 68.5 1 23.62 30 ALA B N 1
ATOM 5852 C CA . ALA B 1 30 ? -29.312 0.367 68.125 1 23.62 30 ALA B CA 1
ATOM 5853 C C . ALA B 1 30 ? -29.25 0.053 66.625 1 23.62 30 ALA B C 1
ATOM 5855 O O . ALA B 1 30 ? -29.406 0.944 65.812 1 23.62 30 ALA B O 1
ATOM 5856 N N . ASP B 1 31 ? -28.75 -1.098 66.125 1 19 31 ASP B N 1
ATOM 5857 C CA . ASP B 1 31 ? -28.297 -1.805 64.938 1 19 31 ASP B CA 1
ATOM 5858 C C . ASP B 1 31 ? -29.422 -1.97 63.938 1 19 31 ASP B C 1
ATOM 5860 O O . ASP B 1 31 ? -29.266 -1.663 62.75 1 19 31 ASP B O 1
ATOM 5864 N N . ALA B 1 32 ? -30.438 -3.146 64.062 1 23.44 32 ALA B N 1
ATOM 5865 C CA . ALA B 1 32 ? -30.578 -4.391 63.312 1 23.44 32 ALA B CA 1
ATOM 5866 C C . ALA B 1 32 ? -31.641 -4.262 62.219 1 23.44 32 ALA B C 1
ATOM 5868 O O . ALA B 1 32 ? -31.656 -5.043 61.281 1 23.44 32 ALA B O 1
ATOM 5869 N N . ASP B 1 33 ? -32.781 -3.643 62.438 1 22.75 33 ASP B N 1
ATOM 5870 C CA . ASP B 1 33 ? -33.969 -4.293 61.844 1 22.75 33 ASP B CA 1
ATOM 5871 C C . ASP B 1 33 ? -34.031 -4.031 60.344 1 22.75 33 ASP B C 1
ATOM 5873 O O . ASP B 1 33 ? -34.781 -3.178 59.906 1 22.75 33 ASP B O 1
ATOM 5877 N N . GLU B 1 34 ? -33.031 -3.777 59.625 1 25.55 34 GLU B N 1
ATOM 5878 C CA . GLU B 1 34 ? -33.375 -3.465 58.25 1 25.55 34 GLU B CA 1
ATOM 5879 C C . GLU B 1 34 ? -34.094 -4.625 57.562 1 25.55 34 GLU B C 1
ATOM 5881 O O . GLU B 1 34 ? -33.594 -5.75 57.531 1 25.55 34 GLU B O 1
ATOM 5886 N N . GLU B 1 35 ? -35.5 -4.742 57.562 1 26.44 35 GLU B N 1
ATOM 5887 C CA . GLU B 1 35 ? -36.469 -5.633 56.938 1 26.44 35 GLU B CA 1
ATOM 5888 C C . GLU B 1 35 ? -36.031 -6.035 55.531 1 26.44 35 GLU B C 1
ATOM 5890 O O . GLU B 1 35 ? -35.625 -5.184 54.75 1 26.44 35 GLU B O 1
ATOM 5895 N N . ASN B 1 36 ? -35.75 -7.387 55.344 1 28.52 36 ASN B N 1
ATOM 5896 C CA . ASN B 1 36 ? -35.344 -8.242 54.219 1 28.52 36 ASN B CA 1
ATOM 5897 C C . ASN B 1 36 ? -36.281 -8.102 53.031 1 28.52 36 ASN B C 1
ATOM 5899 O O . ASN B 1 36 ? -37.438 -8.539 53.062 1 28.52 36 ASN B O 1
ATOM 5903 N N . ARG B 1 37 ? -36.438 -7.031 52.281 1 35.25 37 ARG B N 1
ATOM 5904 C CA . ARG B 1 37 ? -37.219 -6.945 51.031 1 35.25 37 ARG B CA 1
ATOM 5905 C C . ARG B 1 37 ? -37.031 -8.211 50.188 1 35.25 37 ARG B C 1
ATOM 5907 O O . ARG B 1 37 ? -35.906 -8.531 49.781 1 35.25 37 ARG B O 1
ATOM 5914 N N . ARG B 1 38 ? -37.844 -9.227 50.344 1 34.03 38 ARG B N 1
ATOM 5915 C CA . ARG B 1 38 ? -37.906 -10.484 49.625 1 34.03 38 ARG B CA 1
ATOM 5916 C C . ARG B 1 38 ? -37.719 -10.25 48.125 1 34.03 38 ARG B C 1
ATOM 5918 O O . ARG B 1 38 ? -38.438 -9.469 47.5 1 34.03 38 ARG B O 1
ATOM 5925 N N . LYS B 1 39 ? -36.625 -10.531 47.594 1 37.94 39 LYS B N 1
ATOM 5926 C CA . LYS B 1 39 ? -36.219 -10.547 46.219 1 37.94 39 LYS B CA 1
ATOM 5927 C C . LYS B 1 39 ? -37.219 -11.32 45.344 1 37.94 39 LYS B C 1
ATOM 5929 O O . LYS B 1 39 ? -37.656 -12.406 45.75 1 37.94 39 LYS B O 1
ATOM 5934 N N . ASP B 1 40 ? -38.062 -10.742 44.531 1 44.12 40 ASP B N 1
ATOM 5935 C CA . ASP B 1 40 ? -39.031 -11.32 43.594 1 44.12 40 ASP B CA 1
ATOM 5936 C C . ASP B 1 40 ? -38.469 -12.555 42.906 1 44.12 40 ASP B C 1
ATOM 5938 O O . ASP B 1 40 ? -37.25 -12.617 42.625 1 44.12 40 ASP B O 1
ATOM 5942 N N . PRO B 1 41 ? -39.125 -13.688 42.969 1 45.5 41 PRO B N 1
ATOM 5943 C CA . PRO B 1 41 ? -38.594 -14.953 42.438 1 45.5 41 PRO B CA 1
ATOM 5944 C C . PRO B 1 41 ? -38.062 -14.836 41.031 1 45.5 41 PRO B C 1
ATOM 5946 O O . PRO B 1 41 ? -38.625 -14.109 40.219 1 45.5 41 PRO B O 1
ATOM 5949 N N . LYS B 1 42 ? -36.812 -15.164 40.812 1 56.84 42 LYS B N 1
ATOM 5950 C CA . LYS B 1 42 ? -36.094 -15.164 39.562 1 56.84 42 LYS B CA 1
ATOM 5951 C C . LYS B 1 42 ? -36.75 -16.078 38.531 1 56.84 42 LYS B C 1
ATOM 5953 O O . LYS B 1 42 ? -37.156 -17.203 38.875 1 56.84 42 LYS B O 1
ATOM 5958 N N . ILE B 1 43 ? -37.188 -15.562 37.562 1 67.75 43 ILE B N 1
ATOM 5959 C CA . ILE B 1 43 ? -37.875 -16.344 36.531 1 67.75 43 ILE B CA 1
ATOM 5960 C C . ILE B 1 43 ? -36.906 -17.406 36 1 67.75 43 ILE B C 1
ATOM 5962 O O . ILE B 1 43 ? -35.688 -17.203 35.969 1 67.75 43 ILE B O 1
ATOM 5966 N N . SER B 1 44 ? -37.281 -18.641 35.875 1 70.06 44 SER B N 1
ATOM 5967 C CA . SER B 1 44 ? -36.438 -19.781 35.531 1 70.06 44 SER B CA 1
ATOM 5968 C C . SER B 1 44 ? -35.906 -19.688 34.094 1 70.06 44 SER B C 1
ATOM 5970 O O . SER B 1 44 ? -34.812 -20.172 33.781 1 70.06 44 SER B O 1
ATOM 5972 N N . ARG B 1 45 ? -36.781 -19.109 33.188 1 72.75 45 ARG B N 1
ATOM 5973 C CA . ARG B 1 45 ? -36.375 -19.016 31.781 1 72.75 45 ARG B CA 1
ATOM 5974 C C . ARG B 1 45 ? -37.031 -17.812 31.109 1 72.75 45 ARG B C 1
ATOM 5976 O O . ARG B 1 45 ? -38.25 -17.625 31.203 1 72.75 45 ARG B O 1
ATOM 5983 N N . ALA B 1 46 ? -36.156 -16.984 30.625 1 76 46 ALA B N 1
ATOM 5984 C CA . ALA B 1 46 ? -36.656 -15.852 29.844 1 76 46 ALA B CA 1
ATOM 5985 C C . ALA B 1 46 ? -36.906 -16.25 28.391 1 76 46 ALA B C 1
ATOM 5987 O O . ALA B 1 46 ? -36.281 -17.156 27.875 1 76 46 ALA B O 1
ATOM 5988 N N . CYS B 1 47 ? -37.938 -15.648 27.734 1 75.38 47 CYS B N 1
ATOM 5989 C CA . CYS B 1 47 ? -38.219 -15.938 26.344 1 75.38 47 CYS B CA 1
ATOM 5990 C C . CYS B 1 47 ? -37.094 -15.461 25.438 1 75.38 47 CYS B C 1
ATOM 5992 O O . CYS B 1 47 ? -36.312 -14.586 25.828 1 75.38 47 CYS B O 1
ATOM 5994 N N . ASP B 1 48 ? -36.906 -16.047 24.312 1 77 48 ASP B N 1
ATOM 5995 C CA . ASP B 1 48 ? -35.781 -15.805 23.391 1 77 48 ASP B CA 1
ATOM 5996 C C . ASP B 1 48 ? -35.719 -14.336 22.969 1 77 48 ASP B C 1
ATOM 5998 O O . ASP B 1 48 ? -34.625 -13.781 22.812 1 77 48 ASP B O 1
ATOM 6002 N N . THR B 1 49 ? -36.812 -13.703 22.906 1 74.94 49 THR B N 1
ATOM 6003 C CA . THR B 1 49 ? -36.906 -12.305 22.5 1 74.94 49 THR B CA 1
ATOM 6004 C C . THR B 1 49 ? -36.469 -11.383 23.625 1 74.94 49 THR B C 1
ATOM 6006 O O . THR B 1 49 ? -35.719 -10.43 23.406 1 74.94 49 THR B O 1
ATOM 6009 N N . CYS B 1 50 ? -36.938 -11.656 24.812 1 75.19 50 CYS B N 1
ATOM 6010 C CA . CYS B 1 50 ? -36.562 -10.867 25.984 1 75.19 50 CYS B CA 1
ATOM 6011 C C . CYS B 1 50 ? -35.094 -11.102 26.359 1 75.19 50 CYS B C 1
ATOM 6013 O O . CYS B 1 50 ? -34.406 -10.18 26.766 1 75.19 50 CYS B O 1
ATOM 6015 N N . LYS B 1 51 ? -34.594 -12.289 26.141 1 75.25 51 LYS B N 1
ATOM 6016 C CA . LYS B 1 51 ? -33.188 -12.633 26.375 1 75.25 51 LYS B CA 1
ATOM 6017 C C . LYS B 1 51 ? -32.281 -11.914 25.375 1 75.25 51 LYS B C 1
ATOM 6019 O O . LYS B 1 51 ? -31.234 -11.406 25.766 1 75.25 51 LYS B O 1
ATOM 6024 N N . ARG B 1 52 ? -32.781 -11.922 24.25 1 69.44 52 ARG B N 1
ATOM 6025 C CA . ARG B 1 52 ? -32.031 -11.266 23.188 1 69.44 52 ARG B CA 1
ATOM 6026 C C . ARG B 1 52 ? -32 -9.75 23.391 1 69.44 52 ARG B C 1
ATOM 6028 O O . ARG B 1 52 ? -30.984 -9.109 23.141 1 69.44 52 ARG B O 1
ATOM 6035 N N . LYS B 1 53 ? -33 -9.273 23.969 1 67.94 53 LYS B N 1
ATOM 6036 C CA . LYS B 1 53 ? -33.156 -7.84 24.188 1 67.94 53 LYS B CA 1
ATOM 6037 C C . LYS B 1 53 ? -32.75 -7.438 25.594 1 67.94 53 LYS B C 1
ATOM 6039 O O . LYS B 1 53 ? -32.844 -6.27 25.969 1 67.94 53 LYS B O 1
ATOM 6044 N N . LYS B 1 54 ? -32.25 -8.414 26.422 1 65.88 54 LYS B N 1
ATOM 6045 C CA . LYS B 1 54 ? -31.828 -8.305 27.812 1 65.88 54 LYS B CA 1
ATOM 6046 C C . LYS B 1 54 ? -32.812 -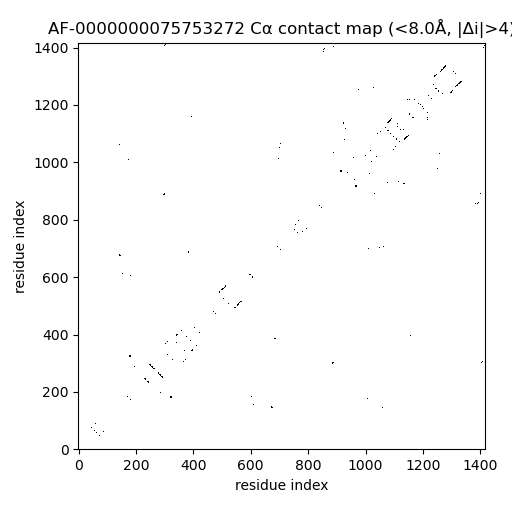7.492 28.641 1 65.88 54 LYS B C 1
ATOM 6048 O O . LYS B 1 54 ? -32.406 -6.672 29.469 1 65.88 54 LYS B O 1
ATOM 6053 N N . ILE B 1 55 ? -34.125 -7.742 28.422 1 75.75 55 ILE B N 1
ATOM 6054 C CA . ILE B 1 55 ? -35.156 -7.156 29.25 1 75.75 55 ILE B CA 1
ATOM 6055 C C . ILE B 1 55 ? -35.75 -8.219 30.188 1 75.75 55 ILE B C 1
ATOM 6057 O O . ILE B 1 55 ? -35.688 -9.414 29.891 1 75.75 55 ILE B O 1
ATOM 6061 N N . ARG B 1 56 ? -36.281 -7.703 31.312 1 75.5 56 ARG B N 1
ATOM 6062 C CA . ARG B 1 56 ? -36.844 -8.594 32.312 1 75.5 56 ARG B CA 1
ATOM 6063 C C . ARG B 1 56 ? -38.094 -9.289 31.781 1 75.5 56 ARG B C 1
ATOM 6065 O O . ARG B 1 56 ? -39.062 -8.633 31.375 1 75.5 56 ARG B O 1
ATOM 6072 N N . CYS B 1 57 ? -37.969 -10.555 31.578 1 74.62 57 CYS B N 1
ATOM 6073 C CA . CYS B 1 57 ? -39.062 -11.406 31.109 1 74.62 57 CYS B CA 1
ATOM 6074 C C . CYS B 1 57 ? -39.812 -12.016 32.281 1 74.62 57 CYS B C 1
ATOM 6076 O O . CYS B 1 57 ? -39.25 -12.289 33.344 1 74.62 57 CYS B O 1
ATOM 6078 N N . ASP B 1 58 ? -41.062 -12.125 32.344 1 75.69 58 ASP B N 1
ATOM 6079 C CA . ASP B 1 58 ? -41.844 -12.734 33.438 1 75.69 58 ASP B CA 1
ATOM 6080 C C . ASP B 1 58 ? -41.969 -14.234 33.219 1 75.69 58 ASP B C 1
ATOM 6082 O O . ASP B 1 58 ? -42.594 -14.922 34.031 1 75.69 58 ASP B O 1
ATOM 6086 N N . GLY B 1 59 ? -41.406 -14.883 32.062 1 74.19 59 GLY B N 1
ATOM 6087 C CA . GLY B 1 59 ? -41.25 -16.312 31.844 1 74.19 59 GLY B CA 1
ATOM 6088 C C . GLY B 1 59 ? -42.562 -16.969 31.422 1 74.19 59 GLY B C 1
ATOM 6089 O O . GLY B 1 59 ? -42.656 -18.203 31.438 1 74.19 59 GLY B O 1
ATOM 6090 N N . ILE B 1 60 ? -43.75 -16.172 31.125 1 75.38 60 ILE B N 1
ATOM 6091 C CA . ILE B 1 60 ? -45 -16.75 30.672 1 75.38 60 ILE B CA 1
ATOM 6092 C C . ILE B 1 60 ? -45.094 -16.641 29.141 1 75.38 60 ILE B C 1
ATOM 6094 O O . ILE B 1 60 ? -44.406 -15.812 28.531 1 75.38 60 ILE B O 1
ATOM 6098 N N . ILE B 1 61 ? -45.781 -17.625 28.344 1 74.31 61 ILE B N 1
ATOM 6099 C CA . ILE B 1 61 ? -45.969 -17.609 26.891 1 74.31 61 ILE B CA 1
ATOM 6100 C C . ILE B 1 61 ? -47.438 -17.312 26.547 1 74.31 61 ILE B C 1
ATOM 6102 O O . ILE B 1 61 ? -48.312 -18.094 26.906 1 74.31 61 ILE B O 1
ATOM 6106 N N . PRO B 1 62 ? -47.5 -16.016 26.031 1 74.44 62 PRO B N 1
ATOM 6107 C CA . PRO B 1 62 ? -46.469 -15.031 25.734 1 74.44 62 PRO B CA 1
ATOM 6108 C C . PRO B 1 62 ? -46.094 -14.172 26.938 1 74.44 62 PRO B C 1
ATOM 6110 O O . PRO B 1 62 ? -46.938 -13.938 27.812 1 74.44 62 PRO B O 1
ATOM 6113 N N . CYS B 1 63 ? -44.781 -13.805 27.078 1 75.31 63 CYS B N 1
ATOM 6114 C CA . CYS B 1 63 ? -44.406 -13 28.234 1 75.31 63 CYS B CA 1
ATOM 6115 C C . CYS B 1 63 ? -45 -11.594 28.125 1 75.31 63 CYS B C 1
ATOM 6117 O O . CYS B 1 63 ? -45.344 -11.141 27.031 1 75.31 63 CYS B O 1
ATOM 6119 N N . SER B 1 64 ? -45.312 -10.953 29.234 1 76.81 64 SER B N 1
ATOM 6120 C CA . SER B 1 64 ? -46 -9.664 29.297 1 76.81 64 SER B CA 1
ATOM 6121 C C . SER B 1 64 ? -45.344 -8.648 28.375 1 76.81 64 SER B C 1
ATOM 6123 O O . SER B 1 64 ? -46 -7.793 27.797 1 76.81 64 SER B O 1
ATOM 6125 N N . ASN B 1 65 ? -44.031 -8.773 28.188 1 73.38 65 ASN B N 1
ATOM 6126 C CA . ASN B 1 65 ? -43.281 -7.871 27.344 1 73.38 65 ASN B CA 1
ATOM 6127 C C . ASN B 1 65 ? -43.5 -8.172 25.859 1 73.38 65 ASN B C 1
ATOM 6129 O O . ASN B 1 65 ? -43.719 -7.254 25.062 1 73.38 65 ASN B O 1
ATOM 6133 N N . CYS B 1 66 ? -43.438 -9.359 25.516 1 74.62 66 CYS B N 1
ATOM 6134 C CA . CYS B 1 66 ? -43.656 -9.781 24.141 1 74.62 66 CYS B CA 1
ATOM 6135 C C . CYS B 1 66 ? -45.125 -9.586 23.75 1 74.62 66 CYS B C 1
ATOM 6137 O O . CYS B 1 66 ? -45.406 -9.195 22.609 1 74.62 66 CYS B O 1
ATOM 6139 N N . ALA B 1 67 ? -46.062 -9.75 24.656 1 76.06 67 ALA B N 1
ATOM 6140 C CA . ALA B 1 67 ? -47.5 -9.547 24.422 1 76.06 67 ALA B CA 1
ATOM 6141 C C . ALA B 1 67 ? -47.781 -8.062 24.188 1 76.06 67 ALA B C 1
ATOM 6143 O O . ALA B 1 67 ? -48.562 -7.719 23.281 1 76.06 67 ALA B O 1
ATOM 6144 N N . LYS B 1 68 ? -47.188 -7.316 25 1 70.94 68 LYS B N 1
ATOM 6145 C CA . LYS B 1 68 ? -47.438 -5.879 24.906 1 70.94 68 LYS B CA 1
ATOM 6146 C C . LYS B 1 68 ? -46.844 -5.312 23.625 1 70.94 68 LYS B C 1
ATOM 6148 O O . LYS B 1 68 ? -47.438 -4.41 23 1 70.94 68 LYS B O 1
ATOM 6153 N N . ARG B 1 69 ? -45.812 -5.938 23.266 1 69.69 69 ARG B N 1
ATOM 6154 C CA . ARG B 1 69 ? -45.062 -5.422 22.109 1 69.69 69 ARG B CA 1
ATOM 6155 C C . ARG B 1 69 ? -45.344 -6.242 20.859 1 69.69 69 ARG B C 1
ATOM 6157 O O . ARG B 1 69 ? -44.719 -6.027 19.812 1 69.69 69 ARG B O 1
ATOM 6164 N N . LYS B 1 70 ? -46.312 -7.137 20.969 1 68.25 70 LYS B N 1
ATOM 6165 C CA . LYS B 1 70 ? -46.812 -8.047 19.938 1 68.25 70 LYS B CA 1
ATOM 6166 C C . LYS B 1 70 ? -45.656 -8.703 19.188 1 68.25 70 LYS B C 1
ATOM 6168 O O . LYS B 1 70 ? -45.656 -8.781 17.969 1 68.25 70 LYS B O 1
ATOM 6173 N N . LEU B 1 71 ? -44.625 -9.016 19.984 1 72.31 71 LEU B N 1
ATOM 6174 C CA . LEU B 1 71 ? -43.5 -9.742 19.469 1 72.31 71 LEU B CA 1
ATOM 6175 C C . LEU B 1 71 ? -43.688 -11.25 19.625 1 72.31 71 LEU B C 1
ATOM 6177 O O . LEU B 1 71 ? -44.469 -11.695 20.453 1 72.31 71 LEU B O 1
ATOM 6181 N N . ASN B 1 72 ? -42.969 -11.891 18.672 1 73.81 72 ASN B N 1
ATOM 6182 C CA . ASN B 1 72 ? -43 -13.344 18.812 1 73.81 72 ASN B CA 1
ATOM 6183 C C . ASN B 1 72 ? -42.281 -13.805 20.062 1 73.81 72 ASN B C 1
ATOM 6185 O O . ASN B 1 72 ? -41.062 -13.641 20.172 1 73.81 72 ASN B O 1
ATOM 6189 N N . CYS B 1 73 ? -42.969 -14.242 21.062 1 71.62 73 CYS B N 1
ATOM 6190 C CA . CYS B 1 73 ? -42.438 -14.766 22.328 1 71.62 73 CYS B CA 1
ATOM 6191 C C . CYS B 1 73 ? -42.125 -16.25 22.203 1 71.62 73 CYS B C 1
ATOM 6193 O O . CYS B 1 73 ? -43.031 -17.094 22.219 1 71.62 73 CYS B O 1
ATOM 6195 N N . ALA B 1 74 ? -40.844 -16.484 21.688 1 75.81 74 ALA B N 1
ATOM 6196 C CA . ALA B 1 74 ? -40.438 -17.875 21.484 1 75.81 74 ALA B CA 1
ATOM 6197 C C . ALA B 1 74 ? -39.438 -18.312 22.531 1 75.81 74 ALA B C 1
ATOM 6199 O O . ALA B 1 74 ? -38.719 -17.484 23.094 1 75.81 74 ALA B O 1
ATOM 6200 N N . TYR B 1 75 ? -39.469 -19.453 23.016 1 70.81 75 TYR B N 1
ATOM 6201 C CA . TYR B 1 75 ? -38.531 -20.109 23.938 1 70.81 75 TYR B CA 1
ATOM 6202 C C . TYR B 1 75 ? -37.812 -21.266 23.266 1 70.81 75 TYR B C 1
ATOM 6204 O O . TYR B 1 75 ? -37.875 -22.406 23.734 1 70.81 75 TYR B O 1
ATOM 6212 N N . ASP B 1 76 ? -37.188 -20.953 22.016 1 72.06 76 ASP B N 1
ATOM 6213 C CA . ASP B 1 76 ? -36.625 -22.031 21.188 1 72.06 76 ASP B CA 1
ATOM 6214 C C . ASP B 1 76 ? -35.125 -22.203 21.469 1 72.06 76 ASP B C 1
ATOM 6216 O O . ASP B 1 76 ? -34.531 -23.203 21.047 1 72.06 76 ASP B O 1
ATOM 6220 N N . THR B 1 77 ? -34.469 -21.281 22.109 1 67 77 THR B N 1
ATOM 6221 C CA . THR B 1 77 ? -33.031 -21.406 22.328 1 67 77 THR B CA 1
ATOM 6222 C C . THR B 1 77 ? -32.719 -22.562 23.281 1 67 77 THR B C 1
ATOM 6224 O O . THR B 1 77 ? -33.5 -22.828 24.219 1 67 77 THR B O 1
ATOM 6227 N N . LYS B 1 78 ? -31.625 -23.266 22.906 1 64.81 78 LYS B N 1
ATOM 6228 C CA . LYS B 1 78 ? -31.25 -24.484 23.609 1 64.81 78 LYS B CA 1
ATOM 6229 C C . LYS B 1 78 ? -30.906 -24.203 25.078 1 64.81 78 LYS B C 1
ATOM 6231 O O . LYS B 1 78 ? -30.219 -23.219 25.375 1 64.81 78 LYS B O 1
ATOM 6236 N N . TYR B 1 79 ? -31.609 -24.828 25.984 1 59.81 79 TYR B N 1
ATOM 6237 C CA . TYR B 1 79 ? -31.328 -24.781 27.406 1 59.81 79 TYR B CA 1
ATOM 6238 C C . TYR B 1 79 ? -30.266 -25.797 27.781 1 59.81 79 TYR B C 1
ATOM 6240 O O . TYR B 1 79 ? -30.422 -26.984 27.547 1 59.81 79 TYR B O 1
ATOM 6248 N N . GLY B 1 80 ? -28.969 -25.422 27.828 1 53.31 80 GLY B N 1
ATOM 6249 C CA . GLY B 1 80 ? -27.859 -26.328 28.094 1 53.31 80 GLY B CA 1
ATOM 6250 C C . GLY B 1 80 ? -28.016 -27.094 29.406 1 53.31 80 GLY B C 1
ATOM 6251 O O . GLY B 1 80 ? -27.219 -27.984 29.688 1 53.31 80 GLY B O 1
ATOM 6252 N N . ARG B 1 81 ? -28.578 -26.375 30.375 1 52.31 81 ARG B N 1
ATOM 6253 C CA . ARG B 1 81 ? -28.594 -27.047 31.672 1 52.31 81 ARG B CA 1
ATOM 6254 C C . ARG B 1 81 ? -29.953 -27.672 31.953 1 52.31 81 ARG B C 1
ATOM 6256 O O . ARG B 1 81 ? -30.891 -26.984 32.344 1 52.31 81 ARG B O 1
ATOM 6263 N N . GLY B 1 82 ? -30.234 -28.953 31.672 1 56.5 82 GLY B N 1
ATOM 6264 C CA . GLY B 1 82 ? -31.281 -29.906 32.031 1 56.5 82 GLY B CA 1
ATOM 6265 C C . GLY B 1 82 ? -32.531 -29.719 31.188 1 56.5 82 GLY B C 1
ATOM 6266 O O . GLY B 1 82 ? -32.5 -29.188 30.078 1 56.5 82 GLY B O 1
ATOM 6267 N N . ARG B 1 83 ? -33.781 -30.266 31.594 1 58.31 83 ARG B N 1
ATOM 6268 C CA . ARG B 1 83 ? -35.062 -30.188 30.891 1 58.31 83 ARG B CA 1
ATOM 6269 C C . ARG B 1 83 ? -35.562 -28.766 30.844 1 58.31 83 ARG B C 1
ATOM 6271 O O . ARG B 1 83 ? -35.625 -28.078 31.859 1 58.31 83 ARG B O 1
ATOM 6278 N N . PRO B 1 84 ? -35.594 -28.156 29.766 1 53 84 PRO B N 1
ATOM 6279 C CA . PRO B 1 84 ? -36.031 -26.766 29.734 1 53 84 PRO B CA 1
ATOM 6280 C C . PRO B 1 84 ? -37.375 -26.547 30.422 1 53 84 PRO B C 1
ATOM 6282 O O . PRO B 1 84 ? -38.312 -27.359 30.266 1 53 84 PRO B O 1
ATOM 6285 N N . PRO B 1 85 ? -37.625 -25.797 31.5 1 59.69 85 PRO B N 1
ATOM 6286 C CA . PRO B 1 85 ? -38.938 -25.594 32.094 1 59.69 85 PRO B CA 1
ATOM 6287 C C . PRO B 1 85 ? -39.969 -25.047 31.109 1 59.69 85 PRO B C 1
ATOM 6289 O O . PRO B 1 85 ? -39.594 -24.312 30.188 1 59.69 85 PRO B O 1
ATOM 6292 N N . THR B 1 86 ? -41.062 -25.719 30.781 1 61.25 86 THR B N 1
ATOM 6293 C CA . THR B 1 86 ? -42.156 -25.297 29.891 1 61.25 86 THR B CA 1
ATOM 6294 C C . THR B 1 86 ? -42.812 -24.031 30.422 1 61.25 86 THR B C 1
ATOM 6296 O O . THR B 1 86 ? -43.312 -24.016 31.547 1 61.25 86 THR B O 1
ATOM 6299 N N . PRO B 1 87 ? -42.594 -22.922 29.812 1 59.78 87 PRO B N 1
ATOM 6300 C CA . PRO B 1 87 ? -43.188 -21.703 30.375 1 59.78 87 PRO B CA 1
ATOM 6301 C C . PRO B 1 87 ? -44.719 -21.781 30.453 1 59.78 87 PRO B C 1
ATOM 6303 O O . PRO B 1 87 ? -45.344 -22.469 29.641 1 59.78 87 PRO B O 1
ATOM 6306 N N . PRO B 1 88 ? -45.5 -21.484 31.531 1 59.88 88 PRO B N 1
ATOM 6307 C CA . PRO B 1 88 ? -46.969 -21.578 31.656 1 59.88 88 PRO B CA 1
ATOM 6308 C C . PRO B 1 88 ? -47.688 -20.688 30.672 1 59.88 88 PRO B C 1
ATOM 6310 O O . PRO B 1 88 ? -47.188 -19.609 30.297 1 59.88 88 PRO B O 1
ATOM 6313 N N . PRO B 1 89 ? -48.594 -21.25 29.766 1 53.66 89 PRO B N 1
ATOM 6314 C CA . PRO B 1 89 ? -49.344 -20.469 28.781 1 53.66 89 PRO B CA 1
ATOM 6315 C C . PRO B 1 89 ? -50.125 -19.312 29.406 1 53.66 89 PRO B C 1
ATOM 6317 O O . PRO B 1 89 ? -50.531 -19.391 30.562 1 53.66 89 PRO B O 1
ATOM 6320 N N . SER B 1 90 ? -49.938 -18.203 28.922 1 48.22 90 SER B N 1
ATOM 6321 C CA . SER B 1 90 ? -50.75 -17.094 29.391 1 48.22 90 SER B CA 1
ATOM 6322 C C . SER B 1 90 ? -52.219 -17.344 29.156 1 48.22 90 SER B C 1
ATOM 6324 O O . SER B 1 90 ? -52.594 -17.906 28.125 1 48.22 90 SER B O 1
ATOM 6326 N N . THR B 1 91 ? -53.094 -17.547 29.969 1 38.06 91 THR B N 1
ATOM 6327 C CA . THR B 1 91 ? -54.531 -17.688 29.844 1 38.06 91 THR B CA 1
ATOM 6328 C C . THR B 1 91 ? -55.156 -16.469 29.141 1 38.06 91 THR B C 1
ATOM 6330 O O . THR B 1 91 ? -56.375 -16.266 29.172 1 38.06 91 THR B O 1
ATOM 6333 N N . VAL B 1 92 ? -54.406 -15.562 28.5 1 35.56 92 VAL B N 1
ATOM 6334 C CA . VAL B 1 92 ? -55.312 -14.508 28.047 1 35.56 92 VAL B CA 1
ATOM 6335 C C . VAL B 1 92 ? -56.125 -14.984 26.844 1 35.56 92 VAL B C 1
ATOM 6337 O O . VAL B 1 92 ? -55.531 -15.367 25.812 1 35.56 92 VAL B O 1
ATOM 6340 N N . LEU B 1 93 ? -57.312 -15.438 26.844 1 28.33 93 LEU B N 1
ATOM 6341 C CA . LEU B 1 93 ? -58.375 -15.922 25.969 1 28.33 93 LEU B CA 1
ATOM 6342 C C . LEU B 1 93 ? -58.688 -14.898 24.891 1 28.33 93 LEU B C 1
ATOM 6344 O O . LEU B 1 93 ? -59.188 -13.812 25.172 1 28.33 93 LEU B O 1
ATOM 6348 N N . ASN B 1 94 ? -57.875 -14.625 23.891 1 26.12 94 ASN B N 1
ATOM 6349 C CA . ASN B 1 94 ? -58.375 -13.75 22.844 1 26.12 94 ASN B CA 1
ATOM 6350 C C . ASN B 1 94 ? -59.625 -14.328 22.188 1 26.12 94 ASN B C 1
ATOM 6352 O O . ASN B 1 94 ? -59.594 -15.453 21.688 1 26.12 94 ASN B O 1
ATOM 6356 N N . GLU B 1 95 ? -60.812 -13.922 22.391 1 23.27 95 GLU B N 1
ATOM 6357 C CA . GLU B 1 95 ? -62.125 -14.227 21.797 1 23.27 95 GLU B CA 1
ATOM 6358 C C . GLU B 1 95 ? -62.125 -13.875 20.312 1 23.27 95 GLU B C 1
ATOM 6360 O O . GLU B 1 95 ? -61.75 -12.766 19.938 1 23.27 95 GLU B O 1
ATOM 6365 N N . PRO B 1 96 ? -62.156 -14.844 19.375 1 26.05 96 PRO B N 1
ATOM 6366 C CA . PRO B 1 96 ? -62.25 -14.797 17.906 1 26.05 96 PRO B CA 1
ATOM 6367 C C . PRO B 1 96 ? -63.469 -14.016 17.422 1 26.05 96 PRO B C 1
ATOM 6369 O O . PRO B 1 96 ? -64.625 -14.398 17.719 1 26.05 96 PRO B O 1
ATOM 6372 N N . GLN B 1 97 ? -63.656 -12.695 17.469 1 20.58 97 GLN B N 1
ATOM 6373 C CA . GLN B 1 97 ? -64.938 -12.141 16.984 1 20.58 97 GLN B CA 1
ATOM 6374 C C . GLN B 1 97 ? -65.125 -12.453 15.508 1 20.58 97 GLN B C 1
ATOM 6376 O O . GLN B 1 97 ? -64.25 -12.203 14.688 1 20.58 97 GLN B O 1
ATOM 6381 N N . ASP B 1 98 ? -66 -13.336 15.062 1 21.14 98 ASP B N 1
ATOM 6382 C CA . ASP B 1 98 ? -66.625 -13.914 13.875 1 21.14 98 ASP B CA 1
ATOM 6383 C C . ASP B 1 98 ? -67.312 -12.828 13.023 1 21.14 98 ASP B C 1
ATOM 6385 O O . ASP B 1 98 ? -68.5 -12.625 13.094 1 21.14 98 ASP B O 1
ATOM 6389 N N . ARG B 1 99 ? -67 -11.477 12.844 1 20.44 99 ARG B N 1
ATOM 6390 C CA . ARG B 1 99 ? -67.938 -10.656 12.164 1 20.44 99 ARG B CA 1
ATOM 6391 C C . ARG B 1 99 ? -68.125 -11.07 10.703 1 20.44 99 ARG B C 1
ATOM 6393 O O . ARG B 1 99 ? -67.125 -11.234 10 1 20.44 99 ARG B O 1
ATOM 6400 N N . THR B 1 100 ? -69.188 -11.617 10.258 1 18.52 100 THR B N 1
ATOM 6401 C CA . THR B 1 100 ? -69.875 -12.117 9.062 1 18.52 100 THR B CA 1
ATOM 6402 C C . THR B 1 100 ? -70 -11.016 8.023 1 18.52 100 THR B C 1
ATOM 6404 O O . THR B 1 100 ? -70.812 -10.094 8.195 1 18.52 100 THR B O 1
ATOM 6407 N N . ARG B 1 101 ? -68.938 -10.461 7.383 1 20.34 101 ARG B N 1
ATOM 6408 C CA . ARG B 1 101 ? -69.125 -9.438 6.348 1 20.34 101 ARG B CA 1
ATOM 6409 C C . ARG B 1 101 ? -69.938 -9.953 5.164 1 20.34 101 ARG B C 1
ATOM 6411 O O . ARG B 1 101 ? -69.562 -10.984 4.574 1 20.34 101 ARG B O 1
ATOM 6418 N N . SER B 1 102 ? -71.188 -9.578 5.109 1 18.98 102 SER B N 1
ATOM 6419 C CA . SER B 1 102 ? -72.25 -9.773 4.129 1 18.98 102 SER B CA 1
ATOM 6420 C C . SER B 1 102 ? -71.812 -9.312 2.74 1 18.98 102 SER B C 1
ATOM 6422 O O . SER B 1 102 ? -70.938 -8.516 2.607 1 18.98 102 SER B O 1
ATOM 6424 N N . GLY B 1 103 ? -72.688 -9.625 1.591 1 19.14 103 GLY B N 1
ATOM 6425 C CA . GLY B 1 103 ? -72.75 -9.914 0.167 1 19.14 103 GLY B CA 1
ATOM 6426 C C . GLY B 1 103 ? -72.875 -8.664 -0.689 1 19.14 103 GLY B C 1
ATOM 6427 O O . GLY B 1 103 ? -73.562 -7.723 -0.321 1 19.14 103 GLY B O 1
ATOM 6428 N N . ASP B 1 104 ? -71.875 -8.227 -1.54 1 21.34 104 ASP B N 1
ATOM 6429 C CA . ASP B 1 104 ? -71.688 -7.148 -2.502 1 21.34 104 ASP B CA 1
ATOM 6430 C C . ASP B 1 104 ? -72.688 -7.207 -3.633 1 21.34 104 ASP B C 1
ATOM 6432 O O . ASP B 1 104 ? -72.688 -8.133 -4.449 1 21.34 104 ASP B O 1
ATOM 6436 N N . SER B 1 105 ? -74 -6.863 -3.424 1 19.5 105 SER B N 1
ATOM 6437 C CA . SER B 1 105 ? -74.938 -6.766 -4.547 1 19.5 105 SER B CA 1
ATOM 6438 C C . SER B 1 105 ? -74.438 -5.801 -5.609 1 19.5 105 SER B C 1
ATOM 6440 O O . SER B 1 105 ? -73.625 -4.891 -5.305 1 19.5 105 SER B O 1
ATOM 6442 N N . ASN B 1 106 ? -74.75 -5.922 -7.016 1 20.62 106 ASN B N 1
ATOM 6443 C CA . ASN B 1 106 ? -74.312 -5.66 -8.383 1 20.62 106 ASN B CA 1
ATOM 6444 C C . ASN B 1 106 ? -74.688 -4.254 -8.836 1 20.62 106 ASN B C 1
ATOM 6446 O O . ASN B 1 106 ? -74.562 -3.918 -10.016 1 20.62 106 ASN B O 1
ATOM 6450 N N . ASP B 1 107 ? -75.5 -3.451 -8.023 1 18.92 107 ASP B N 1
ATOM 6451 C CA . ASP B 1 107 ? -76.375 -2.531 -8.695 1 18.92 107 ASP B CA 1
ATOM 6452 C C . ASP B 1 107 ? -75.625 -1.47 -9.477 1 18.92 107 ASP B C 1
ATOM 6454 O O . ASP B 1 107 ? -74.5 -1.114 -9.109 1 18.92 107 ASP B O 1
ATOM 6458 N N . HIS B 1 108 ? -76.188 -0.848 -10.633 1 21.39 108 HIS B N 1
ATOM 6459 C CA . HIS B 1 108 ? -76.062 -0.203 -11.938 1 21.39 108 HIS B CA 1
ATOM 6460 C C . HIS B 1 108 ? -75.75 1.28 -11.789 1 21.39 108 HIS B C 1
ATOM 6462 O O . HIS B 1 108 ? -75.812 2.043 -12.75 1 21.39 108 HIS B O 1
ATOM 6468 N N . SER B 1 109 ? -75 1.802 -10.711 1 19.69 109 SER B N 1
ATOM 6469 C CA . SER B 1 109 ? -75.125 3.203 -10.328 1 19.69 109 SER B CA 1
ATOM 6470 C C . SER B 1 109 ? -74.688 4.129 -11.453 1 19.69 109 SER B C 1
ATOM 6472 O O . SER B 1 109 ? -73.688 3.869 -12.117 1 19.69 109 SER B O 1
ATOM 6474 N N . ILE B 1 110 ? -75.625 4.965 -11.797 1 22.66 110 ILE B N 1
ATOM 6475 C CA . ILE B 1 110 ? -75.875 6.016 -12.789 1 22.66 110 ILE B CA 1
ATOM 6476 C C . ILE B 1 110 ? -74.812 7.121 -12.617 1 22.66 110 ILE B C 1
ATOM 6478 O O . ILE B 1 110 ? -74.812 7.797 -11.586 1 22.66 110 ILE B O 1
ATOM 6482 N N . TRP B 1 111 ? -73.625 7.066 -13.047 1 18.55 111 TRP B N 1
ATOM 6483 C CA . TRP B 1 111 ? -72.375 7.723 -12.758 1 18.55 111 TRP B CA 1
ATOM 6484 C C . TRP B 1 111 ? -72.438 9.227 -12.953 1 18.55 111 TRP B C 1
ATOM 6486 O O . TRP B 1 111 ? -71.938 10.008 -12.141 1 18.55 111 TRP B O 1
ATOM 6496 N N . HIS B 1 112 ? -72.875 9.812 -14.219 1 18.19 112 HIS B N 1
ATOM 6497 C CA . HIS B 1 112 ? -71.75 10.602 -14.758 1 18.19 112 HIS B CA 1
ATOM 6498 C C . HIS B 1 112 ? -71.812 12.039 -14.258 1 18.19 112 HIS B C 1
ATOM 6500 O O . HIS B 1 112 ? -70.812 12.586 -13.805 1 18.19 112 HIS B O 1
ATOM 6506 N N . GLN B 1 113 ? -72.75 13 -14.75 1 20.42 113 GLN B N 1
ATOM 6507 C CA . GLN B 1 113 ? -72.188 14.188 -15.383 1 20.42 113 GLN B CA 1
ATOM 6508 C C . GLN B 1 113 ? -72 15.312 -14.375 1 20.42 113 GLN B C 1
ATOM 6510 O O . GLN B 1 113 ? -71.438 16.375 -14.703 1 20.42 113 GLN B O 1
ATOM 6515 N N . PRO B 1 114 ? -72.375 15.164 -13.109 1 20.58 114 PRO B N 1
ATOM 6516 C CA . PRO B 1 114 ? -72.938 16.359 -12.516 1 20.58 114 PRO B CA 1
ATOM 6517 C C . PRO B 1 114 ? -72 17.516 -12.367 1 20.58 114 PRO B C 1
ATOM 6519 O O . PRO B 1 114 ? -70.75 17.297 -12.32 1 20.58 114 PRO B O 1
ATOM 6522 N N . GLY B 1 115 ? -72.5 18.859 -12.289 1 21.12 115 GLY B N 1
ATOM 6523 C CA . GLY B 1 115 ? -72.125 20.266 -12.484 1 21.12 115 GLY B CA 1
ATOM 6524 C C . GLY B 1 115 ? -71.188 20.797 -11.438 1 21.12 115 GLY B C 1
ATOM 6525 O O . GLY B 1 115 ? -70.875 20.109 -10.477 1 21.12 115 GLY B O 1
ATOM 6526 N N . PRO B 1 116 ? -71.062 22.188 -11.258 1 24.53 116 PRO B N 1
ATOM 6527 C CA . PRO B 1 116 ? -70 23.156 -10.922 1 24.53 116 PRO B CA 1
ATOM 6528 C C . PRO B 1 116 ? -69.75 23.266 -9.422 1 24.53 116 PRO B C 1
ATOM 6530 O O . PRO B 1 116 ? -69 24.109 -8.977 1 24.53 116 PRO B O 1
ATOM 6533 N N . VAL B 1 117 ? -70.312 22.328 -8.562 1 20.48 117 VAL B N 1
ATOM 6534 C CA . VAL B 1 117 ? -70.688 22.812 -7.25 1 20.48 117 VAL B CA 1
ATOM 6535 C C . VAL B 1 117 ? -69.5 23.344 -6.496 1 20.48 117 VAL B C 1
ATOM 6537 O O . VAL B 1 117 ? -68.375 22.75 -6.566 1 20.48 117 VAL B O 1
ATOM 6540 N N . ALA B 1 118 ? -69.562 24.484 -5.73 1 23.95 118 ALA B N 1
ATOM 6541 C CA . ALA B 1 118 ? -68.875 25.547 -4.996 1 23.95 118 ALA B CA 1
ATOM 6542 C C . ALA B 1 118 ? -68.25 25.016 -3.701 1 23.95 118 ALA B C 1
ATOM 6544 O O . ALA B 1 118 ? -69 24.594 -2.797 1 23.95 118 ALA B O 1
ATOM 6545 N N . HIS B 1 119 ? -67.25 24.156 -3.703 1 20.88 119 HIS B N 1
ATOM 6546 C CA . HIS B 1 119 ? -66.688 23.281 -2.666 1 20.88 119 HIS B CA 1
ATOM 6547 C C . HIS B 1 119 ? -66.312 24.078 -1.432 1 20.88 119 HIS B C 1
ATOM 6549 O O . HIS B 1 119 ? -65.5 25.016 -1.525 1 20.88 119 HIS B O 1
ATOM 6555 N N . GLY B 1 120 ? -67.125 24.266 -0.459 1 20.38 120 GLY B N 1
ATOM 6556 C CA . GLY B 1 120 ? -67 24.938 0.828 1 20.38 120 GLY B CA 1
ATOM 6557 C C . GLY B 1 120 ? -65.812 24.469 1.618 1 20.38 120 GLY B C 1
ATOM 6558 O O . GLY B 1 120 ? -65.312 23.375 1.404 1 20.38 120 GLY B O 1
ATOM 6559 N N . ILE B 1 121 ? -64.938 25.406 2.262 1 23.14 121 ILE B N 1
ATOM 6560 C CA . ILE B 1 121 ? -63.625 25.5 2.844 1 23.14 121 ILE B CA 1
ATOM 6561 C C . ILE B 1 121 ? -63.562 24.703 4.148 1 23.14 121 ILE B C 1
ATOM 6563 O O . ILE B 1 121 ? -64.062 25.172 5.18 1 23.14 121 ILE B O 1
ATOM 6567 N N . SER B 1 122 ? -64.125 23.5 4.234 1 20.45 122 SER B N 1
ATOM 6568 C CA . SER B 1 122 ? -64.312 22.859 5.543 1 20.45 122 SER B CA 1
ATOM 6569 C C . SER B 1 122 ? -62.938 22.828 6.277 1 20.45 122 SER B C 1
ATOM 6571 O O . SER B 1 122 ? -61.906 22.594 5.664 1 20.45 122 SER B O 1
ATOM 6573 N N . THR B 1 123 ? -62.812 23.234 7.594 1 23.34 123 THR B N 1
ATOM 6574 C CA . THR B 1 123 ? -61.844 23.547 8.625 1 23.34 123 THR B CA 1
ATOM 6575 C C . THR B 1 123 ? -61.125 22.281 9.094 1 23.34 123 THR B C 1
ATOM 6577 O O . THR B 1 123 ? -61.594 21.609 10.016 1 23.34 123 THR B O 1
ATOM 6580 N N . SER B 1 124 ? -60.75 21.375 8.258 1 21.64 124 SER B N 1
ATOM 6581 C CA . SER B 1 124 ? -60.312 20.031 8.641 1 21.64 124 SER B CA 1
ATOM 6582 C C . SER B 1 124 ? -59.156 20.078 9.625 1 21.64 124 SER B C 1
ATOM 6584 O O . SER B 1 124 ? -58.156 20.766 9.391 1 21.64 124 SER B O 1
ATOM 6586 N N . GLN B 1 125 ? -59.312 19.75 10.945 1 24.12 125 GLN B N 1
ATOM 6587 C CA . GLN B 1 125 ? -58.531 19.625 12.164 1 24.12 125 GLN B CA 1
ATOM 6588 C C . GLN B 1 125 ? -57.375 18.641 11.977 1 24.12 125 GLN B C 1
ATOM 6590 O O . GLN B 1 125 ? -57.594 17.422 11.953 1 24.12 125 GLN B O 1
ATOM 6595 N N . ALA B 1 126 ? -56.531 18.766 11.102 1 23.8 126 ALA B N 1
ATOM 6596 C CA . ALA B 1 126 ? -55.469 17.844 10.695 1 23.8 126 ALA B CA 1
ATOM 6597 C C . ALA B 1 126 ? -54.562 17.5 11.875 1 23.8 126 ALA B C 1
ATOM 6599 O O . ALA B 1 126 ? -54 18.391 12.516 1 23.8 126 ALA B O 1
ATOM 6600 N N . HIS B 1 127 ? -54.906 16.422 12.648 1 25.55 127 HIS B N 1
ATOM 6601 C CA . HIS B 1 127 ? -54.125 15.828 13.734 1 25.55 127 HIS B CA 1
ATOM 6602 C C . HIS B 1 127 ? -52.625 15.797 13.406 1 25.55 127 HIS B C 1
ATOM 6604 O O . HIS B 1 127 ? -52.25 15.32 12.336 1 25.55 127 HIS B O 1
ATOM 6610 N N . LEU B 1 128 ? -51.875 16.656 13.836 1 25.97 128 LEU B N 1
ATOM 6611 C CA . LEU B 1 128 ? -50.438 16.922 13.711 1 25.97 128 LEU B CA 1
ATOM 6612 C C . LEU B 1 128 ? -49.625 15.695 14.102 1 25.97 128 LEU B C 1
ATOM 6614 O O . LEU B 1 128 ? -49.5 15.391 15.289 1 25.97 128 LEU B O 1
ATOM 6618 N N . ARG B 1 129 ? -49.812 14.438 13.5 1 25.91 129 ARG B N 1
ATOM 6619 C CA . ARG B 1 129 ? -49.125 13.156 13.672 1 25.91 129 ARG B CA 1
ATOM 6620 C C . ARG B 1 129 ? -47.625 13.359 13.859 1 25.91 129 ARG B C 1
ATOM 6622 O O . ARG B 1 129 ? -47.062 14.359 13.406 1 25.91 129 ARG B O 1
ATOM 6629 N N . ALA B 1 130 ? -46.969 12.414 14.734 1 28.91 130 ALA B N 1
ATOM 6630 C CA . ALA B 1 130 ? -45.594 12.172 15.156 1 28.91 130 ALA B CA 1
ATOM 6631 C C . ALA B 1 130 ? -44.625 12.312 13.977 1 28.91 130 ALA B C 1
ATOM 6633 O O . ALA B 1 130 ? -44.969 11.93 12.852 1 28.91 130 ALA B O 1
ATOM 6634 N N . SER B 1 131 ? -43.781 13.203 14.07 1 29.98 131 SER B N 1
ATOM 6635 C CA . SER B 1 131 ? -42.938 13.625 12.969 1 29.98 131 SER B CA 1
ATOM 6636 C C . SER B 1 131 ? -42.438 12.438 12.156 1 29.98 131 SER B C 1
ATOM 6638 O O . SER B 1 131 ? -41.906 11.469 12.719 1 29.98 131 SER B O 1
ATOM 6640 N N . PRO B 1 132 ? -43.031 12.039 11.023 1 31.42 132 PRO B N 1
ATOM 6641 C CA . PRO B 1 132 ? -42.688 10.938 10.117 1 31.42 132 PRO B CA 1
ATOM 6642 C C . PRO B 1 132 ? -41.188 10.664 10.078 1 31.42 132 PRO B C 1
ATOM 6644 O O . PRO B 1 132 ? -40.375 11.539 10.414 1 31.42 132 PRO B O 1
ATOM 6647 N N . GLU B 1 133 ? -40.812 9.367 10.125 1 34.16 133 GLU B N 1
ATOM 6648 C CA . GLU B 1 133 ? -39.531 8.805 9.664 1 34.16 133 GLU B CA 1
ATOM 6649 C C . GLU B 1 133 ? -38.938 9.617 8.516 1 34.16 133 GLU B C 1
ATOM 6651 O O . GLU B 1 133 ? -39.594 9.797 7.484 1 34.16 133 GLU B O 1
ATOM 6656 N N . ILE B 1 134 ? -38.531 10.734 8.844 1 32.56 134 ILE B N 1
ATOM 6657 C CA . ILE B 1 134 ? -38 11.633 7.812 1 32.56 134 ILE B CA 1
ATOM 6658 C C . ILE B 1 134 ? -37.281 10.828 6.754 1 32.56 134 ILE B C 1
ATOM 6660 O O . ILE B 1 134 ? -36.219 10.242 7.035 1 32.56 134 ILE B O 1
ATOM 6664 N N . GLU B 1 135 ? -38.062 10.078 5.996 1 35.62 135 GLU B N 1
ATOM 6665 C CA . GLU B 1 135 ? -37.594 9.578 4.707 1 35.62 135 GLU B CA 1
ATOM 6666 C C . GLU B 1 135 ? -36.906 10.688 3.893 1 35.62 135 GLU B C 1
ATOM 6668 O O . GLU B 1 135 ? -37.594 11.617 3.436 1 35.62 135 GLU B O 1
ATOM 6673 N N . ILE B 1 136 ? -36.062 11.156 4.34 1 36.75 136 ILE B N 1
ATOM 6674 C CA . ILE B 1 136 ? -35.469 12.039 3.326 1 36.75 136 ILE B CA 1
ATOM 6675 C C . ILE B 1 136 ? -34.812 11.203 2.236 1 36.75 136 ILE B C 1
ATOM 6677 O O . ILE B 1 136 ? -33.844 10.492 2.498 1 36.75 136 ILE B O 1
ATOM 6681 N N . GLU B 1 137 ? -35.25 11.344 1.104 1 38.53 137 GLU B N 1
ATOM 6682 C CA . GLU B 1 137 ? -35.031 10.758 -0.213 1 38.53 137 GLU B CA 1
ATOM 6683 C C . GLU B 1 137 ? -34.719 9.266 -0.105 1 38.53 137 GLU B C 1
ATOM 6685 O O . GLU B 1 137 ? -33.75 8.781 -0.664 1 38.53 137 GLU B O 1
ATOM 6690 N N . GLY B 1 138 ? -35.594 8.461 0.764 1 37.38 138 GLY B N 1
ATOM 6691 C CA . GLY B 1 138 ? -35.812 7.02 0.805 1 37.38 138 GLY B CA 1
ATOM 6692 C C . GLY B 1 138 ? -35 6.336 1.892 1 37.38 138 GLY B C 1
ATOM 6693 O O . GLY B 1 138 ? -35 5.109 1.987 1 37.38 138 GLY B O 1
ATOM 6694 N N . GLN B 1 139 ? -33.969 6.926 2.332 1 37.78 139 GLN B N 1
ATOM 6695 C CA . GLN B 1 139 ? -33.125 6.227 3.289 1 37.78 139 GLN B CA 1
ATOM 6696 C C . GLN B 1 139 ? -33.594 6.441 4.719 1 37.78 139 GLN B C 1
ATOM 6698 O O . GLN B 1 139 ? -34.031 7.543 5.078 1 37.78 139 GLN B O 1
ATOM 6703 N N . TYR B 1 140 ? -34.094 5.398 5.328 1 38.25 140 TYR B N 1
ATOM 6704 C CA . TYR B 1 140 ? -34.5 5.375 6.719 1 38.25 140 TYR B CA 1
ATOM 6705 C C . TYR B 1 140 ? -33.344 5.684 7.656 1 38.25 140 TYR B C 1
ATOM 6707 O O . TYR B 1 140 ? -32.25 5.148 7.488 1 38.25 140 TYR B O 1
ATOM 6715 N N . PHE B 1 141 ? -33.156 6.711 8.289 1 40.84 141 PHE B N 1
ATOM 6716 C CA . PHE B 1 141 ? -32.156 7.137 9.266 1 40.84 141 PHE B CA 1
ATOM 6717 C C . PHE B 1 141 ? -32.594 6.773 10.68 1 40.84 141 PHE B C 1
ATOM 6719 O O . PHE B 1 141 ? -33.688 7.117 11.094 1 40.84 141 PHE B O 1
ATOM 6726 N N . ASP B 1 142 ? -31.828 5.785 11.266 1 41.41 142 ASP B N 1
ATOM 6727 C CA . ASP B 1 142 ? -32.094 5.523 12.68 1 41.41 142 ASP B CA 1
ATOM 6728 C C . ASP B 1 142 ? -31.797 6.75 13.531 1 41.41 142 ASP B C 1
ATOM 6730 O O . ASP B 1 142 ? -30.656 7.199 13.602 1 41.41 142 ASP B O 1
ATOM 6734 N N . PRO B 1 143 ? -32.594 7.449 13.891 1 44.16 143 PRO B N 1
ATOM 6735 C CA . PRO B 1 143 ? -32.438 8.641 14.719 1 44.16 143 PRO B CA 1
ATOM 6736 C C . PRO B 1 143 ? -31.625 8.367 15.984 1 44.16 143 PRO B C 1
ATOM 6738 O O . PRO B 1 143 ? -31.172 9.305 16.656 1 44.16 143 PRO B O 1
ATOM 6741 N N . THR B 1 144 ? -31.281 7.059 16.25 1 43.28 144 THR B N 1
ATOM 6742 C CA . THR B 1 144 ? -30.594 6.719 17.5 1 43.28 144 THR B CA 1
ATOM 6743 C C . THR B 1 144 ? -29.094 6.598 17.266 1 43.28 144 THR B C 1
ATOM 6745 O O . THR B 1 144 ? -28.328 6.352 18.203 1 43.28 144 THR B O 1
ATOM 6748 N N . SER B 1 145 ? -28.578 6.742 16.062 1 48.41 145 SER B N 1
ATOM 6749 C CA . SER B 1 145 ? -27.156 6.555 15.812 1 48.41 145 SER B CA 1
ATOM 6750 C C . SER B 1 145 ? -26.344 7.742 16.312 1 48.41 145 SER B C 1
ATOM 6752 O O . SER B 1 145 ? -26.797 8.883 16.25 1 48.41 145 SER B O 1
ATOM 6754 N N . GLY B 1 146 ? -25.266 7.582 17.25 1 51.03 146 GLY B N 1
ATOM 6755 C CA . GLY B 1 146 ? -24.391 8.625 17.75 1 51.03 146 GLY B CA 1
ATOM 6756 C C . GLY B 1 146 ? -23.875 9.547 16.656 1 51.03 146 GLY B C 1
ATOM 6757 O O . GLY B 1 146 ? -23.422 10.656 16.953 1 51.03 146 GLY B O 1
ATOM 6758 N N . LEU B 1 147 ? -23.891 9.125 15.469 1 56.75 147 LEU B N 1
ATOM 6759 C CA . LEU B 1 147 ? -23.375 9.945 14.375 1 56.75 147 LEU B CA 1
ATOM 6760 C C . LEU B 1 147 ? -24.516 10.625 13.625 1 56.75 147 LEU B C 1
ATOM 6762 O O . LEU B 1 147 ? -24.344 11.047 12.477 1 56.75 147 LEU B O 1
ATOM 6766 N N . ASN B 1 148 ? -25.609 10.789 14.227 1 59.56 148 ASN B N 1
ATOM 6767 C CA . ASN B 1 148 ? -26.75 11.414 13.578 1 59.56 148 ASN B CA 1
ATOM 6768 C C . ASN B 1 148 ? -26.438 12.852 13.156 1 59.56 148 ASN B C 1
ATOM 6770 O O . ASN B 1 148 ? -26.938 13.32 12.125 1 59.56 148 ASN B O 1
ATOM 6774 N N . PHE B 1 149 ? -25.609 13.492 14.023 1 60.94 149 PHE B N 1
ATOM 6775 C CA . PHE B 1 149 ? -25.234 14.859 13.68 1 60.94 149 PHE B CA 1
ATOM 6776 C C . PHE B 1 149 ? -24.5 14.898 12.352 1 60.94 149 PHE B C 1
ATOM 6778 O O . PHE B 1 149 ? -24.578 15.883 11.617 1 60.94 149 PHE B O 1
ATOM 6785 N N . LEU B 1 150 ? -23.781 13.883 12.125 1 62.97 150 LEU B N 1
ATOM 6786 C CA . LEU B 1 150 ? -23.047 13.82 10.867 1 62.97 150 LEU B CA 1
ATOM 6787 C C . LEU B 1 150 ? -24 13.758 9.688 1 62.97 150 LEU B C 1
ATOM 6789 O O . LEU B 1 150 ? -23.75 14.352 8.641 1 62.97 150 LEU B O 1
ATOM 6793 N N . HIS B 1 151 ? -25.094 13.156 9.992 1 61.38 151 HIS B N 1
ATOM 6794 C CA . HIS B 1 151 ? -26.109 13.086 8.953 1 61.38 151 HIS B CA 1
ATOM 6795 C C . HIS B 1 151 ? -26.703 14.461 8.672 1 61.38 151 HIS B C 1
ATOM 6797 O O . HIS B 1 151 ? -26.922 14.82 7.508 1 61.38 151 HIS B O 1
ATOM 6803 N N . ARG B 1 152 ? -27 15.141 9.688 1 63.53 152 ARG B N 1
ATOM 6804 C CA . ARG B 1 152 ? -27.5 16.5 9.531 1 63.53 152 ARG B CA 1
ATOM 6805 C C . ARG B 1 152 ? -26.5 17.375 8.797 1 63.53 152 ARG B C 1
ATOM 6807 O O . ARG B 1 152 ? -26.891 18.188 7.941 1 63.53 152 ARG B O 1
ATOM 6814 N N . ALA B 1 153 ? -25.281 17.156 9.172 1 65.38 153 ALA B N 1
ATOM 6815 C CA . ALA B 1 153 ? -24.219 17.906 8.508 1 65.38 153 ALA B CA 1
ATOM 6816 C C . ALA B 1 153 ? -24.188 17.594 7.012 1 65.38 153 ALA B C 1
ATOM 6818 O O . ALA B 1 153 ? -24.062 18.5 6.188 1 65.38 153 ALA B O 1
ATOM 6819 N N . TRP B 1 154 ? -24.328 16.406 6.75 1 64.06 154 TRP B N 1
ATOM 6820 C CA . TRP B 1 154 ? -24.297 15.977 5.355 1 64.06 154 TRP B CA 1
ATOM 6821 C C . TRP B 1 154 ? -25.5 16.516 4.594 1 64.06 154 TRP B C 1
ATOM 6823 O O . TRP B 1 154 ? -25.375 16.953 3.449 1 64.06 154 TRP B O 1
ATOM 6833 N N . LYS B 1 155 ? -26.672 16.453 5.195 1 60.19 155 LYS B N 1
ATOM 6834 C CA . LYS B 1 155 ? -27.875 17.016 4.594 1 60.19 155 LYS B CA 1
ATOM 6835 C C . LYS B 1 155 ? -27.703 18.5 4.293 1 60.19 155 LYS B C 1
ATOM 6837 O O . LYS B 1 155 ? -28.094 18.969 3.219 1 60.19 155 LYS B O 1
ATOM 6842 N N . LYS B 1 156 ? -27.141 19.141 5.188 1 61.38 156 LYS B N 1
ATOM 6843 C CA . LYS B 1 156 ? -26.875 20.562 5.004 1 61.38 156 LYS B CA 1
ATOM 6844 C C . LYS B 1 156 ? -25.906 20.797 3.846 1 61.38 156 LYS B C 1
ATOM 6846 O O . LYS B 1 156 ? -26.094 21.734 3.066 1 61.38 156 LYS B O 1
ATOM 6851 N N . LEU B 1 157 ? -24.953 19.938 3.82 1 61.56 157 LEU B N 1
ATOM 6852 C CA . LEU B 1 157 ? -23.969 20.062 2.754 1 61.56 157 LEU B CA 1
ATOM 6853 C C . LEU B 1 157 ? -24.594 19.797 1.393 1 61.56 157 LEU B C 1
ATOM 6855 O O . LEU B 1 157 ? -24.25 20.438 0.403 1 61.56 157 LEU B O 1
ATOM 6859 N N . LEU B 1 158 ? -25.594 18.844 1.43 1 57.75 158 LEU B N 1
ATOM 6860 C CA . LEU B 1 158 ? -26.281 18.5 0.19 1 57.75 158 LEU B CA 1
ATOM 6861 C C . LEU B 1 158 ? -27.297 19.562 -0.18 1 57.75 158 LEU B C 1
ATOM 6863 O O . LEU B 1 158 ? -27.5 19.859 -1.361 1 57.75 158 LEU B O 1
ATOM 6867 N N . THR B 1 159 ? -28.094 20.047 0.836 1 52.28 159 THR B N 1
ATOM 6868 C CA . THR B 1 159 ? -29.156 21.016 0.612 1 52.28 159 THR B CA 1
ATOM 6869 C C . THR B 1 159 ? -28.562 22.391 0.313 1 52.28 159 THR B C 1
ATOM 6871 O O . THR B 1 159 ? -29.141 23.156 -0.465 1 52.28 159 THR B O 1
ATOM 6874 N N . GLN B 1 160 ? -27.719 22.844 1.224 1 49.06 160 GLN B N 1
ATOM 6875 C CA . GLN B 1 160 ? -27.109 24.125 0.931 1 49.06 160 GLN B CA 1
ATOM 6876 C C . GLN B 1 160 ? -26.625 24.188 -0.515 1 49.06 160 GLN B C 1
ATOM 6878 O O . GLN B 1 160 ? -26.469 25.281 -1.077 1 49.06 160 GLN B O 1
ATOM 6883 N N . LYS B 1 161 ? -26.469 23.156 -1.168 1 47.88 161 LYS B N 1
ATOM 6884 C CA . LYS B 1 161 ? -26.062 23.031 -2.568 1 47.88 161 LYS B CA 1
ATOM 6885 C C . LYS B 1 161 ? -27.203 23.438 -3.5 1 47.88 161 LYS B C 1
ATOM 6887 O O . LYS B 1 161 ? -26.969 23.797 -4.652 1 47.88 161 LYS B O 1
ATOM 6892 N N . ASP B 1 162 ? -28.453 23.219 -3.301 1 39.88 162 ASP B N 1
ATOM 6893 C CA . ASP B 1 162 ? -29.562 23.609 -4.16 1 39.88 162 ASP B CA 1
ATOM 6894 C C . ASP B 1 162 ? -29.578 25.109 -4.383 1 39.88 162 ASP B C 1
ATOM 6896 O O . ASP B 1 162 ? -30.156 25.594 -5.363 1 39.88 162 ASP B O 1
ATOM 6900 N N . GLU B 1 163 ? -29.516 25.938 -3.5 1 37.59 163 GLU B N 1
ATOM 6901 C CA . GLU B 1 163 ? -29.688 27.359 -3.85 1 37.59 163 GLU B CA 1
ATOM 6902 C C . GLU B 1 163 ? -28.5 27.875 -4.652 1 37.59 163 GLU B C 1
ATOM 6904 O O . GLU B 1 163 ? -28.641 28.75 -5.496 1 37.59 163 GLU B O 1
ATOM 6909 N N . SER B 1 164 ? -27.266 28.109 -4.168 1 35.41 164 SER B N 1
ATOM 6910 C CA . SER B 1 164 ? -26.156 28.734 -4.879 1 35.41 164 SER B CA 1
ATOM 6911 C C . SER B 1 164 ? -25.422 27.734 -5.766 1 35.41 164 SER B C 1
ATOM 6913 O O . SER B 1 164 ? -25.625 26.531 -5.645 1 35.41 164 SER B O 1
ATOM 6915 N N . THR B 1 165 ? -24.172 28.188 -6.578 1 39.81 165 THR B N 1
ATOM 6916 C CA . THR B 1 165 ? -23.062 27.766 -7.441 1 39.81 165 THR B CA 1
ATOM 6917 C C . THR B 1 165 ? -22.438 26.469 -6.938 1 39.81 165 THR B C 1
ATOM 6919 O O . THR B 1 165 ? -21.516 25.953 -7.547 1 39.81 165 THR B O 1
ATOM 6922 N N . SER B 1 166 ? -22.828 25.859 -5.906 1 39.38 166 SER B N 1
ATOM 6923 C CA . SER B 1 166 ? -22.094 24.828 -5.16 1 39.38 166 SER B CA 1
ATOM 6924 C C . SER B 1 166 ? -22.422 23.438 -5.68 1 39.38 166 SER B C 1
ATOM 6926 O O . SER B 1 166 ? -21.672 22.484 -5.449 1 39.38 166 SER B O 1
ATOM 6928 N N . TYR B 1 167 ? -23.656 23.172 -6.215 1 39.34 167 TYR B N 1
ATOM 6929 C CA . TYR B 1 167 ? -23.953 21.875 -6.82 1 39.34 167 TYR B CA 1
ATOM 6930 C C . TYR B 1 167 ? -22.984 21.562 -7.945 1 39.34 167 TYR B C 1
ATOM 6932 O O . TYR B 1 167 ? -22.578 20.406 -8.133 1 39.34 167 TYR B O 1
ATOM 6940 N N . ASP B 1 168 ? -22.812 22.641 -8.664 1 44.47 168 ASP B N 1
ATOM 6941 C CA . ASP B 1 168 ? -21.891 22.531 -9.789 1 44.47 168 ASP B CA 1
ATOM 6942 C C . ASP B 1 168 ? -20.5 22.125 -9.32 1 44.47 168 ASP B C 1
ATOM 6944 O O . ASP B 1 168 ? -19.797 21.375 -10.008 1 44.47 168 ASP B O 1
ATOM 6948 N N . SER B 1 169 ? -20.281 22.531 -8.07 1 52.03 169 SER B N 1
ATOM 6949 C CA . SER B 1 169 ? -18.953 22.25 -7.539 1 52.03 169 SER B CA 1
ATOM 6950 C C . SER B 1 169 ? -18.812 20.781 -7.125 1 52.03 169 SER B C 1
ATOM 6952 O O . SER B 1 169 ? -17.797 20.141 -7.398 1 52.03 169 SER B O 1
ATOM 6954 N N . SER B 1 170 ? -20.031 20.234 -6.656 1 60.09 170 SER B N 1
ATOM 6955 C CA . SER B 1 170 ? -19.984 18.844 -6.223 1 60.09 170 SER B CA 1
ATOM 6956 C C . SER B 1 170 ? -19.922 17.891 -7.414 1 60.09 170 SER B C 1
ATOM 6958 O O . SER B 1 170 ? -19.172 16.906 -7.387 1 60.09 170 SER B O 1
ATOM 6960 N N . ASP B 1 171 ? -20.594 18.359 -8.469 1 66 171 ASP B N 1
ATOM 6961 C CA . ASP B 1 171 ? -20.547 17.516 -9.656 1 66 171 ASP B CA 1
ATOM 6962 C C . ASP B 1 171 ? -19.172 17.578 -10.328 1 66 171 ASP B C 1
ATOM 6964 O O . ASP B 1 171 ? -18.672 16.562 -10.812 1 66 171 ASP B O 1
ATOM 6968 N N . THR B 1 172 ? -18.656 18.734 -10.234 1 73.44 172 THR B N 1
ATOM 6969 C CA . THR B 1 172 ? -17.328 18.891 -10.82 1 73.44 172 THR B CA 1
ATOM 6970 C C . THR B 1 172 ? -16.297 18.109 -10.031 1 73.44 172 THR B C 1
ATOM 6972 O O . THR B 1 172 ? -15.359 17.547 -10.602 1 73.44 172 THR B O 1
ATOM 6975 N N . GLU B 1 173 ? -16.562 18.078 -8.758 1 76.94 173 GLU B N 1
ATOM 6976 C CA . GLU B 1 173 ? -15.641 17.359 -7.895 1 76.94 173 GLU B CA 1
ATOM 6977 C C . GLU B 1 173 ? -15.789 15.852 -8.062 1 76.94 173 GLU B C 1
ATOM 6979 O O . GLU B 1 173 ? -14.812 15.109 -7.965 1 76.94 173 GLU B O 1
ATOM 6984 N N . ARG B 1 174 ? -16.969 15.5 -8.43 1 76.06 174 ARG B N 1
ATOM 6985 C CA . ARG B 1 174 ? -17.234 14.07 -8.586 1 76.06 174 ARG B CA 1
ATOM 6986 C C . ARG B 1 174 ? -16.828 13.594 -9.977 1 76.06 174 ARG B C 1
ATOM 6988 O O . ARG B 1 174 ? -16.391 12.445 -10.148 1 76.06 174 ARG B O 1
ATOM 6995 N N . ASN B 1 175 ? -16.969 14.461 -10.883 1 82.31 175 ASN B N 1
ATOM 6996 C CA . ASN B 1 175 ? -16.703 14.094 -12.273 1 82.31 175 ASN B CA 1
ATOM 6997 C C . ASN B 1 175 ? -15.219 14.219 -12.609 1 82.31 175 ASN B C 1
ATOM 6999 O O . ASN B 1 175 ? -14.852 14.938 -13.539 1 82.31 175 ASN B O 1
ATOM 7003 N N . GLN B 1 176 ? -14.43 13.625 -11.758 1 91.12 176 GLN B N 1
ATOM 7004 C CA . GLN B 1 176 ? -12.977 13.539 -11.93 1 91.12 176 GLN B CA 1
ATOM 7005 C C . GLN B 1 176 ? -12.516 12.086 -11.953 1 91.12 176 GLN B C 1
ATOM 7007 O O . GLN B 1 176 ? -13.289 11.18 -11.656 1 91.12 176 GLN B O 1
ATOM 7012 N N . LEU B 1 177 ? -11.312 11.93 -12.414 1 94.56 177 LEU B N 1
ATOM 7013 C CA . LEU B 1 177 ? -10.734 10.586 -12.383 1 94.56 177 LEU B CA 1
ATOM 7014 C C . LEU B 1 177 ? -10.883 9.969 -11 1 94.56 177 LEU B C 1
ATOM 7016 O O . LEU B 1 177 ? -10.891 10.68 -9.992 1 94.56 177 LEU B O 1
ATOM 7020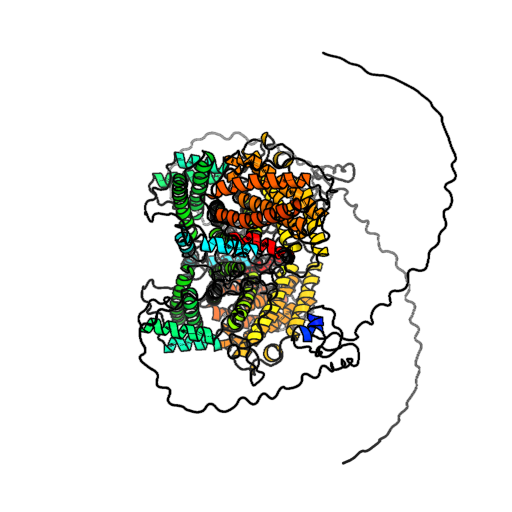 N N . LEU B 1 178 ? -11 8.703 -10.945 1 94.38 178 LEU B N 1
ATOM 7021 C CA . LEU B 1 178 ? -11.203 7.953 -9.711 1 94.38 178 LEU B CA 1
ATOM 7022 C C . LEU B 1 178 ? -10.219 8.391 -8.633 1 94.38 178 LEU B C 1
ATOM 7024 O O . LEU B 1 178 ? -10.594 8.523 -7.469 1 94.38 178 LEU B O 1
ATOM 7028 N N . THR B 1 179 ? -9.008 8.711 -8.977 1 94.5 179 THR B N 1
ATOM 7029 C CA . THR B 1 179 ? -7.949 9.023 -8.031 1 94.5 179 THR B CA 1
ATOM 7030 C C . THR B 1 179 ? -8.094 10.453 -7.512 1 94.5 179 THR B C 1
ATOM 7032 O O . THR B 1 179 ? -7.434 10.836 -6.547 1 94.5 179 THR B O 1
ATOM 7035 N N . SER B 1 180 ? -8.945 11.273 -8.117 1 93.94 180 SER B N 1
ATOM 7036 C CA . SER B 1 180 ? -9.086 12.672 -7.742 1 93.94 180 SER B CA 1
ATOM 7037 C C . SER B 1 180 ? -10.523 13.008 -7.363 1 93.94 180 SER B C 1
ATOM 7039 O O . SER B 1 180 ? -10.836 14.148 -7.016 1 93.94 180 SER B O 1
ATOM 7041 N N . ALA B 1 181 ? -11.367 12.016 -7.449 1 90.12 181 ALA B N 1
ATOM 7042 C CA . ALA B 1 181 ? -12.789 12.258 -7.203 1 90.12 181 ALA B CA 1
ATOM 7043 C C . ALA B 1 181 ? -13.008 12.828 -5.805 1 90.12 181 ALA B C 1
ATOM 7045 O O . ALA B 1 181 ? -12.477 12.305 -4.824 1 90.12 181 ALA B O 1
ATOM 7046 N N . GLY B 1 182 ? -13.75 13.898 -5.719 1 84.31 182 GLY B N 1
ATOM 7047 C CA . GLY B 1 182 ? -14.047 14.555 -4.453 1 84.31 182 GLY B CA 1
ATOM 7048 C C . GLY B 1 182 ? -13.117 15.719 -4.152 1 84.31 182 GLY B C 1
ATOM 7049 O O . GLY B 1 182 ? -13.414 16.547 -3.289 1 84.31 182 GLY B O 1
ATOM 7050 N N . ASP B 1 183 ? -11.961 15.82 -4.867 1 88.62 183 ASP B N 1
ATOM 7051 C CA . ASP B 1 183 ? -11 16.906 -4.68 1 88.62 183 ASP B CA 1
ATOM 7052 C C . ASP B 1 183 ? -11.383 18.125 -5.52 1 88.62 183 ASP B C 1
ATOM 7054 O O . ASP B 1 183 ? -12.172 18.016 -6.461 1 88.62 183 ASP B O 1
ATOM 7058 N N . ARG B 1 184 ? -10.789 19.234 -5.184 1 85.31 184 ARG B N 1
ATOM 7059 C CA . ARG B 1 184 ? -10.867 20.406 -6.055 1 85.31 184 ARG B CA 1
ATOM 7060 C C . ARG B 1 184 ? -10.125 20.156 -7.359 1 85.31 184 ARG B C 1
ATOM 7062 O O . ARG B 1 184 ? -8.984 19.688 -7.352 1 85.31 184 ARG B O 1
ATOM 7069 N N . PRO B 1 185 ? -10.711 20.422 -8.461 1 89.31 185 PRO B N 1
ATOM 7070 C CA . PRO B 1 185 ? -10.047 20.188 -9.75 1 89.31 185 PRO B CA 1
ATOM 7071 C C . PRO B 1 185 ? -8.836 21.094 -9.953 1 89.31 185 PRO B C 1
ATOM 7073 O O . PRO B 1 185 ? -8.758 22.172 -9.359 1 89.31 185 PRO B O 1
ATOM 7076 N N . PHE B 1 186 ? -7.949 20.641 -10.781 1 90.88 186 PHE B N 1
ATOM 7077 C CA . PHE B 1 186 ? -6.812 21.469 -11.172 1 90.88 186 PHE B CA 1
ATOM 7078 C C . PHE B 1 186 ? -7.238 22.547 -12.164 1 90.88 186 PHE B C 1
ATOM 7080 O O . PHE B 1 186 ? -8.102 22.312 -13.016 1 90.88 186 PHE B O 1
ATOM 7087 N N . HIS B 1 187 ? -6.754 23.609 -12.047 1 82.38 187 HIS B N 1
ATOM 7088 C CA . HIS B 1 187 ? -7.035 24.734 -12.945 1 82.38 187 HIS B CA 1
ATOM 7089 C C . HIS B 1 187 ? -5.914 24.922 -13.953 1 82.38 187 HIS B C 1
ATOM 7091 O O . HIS B 1 187 ? -5.004 25.719 -13.734 1 82.38 187 HIS B O 1
ATOM 7097 N N . VAL B 1 188 ? -5.836 24.016 -14.852 1 82.94 188 VAL B N 1
ATOM 7098 C CA . VAL B 1 188 ? -4.758 24.109 -15.828 1 82.94 188 VAL B CA 1
ATOM 7099 C C . VAL B 1 188 ? -5.34 24.375 -17.219 1 82.94 188 VAL B C 1
ATOM 7101 O O . VAL B 1 188 ? -6.328 23.75 -17.609 1 82.94 188 VAL B O 1
ATOM 7104 N N . ASP B 1 189 ? -4.93 25.484 -17.812 1 69.62 189 ASP B N 1
ATOM 7105 C CA . ASP B 1 189 ? -5.293 25.781 -19.188 1 69.62 189 ASP B CA 1
ATOM 7106 C C . ASP B 1 189 ? -4.457 24.953 -20.172 1 69.62 189 ASP B C 1
ATOM 7108 O O . ASP B 1 189 ? -3.303 24.641 -19.875 1 69.62 189 ASP B O 1
ATOM 7112 N N . ASN B 1 190 ? -5.055 24.078 -20.969 1 59.56 190 ASN B N 1
ATOM 7113 C CA . ASN B 1 190 ? -4.391 23.234 -21.953 1 59.56 190 ASN B CA 1
ATOM 7114 C C . ASN B 1 190 ? -3.4 24.031 -22.797 1 59.56 190 ASN B C 1
ATOM 7116 O O . ASN B 1 190 ? -3.045 23.609 -23.906 1 59.56 190 ASN B O 1
ATOM 7120 N N . SER B 1 191 ? -2.949 25.109 -22.281 1 57.72 191 SER B N 1
ATOM 7121 C CA . SER B 1 191 ? -2.027 25.828 -23.172 1 57.72 191 SER B CA 1
ATOM 7122 C C . SER B 1 191 ? -0.663 25.141 -23.203 1 57.72 191 SER B C 1
ATOM 7124 O O . SER B 1 191 ? -0.17 24.672 -22.172 1 57.72 191 SER B O 1
ATOM 7126 N N . THR B 1 192 ? -0.251 24.688 -24.359 1 58.38 192 THR B N 1
ATOM 7127 C CA . THR B 1 192 ? 0.989 24.016 -24.734 1 58.38 192 THR B CA 1
ATOM 7128 C C . THR B 1 192 ? 2.199 24.859 -24.328 1 58.38 192 THR B C 1
ATOM 7130 O O . THR B 1 192 ? 3.338 24.375 -24.406 1 58.38 192 THR B O 1
ATOM 7133 N N . SER B 1 193 ? 2.01 26.031 -23.766 1 63.09 193 SER B N 1
ATOM 7134 C CA . SER B 1 193 ? 3.182 26.875 -23.594 1 63.09 193 SER B CA 1
ATOM 7135 C C . SER B 1 193 ? 3.834 26.656 -22.234 1 63.09 193 SER B C 1
ATOM 7137 O O . SER B 1 193 ? 3.143 26.438 -21.234 1 63.09 193 SER B O 1
ATOM 7139 N N . ASP B 1 194 ? 5.188 26.453 -22.266 1 71.62 194 ASP B N 1
ATOM 7140 C CA . ASP B 1 194 ? 6.012 26.391 -21.062 1 71.62 194 ASP B CA 1
ATOM 7141 C C . ASP B 1 194 ? 6.141 27.766 -20.422 1 71.62 194 ASP B C 1
ATOM 7143 O O . ASP B 1 194 ? 7.031 28 -19.594 1 71.62 194 ASP B O 1
ATOM 7147 N N . ALA B 1 195 ? 5.27 28.625 -20.766 1 78.38 195 ALA B N 1
ATOM 7148 C CA . ALA B 1 195 ? 5.332 30.016 -20.312 1 78.38 195 ALA B CA 1
ATOM 7149 C C . ALA B 1 195 ? 5.039 30.109 -18.828 1 78.38 195 ALA B C 1
ATOM 7151 O O . ALA B 1 195 ? 5.348 31.125 -18.188 1 78.38 195 ALA B O 1
ATOM 7152 N N . PHE B 1 196 ? 4.652 29.062 -18.266 1 84.69 196 PHE B N 1
ATOM 7153 C CA . PHE B 1 196 ? 4.297 29.078 -16.844 1 84.69 196 PHE B CA 1
ATOM 7154 C C . PHE B 1 196 ? 5.539 28.922 -15.977 1 84.69 196 PHE B C 1
ATOM 7156 O O . PHE B 1 196 ? 5.5 29.188 -14.773 1 84.69 196 PHE B O 1
ATOM 7163 N N . ILE B 1 197 ? 6.645 28.578 -16.562 1 90.69 197 ILE B N 1
ATOM 7164 C CA . ILE B 1 197 ? 7.887 28.422 -15.812 1 90.69 197 ILE B CA 1
ATOM 7165 C C . ILE B 1 197 ? 8.508 29.797 -15.562 1 90.69 197 ILE B C 1
ATOM 7167 O O . ILE B 1 197 ? 8.719 30.578 -16.5 1 90.69 197 ILE B O 1
ATOM 7171 N N . PRO B 1 198 ? 8.805 30.094 -14.422 1 93.56 198 PRO B N 1
ATOM 7172 C CA . PRO B 1 198 ? 9.359 31.406 -14.109 1 93.56 198 PRO B CA 1
ATOM 7173 C C . PRO B 1 198 ? 10.758 31.609 -14.695 1 93.56 198 PRO B C 1
ATOM 7175 O O . PRO B 1 198 ? 11.414 30.641 -15.094 1 93.56 198 PRO B O 1
ATOM 7178 N N . ASP B 1 199 ? 11.148 32.875 -14.734 1 94.38 199 ASP B N 1
ATOM 7179 C CA . ASP B 1 199 ? 12.492 33.219 -15.203 1 94.38 199 ASP B CA 1
ATOM 7180 C C . ASP B 1 199 ? 13.547 32.719 -14.219 1 94.38 199 ASP B C 1
ATOM 7182 O O . ASP B 1 199 ? 13.227 32.344 -13.094 1 94.38 199 ASP B O 1
ATOM 7186 N N . ALA B 1 200 ? 14.812 32.75 -14.578 1 96.19 200 ALA B N 1
ATOM 7187 C CA . ALA B 1 200 ? 15.914 32.125 -13.828 1 96.19 200 ALA B CA 1
ATOM 7188 C C . ALA B 1 200 ? 16.016 32.719 -12.43 1 96.19 200 ALA B C 1
ATOM 7190 O O . ALA B 1 200 ? 16.172 31.984 -11.453 1 96.19 200 ALA B O 1
ATOM 7191 N N . SER B 1 201 ? 16 34 -12.375 1 96.88 201 SER B N 1
ATOM 7192 C CA . SER B 1 201 ? 16.141 34.656 -11.078 1 96.88 201 SER B CA 1
ATOM 7193 C C . SER B 1 201 ? 14.992 34.281 -10.148 1 96.88 201 SER B C 1
ATOM 7195 O O . SER B 1 201 ? 15.211 34 -8.977 1 96.88 201 SER B O 1
ATOM 7197 N N . THR B 1 202 ? 13.805 34.375 -10.688 1 96.75 202 THR B N 1
ATOM 7198 C CA . THR B 1 202 ? 12.633 34 -9.898 1 96.75 202 THR B CA 1
ATOM 7199 C C . THR B 1 202 ? 12.68 32.531 -9.477 1 96.75 202 THR B C 1
ATOM 7201 O O . THR B 1 202 ? 12.312 32.219 -8.352 1 96.75 202 THR B O 1
ATOM 7204 N N . ALA B 1 203 ? 13.062 31.656 -10.336 1 97.69 203 ALA B N 1
ATOM 7205 C CA . ALA B 1 203 ? 13.164 30.234 -10.039 1 97.69 203 ALA B CA 1
ATOM 7206 C C . ALA B 1 203 ? 14.125 29.984 -8.875 1 97.69 203 ALA B C 1
ATOM 7208 O O . ALA B 1 203 ? 13.828 29.203 -7.973 1 97.69 203 ALA B O 1
ATOM 7209 N N . ARG B 1 204 ? 15.258 30.688 -8.914 1 97.94 204 ARG B N 1
ATOM 7210 C CA . ARG B 1 204 ? 16.25 30.562 -7.844 1 97.94 204 ARG B CA 1
ATOM 7211 C C . ARG B 1 204 ? 15.68 31.062 -6.516 1 97.94 204 ARG B C 1
ATOM 7213 O O . ARG B 1 204 ? 15.93 30.453 -5.469 1 97.94 204 ARG B O 1
ATOM 7220 N N . LYS B 1 205 ? 14.938 32.094 -6.602 1 97.5 205 LYS B N 1
ATOM 7221 C CA . LYS B 1 205 ? 14.328 32.656 -5.398 1 97.5 205 LYS B CA 1
ATOM 7222 C C . LYS B 1 205 ? 13.297 31.703 -4.809 1 97.5 205 LYS B C 1
ATOM 7224 O O . LYS B 1 205 ? 13.211 31.562 -3.586 1 97.5 205 LYS B O 1
ATOM 7229 N N . LEU B 1 206 ? 12.523 31.156 -5.664 1 97.56 206 LEU B N 1
ATOM 7230 C CA . LEU B 1 206 ? 11.516 30.188 -5.215 1 97.56 206 LEU B CA 1
ATOM 7231 C C . LEU B 1 206 ? 12.172 28.984 -4.562 1 97.56 206 LEU B C 1
ATOM 7233 O O . LEU B 1 206 ? 11.703 28.5 -3.527 1 97.56 206 LEU B O 1
ATOM 7237 N N . GLN B 1 207 ? 13.211 28.484 -5.164 1 97.88 207 GLN B N 1
ATOM 7238 C CA . GLN B 1 207 ? 13.945 27.359 -4.59 1 97.88 207 GLN B CA 1
ATOM 7239 C C . GLN B 1 207 ? 14.508 27.703 -3.219 1 97.88 207 GLN B C 1
ATOM 7241 O O . GLN B 1 207 ? 14.438 26.906 -2.287 1 97.88 207 GLN B O 1
ATOM 7246 N N . GLU B 1 208 ? 15.078 28.875 -3.152 1 97.44 208 GLU B N 1
ATOM 7247 C CA . GLU B 1 208 ? 15.617 29.344 -1.878 1 97.44 208 GLU B CA 1
ATOM 7248 C C . GLU B 1 208 ? 14.516 29.453 -0.825 1 97.44 208 GLU B C 1
ATOM 7250 O O . GLU B 1 208 ? 14.695 29.016 0.317 1 97.44 208 GLU B O 1
ATOM 7255 N N . PHE B 1 209 ? 13.453 30.016 -1.218 1 96.12 209 PHE B N 1
ATOM 7256 C CA . PHE B 1 209 ? 12.32 30.172 -0.311 1 96.12 209 PHE B CA 1
ATOM 7257 C C . PHE B 1 209 ? 11.805 28.828 0.158 1 96.12 209 PHE B C 1
ATOM 7259 O O . PHE B 1 209 ? 11.398 28.672 1.312 1 96.12 209 PHE B O 1
ATOM 7266 N N . TYR B 1 210 ? 11.766 27.844 -0.705 1 96.88 210 TYR B N 1
ATOM 7267 C CA . TYR B 1 210 ? 11.328 26.5 -0.345 1 96.88 210 TYR B CA 1
ATOM 7268 C C . TYR B 1 210 ? 12.18 25.938 0.791 1 96.88 210 TYR B C 1
ATOM 7270 O O . TYR B 1 210 ? 11.641 25.469 1.795 1 96.88 210 TYR B O 1
ATOM 7278 N N . PHE B 1 211 ? 13.484 26.016 0.698 1 96.69 211 PHE B N 1
ATOM 7279 C CA . PHE B 1 211 ? 14.383 25.391 1.659 1 96.69 211 PHE B CA 1
ATOM 7280 C C . PHE B 1 211 ? 14.438 26.203 2.953 1 96.69 211 PHE B C 1
ATOM 7282 O O . PHE B 1 211 ? 14.625 25.625 4.035 1 96.69 211 PHE B O 1
ATOM 7289 N N . GLU B 1 212 ? 14.133 27.422 2.855 1 93.38 212 GLU B N 1
ATOM 7290 C CA . GLU B 1 212 ? 14.258 28.281 4.031 1 93.38 212 GLU B CA 1
ATOM 7291 C C . GLU B 1 212 ? 12.945 28.359 4.809 1 93.38 212 GLU B C 1
ATOM 7293 O O . GLU B 1 212 ? 12.953 28.562 6.023 1 93.38 212 GLU B O 1
ATOM 7298 N N . THR B 1 213 ? 11.859 28.172 4.055 1 92.19 213 THR B N 1
ATOM 7299 C CA . THR B 1 213 ? 10.594 28.5 4.711 1 92.19 213 THR B CA 1
ATOM 7300 C C . THR B 1 213 ? 9.586 27.375 4.543 1 92.19 213 THR B C 1
ATOM 7302 O O . THR B 1 213 ? 8.867 27.031 5.484 1 92.19 213 THR B O 1
ATOM 7305 N N . CYS B 1 214 ? 9.523 26.766 3.379 1 93.88 214 CYS B N 1
ATOM 7306 C CA . CYS B 1 214 ? 8.422 25.844 3.078 1 93.88 214 CYS B CA 1
ATOM 7307 C C . CYS B 1 214 ? 8.648 24.484 3.736 1 93.88 214 CYS B C 1
ATOM 7309 O O . CYS B 1 214 ? 7.695 23.859 4.207 1 93.88 214 CYS B O 1
ATOM 7311 N N . VAL B 1 215 ? 9.883 24.047 3.68 1 94.31 215 VAL B N 1
ATOM 7312 C CA . VAL B 1 215 ? 10.156 22.734 4.273 1 94.31 215 VAL B CA 1
ATOM 7313 C C . VAL B 1 215 ? 10.344 22.891 5.781 1 94.31 215 VAL B C 1
ATOM 7315 O O . VAL B 1 215 ? 11.172 23.672 6.238 1 94.31 215 VAL B O 1
ATOM 7318 N N . VAL B 1 216 ? 9.57 22.188 6.523 1 94.75 216 VAL B N 1
ATOM 7319 C CA . VAL B 1 216 ? 9.648 22.297 7.977 1 94.75 216 VAL B CA 1
ATOM 7320 C C . VAL B 1 216 ? 10.289 21.031 8.555 1 94.75 216 VAL B C 1
ATOM 7322 O O . VAL B 1 216 ? 11.5 21 8.805 1 94.75 216 VAL B O 1
ATOM 7325 N N . THR B 1 217 ? 9.586 19.891 8.43 1 96.19 217 THR B N 1
ATOM 7326 C CA . THR B 1 217 ? 10.148 18.672 9.008 1 96.19 217 THR B CA 1
ATOM 7327 C C . THR B 1 217 ? 10.461 17.656 7.914 1 96.19 217 THR B C 1
ATOM 7329 O O . THR B 1 217 ? 11.289 16.75 8.109 1 96.19 217 THR B O 1
ATOM 7332 N N . TYR B 1 218 ? 9.836 17.703 6.75 1 97 218 TYR B N 1
ATOM 7333 C CA . TYR B 1 218 ? 10 16.719 5.676 1 97 218 TYR B CA 1
ATOM 7334 C C . TYR B 1 218 ? 11.258 17.016 4.859 1 97 218 TYR B C 1
ATOM 7336 O O . TYR B 1 218 ? 11.18 17.25 3.652 1 97 218 TYR B O 1
ATOM 7344 N N . ARG B 1 219 ? 12.359 16.906 5.445 1 97.38 219 ARG B N 1
ATOM 7345 C CA . ARG B 1 219 ? 13.617 17.297 4.816 1 97.38 219 ARG B CA 1
ATOM 7346 C C . ARG B 1 219 ? 14.25 16.125 4.082 1 97.38 219 ARG B C 1
ATOM 7348 O O . ARG B 1 219 ? 15.328 15.656 4.457 1 97.38 219 ARG B O 1
ATOM 7355 N N . MET B 1 220 ? 13.688 15.742 2.951 1 97.75 220 MET B N 1
ATOM 7356 C CA . MET B 1 220 ? 14.141 14.562 2.209 1 97.75 220 MET B CA 1
ATOM 7357 C C . MET B 1 220 ? 15.211 14.938 1.192 1 97.75 220 MET B C 1
ATOM 7359 O O . MET B 1 220 ? 15.945 14.078 0.711 1 97.75 220 MET B O 1
ATOM 7363 N N . PHE B 1 221 ? 15.398 16.281 0.891 1 98.44 221 PHE B N 1
ATOM 7364 C CA . PHE B 1 221 ? 16.312 16.703 -0.17 1 98.44 221 PHE B CA 1
ATOM 7365 C C . PHE B 1 221 ? 17.609 17.25 0.412 1 98.44 221 PHE B C 1
ATOM 7367 O O . PHE B 1 221 ? 17.625 17.828 1.494 1 98.44 221 PHE B O 1
ATOM 7374 N N . HIS B 1 222 ? 18.641 16.969 -0.245 1 98 222 HIS B N 1
ATOM 7375 C CA . HIS B 1 222 ? 19.906 17.672 -0.03 1 98 222 HIS B CA 1
ATOM 7376 C C . HIS B 1 222 ? 19.938 18.984 -0.81 1 98 222 HIS B C 1
ATOM 7378 O O . HIS B 1 222 ? 19.953 18.969 -2.043 1 98 222 HIS B O 1
ATOM 7384 N N . ARG B 1 223 ? 20.062 20.094 -0.156 1 97.88 223 ARG B N 1
ATOM 7385 C CA . ARG B 1 223 ? 19.875 21.422 -0.739 1 97.88 223 ARG B CA 1
ATOM 7386 C C . ARG B 1 223 ? 20.859 21.672 -1.87 1 97.88 223 ARG B C 1
ATOM 7388 O O . ARG B 1 223 ? 20.469 22.094 -2.963 1 97.88 223 ARG B O 1
ATOM 7395 N N . GLN B 1 224 ? 22.156 21.406 -1.669 1 96.94 224 GLN B N 1
ATOM 7396 C CA . GLN B 1 224 ? 23.203 21.703 -2.656 1 96.94 224 GLN B CA 1
ATOM 7397 C C . GLN B 1 224 ? 23 20.875 -3.922 1 96.94 224 GLN B C 1
ATOM 7399 O O . GLN B 1 224 ? 23.234 21.359 -5.031 1 96.94 224 GLN B O 1
ATOM 7404 N N . THR B 1 225 ? 22.547 19.672 -3.742 1 97.31 225 THR B N 1
ATOM 7405 C CA . THR B 1 225 ? 22.266 18.812 -4.895 1 97.31 225 THR B CA 1
ATOM 7406 C C . THR B 1 225 ? 21.125 19.391 -5.73 1 97.31 225 THR B C 1
ATOM 7408 O O . THR B 1 225 ? 21.219 19.438 -6.957 1 97.31 225 THR B O 1
ATOM 7411 N N . VAL B 1 226 ? 20.062 19.828 -5.098 1 98.38 226 VAL B N 1
ATOM 7412 C CA . VAL B 1 226 ? 18.891 20.375 -5.785 1 98.38 226 VAL B CA 1
ATOM 7413 C C . VAL B 1 226 ? 19.25 21.688 -6.469 1 98.38 226 VAL B C 1
ATOM 7415 O O . VAL B 1 226 ? 18.781 21.969 -7.57 1 98.38 226 VAL B O 1
ATOM 7418 N N . GLU B 1 227 ? 20.094 22.453 -5.805 1 98.06 227 GLU B N 1
ATOM 7419 C CA . GLU B 1 227 ? 20.578 23.688 -6.414 1 98.06 227 GLU B CA 1
ATOM 7420 C C . GLU B 1 227 ? 21.375 23.391 -7.684 1 98.06 227 GLU B C 1
ATOM 7422 O O . GLU B 1 227 ? 21.297 24.141 -8.656 1 98.06 227 GLU B O 1
ATOM 7427 N N . GLY B 1 228 ? 22.125 22.297 -7.609 1 97.44 228 GLY B N 1
ATOM 7428 C CA . GLY B 1 228 ? 22.812 21.859 -8.812 1 97.44 228 GLY B CA 1
ATOM 7429 C C . GLY B 1 228 ? 21.875 21.484 -9.938 1 97.44 228 GLY B C 1
ATOM 7430 O O . GLY B 1 228 ? 22.109 21.828 -11.094 1 97.44 228 GLY B O 1
ATOM 7431 N N . TRP B 1 229 ? 20.812 20.797 -9.633 1 98.12 229 TRP B N 1
ATOM 7432 C CA . TRP B 1 229 ? 19.797 20.438 -10.617 1 98.12 229 TRP B CA 1
ATOM 7433 C C . TRP B 1 229 ? 19.156 21.688 -11.227 1 98.12 229 TRP B C 1
ATOM 7435 O O . TRP B 1 229 ? 18.906 21.719 -12.43 1 98.12 229 TRP B O 1
ATOM 7445 N N . MET B 1 230 ? 18.906 22.719 -10.375 1 98.06 230 MET B N 1
ATOM 7446 C CA . MET B 1 230 ? 18.281 23.953 -10.828 1 98.06 230 MET B CA 1
ATOM 7447 C C . MET B 1 230 ? 19.141 24.656 -11.867 1 98.06 230 MET B C 1
ATOM 7449 O O . MET B 1 230 ? 18.641 25.141 -12.883 1 98.06 230 MET B O 1
ATOM 7453 N N . GLU B 1 231 ? 20.438 24.641 -11.672 1 97.5 231 GLU B N 1
ATOM 7454 C CA . GLU B 1 231 ? 21.344 25.297 -12.617 1 97.5 231 GLU B CA 1
ATOM 7455 C C . GLU B 1 231 ? 21.328 24.578 -13.961 1 97.5 231 GLU B C 1
ATOM 7457 O O . GLU B 1 231 ? 21.359 25.219 -15.016 1 97.5 231 GLU B O 1
ATOM 7462 N N . LEU B 1 232 ? 21.297 23.266 -13.938 1 97 232 LEU B N 1
ATOM 7463 C CA . LEU B 1 232 ? 21.219 22.484 -15.172 1 97 232 LEU B CA 1
ATOM 7464 C C . LEU B 1 232 ? 19.891 22.734 -15.883 1 97 232 LEU B C 1
ATOM 7466 O O . LEU B 1 232 ? 19.859 22.844 -17.109 1 97 232 LEU B O 1
ATOM 7470 N N . PHE B 1 233 ? 18.828 22.797 -15.156 1 96.81 233 PHE B N 1
ATOM 7471 C CA . PHE B 1 233 ? 17.484 23.047 -15.68 1 96.81 233 PHE B CA 1
ATOM 7472 C C . PHE B 1 233 ? 17.422 24.391 -16.375 1 96.81 233 PHE B C 1
ATOM 7474 O O . PHE B 1 233 ? 16.891 24.5 -17.484 1 96.81 233 PHE B O 1
ATOM 7481 N N . LEU B 1 234 ? 17.969 25.391 -15.719 1 96 234 LEU B N 1
ATOM 7482 C CA . LEU B 1 234 ? 17.938 26.734 -16.25 1 96 234 LEU B CA 1
ATOM 7483 C C . LEU B 1 234 ? 18.844 26.859 -17.484 1 96 234 LEU B C 1
ATOM 7485 O O . LEU B 1 234 ? 18.516 27.578 -18.422 1 96 234 LEU B O 1
ATOM 7489 N N . LYS B 1 235 ? 19.938 26.141 -17.469 1 95.31 235 LYS B N 1
ATOM 7490 C CA . LYS B 1 235 ? 20.828 26.125 -18.641 1 95.31 235 LYS B CA 1
ATOM 7491 C C . LYS B 1 235 ? 20.125 25.5 -19.844 1 95.31 235 LYS B C 1
ATOM 7493 O O . LYS B 1 235 ? 20.234 26.016 -20.953 1 95.31 235 LYS B O 1
ATOM 7498 N N . ASP B 1 236 ? 19.438 24.438 -19.594 1 94.31 236 ASP B N 1
ATOM 7499 C CA . ASP B 1 236 ? 18.688 23.797 -20.672 1 94.31 236 ASP B CA 1
ATOM 7500 C C . ASP B 1 236 ? 17.609 24.734 -21.234 1 94.31 236 ASP B C 1
ATOM 7502 O O . ASP B 1 236 ? 17.391 24.766 -22.438 1 94.31 236 ASP B O 1
ATOM 7506 N N . ARG B 1 237 ? 16.984 25.406 -20.406 1 92.38 237 ARG B N 1
ATOM 7507 C CA . ARG B 1 237 ? 15.961 26.359 -20.828 1 92.38 237 ARG B CA 1
ATOM 7508 C C . ARG B 1 237 ? 16.562 27.484 -21.656 1 92.38 237 ARG B C 1
ATOM 7510 O O . ARG B 1 237 ? 15.984 27.891 -22.672 1 92.38 237 ARG B O 1
ATOM 7517 N N . GLN B 1 238 ? 17.672 27.969 -21.234 1 92.06 238 GLN B N 1
ATOM 7518 C CA . GLN B 1 238 ? 18.359 29.031 -21.953 1 92.06 238 GLN B CA 1
ATOM 7519 C C . GLN B 1 238 ? 18.766 28.578 -23.359 1 92.06 238 GLN B C 1
ATOM 7521 O O . GLN B 1 238 ? 18.719 29.359 -24.312 1 92.06 238 GLN B O 1
ATOM 7526 N N . LEU B 1 239 ? 19.094 27.328 -23.422 1 93.12 239 LEU B N 1
ATOM 7527 C CA . LEU B 1 239 ? 19.531 26.766 -24.688 1 93.12 239 LEU B CA 1
ATOM 7528 C C . LEU B 1 239 ? 18.328 26.234 -25.484 1 93.12 239 LEU B C 1
ATOM 7530 O O . LEU B 1 239 ? 18.5 25.609 -26.531 1 93.12 239 LEU B O 1
ATOM 7534 N N . GLN B 1 240 ? 17.109 26.391 -24.969 1 90.06 240 GLN B N 1
ATOM 7535 C CA . GLN B 1 240 ? 15.867 25.984 -25.594 1 90.06 240 GLN B CA 1
ATOM 7536 C C . GLN B 1 240 ? 15.82 24.484 -25.844 1 90.06 240 GLN B C 1
ATOM 7538 O O . GLN B 1 240 ? 15.414 24.047 -26.922 1 90.06 240 GLN B O 1
ATOM 7543 N N . ARG B 1 241 ? 16.391 23.812 -24.906 1 90.69 241 ARG B N 1
ATOM 7544 C CA . ARG B 1 241 ? 16.312 22.359 -24.922 1 90.69 241 ARG B CA 1
ATOM 7545 C C . ARG B 1 241 ? 15.047 21.875 -24.234 1 90.69 241 ARG B C 1
ATOM 7547 O O . ARG B 1 241 ? 14.445 22.609 -23.438 1 90.69 241 ARG B O 1
ATOM 7554 N N . PRO B 1 242 ? 14.672 20.594 -24.516 1 88.5 242 PRO B N 1
ATOM 7555 C CA . PRO B 1 242 ? 13.516 20.047 -23.812 1 88.5 242 PRO B CA 1
ATOM 7556 C C . PRO B 1 242 ? 13.711 20 -22.297 1 88.5 242 PRO B C 1
ATOM 7558 O O . PRO B 1 242 ? 14.828 19.781 -21.828 1 88.5 242 PRO B O 1
ATOM 7561 N N . MET B 1 243 ? 12.75 20.25 -21.484 1 86.19 243 MET B N 1
ATOM 7562 C CA . MET B 1 243 ? 12.727 20.469 -20.047 1 86.19 243 MET B CA 1
ATOM 7563 C C . MET B 1 243 ? 13.43 19.328 -19.312 1 86.19 243 MET B C 1
ATOM 7565 O O . MET B 1 243 ? 14.156 19.562 -18.344 1 86.19 243 MET B O 1
ATOM 7569 N N . ALA B 1 244 ? 13.328 18.062 -19.656 1 89.56 244 ALA B N 1
ATOM 7570 C CA . ALA B 1 244 ? 13.844 16.922 -18.906 1 89.56 244 ALA B CA 1
ATOM 7571 C C . ALA B 1 244 ? 15.008 16.266 -19.625 1 89.56 244 ALA B C 1
ATOM 7573 O O . ALA B 1 244 ? 15.375 15.125 -19.328 1 89.56 244 ALA B O 1
ATOM 7574 N N . GLN B 1 245 ? 15.609 17 -20.422 1 89.31 245 GLN B N 1
ATOM 7575 C CA . GLN B 1 245 ? 16.656 16.391 -21.25 1 89.31 245 GLN B CA 1
ATOM 7576 C C . GLN B 1 245 ? 17.875 16.016 -20.422 1 89.31 245 GLN B C 1
ATOM 7578 O O . GLN B 1 245 ? 18.328 14.867 -20.453 1 89.31 245 GLN B O 1
ATOM 7583 N N . SER B 1 246 ? 18.375 16.984 -19.641 1 91.25 246 SER B N 1
ATOM 7584 C CA . SER B 1 246 ? 19.609 16.75 -18.906 1 91.25 246 SER B CA 1
ATOM 7585 C C . SER B 1 246 ? 19.328 16.062 -17.578 1 91.25 246 SER B C 1
ATOM 7587 O O . SER B 1 246 ? 20.141 15.25 -17.109 1 91.25 246 SER B O 1
ATOM 7589 N N . LEU B 1 247 ? 18.312 16.359 -16.922 1 95 247 LEU B N 1
ATOM 7590 C CA . LEU B 1 247 ? 18.062 15.93 -15.547 1 95 247 LEU B CA 1
ATOM 7591 C C . LEU B 1 247 ? 17.234 14.656 -15.531 1 95 247 LEU B C 1
ATOM 7593 O O . LEU B 1 247 ? 17.297 13.883 -14.57 1 95 247 LEU B O 1
ATOM 7597 N N . GLY B 1 248 ? 16.5 14.422 -16.562 1 95.19 248 GLY B N 1
ATOM 7598 C CA . GLY B 1 248 ? 15.508 13.359 -16.531 1 95.19 248 GLY B CA 1
ATOM 7599 C C . GLY B 1 248 ? 14.18 13.797 -15.938 1 95.19 248 GLY B C 1
ATOM 7600 O O . GLY B 1 248 ? 14.055 14.922 -15.453 1 95.19 248 GLY B O 1
ATOM 7601 N N . ASN B 1 249 ? 13.227 12.93 -15.914 1 96.81 249 ASN B N 1
ATOM 7602 C CA . ASN B 1 249 ? 11.852 13.273 -15.578 1 96.81 249 ASN B CA 1
ATOM 7603 C C . ASN B 1 249 ? 11.68 13.5 -14.078 1 96.81 249 ASN B C 1
ATOM 7605 O O . ASN B 1 249 ? 11.062 14.484 -13.656 1 96.81 249 ASN B O 1
ATOM 7609 N N . SER B 1 250 ? 12.203 12.625 -13.25 1 97.56 250 SER B N 1
ATOM 7610 C CA . SER B 1 250 ? 11.953 12.68 -11.812 1 97.56 250 SER B CA 1
ATOM 7611 C C . SER B 1 250 ? 12.555 13.938 -11.195 1 97.56 250 SER B C 1
ATOM 7613 O O . SER B 1 250 ? 11.883 14.648 -10.438 1 97.56 250 SER B O 1
ATOM 7615 N N . ARG B 1 251 ? 13.852 14.281 -11.562 1 98.25 251 ARG B N 1
ATOM 7616 C CA . ARG B 1 251 ? 14.516 15.445 -10.992 1 98.25 251 ARG B CA 1
ATOM 7617 C C . ARG B 1 251 ? 13.852 16.734 -11.461 1 98.25 251 ARG B C 1
ATOM 7619 O O . ARG B 1 251 ? 13.68 17.672 -10.672 1 98.25 251 ARG B O 1
ATOM 7626 N N . THR B 1 252 ? 13.469 16.766 -12.703 1 98.31 252 THR B N 1
ATOM 7627 C CA . THR B 1 252 ? 12.766 17.938 -13.234 1 98.31 252 THR B CA 1
ATOM 7628 C C . THR B 1 252 ? 11.414 18.109 -12.539 1 98.31 252 THR B C 1
ATOM 7630 O O . THR B 1 252 ? 11.023 19.234 -12.211 1 98.31 252 THR B O 1
ATOM 7633 N N . ALA B 1 253 ? 10.711 16.984 -12.352 1 98.56 253 ALA B N 1
ATOM 7634 C CA . ALA B 1 253 ? 9.43 17.016 -11.656 1 98.56 253 ALA B CA 1
ATOM 7635 C C . ALA B 1 253 ? 9.586 17.578 -10.242 1 98.56 253 ALA B C 1
ATOM 7637 O O . ALA B 1 253 ? 8.727 18.328 -9.766 1 98.56 253 ALA B O 1
ATOM 7638 N N . ILE B 1 254 ? 10.633 17.203 -9.562 1 98.81 254 ILE B N 1
ATOM 7639 C CA . ILE B 1 254 ? 10.922 17.703 -8.219 1 98.81 254 ILE B CA 1
ATOM 7640 C C . ILE B 1 254 ? 11.055 19.219 -8.25 1 98.81 254 ILE B C 1
ATOM 7642 O O . ILE B 1 254 ? 10.438 19.922 -7.441 1 98.81 254 ILE B O 1
ATOM 7646 N N . LEU B 1 255 ? 11.844 19.75 -9.211 1 98.62 255 LEU B N 1
ATOM 7647 C CA . LEU B 1 255 ? 12.07 21.188 -9.305 1 98.62 255 LEU B CA 1
ATOM 7648 C C . LEU B 1 255 ? 10.766 21.938 -9.57 1 98.62 255 LEU B C 1
ATOM 7650 O O . LEU B 1 255 ? 10.492 22.953 -8.938 1 98.62 255 LEU B O 1
ATOM 7654 N N . LEU B 1 256 ? 9.992 21.422 -10.484 1 98.12 256 LEU B N 1
ATOM 7655 C CA . LEU B 1 256 ? 8.719 22.047 -10.82 1 98.12 256 LEU B CA 1
ATOM 7656 C C . LEU B 1 256 ? 7.785 22.062 -9.609 1 98.12 256 LEU B C 1
ATOM 7658 O O . LEU B 1 256 ? 7.109 23.062 -9.352 1 98.12 256 LEU B O 1
ATOM 7662 N N . THR B 1 257 ? 7.734 20.984 -8.852 1 98.62 257 THR B N 1
ATOM 7663 C CA . THR B 1 257 ? 6.859 20.906 -7.688 1 98.62 257 THR B CA 1
ATOM 7664 C C . THR B 1 257 ? 7.363 21.797 -6.566 1 98.62 257 THR B C 1
ATOM 7666 O O . THR B 1 257 ? 6.566 22.391 -5.832 1 98.62 257 THR B O 1
ATOM 7669 N N . ILE B 1 258 ? 8.703 21.859 -6.398 1 98.56 258 ILE B N 1
ATOM 7670 C CA . ILE B 1 258 ? 9.289 22.781 -5.434 1 98.56 258 ILE B CA 1
ATOM 7671 C C . ILE B 1 258 ? 8.836 24.203 -5.746 1 98.56 258 ILE B C 1
ATOM 7673 O O . ILE B 1 258 ? 8.398 24.938 -4.852 1 98.56 258 ILE B O 1
ATOM 7677 N N . MET B 1 259 ? 8.906 24.625 -7.004 1 98.25 259 MET B N 1
ATOM 7678 C CA . MET B 1 259 ? 8.492 25.953 -7.402 1 98.25 259 MET B CA 1
ATOM 7679 C C . MET B 1 259 ? 6.988 26.156 -7.199 1 98.25 259 MET B C 1
ATOM 7681 O O . MET B 1 259 ? 6.539 27.234 -6.832 1 98.25 259 MET B O 1
ATOM 7685 N N . ALA B 1 260 ? 6.219 25.094 -7.43 1 97.31 260 ALA B N 1
ATOM 7686 C CA . ALA B 1 260 ? 4.777 25.156 -7.207 1 97.31 260 ALA B CA 1
ATOM 7687 C C . ALA B 1 260 ? 4.461 25.422 -5.742 1 97.31 260 ALA B C 1
ATOM 7689 O O . ALA B 1 260 ? 3.664 26.312 -5.422 1 97.31 260 ALA B O 1
ATOM 7690 N N . ILE B 1 261 ? 5.074 24.703 -4.84 1 96.88 261 ILE B N 1
ATOM 7691 C CA . ILE B 1 261 ? 4.844 24.844 -3.404 1 96.88 261 ILE B CA 1
ATOM 7692 C C . ILE B 1 261 ? 5.285 26.234 -2.945 1 96.88 261 ILE B C 1
ATOM 7694 O O . ILE B 1 261 ? 4.566 26.906 -2.205 1 96.88 261 ILE B O 1
ATOM 7698 N N . ALA B 1 262 ? 6.473 26.641 -3.416 1 96.69 262 ALA B N 1
ATOM 7699 C CA . ALA B 1 262 ? 7.02 27.922 -3.01 1 96.69 262 ALA B CA 1
ATOM 7700 C C . ALA B 1 262 ? 6.156 29.078 -3.52 1 96.69 262 ALA B C 1
ATOM 7702 O O . ALA B 1 262 ? 5.98 30.078 -2.83 1 96.69 262 ALA B O 1
ATOM 7703 N N . THR B 1 263 ? 5.621 28.953 -4.734 1 94.5 263 THR B N 1
ATOM 7704 C CA . THR B 1 263 ? 4.742 29.969 -5.293 1 94.5 263 THR B CA 1
ATOM 7705 C C . THR B 1 263 ? 3.484 30.125 -4.441 1 94.5 263 THR B C 1
ATOM 7707 O O . THR B 1 263 ? 3.08 31.25 -4.125 1 94.5 263 THR B O 1
ATOM 7710 N N . LEU B 1 264 ? 2.947 29.062 -4.078 1 90.06 264 LEU B N 1
ATOM 7711 C CA . LEU B 1 264 ? 1.738 29.078 -3.264 1 90.06 264 LEU B CA 1
ATOM 7712 C C . LEU B 1 264 ? 2.016 29.672 -1.887 1 90.06 264 LEU B C 1
ATOM 7714 O O . LEU B 1 264 ? 1.262 30.516 -1.41 1 90.06 264 LEU B O 1
ATOM 7718 N N . ARG B 1 265 ? 3.08 29.281 -1.284 1 90.06 265 ARG B N 1
ATOM 7719 C CA . ARG B 1 265 ? 3.418 29.719 0.067 1 90.06 265 ARG B CA 1
ATOM 7720 C C . ARG B 1 265 ? 3.818 31.188 0.085 1 90.06 265 ARG B C 1
ATOM 7722 O O . ARG B 1 265 ? 3.502 31.906 1.033 1 90.06 265 ARG B O 1
ATOM 7729 N N . LEU B 1 266 ? 4.551 31.578 -0.878 1 89.19 266 LEU B N 1
ATOM 7730 C CA . LEU B 1 266 ? 5 32.969 -0.963 1 89.19 266 LEU B CA 1
ATOM 7731 C C . LEU B 1 266 ? 3.811 33.938 -0.988 1 89.19 266 LEU B C 1
ATOM 7733 O O . LEU B 1 266 ? 3.834 34.969 -0.338 1 89.19 266 LEU B O 1
ATOM 7737 N N . GLU B 1 267 ? 2.834 33.562 -1.659 1 83.44 267 GLU B N 1
ATOM 7738 C CA . GLU B 1 267 ? 1.648 34.40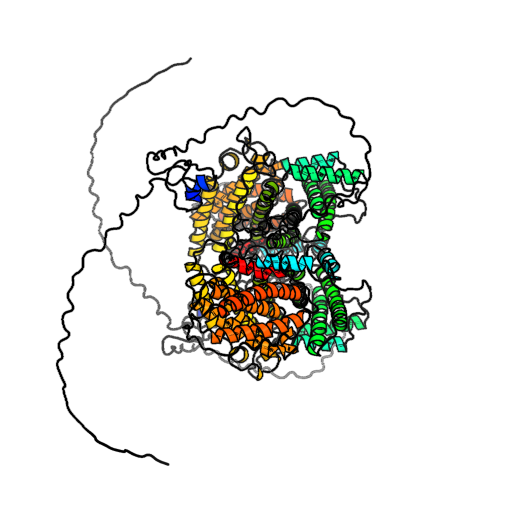6 -1.757 1 83.44 267 GLU B CA 1
ATOM 7739 C C . GLU B 1 267 ? 0.851 34.375 -0.456 1 83.44 267 GLU B C 1
ATOM 7741 O O . GLU B 1 267 ? 0.248 35.375 -0.079 1 83.44 267 GLU B O 1
ATOM 7746 N N . LYS B 1 268 ? 0.805 33.312 0.204 1 79.44 268 LYS B N 1
ATOM 7747 C CA . LYS B 1 268 ? 0.063 33.188 1.456 1 79.44 268 LYS B CA 1
ATOM 7748 C C . LYS B 1 268 ? 0.732 33.969 2.574 1 79.44 268 LYS B C 1
ATOM 7750 O O . LYS B 1 268 ? 0.055 34.5 3.459 1 79.44 268 LYS B O 1
ATOM 7755 N N . VAL B 1 269 ? 2.041 34 2.539 1 80.19 269 VAL B N 1
ATOM 7756 C CA . VAL B 1 269 ? 2.801 34.688 3.568 1 80.19 269 VAL B CA 1
ATOM 7757 C C . VAL B 1 269 ? 2.652 36.219 3.385 1 80.19 269 VAL B C 1
ATOM 7759 O O . VAL B 1 269 ? 2.604 36.969 4.363 1 80.19 269 VAL B O 1
ATOM 7762 N N . HIS B 1 270 ? 2.689 36.719 2.174 1 74.75 270 HIS B N 1
ATOM 7763 C CA . HIS B 1 270 ? 2.67 38.156 1.923 1 74.75 270 HIS B CA 1
ATOM 7764 C C . HIS B 1 270 ? 1.266 38.75 2.086 1 74.75 270 HIS B C 1
ATOM 7766 O O . HIS B 1 270 ? 1.076 39.938 2.043 1 74.75 270 HIS B O 1
ATOM 7772 N N . GLY B 1 271 ? 0.327 38.062 2.59 1 63.22 271 GLY B N 1
ATOM 7773 C CA . GLY B 1 271 ? -0.843 38.75 3.133 1 63.22 271 GLY B CA 1
ATOM 7774 C C . GLY B 1 271 ? -2.139 38.312 2.475 1 63.22 271 GLY B C 1
ATOM 7775 O O . GLY B 1 271 ? -2.16 37.344 1.709 1 63.22 271 GLY B O 1
ATOM 7776 N N . GLU B 1 272 ? -3.279 39.125 2.73 1 62.12 272 GLU B N 1
ATOM 7777 C CA . GLU B 1 272 ? -4.695 38.875 2.482 1 62.12 272 GLU B CA 1
ATOM 7778 C C . GLU B 1 272 ? -5.016 38.938 0.992 1 62.12 272 GLU B C 1
ATOM 7780 O O . GLU B 1 272 ? -4.797 39.969 0.349 1 62.12 272 GLU B O 1
ATOM 7785 N N . MET B 1 273 ? -4.949 37.812 0.467 1 63.66 273 MET B N 1
ATOM 7786 C CA . MET B 1 273 ? -5.312 37.688 -0.944 1 63.66 273 MET B CA 1
ATOM 7787 C C . MET B 1 273 ? -6.824 37.625 -1.112 1 63.66 273 MET B C 1
ATOM 7789 O O . MET B 1 273 ? -7.512 37 -0.302 1 63.66 273 MET B O 1
ATOM 7793 N N . SER B 1 274 ? -7.23 38.5 -1.979 1 66.06 274 SER B N 1
ATOM 7794 C CA . SER B 1 274 ? -8.609 38.312 -2.402 1 66.06 274 SER B CA 1
ATOM 7795 C C . SER B 1 274 ? -8.844 36.875 -2.926 1 66.06 274 SER B C 1
ATOM 7797 O O . SER B 1 274 ? -7.887 36.188 -3.262 1 66.06 274 SER B O 1
ATOM 7799 N N . THR B 1 275 ? -10.008 36.438 -2.838 1 67.31 275 THR B N 1
ATOM 7800 C CA . THR B 1 275 ? -10.375 35.125 -3.357 1 67.31 275 THR B CA 1
ATOM 7801 C C . THR B 1 275 ? -9.938 35 -4.812 1 67.31 275 THR B C 1
ATOM 7803 O O . THR B 1 275 ? -9.531 33.906 -5.238 1 67.31 275 THR B O 1
ATOM 7806 N N . GLU B 1 276 ? -10.078 36.094 -5.496 1 70.75 276 GLU B N 1
ATOM 7807 C CA . GLU B 1 276 ? -9.703 36.062 -6.906 1 70.75 276 GLU B CA 1
ATOM 7808 C C . GLU B 1 276 ? -8.195 35.875 -7.07 1 70.75 276 GLU B C 1
ATOM 7810 O O . GLU B 1 276 ? -7.742 35.125 -7.934 1 70.75 276 GLU B O 1
ATOM 7815 N N . ASP B 1 277 ? -7.516 36.562 -6.207 1 76.5 277 ASP B N 1
ATOM 7816 C CA . ASP B 1 277 ? -6.059 36.469 -6.258 1 76.5 277 ASP B CA 1
ATOM 7817 C C . ASP B 1 277 ? -5.582 35.094 -5.871 1 76.5 277 ASP B C 1
ATOM 7819 O O . ASP B 1 277 ? -4.629 34.562 -6.453 1 76.5 277 ASP B O 1
ATOM 7823 N N . GLU B 1 278 ? -6.312 34.562 -4.973 1 75.75 278 GLU B N 1
ATOM 7824 C CA . GLU B 1 278 ? -5.969 33.219 -4.531 1 75.75 278 GLU B CA 1
ATOM 7825 C C . GLU B 1 278 ? -6.168 32.188 -5.652 1 75.75 278 GLU B C 1
ATOM 7827 O O . GLU B 1 278 ? -5.363 31.266 -5.812 1 75.75 278 GLU B O 1
ATOM 7832 N N . SER B 1 279 ? -7.184 32.406 -6.402 1 79.31 279 SER B N 1
ATOM 7833 C CA . SER B 1 279 ? -7.477 31.516 -7.512 1 79.31 279 SER B CA 1
ATOM 7834 C C . SER B 1 279 ? -6.414 31.609 -8.602 1 79.31 279 SER B C 1
ATOM 7836 O O . SER B 1 279 ? -6.055 30.609 -9.219 1 79.31 279 SER B O 1
ATOM 7838 N N . LEU B 1 280 ? -5.945 32.812 -8.773 1 82.94 280 LEU B N 1
ATOM 7839 C CA . LEU B 1 280 ? -4.926 33 -9.797 1 82.94 280 LEU B CA 1
ATOM 7840 C C . LEU B 1 280 ? -3.598 32.375 -9.383 1 82.94 280 LEU B C 1
ATOM 7842 O O . LEU B 1 280 ? -2.893 31.812 -10.203 1 82.94 280 LEU B O 1
ATOM 7846 N N . VAL B 1 281 ? -3.283 32.562 -8.141 1 86.69 281 VAL B N 1
ATOM 7847 C CA . VAL B 1 281 ? -2.045 32 -7.621 1 86.69 281 VAL B CA 1
ATOM 7848 C C . VAL B 1 281 ? -2.117 30.469 -7.676 1 86.69 281 VAL B C 1
ATOM 7850 O O . VAL B 1 281 ? -1.142 29.812 -8.039 1 86.69 281 VAL B O 1
ATOM 7853 N N . LEU B 1 282 ? -3.273 30 -7.344 1 88.44 282 LEU B N 1
ATOM 7854 C CA . LEU B 1 282 ? -3.467 28.547 -7.391 1 88.44 282 LEU B CA 1
ATOM 7855 C C . LEU B 1 282 ? -3.346 28.031 -8.82 1 88.44 282 LEU B C 1
ATOM 7857 O O . LEU B 1 282 ? -2.811 26.938 -9.047 1 88.44 282 LEU B O 1
ATOM 7861 N N . GLN B 1 283 ? -3.799 28.797 -9.711 1 89.62 283 GLN B N 1
ATOM 7862 C CA . GLN B 1 283 ? -3.707 28.406 -11.109 1 89.62 283 GLN B CA 1
ATOM 7863 C C . GLN B 1 283 ? -2.252 28.328 -11.57 1 89.62 283 GLN B C 1
ATOM 7865 O O . GLN B 1 283 ? -1.862 27.391 -12.266 1 89.62 283 GLN B O 1
ATOM 7870 N N . ARG B 1 284 ? -1.501 29.328 -11.172 1 89.88 284 ARG B N 1
ATOM 7871 C CA . ARG B 1 284 ? -0.086 29.344 -11.531 1 89.88 284 ARG B CA 1
ATOM 7872 C C . ARG B 1 284 ? 0.654 28.172 -10.898 1 89.88 284 ARG B C 1
ATOM 7874 O O . ARG B 1 284 ? 1.482 27.531 -11.547 1 89.88 284 ARG B O 1
ATOM 7881 N N . SER B 1 285 ? 0.38 27.969 -9.656 1 94.25 285 SER B N 1
ATOM 7882 C CA . SER B 1 285 ? 0.993 26.859 -8.93 1 94.25 285 SER B CA 1
ATOM 7883 C C . SER B 1 285 ? 0.576 25.516 -9.516 1 94.25 285 SER B C 1
ATOM 7885 O O . SER B 1 285 ? 1.404 24.625 -9.672 1 94.25 285 SER B O 1
ATOM 7887 N N . ASP B 1 286 ? -0.694 25.375 -9.914 1 95.12 286 ASP B N 1
ATOM 7888 C CA . ASP B 1 286 ? -1.217 24.156 -10.5 1 95.12 286 ASP B CA 1
ATOM 7889 C C . ASP B 1 286 ? -0.539 23.844 -11.836 1 95.12 286 ASP B C 1
ATOM 7891 O O . ASP B 1 286 ? -0.329 22.688 -12.18 1 95.12 286 ASP B O 1
ATOM 7895 N N . HIS B 1 287 ? -0.225 24.891 -12.578 1 94.81 287 HIS B N 1
ATOM 7896 C CA . HIS B 1 287 ? 0.459 24.688 -13.852 1 94.81 287 HIS B CA 1
ATOM 7897 C C . HIS B 1 287 ? 1.817 24.031 -13.648 1 94.81 287 HIS B C 1
ATOM 7899 O O . HIS B 1 287 ? 2.176 23.094 -14.367 1 94.81 287 HIS B O 1
ATOM 7905 N N . LEU B 1 288 ? 2.559 24.562 -12.695 1 95.94 288 LEU B N 1
ATOM 7906 C CA . LEU B 1 288 ? 3.861 23.984 -12.367 1 95.94 288 LEU B CA 1
ATOM 7907 C C . LEU B 1 288 ? 3.719 22.547 -11.867 1 95.94 288 LEU B C 1
ATOM 7909 O O . LEU B 1 288 ? 4.43 21.656 -12.336 1 95.94 288 LEU B O 1
ATOM 7913 N N . PHE B 1 289 ? 2.738 22.391 -11.047 1 97.06 289 PHE B N 1
ATOM 7914 C CA . PHE B 1 289 ? 2.512 21.078 -10.453 1 97.06 289 PHE B CA 1
ATOM 7915 C C . PHE B 1 289 ? 2.117 20.062 -11.516 1 97.06 289 PHE B C 1
ATOM 7917 O O . PHE B 1 289 ? 2.658 18.953 -11.555 1 97.06 289 PHE B O 1
ATOM 7924 N N . CYS B 1 290 ? 1.174 20.344 -12.352 1 96.44 290 CYS B N 1
ATOM 7925 C CA . CYS B 1 290 ? 0.667 19.422 -13.359 1 96.44 290 CYS B CA 1
ATOM 7926 C C . CYS B 1 290 ? 1.75 19.078 -14.375 1 96.44 290 CYS B C 1
ATOM 7928 O O . CYS B 1 290 ? 1.806 17.953 -14.875 1 96.44 290 CYS B O 1
ATOM 7930 N N . ALA B 1 291 ? 2.588 20.062 -14.672 1 95.25 291 ALA B N 1
ATOM 7931 C CA . ALA B 1 291 ? 3.721 19.766 -15.547 1 95.25 291 ALA B CA 1
ATOM 7932 C C . ALA B 1 291 ? 4.645 18.734 -14.914 1 95.25 291 ALA B C 1
ATOM 7934 O O . ALA B 1 291 ? 5.129 17.828 -15.602 1 95.25 291 ALA B O 1
ATOM 7935 N N . GLY B 1 292 ? 4.945 18.922 -13.594 1 96.94 292 GLY B N 1
ATOM 7936 C CA . GLY B 1 292 ? 5.738 17.938 -12.883 1 96.94 292 GLY B CA 1
ATOM 7937 C C . GLY B 1 292 ? 5.078 16.578 -12.812 1 96.94 292 GLY B C 1
ATOM 7938 O O . GLY B 1 292 ? 5.75 15.547 -12.953 1 96.94 292 GLY B O 1
ATOM 7939 N N . MET B 1 293 ? 3.795 16.547 -12.617 1 97 293 MET B N 1
ATOM 7940 C CA . MET B 1 293 ? 3.043 15.297 -12.523 1 97 293 MET B CA 1
ATOM 7941 C C . MET B 1 293 ? 3.096 14.531 -13.844 1 97 293 MET B C 1
ATOM 7943 O O . MET B 1 293 ? 3.227 13.305 -13.852 1 97 293 MET B O 1
ATOM 7947 N N . ARG B 1 294 ? 2.979 15.211 -14.953 1 95.06 294 ARG B N 1
ATOM 7948 C CA . ARG B 1 294 ? 3.07 14.578 -16.266 1 95.06 294 ARG B CA 1
ATOM 7949 C C . ARG B 1 294 ? 4.43 13.906 -16.453 1 95.06 294 ARG B C 1
ATOM 7951 O O . ARG B 1 294 ? 4.516 12.82 -17.016 1 95.06 294 ARG B O 1
ATOM 7958 N N . LEU B 1 295 ? 5.461 14.57 -15.977 1 96.81 295 LEU B N 1
ATOM 7959 C CA . LEU B 1 295 ? 6.809 14.016 -16.094 1 96.81 295 LEU B CA 1
ATOM 7960 C C . LEU B 1 295 ? 6.941 12.727 -15.305 1 96.81 295 LEU B C 1
ATOM 7962 O O . LEU B 1 295 ? 7.539 11.758 -15.781 1 96.81 295 LEU B O 1
ATOM 7966 N N . THR B 1 296 ? 6.41 12.688 -14.07 1 97.81 296 THR B N 1
ATOM 7967 C CA . THR B 1 296 ? 6.504 11.477 -13.266 1 97.81 296 THR B CA 1
ATOM 7968 C C . THR B 1 296 ? 5.672 10.352 -13.883 1 97.81 296 THR B C 1
ATOM 7970 O O . THR B 1 296 ? 6.043 9.18 -13.797 1 97.81 296 THR B O 1
ATOM 7973 N N . GLU B 1 297 ? 4.559 10.695 -14.508 1 95.62 297 GLU B N 1
ATOM 7974 C CA . GLU B 1 297 ? 3.711 9.695 -15.156 1 95.62 297 GLU B CA 1
ATOM 7975 C C . GLU B 1 297 ? 4.414 9.07 -16.359 1 95.62 297 GLU B C 1
ATOM 7977 O O . GLU B 1 297 ? 4.172 7.906 -16.688 1 95.62 297 GLU B O 1
ATOM 7982 N N . MET B 1 298 ? 5.312 9.812 -16.906 1 95.19 298 MET B N 1
ATOM 7983 C CA . MET B 1 298 ? 5.992 9.352 -18.125 1 95.19 298 MET B CA 1
ATOM 7984 C C . MET B 1 298 ? 7.398 8.859 -17.797 1 95.19 298 MET B C 1
ATOM 7986 O O . MET B 1 298 ? 8.195 8.617 -18.703 1 95.19 298 MET B O 1
ATOM 7990 N N . GLU B 1 299 ? 7.691 8.781 -16.547 1 96.06 299 GLU B N 1
ATOM 7991 C CA . GLU B 1 299 ? 9.031 8.352 -16.172 1 96.06 299 GLU B CA 1
ATOM 7992 C C . GLU B 1 299 ? 9.32 6.938 -16.672 1 96.06 299 GLU B C 1
ATOM 7994 O O . GLU B 1 299 ? 8.477 6.047 -16.562 1 96.06 299 GLU B O 1
ATOM 7999 N N . MET B 1 300 ? 10.492 6.773 -17.234 1 93.38 300 MET B N 1
ATOM 8000 C CA . MET B 1 300 ? 10.906 5.496 -17.812 1 93.38 300 MET B CA 1
ATOM 8001 C C . MET B 1 300 ? 12.023 4.863 -16.984 1 93.38 300 MET B C 1
ATOM 8003 O O . MET B 1 300 ? 12.766 5.566 -16.312 1 93.38 300 MET B O 1
ATOM 8007 N N . GLY B 1 301 ? 12.062 3.547 -17.078 1 90.5 301 GLY B N 1
ATOM 8008 C CA . GLY B 1 301 ? 13.141 2.832 -16.422 1 90.5 301 GLY B CA 1
ATOM 8009 C C . GLY B 1 301 ? 12.805 2.438 -14.992 1 90.5 301 GLY B C 1
ATOM 8010 O O . GLY B 1 301 ? 11.703 2.699 -14.508 1 90.5 301 GLY B O 1
ATOM 8011 N N . PHE B 1 302 ? 13.68 1.761 -14.297 1 88.56 302 PHE B N 1
ATOM 8012 C CA . PHE B 1 302 ? 13.477 1.293 -12.93 1 88.56 302 PHE B CA 1
ATOM 8013 C C . PHE B 1 302 ? 13.445 2.465 -11.953 1 88.56 302 PHE B C 1
ATOM 8015 O O . PHE B 1 302 ? 14.031 3.514 -12.219 1 88.56 302 PHE B O 1
ATOM 8022 N N . PRO B 1 303 ? 12.805 2.314 -10.867 1 92.81 303 PRO B N 1
ATOM 8023 C CA . PRO B 1 303 ? 12.711 3.404 -9.891 1 92.81 303 PRO B CA 1
ATOM 8024 C C . PRO B 1 303 ? 14.055 3.754 -9.258 1 92.81 303 PRO B C 1
ATOM 8026 O O . PRO B 1 303 ? 14.906 2.879 -9.086 1 92.81 303 PRO B O 1
ATOM 8029 N N . ARG B 1 304 ? 14.164 4.984 -8.945 1 93.56 304 ARG B N 1
ATOM 8030 C CA . ARG B 1 304 ? 15.32 5.543 -8.258 1 93.56 304 ARG B CA 1
ATOM 8031 C C . ARG B 1 304 ? 14.898 6.355 -7.039 1 93.56 304 ARG B C 1
ATOM 8033 O O . ARG B 1 304 ? 13.703 6.543 -6.801 1 93.56 304 ARG B O 1
ATOM 8040 N N . LEU B 1 305 ? 15.922 6.789 -6.281 1 95.44 305 LEU B N 1
ATOM 8041 C CA . LEU B 1 305 ? 15.656 7.633 -5.121 1 95.44 305 LEU B CA 1
ATOM 8042 C C . LEU B 1 305 ? 14.781 8.82 -5.504 1 95.44 305 LEU B C 1
ATOM 8044 O O . LEU B 1 305 ? 13.781 9.102 -4.836 1 95.44 305 LEU B O 1
ATOM 8048 N N . GLU B 1 306 ? 15.148 9.453 -6.633 1 97.81 306 GLU B N 1
ATOM 8049 C CA . GLU B 1 306 ? 14.461 10.664 -7.074 1 97.81 306 GLU B CA 1
ATOM 8050 C C . GLU B 1 306 ? 13.031 10.359 -7.504 1 97.81 306 GLU B C 1
ATOM 8052 O O . GLU B 1 306 ? 12.148 11.219 -7.422 1 97.81 306 GLU B O 1
ATOM 8057 N N . SER B 1 307 ? 12.789 9.062 -7.969 1 97.81 307 SER B N 1
ATOM 8058 C CA . SER B 1 307 ? 11.422 8.664 -8.305 1 97.81 307 SER B CA 1
ATOM 8059 C C . SER B 1 307 ? 10.508 8.75 -7.09 1 97.81 307 SER B C 1
ATOM 8061 O O . SER B 1 307 ? 9.383 9.25 -7.188 1 97.81 307 SER B O 1
ATOM 8063 N N . ALA B 1 308 ? 11.008 8.242 -5.945 1 98.25 308 ALA B N 1
ATOM 8064 C CA . ALA B 1 308 ? 10.25 8.297 -4.695 1 98.25 308 ALA B CA 1
ATOM 8065 C C . ALA B 1 308 ? 10.102 9.742 -4.211 1 98.25 308 ALA B C 1
ATOM 8067 O O . ALA B 1 308 ? 9.008 10.156 -3.814 1 98.25 308 ALA B O 1
ATOM 8068 N N . GLN B 1 309 ? 11.18 10.484 -4.289 1 98.75 309 GLN B N 1
ATOM 8069 C CA . GLN B 1 309 ? 11.188 11.875 -3.832 1 98.75 309 GLN B CA 1
ATOM 8070 C C . GLN B 1 309 ? 10.203 12.719 -4.641 1 98.75 309 GLN B C 1
ATOM 8072 O O . GLN B 1 309 ? 9.492 13.555 -4.082 1 98.75 309 GLN B O 1
ATOM 8077 N N . ALA B 1 310 ? 10.219 12.531 -5.941 1 98.81 310 ALA B N 1
ATOM 8078 C CA . ALA B 1 310 ? 9.336 13.289 -6.82 1 98.81 310 ALA B CA 1
ATOM 8079 C C . ALA B 1 310 ? 7.875 13.078 -6.445 1 98.81 310 ALA B C 1
ATOM 8081 O O . ALA B 1 310 ? 7.098 14.039 -6.387 1 98.81 310 ALA B O 1
ATOM 8082 N N . ARG B 1 311 ? 7.492 11.898 -6.172 1 98.75 311 ARG B N 1
ATOM 8083 C CA . ARG B 1 311 ? 6.105 11.602 -5.836 1 98.75 311 ARG B CA 1
ATOM 8084 C C . ARG B 1 311 ? 5.77 12.062 -4.422 1 98.75 311 ARG B C 1
ATOM 8086 O O . ARG B 1 311 ? 4.656 12.531 -4.164 1 98.75 311 ARG B O 1
ATOM 8093 N N . LEU B 1 312 ? 6.688 11.969 -3.498 1 98.81 312 LEU B N 1
ATOM 8094 C CA . LEU B 1 312 ? 6.43 12.391 -2.127 1 98.81 312 LEU B CA 1
ATOM 8095 C C . LEU B 1 312 ? 6.227 13.898 -2.057 1 98.81 312 LEU B C 1
ATOM 8097 O O . LEU B 1 312 ? 5.352 14.383 -1.328 1 98.81 312 LEU B O 1
ATOM 8101 N N . ILE B 1 313 ? 7.07 14.656 -2.771 1 98.75 313 ILE B N 1
ATOM 8102 C CA . ILE B 1 313 ? 6.887 16.094 -2.746 1 98.75 313 ILE B CA 1
ATOM 8103 C C . ILE B 1 313 ? 5.578 16.469 -3.439 1 98.75 313 ILE B C 1
ATOM 8105 O O . ILE B 1 313 ? 4.918 17.438 -3.062 1 98.75 313 ILE B O 1
ATOM 8109 N N . GLN B 1 314 ? 5.176 15.719 -4.457 1 98.75 314 GLN B N 1
ATOM 8110 C CA . GLN B 1 314 ? 3.869 15.914 -5.078 1 98.75 314 GLN B CA 1
ATOM 8111 C C . GLN B 1 314 ? 2.742 15.672 -4.078 1 98.75 314 GLN B C 1
ATOM 8113 O O . GLN B 1 314 ? 1.754 16.406 -4.055 1 98.75 314 GLN B O 1
ATOM 8118 N N . VAL B 1 315 ? 2.887 14.641 -3.234 1 98.62 315 VAL B N 1
ATOM 8119 C CA . VAL B 1 315 ? 1.906 14.367 -2.189 1 98.62 315 VAL B CA 1
ATOM 8120 C C . VAL B 1 315 ? 1.791 15.57 -1.258 1 98.62 315 VAL B C 1
ATOM 8122 O O . VAL B 1 315 ? 0.685 15.977 -0.893 1 98.62 315 VAL B O 1
ATOM 8125 N N . LEU B 1 316 ? 2.891 16.156 -0.923 1 97.62 316 LEU B N 1
ATOM 8126 C CA . LEU B 1 316 ? 2.883 17.297 -0.014 1 97.62 316 LEU B CA 1
ATOM 8127 C C . LEU B 1 316 ? 2.158 18.484 -0.638 1 97.62 316 LEU B C 1
ATOM 8129 O O . LEU B 1 316 ? 1.406 19.188 0.043 1 97.62 316 LEU B O 1
ATOM 8133 N N . TYR B 1 317 ? 2.379 18.75 -1.948 1 96.94 317 TYR B N 1
ATOM 8134 C CA . TYR B 1 317 ? 1.637 19.797 -2.633 1 96.94 317 TYR B CA 1
ATOM 8135 C C . TYR B 1 317 ? 0.138 19.516 -2.592 1 96.94 317 TYR B C 1
ATOM 8137 O O . TYR B 1 317 ? -0.659 20.422 -2.34 1 96.94 317 TYR B O 1
ATOM 8145 N N . LEU B 1 318 ? -0.223 18.297 -2.842 1 96.44 318 LEU B N 1
ATOM 8146 C CA . LEU B 1 318 ? -1.626 17.906 -2.883 1 96.44 318 LEU B CA 1
ATOM 8147 C C . LEU B 1 318 ? -2.279 18.078 -1.516 1 96.44 318 LEU B C 1
ATOM 8149 O O . LEU B 1 318 ? -3.381 18.609 -1.411 1 96.44 318 LEU B O 1
ATOM 8153 N N . LEU B 1 319 ? -1.615 17.656 -0.5 1 93.81 319 LEU B N 1
ATOM 8154 C CA . LEU B 1 319 ? -2.152 17.766 0.852 1 93.81 319 LEU B CA 1
ATOM 8155 C C . LEU B 1 319 ? -2.277 19.234 1.259 1 93.81 319 LEU B C 1
ATOM 8157 O O . LEU B 1 319 ? -3.256 19.625 1.902 1 93.81 319 LEU B O 1
ATOM 8161 N N . GLN B 1 320 ? -1.342 20.031 0.84 1 91.06 320 GLN B N 1
ATOM 8162 C CA . GLN B 1 320 ? -1.361 21.453 1.173 1 91.06 320 GLN B CA 1
ATOM 8163 C C . GLN B 1 320 ? -2.494 22.172 0.446 1 91.06 320 GLN B C 1
ATOM 8165 O O . GLN B 1 320 ? -2.982 23.203 0.912 1 91.06 320 GLN B O 1
ATOM 8170 N N . THR B 1 321 ? -2.9 21.672 -0.68 1 89.56 321 THR B N 1
ATOM 8171 C CA . THR B 1 321 ? -3.961 22.297 -1.466 1 89.56 321 THR B CA 1
ATOM 8172 C C . THR B 1 321 ? -5.285 21.562 -1.264 1 89.56 321 THR B C 1
ATOM 8174 O O . THR B 1 321 ? -6.191 21.672 -2.092 1 89.56 321 THR B O 1
ATOM 8177 N N . ALA B 1 322 ? -5.379 20.703 -0.258 1 86.44 322 ALA B N 1
ATOM 8178 C CA . ALA B 1 322 ? -6.582 20 0.196 1 86.44 322 ALA B CA 1
ATOM 8179 C C . ALA B 1 322 ? -7.09 19.031 -0.869 1 86.44 322 ALA B C 1
ATOM 8181 O O . ALA B 1 322 ? -8.297 18.891 -1.058 1 86.44 322 ALA B O 1
ATOM 8182 N N . ARG B 1 323 ? -6.246 18.578 -1.647 1 91.56 323 ARG B N 1
ATOM 8183 C CA . ARG B 1 323 ? -6.562 17.5 -2.574 1 91.56 323 ARG B CA 1
ATOM 8184 C C . ARG B 1 323 ? -6.152 16.141 -1.998 1 91.56 323 ARG B C 1
ATOM 8186 O O . ARG B 1 323 ? -5.16 15.555 -2.43 1 91.56 323 ARG B O 1
ATOM 8193 N N . MET B 1 324 ? -7.012 15.672 -1.116 1 91.81 324 MET B N 1
ATOM 8194 C CA . MET B 1 324 ? -6.688 14.555 -0.233 1 91.81 324 MET B CA 1
ATOM 8195 C C . MET B 1 324 ? -6.758 13.227 -0.982 1 91.81 324 MET B C 1
ATOM 8197 O O . MET B 1 324 ? -5.918 12.352 -0.776 1 91.81 324 MET B O 1
ATOM 8201 N N . ASN B 1 325 ? -7.711 13.047 -1.832 1 92.69 325 ASN B N 1
ATOM 8202 C CA . ASN B 1 325 ? -7.871 11.773 -2.533 1 92.69 325 ASN B CA 1
ATOM 8203 C C . ASN B 1 325 ? -6.719 11.523 -3.506 1 92.69 325 ASN B C 1
ATOM 8205 O O . ASN B 1 325 ? -6.129 10.445 -3.508 1 92.69 325 ASN B O 1
ATOM 8209 N N . LYS B 1 326 ? -6.453 12.57 -4.324 1 96.31 326 LYS B N 1
ATOM 8210 C CA . LYS B 1 326 ? -5.297 12.43 -5.203 1 96.31 326 LYS B CA 1
ATOM 8211 C C . LYS B 1 326 ? -4.02 12.195 -4.398 1 96.31 326 LYS B C 1
ATOM 8213 O O . LYS B 1 326 ? -3.135 11.453 -4.832 1 96.31 326 LYS B O 1
ATOM 8218 N N . GLY B 1 327 ? -3.939 12.914 -3.254 1 97.06 327 GLY B N 1
ATOM 8219 C CA . GLY B 1 327 ? -2.809 12.688 -2.367 1 97.06 327 GLY B CA 1
ATOM 8220 C C . GLY B 1 327 ? -2.699 11.25 -1.896 1 97.06 327 GLY B C 1
ATOM 8221 O O . GLY B 1 327 ? -1.608 10.68 -1.889 1 97.06 327 GLY B O 1
ATOM 8222 N N . TRP B 1 328 ? -3.824 10.609 -1.557 1 96.38 328 TRP B N 1
ATOM 8223 C CA . TRP B 1 328 ? -3.877 9.234 -1.077 1 96.38 328 TRP B CA 1
ATOM 8224 C C . TRP B 1 328 ? -3.359 8.266 -2.137 1 96.38 328 TRP B C 1
ATOM 8226 O O . TRP B 1 328 ? -2.506 7.422 -1.853 1 96.38 328 TRP B O 1
ATOM 8236 N N . TYR B 1 329 ? -3.783 8.383 -3.352 1 97.75 329 TYR B N 1
ATOM 8237 C CA . TYR B 1 329 ? -3.422 7.441 -4.406 1 97.75 329 TYR B CA 1
ATOM 8238 C C . TYR B 1 329 ? -2.006 7.703 -4.906 1 97.75 329 TYR B C 1
ATOM 8240 O O . TYR B 1 329 ? -1.282 6.766 -5.258 1 97.75 329 TYR B O 1
ATOM 8248 N N . THR B 1 330 ? -1.607 9.023 -4.949 1 98.56 330 THR B N 1
ATOM 8249 C CA . THR B 1 330 ? -0.227 9.328 -5.301 1 98.56 330 THR B CA 1
ATOM 8250 C C . THR B 1 330 ? 0.736 8.773 -4.258 1 98.56 330 THR B C 1
ATOM 8252 O O . THR B 1 330 ? 1.806 8.266 -4.598 1 98.56 330 THR B O 1
ATOM 8255 N N . PHE B 1 331 ? 0.302 8.891 -3.033 1 98.56 331 PHE B N 1
ATOM 8256 C CA . PHE B 1 331 ? 1.123 8.312 -1.976 1 98.56 331 PHE B CA 1
ATOM 8257 C C . PHE B 1 331 ? 1.212 6.801 -2.127 1 98.56 331 PHE B C 1
ATOM 8259 O O . PHE B 1 331 ? 2.25 6.199 -1.838 1 98.56 331 PHE B O 1
ATOM 8266 N N . GLY B 1 332 ? 0.128 6.191 -2.49 1 98.38 332 GLY B N 1
ATOM 8267 C CA . GLY B 1 332 ? 0.161 4.762 -2.76 1 98.38 332 GLY B CA 1
ATOM 8268 C C . GLY B 1 332 ? 1.231 4.367 -3.76 1 98.38 332 GLY B C 1
ATOM 8269 O O . GLY B 1 332 ? 1.935 3.373 -3.566 1 98.38 332 GLY B O 1
ATOM 8270 N N . ASN B 1 333 ? 1.328 5.094 -4.797 1 97.81 333 ASN B N 1
ATOM 8271 C CA . ASN B 1 333 ? 2.379 4.852 -5.781 1 97.81 333 ASN B CA 1
ATOM 8272 C C . ASN B 1 333 ? 3.768 5.02 -5.172 1 97.81 333 ASN B C 1
ATOM 8274 O O . ASN B 1 333 ? 4.66 4.207 -5.418 1 97.81 333 ASN B O 1
ATOM 8278 N N . ALA B 1 334 ? 3.936 6.129 -4.445 1 98.56 334 ALA B N 1
ATOM 8279 C CA . ALA B 1 334 ? 5.215 6.363 -3.779 1 98.56 334 ALA B CA 1
ATOM 8280 C C . ALA B 1 334 ? 5.559 5.219 -2.83 1 98.56 334 ALA B C 1
ATOM 8282 O O . ALA B 1 334 ? 6.707 4.777 -2.771 1 98.56 334 ALA B O 1
ATOM 8283 N N . PHE B 1 335 ? 4.566 4.727 -2.094 1 98.38 335 PHE B N 1
ATOM 8284 C CA . PHE B 1 335 ? 4.723 3.627 -1.147 1 98.38 335 PHE B CA 1
ATOM 8285 C C . PHE B 1 335 ? 5.273 2.387 -1.843 1 98.38 335 PHE B C 1
ATOM 8287 O O . PHE B 1 335 ? 6.234 1.777 -1.366 1 98.38 335 PHE B O 1
ATOM 8294 N N . HIS B 1 336 ? 4.742 2.023 -2.986 1 97.88 336 HIS B N 1
ATOM 8295 C CA . HIS B 1 336 ? 5.191 0.846 -3.721 1 97.88 336 HIS B CA 1
ATOM 8296 C C . HIS B 1 336 ? 6.59 1.054 -4.289 1 97.88 336 HIS B C 1
ATOM 8298 O O . HIS B 1 336 ? 7.375 0.107 -4.379 1 97.88 336 HIS B O 1
ATOM 8304 N N . ILE B 1 337 ? 6.91 2.244 -4.691 1 97.31 337 ILE B N 1
ATOM 8305 C CA . ILE B 1 337 ? 8.25 2.561 -5.18 1 97.31 337 ILE B CA 1
ATOM 8306 C C . ILE B 1 337 ? 9.266 2.404 -4.051 1 97.31 337 ILE B C 1
ATOM 8308 O O . ILE B 1 337 ? 10.336 1.826 -4.246 1 97.31 337 ILE B O 1
ATOM 8312 N N . THR B 1 338 ? 8.898 2.918 -2.816 1 97.12 338 THR B N 1
ATOM 8313 C CA . THR B 1 338 ? 9.812 2.814 -1.686 1 97.12 338 THR B CA 1
ATOM 8314 C C . THR B 1 338 ? 10.078 1.352 -1.34 1 97.12 338 THR B C 1
ATOM 8316 O O . THR B 1 338 ? 11.203 0.989 -0.982 1 97.12 338 THR B O 1
ATOM 8319 N N . LEU B 1 339 ? 9.039 0.52 -1.44 1 95.25 339 LEU B N 1
ATOM 8320 C CA . LEU B 1 339 ? 9.219 -0.901 -1.162 1 95.25 339 LEU B CA 1
ATOM 8321 C C . LEU B 1 339 ? 10.07 -1.563 -2.234 1 95.25 339 LEU B C 1
ATOM 8323 O O . LEU B 1 339 ? 10.914 -2.416 -1.927 1 95.25 339 LEU B O 1
ATOM 8327 N N . SER B 1 340 ? 9.828 -1.163 -3.488 1 92.25 340 SER B N 1
ATOM 8328 C CA . SER B 1 340 ? 10.617 -1.717 -4.586 1 92.25 340 SER B CA 1
ATOM 8329 C C . SER B 1 340 ? 12.094 -1.368 -4.438 1 92.25 340 SER B C 1
ATOM 8331 O O . SER B 1 340 ? 12.961 -2.15 -4.828 1 92.25 340 SER B O 1
ATOM 8333 N N . LEU B 1 341 ? 12.352 -0.195 -3.854 1 91 341 LEU B N 1
ATOM 8334 C CA . LEU B 1 341 ? 13.727 0.266 -3.656 1 91 341 LEU B CA 1
ATOM 8335 C C . LEU B 1 341 ? 14.312 -0.315 -2.375 1 91 341 LEU B C 1
ATOM 8337 O O . LEU B 1 341 ? 15.508 -0.166 -2.113 1 91 341 LEU B O 1
ATOM 8341 N N . GLY B 1 342 ? 13.508 -0.964 -1.56 1 90.38 342 GLY B N 1
ATOM 8342 C CA . GLY B 1 342 ? 13.969 -1.527 -0.301 1 90.38 342 GLY B CA 1
ATOM 8343 C C . GLY B 1 342 ? 14.375 -0.472 0.712 1 90.38 342 GLY B C 1
ATOM 8344 O O . GLY B 1 342 ? 15.289 -0.688 1.512 1 90.38 342 GLY B O 1
ATOM 8345 N N . MET B 1 343 ? 13.688 0.676 0.698 1 93.81 343 MET B N 1
ATOM 8346 C CA . MET B 1 343 ? 14.078 1.799 1.545 1 93.81 343 MET B CA 1
ATOM 8347 C C . MET B 1 343 ? 13.82 1.488 3.016 1 93.81 343 MET B C 1
ATOM 8349 O O . MET B 1 343 ? 14.391 2.131 3.9 1 93.81 343 MET B O 1
ATOM 8353 N N . HIS B 1 344 ? 12.938 0.564 3.367 1 93.44 344 HIS B N 1
ATOM 8354 C CA . HIS B 1 344 ? 12.578 0.218 4.738 1 93.44 344 HIS B CA 1
ATOM 8355 C C . HIS B 1 344 ? 13.664 -0.631 5.391 1 93.44 344 HIS B C 1
ATOM 8357 O O . HIS B 1 344 ? 13.625 -0.864 6.602 1 93.44 344 HIS B O 1
ATOM 8363 N N . ARG B 1 345 ? 14.625 -1.026 4.605 1 87.88 345 ARG B N 1
ATOM 8364 C CA . ARG B 1 345 ? 15.68 -1.904 5.09 1 87.88 345 ARG B CA 1
ATOM 8365 C C . ARG B 1 345 ? 17 -1.142 5.262 1 87.88 345 ARG B C 1
ATOM 8367 O O . ARG B 1 345 ? 17.297 -0.238 4.48 1 87.88 345 ARG B O 1
ATOM 8374 N N . ARG B 1 346 ? 17.734 -1.599 6.34 1 85.69 346 ARG B N 1
ATOM 8375 C CA . ARG B 1 346 ? 19.062 -1.039 6.531 1 85.69 346 ARG B CA 1
ATOM 8376 C C . ARG B 1 346 ? 20.031 -1.555 5.473 1 85.69 346 ARG B C 1
ATOM 8378 O O . ARG B 1 346 ? 19.984 -2.729 5.102 1 85.69 346 ARG B O 1
ATOM 8385 N N . ARG B 1 347 ? 20.656 -0.629 4.977 1 60.81 347 ARG B N 1
ATOM 8386 C CA . ARG B 1 347 ? 21.625 -1.029 3.961 1 60.81 347 ARG B CA 1
ATOM 8387 C C . ARG B 1 347 ? 22.906 -1.544 4.602 1 60.81 347 ARG B C 1
ATOM 8389 O O . ARG B 1 347 ? 23.594 -0.806 5.312 1 60.81 347 ARG B O 1
ATOM 8396 N N . ASP B 1 348 ? 22.938 -2.531 5.641 1 52.25 348 ASP B N 1
ATOM 8397 C CA . ASP B 1 348 ? 24.109 -3.02 6.359 1 52.25 348 ASP B CA 1
ATOM 8398 C C . ASP B 1 348 ? 25.25 -3.346 5.398 1 52.25 348 ASP B C 1
ATOM 8400 O O . ASP B 1 348 ? 25 -3.838 4.293 1 52.25 348 ASP B O 1
ATOM 8404 N N . GLN B 1 349 ? 26.438 -2.676 5.707 1 42.78 349 GLN B N 1
ATOM 8405 C CA . GLN B 1 349 ? 27.734 -2.979 5.094 1 42.78 349 GLN B CA 1
ATOM 8406 C C . GLN B 1 349 ? 27.938 -4.484 4.965 1 42.78 349 GLN B C 1
ATOM 8408 O O . GLN B 1 349 ? 28.547 -4.953 4.008 1 42.78 349 GLN B O 1
ATOM 8413 N N . LYS B 1 350 ? 27.734 -5.031 6.109 1 39.09 350 LYS B N 1
ATOM 8414 C CA . LYS B 1 350 ? 28.031 -6.461 6.102 1 39.09 350 LYS B CA 1
ATOM 8415 C C . LYS B 1 350 ? 27.094 -7.211 5.16 1 39.09 350 LYS B C 1
ATOM 8417 O O . LYS B 1 350 ? 27.438 -8.273 4.648 1 39.09 350 LYS B O 1
ATOM 8422 N N . ARG B 1 351 ? 25.906 -6.855 5.539 1 40.12 351 ARG B N 1
ATOM 8423 C CA . ARG B 1 351 ? 24.906 -7.441 4.645 1 40.12 351 ARG B CA 1
ATOM 8424 C C . ARG B 1 351 ? 25.094 -6.941 3.217 1 40.12 351 ARG B C 1
ATOM 8426 O O . ARG B 1 351 ? 24.703 -5.82 2.891 1 40.12 351 ARG B O 1
ATOM 8433 N N . ASP B 1 352 ? 26.281 -7.098 2.912 1 33.84 352 ASP B N 1
ATOM 8434 C CA . ASP B 1 352 ? 26.719 -6.895 1.534 1 33.84 352 ASP B CA 1
ATOM 8435 C C . ASP B 1 352 ? 25.547 -7.074 0.559 1 33.84 352 ASP B C 1
ATOM 8437 O O . ASP B 1 352 ? 25.203 -8.203 0.196 1 33.84 352 ASP B O 1
ATOM 8441 N N . PHE B 1 353 ? 24.562 -6.508 1.065 1 36.5 353 PHE B N 1
ATOM 8442 C CA . PHE B 1 353 ? 23.703 -6.547 -0.108 1 36.5 353 PHE B CA 1
ATOM 8443 C C . PHE B 1 353 ? 24.516 -6.453 -1.389 1 36.5 353 PHE B C 1
ATOM 8445 O O . PHE B 1 353 ? 25.344 -5.555 -1.537 1 36.5 353 PHE B O 1
ATOM 8452 N N . PRO B 1 354 ? 24.844 -7.562 -1.757 1 35 354 PRO B N 1
ATOM 8453 C CA . PRO B 1 354 ? 26 -7.707 -2.641 1 35 354 PRO B CA 1
ATOM 8454 C C . PRO B 1 354 ? 26.297 -6.438 -3.443 1 35 354 PRO B C 1
ATOM 8456 O O . PRO B 1 354 ? 27.391 -6.277 -3.977 1 35 354 PRO B O 1
ATOM 8459 N N . PHE B 1 355 ? 25.266 -5.789 -3.947 1 35.88 355 PHE B N 1
ATOM 8460 C CA . PHE B 1 355 ? 25.562 -4.977 -5.121 1 35.88 355 PHE B CA 1
ATOM 8461 C C . PHE B 1 355 ? 25.984 -3.57 -4.715 1 35.88 355 PHE B C 1
ATOM 8463 O O . PHE B 1 355 ? 26.078 -2.672 -5.551 1 35.88 355 PHE B O 1
ATOM 8470 N N . THR B 1 356 ? 25.969 -3.232 -3.432 1 36.12 356 THR B N 1
ATOM 8471 C CA . THR B 1 356 ? 26.344 -1.847 -3.199 1 36.12 356 THR B CA 1
ATOM 8472 C C . THR B 1 356 ? 27.859 -1.726 -3.049 1 36.12 356 THR B C 1
ATOM 8474 O O . THR B 1 356 ? 28.391 -1.836 -1.941 1 36.12 356 THR B O 1
ATOM 8477 N N . SER B 1 357 ? 28.625 -2.377 -3.756 1 36.91 357 SER B N 1
ATOM 8478 C CA . SER B 1 357 ? 30.062 -2.219 -3.604 1 36.91 357 SER B CA 1
ATOM 8479 C C . SER B 1 357 ? 30.453 -0.752 -3.428 1 36.91 357 SER B C 1
ATOM 8481 O O . SER B 1 357 ? 31.594 -0.438 -3.09 1 36.91 357 SER B O 1
ATOM 8483 N N . LYS B 1 358 ? 30.078 0.21 -4.52 1 42.06 358 LYS B N 1
ATOM 8484 C CA . LYS B 1 358 ? 30.688 1.532 -4.398 1 42.06 358 LYS B CA 1
ATOM 8485 C C . LYS B 1 358 ? 30.375 2.16 -3.045 1 42.06 358 LYS B C 1
ATOM 8487 O O . LYS B 1 358 ? 29.281 1.993 -2.518 1 42.06 358 LYS B O 1
ATOM 8492 N N . ARG B 1 359 ? 31.391 2.459 -2.447 1 46.88 359 ARG B N 1
ATOM 8493 C CA . ARG B 1 359 ? 31.312 3.309 -1.262 1 46.88 359 ARG B CA 1
ATOM 8494 C C . ARG B 1 359 ? 30.109 4.234 -1.325 1 46.88 359 ARG B C 1
ATOM 8496 O O . ARG B 1 359 ? 30.016 5.078 -2.219 1 46.88 359 ARG B O 1
ATOM 8503 N N . GLN B 1 360 ? 28.875 3.84 -0.904 1 62.97 360 GLN B N 1
ATOM 8504 C CA . GLN B 1 360 ? 27.578 4.52 -0.962 1 62.97 360 GLN B CA 1
ATOM 8505 C C . GLN B 1 360 ? 27.734 6.012 -0.667 1 62.97 360 GLN B C 1
ATOM 8507 O O . GLN B 1 360 ? 28.406 6.395 0.29 1 62.97 360 GLN B O 1
ATOM 8512 N N . ASN B 1 361 ? 27.766 6.926 -1.876 1 85 361 ASN B N 1
ATOM 8513 C CA . ASN B 1 361 ? 27.656 8.367 -1.669 1 85 361 ASN B CA 1
ATOM 8514 C C . ASN B 1 361 ? 26.844 8.688 -0.418 1 85 361 ASN B C 1
ATOM 8516 O O . ASN B 1 361 ? 25.672 8.336 -0.33 1 85 361 ASN B O 1
ATOM 8520 N N . TYR B 1 362 ? 27.641 9.156 0.555 1 91.88 362 TYR B N 1
ATOM 8521 C CA . TYR B 1 362 ? 27.047 9.477 1.844 1 91.88 362 TYR B CA 1
ATOM 8522 C C . TYR B 1 362 ? 25.781 10.32 1.662 1 91.88 362 TYR B C 1
ATOM 8524 O O . TYR B 1 362 ? 24.781 10.094 2.34 1 91.88 362 TYR B O 1
ATOM 8532 N N . ILE B 1 363 ? 25.844 11.219 0.766 1 95.06 363 ILE B N 1
ATOM 8533 C CA . ILE B 1 363 ? 24.719 12.102 0.522 1 95.06 363 ILE B CA 1
ATOM 8534 C C . ILE B 1 363 ? 23.516 11.289 0.055 1 95.06 363 ILE B C 1
ATOM 8536 O O . ILE B 1 363 ? 22.406 11.461 0.562 1 95.06 363 ILE B O 1
ATOM 8540 N N . THR B 1 364 ? 23.766 10.43 -0.85 1 92.31 364 THR B N 1
ATOM 8541 C CA . THR B 1 364 ? 22.688 9.586 -1.371 1 92.31 364 THR B CA 1
ATOM 8542 C C . THR B 1 364 ? 22.141 8.672 -0.282 1 92.31 364 THR B C 1
ATOM 8544 O O . THR B 1 364 ? 20.922 8.484 -0.172 1 92.31 364 THR B O 1
ATOM 8547 N N . SER B 1 365 ? 23.016 8.133 0.478 1 91.69 365 SER B N 1
ATOM 8548 C CA . SER B 1 365 ? 22.594 7.234 1.554 1 91.69 365 SER B CA 1
ATOM 8549 C C . SER B 1 365 ? 21.719 7.961 2.57 1 91.69 365 SER B C 1
ATOM 8551 O O . SER B 1 365 ? 20.703 7.426 3.01 1 91.69 365 SER B O 1
ATOM 8553 N N . GLU B 1 366 ? 22.109 9.164 2.936 1 95.56 366 GLU B N 1
ATOM 8554 C CA . GLU B 1 366 ? 21.328 9.945 3.889 1 95.56 366 GLU B CA 1
ATOM 8555 C C . GLU B 1 366 ? 19.984 10.367 3.295 1 95.56 366 GLU B C 1
ATOM 8557 O O . GLU B 1 366 ? 18.969 10.359 3.988 1 95.56 366 GLU B O 1
ATOM 8562 N N . CYS B 1 367 ? 19.984 10.711 2.033 1 96.56 367 CYS B N 1
ATOM 8563 C CA . CYS B 1 367 ? 18.734 11.086 1.384 1 96.56 367 CYS B CA 1
ATOM 8564 C C . CYS B 1 367 ? 17.781 9.898 1.304 1 96.56 367 CYS B C 1
ATOM 8566 O O . CYS B 1 367 ? 16.578 10.062 1.374 1 96.56 367 CYS B O 1
ATOM 8568 N N . TYR B 1 368 ? 18.391 8.672 1.205 1 94.75 368 TYR B N 1
ATOM 8569 C CA . TYR B 1 368 ? 17.578 7.457 1.229 1 94.75 368 TYR B CA 1
ATOM 8570 C C . TYR B 1 368 ? 16.844 7.312 2.559 1 94.75 368 TYR B C 1
ATOM 8572 O O . TYR B 1 368 ? 15.641 7.062 2.59 1 94.75 368 TYR B O 1
ATOM 8580 N N . LYS B 1 369 ? 17.578 7.52 3.602 1 96.94 369 LYS B N 1
ATOM 8581 C CA . LYS B 1 369 ? 17 7.426 4.934 1 96.94 369 LYS B CA 1
ATOM 8582 C C . LYS B 1 369 ? 15.953 8.523 5.156 1 96.94 369 LYS B C 1
ATOM 8584 O O . LYS B 1 369 ? 14.852 8.25 5.625 1 96.94 369 LYS B O 1
ATOM 8589 N N . ARG B 1 370 ? 16.328 9.727 4.809 1 98.5 370 ARG B N 1
ATOM 8590 C CA . ARG B 1 370 ? 15.461 10.883 5.012 1 98.5 370 ARG B CA 1
ATOM 8591 C C . ARG B 1 370 ? 14.156 10.719 4.242 1 98.5 370 ARG B C 1
ATOM 8593 O O . ARG B 1 370 ? 13.078 11.023 4.766 1 98.5 370 ARG B O 1
ATOM 8600 N N . THR B 1 371 ? 14.289 10.273 3.006 1 98.62 371 THR B N 1
ATOM 8601 C CA . THR B 1 371 ? 13.117 10.086 2.156 1 98.62 371 THR B CA 1
ATOM 8602 C C . THR B 1 371 ? 12.195 9.023 2.738 1 98.62 371 THR B C 1
ATOM 8604 O O . THR B 1 371 ? 10.977 9.211 2.773 1 98.62 371 THR B O 1
ATOM 8607 N N . PHE B 1 372 ? 12.742 7.941 3.221 1 98.25 372 PHE B N 1
ATOM 8608 C CA . PHE B 1 372 ? 11.93 6.875 3.793 1 98.25 372 PHE B CA 1
ATOM 8609 C C . PHE B 1 372 ? 11.164 7.375 5.012 1 98.25 372 PHE B C 1
ATOM 8611 O O . PHE B 1 372 ? 9.953 7.141 5.129 1 98.25 372 PHE B O 1
ATOM 8618 N N . TRP B 1 373 ? 11.812 8.023 5.883 1 98.69 373 TRP B N 1
ATOM 8619 C CA . TRP B 1 373 ? 11.172 8.422 7.129 1 98.69 373 TRP B CA 1
ATOM 8620 C C . TRP B 1 373 ? 10.172 9.555 6.895 1 98.69 373 TRP B C 1
ATOM 8622 O O . TRP B 1 373 ? 9.18 9.672 7.609 1 98.69 373 TRP B O 1
ATOM 8632 N N . ALA B 1 374 ? 10.469 10.438 5.891 1 98.69 374 ALA B N 1
ATOM 8633 C CA . ALA B 1 374 ? 9.438 11.391 5.488 1 98.69 374 ALA B CA 1
ATOM 8634 C C . ALA B 1 374 ? 8.18 10.672 5.012 1 98.69 374 ALA B C 1
ATOM 8636 O O . ALA B 1 374 ? 7.066 11.039 5.387 1 98.69 374 ALA B O 1
ATOM 8637 N N . ALA B 1 375 ? 8.375 9.625 4.18 1 98.81 375 ALA B N 1
ATOM 8638 C CA . ALA B 1 375 ? 7.254 8.82 3.709 1 98.81 375 ALA B CA 1
ATOM 8639 C C . ALA B 1 375 ? 6.531 8.148 4.875 1 98.81 375 ALA B C 1
ATOM 8641 O O . ALA B 1 375 ? 5.301 8.094 4.902 1 98.81 375 ALA B O 1
ATOM 8642 N N . TYR B 1 376 ? 7.316 7.672 5.816 1 98.69 376 TYR B N 1
ATOM 8643 C CA . TYR B 1 376 ? 6.781 7.016 7.008 1 98.69 376 TYR B CA 1
ATOM 8644 C C . TYR B 1 376 ? 5.871 7.957 7.785 1 98.69 376 TYR B C 1
ATOM 8646 O O . TYR B 1 376 ? 4.781 7.566 8.211 1 98.69 376 TYR B O 1
ATOM 8654 N N . ILE B 1 377 ? 6.277 9.188 7.984 1 98.56 377 ILE B N 1
ATOM 8655 C CA . ILE B 1 377 ? 5.504 10.172 8.727 1 98.56 377 ILE B CA 1
ATOM 8656 C C . ILE B 1 377 ? 4.203 10.477 7.984 1 98.56 377 ILE B C 1
ATOM 8658 O O . ILE B 1 377 ? 3.127 10.477 8.586 1 98.56 377 ILE B O 1
ATOM 8662 N N . ILE B 1 378 ? 4.312 10.742 6.727 1 98.31 378 ILE B N 1
ATOM 8663 C CA . ILE B 1 378 ? 3.143 11.062 5.918 1 98.31 378 ILE B CA 1
ATOM 8664 C C . ILE B 1 378 ? 2.125 9.93 6.008 1 98.31 378 ILE B C 1
ATOM 8666 O O . ILE B 1 378 ? 0.924 10.18 6.152 1 98.31 378 ILE B O 1
ATOM 8670 N N . ASP B 1 379 ? 2.609 8.695 5.934 1 98.25 379 ASP B N 1
ATOM 8671 C CA . ASP B 1 379 ? 1.749 7.523 6.016 1 98.25 379 ASP B CA 1
ATOM 8672 C C . ASP B 1 379 ? 0.93 7.531 7.305 1 98.25 379 ASP B C 1
ATOM 8674 O O . ASP B 1 379 ? -0.278 7.285 7.281 1 98.25 379 ASP B O 1
ATOM 8678 N N . LYS B 1 380 ? 1.567 7.754 8.406 1 97.56 380 LYS B N 1
ATOM 8679 C CA . LYS B 1 380 ? 0.88 7.695 9.695 1 97.56 380 LYS B CA 1
ATOM 8680 C C . LYS B 1 380 ? -0.198 8.773 9.789 1 97.56 380 LYS B C 1
ATOM 8682 O O . LYS B 1 380 ? -1.303 8.508 10.273 1 97.56 380 LYS B O 1
ATOM 8687 N N . TYR B 1 381 ? 0.111 9.914 9.32 1 95.88 381 TYR B N 1
ATOM 8688 C CA . TYR B 1 381 ? -0.87 10.992 9.398 1 95.88 381 TYR B CA 1
ATOM 8689 C C . TYR B 1 381 ? -2.008 10.758 8.406 1 95.88 381 TYR B C 1
ATOM 8691 O O . TYR B 1 381 ? -3.168 11.039 8.711 1 95.88 381 TYR B O 1
ATOM 8699 N N . LEU B 1 382 ? -1.691 10.273 7.238 1 95.56 382 LEU B N 1
ATOM 8700 C CA . LEU B 1 382 ? -2.756 9.938 6.301 1 95.56 382 LEU B CA 1
ATOM 8701 C C . LEU B 1 382 ? -3.666 8.859 6.875 1 95.56 382 LEU B C 1
ATOM 8703 O O . LEU B 1 382 ? -4.887 8.906 6.695 1 95.56 382 LEU B O 1
ATOM 8707 N N . SER B 1 383 ? -3.029 7.871 7.516 1 94.5 383 SER B N 1
ATOM 8708 C CA . SER B 1 383 ? -3.805 6.809 8.148 1 94.5 383 SER B CA 1
ATOM 8709 C C . SER B 1 383 ? -4.789 7.375 9.164 1 94.5 383 SER B C 1
ATOM 8711 O O . SER B 1 383 ? -5.965 7.008 9.172 1 94.5 383 SER B O 1
ATOM 8713 N N . VAL B 1 384 ? -4.371 8.305 9.938 1 92.75 384 VAL B N 1
ATOM 8714 C CA . VAL B 1 384 ? -5.188 8.898 10.992 1 92.75 384 VAL B CA 1
ATOM 8715 C C . VAL B 1 384 ? -6.285 9.766 10.367 1 92.75 384 VAL B C 1
ATOM 8717 O O . VAL B 1 384 ? -7.449 9.672 10.766 1 92.75 384 VAL B O 1
ATOM 8720 N N . VAL B 1 385 ? -5.926 10.523 9.406 1 91.44 385 VAL B N 1
ATOM 8721 C CA . VAL B 1 385 ? -6.859 11.477 8.805 1 91.44 385 VAL B CA 1
ATOM 8722 C C . VAL B 1 385 ? -7.938 10.719 8.031 1 91.44 385 VAL B C 1
ATOM 8724 O O . VAL B 1 385 ? -9.117 11.086 8.07 1 91.44 385 VAL B O 1
ATOM 8727 N N . PHE B 1 386 ? -7.574 9.648 7.371 1 90.38 386 PHE B N 1
ATOM 8728 C CA . PHE B 1 386 ? -8.508 8.898 6.539 1 90.38 386 PHE B CA 1
ATOM 8729 C C . PHE B 1 386 ? -9.188 7.793 7.344 1 90.38 386 PHE B C 1
ATOM 8731 O O . PHE B 1 386 ? -10.195 7.234 6.91 1 90.38 386 PHE B O 1
ATOM 8738 N N . GLY B 1 387 ? -8.633 7.508 8.516 1 88.25 387 GLY B N 1
ATOM 8739 C CA . GLY B 1 387 ? -9.141 6.371 9.266 1 88.25 387 GLY B CA 1
ATOM 8740 C C . GLY B 1 387 ? -8.859 5.039 8.586 1 88.25 387 GLY B C 1
ATOM 8741 O O . GLY B 1 387 ? -9.711 4.145 8.594 1 88.25 387 GLY B O 1
ATOM 8742 N N . ARG B 1 388 ? -7.754 4.953 7.887 1 91.38 388 ARG B N 1
ATOM 8743 C CA . ARG B 1 388 ? -7.336 3.752 7.172 1 91.38 388 ARG B CA 1
ATOM 8744 C C . ARG B 1 388 ? -6.117 3.115 7.832 1 91.38 388 ARG B C 1
ATOM 8746 O O . ARG B 1 388 ? -5.426 3.762 8.617 1 91.38 388 ARG B O 1
ATOM 8753 N N . PRO B 1 389 ? -5.887 1.784 7.543 1 93.44 389 PRO B N 1
ATOM 8754 C CA . PRO B 1 389 ? -4.703 1.142 8.125 1 93.44 389 PRO B CA 1
ATOM 8755 C C . PRO B 1 389 ? -3.398 1.8 7.688 1 93.44 389 PRO B C 1
ATOM 8757 O O . PRO B 1 389 ? -3.305 2.309 6.566 1 93.44 389 PRO B O 1
ATOM 8760 N N . ARG B 1 390 ? -2.479 1.737 8.594 1 96.06 390 ARG B N 1
ATOM 8761 C CA . ARG B 1 390 ? -1.135 2.189 8.242 1 96.06 390 ARG B CA 1
ATOM 8762 C C . ARG B 1 390 ? -0.522 1.3 7.164 1 96.06 390 ARG B C 1
ATOM 8764 O O . ARG B 1 390 ? -0.735 0.086 7.156 1 96.06 390 ARG B O 1
ATOM 8771 N N . LEU B 1 391 ? 0.241 1.9 6.328 1 97.56 391 LEU B N 1
ATOM 8772 C CA . LEU B 1 391 ? 0.875 1.136 5.258 1 97.56 391 LEU B CA 1
ATOM 8773 C C . LEU B 1 391 ? 2.203 0.55 5.723 1 97.56 391 LEU B C 1
ATOM 8775 O O . LEU B 1 391 ? 2.439 -0.652 5.586 1 97.56 391 LEU B O 1
ATOM 8779 N N . TYR B 1 392 ? 3.107 1.415 6.258 1 97.75 392 TYR B N 1
ATOM 8780 C CA . TYR B 1 392 ? 4.379 0.926 6.781 1 97.75 392 TYR B CA 1
ATOM 8781 C C . TYR B 1 392 ? 4.188 0.268 8.148 1 97.75 392 TYR B C 1
ATOM 8783 O O . TYR B 1 392 ? 3.646 0.882 9.07 1 97.75 392 TYR B O 1
ATOM 8791 N N . GLN B 1 393 ? 4.641 -0.925 8.266 1 95.44 393 GLN B N 1
ATOM 8792 C CA . GLN B 1 393 ? 4.582 -1.657 9.523 1 95.44 393 GLN B CA 1
ATOM 8793 C C . GLN B 1 393 ? 5.945 -1.687 10.211 1 95.44 393 GLN B C 1
ATOM 8795 O O . GLN B 1 393 ? 6.945 -2.064 9.602 1 95.44 393 GLN B O 1
ATOM 8800 N N . ASP B 1 394 ? 5.934 -1.361 11.422 1 94.06 394 ASP B N 1
ATOM 8801 C CA . ASP B 1 394 ? 7.199 -1.214 12.133 1 94.06 394 ASP B CA 1
ATOM 8802 C C . ASP B 1 394 ? 7.961 -2.539 12.188 1 94.06 394 ASP B C 1
ATOM 8804 O O . ASP B 1 394 ? 9.195 -2.555 12.164 1 94.06 394 ASP B O 1
ATOM 8808 N N . ASP B 1 395 ? 7.281 -3.615 12.195 1 90.56 395 ASP B N 1
ATOM 8809 C CA . ASP B 1 395 ? 7.91 -4.93 12.273 1 90.56 395 ASP B CA 1
ATOM 8810 C C . ASP B 1 395 ? 8.672 -5.254 10.984 1 90.56 395 ASP B C 1
ATOM 8812 O O . ASP B 1 395 ? 9.508 -6.156 10.969 1 90.56 395 ASP B O 1
ATOM 8816 N N . ASP B 1 396 ? 8.406 -4.586 9.992 1 92.06 396 ASP B N 1
ATOM 8817 C CA . ASP B 1 396 ? 9.047 -4.848 8.703 1 92.06 396 ASP B CA 1
ATOM 8818 C C . ASP B 1 396 ? 10.164 -3.842 8.43 1 92.06 396 ASP B C 1
ATOM 8820 O O . ASP B 1 396 ? 10.734 -3.822 7.336 1 92.06 396 ASP B O 1
ATOM 8824 N N . ILE B 1 397 ? 10.461 -2.93 9.352 1 94.88 397 ILE B N 1
ATOM 8825 C CA . ILE B 1 397 ? 11.398 -1.838 9.117 1 94.88 397 ILE B CA 1
ATOM 8826 C C . ILE B 1 397 ? 12.641 -2.029 9.984 1 94.88 397 ILE B C 1
ATOM 8828 O O . ILE B 1 397 ? 12.539 -2.211 11.203 1 94.88 397 ILE B O 1
ATOM 8832 N N . ASP B 1 398 ? 13.773 -2.035 9.406 1 91.38 398 ASP B N 1
ATOM 8833 C CA . ASP B 1 398 ? 15.008 -1.989 10.172 1 91.38 398 ASP B CA 1
ATOM 8834 C C . ASP B 1 398 ? 15.898 -0.831 9.727 1 91.38 398 ASP B C 1
ATOM 8836 O O . ASP B 1 398 ? 17.078 -0.786 10.047 1 91.38 398 ASP B O 1
ATOM 8840 N N . GLN B 1 399 ? 15.391 0.049 8.922 1 93.75 399 GLN B N 1
ATOM 8841 C CA . GLN B 1 399 ? 16.109 1.225 8.445 1 93.75 399 GLN B CA 1
ATOM 8842 C C . GLN B 1 399 ? 16.5 2.143 9.602 1 93.75 399 GLN B C 1
ATOM 8844 O O . GLN B 1 399 ? 15.68 2.404 10.484 1 93.75 399 GLN B O 1
ATOM 8849 N N . ASN B 1 400 ? 17.656 2.617 9.609 1 94.25 400 ASN B N 1
ATOM 8850 C CA . ASN B 1 400 ? 18.109 3.553 10.633 1 94.25 400 ASN B CA 1
ATOM 8851 C C . ASN B 1 400 ? 17.562 4.957 10.391 1 94.25 400 ASN B C 1
ATOM 8853 O O . ASN B 1 400 ? 17.234 5.309 9.258 1 94.25 400 ASN B O 1
ATOM 8857 N N . PHE B 1 401 ? 17.422 5.734 11.469 1 97.25 401 PHE B N 1
ATOM 8858 C CA . PHE B 1 401 ? 17.141 7.156 11.297 1 97.25 401 PHE B CA 1
ATOM 8859 C C . PHE B 1 401 ? 18.312 7.848 10.594 1 97.25 401 PHE B C 1
ATOM 8861 O O . PHE B 1 401 ? 19.438 7.367 10.641 1 97.25 401 PHE B O 1
ATOM 8868 N N . PRO B 1 402 ? 18.062 8.922 9.852 1 97 402 PRO B N 1
ATOM 8869 C CA . PRO B 1 402 ? 19.172 9.664 9.234 1 97 402 PRO B CA 1
ATOM 8870 C C . PRO B 1 402 ? 20.141 10.242 10.266 1 97 402 PRO B C 1
ATOM 8872 O O . PRO B 1 402 ? 19.781 10.422 11.43 1 97 402 PRO B O 1
ATOM 8875 N N . ASP B 1 403 ? 21.312 10.555 9.758 1 94.81 403 ASP B N 1
ATOM 8876 C CA . ASP B 1 403 ? 22.297 11.211 10.617 1 94.81 403 ASP B CA 1
ATOM 8877 C C . ASP B 1 403 ? 21.922 12.664 10.883 1 94.81 403 ASP B C 1
ATOM 8879 O O . ASP B 1 403 ? 21.281 13.305 10.047 1 94.81 403 ASP B O 1
ATOM 8883 N N . ASN B 1 404 ? 22.312 13.133 12.086 1 93.69 404 ASN B N 1
ATOM 8884 C CA . ASN B 1 404 ? 22.078 14.523 12.445 1 93.69 404 ASN B CA 1
ATOM 8885 C C . ASN B 1 404 ? 23.109 15.445 11.812 1 93.69 404 ASN B C 1
ATOM 8887 O O . ASN B 1 404 ? 23.922 16.062 12.516 1 93.69 404 ASN B O 1
ATOM 8891 N N . VAL B 1 405 ? 23.109 15.547 10.531 1 94.19 405 VAL B N 1
ATOM 8892 C CA . VAL B 1 405 ? 24.062 16.359 9.797 1 94.19 405 VAL B CA 1
ATOM 8893 C C . VAL B 1 405 ? 23.328 17.297 8.844 1 94.19 405 VAL B C 1
ATOM 8895 O O . VAL B 1 405 ? 22.438 16.859 8.102 1 94.19 405 VAL B O 1
ATOM 8898 N N . ASN B 1 406 ? 23.609 18.547 8.93 1 94.62 406 ASN B N 1
ATOM 8899 C CA . ASN B 1 406 ? 23.016 19.516 8.016 1 94.62 406 ASN B CA 1
ATOM 8900 C C . ASN B 1 406 ? 23.547 19.344 6.59 1 94.62 406 ASN B C 1
ATOM 8902 O O . ASN B 1 406 ? 24.625 18.797 6.387 1 94.62 406 ASN B O 1
ATOM 8906 N N . ASP B 1 407 ? 22.828 19.812 5.617 1 95.19 407 ASP B N 1
ATOM 8907 C CA . ASP B 1 407 ? 23.141 19.625 4.203 1 95.19 407 ASP B CA 1
ATOM 8908 C C . ASP B 1 407 ? 24.516 20.188 3.865 1 95.19 407 ASP B C 1
ATOM 8910 O O . ASP B 1 407 ? 25.281 19.578 3.1 1 95.19 407 ASP B O 1
ATOM 8914 N N . GLU B 1 408 ? 24.875 21.375 4.398 1 92.06 408 GLU B N 1
ATOM 8915 C CA . GLU B 1 408 ? 26.125 22.078 4.086 1 92.06 408 GLU B CA 1
ATOM 8916 C C . GLU B 1 408 ? 27.328 21.312 4.629 1 92.06 408 GLU B C 1
ATOM 8918 O O . GLU B 1 408 ? 28.453 21.516 4.16 1 92.06 408 GLU B O 1
ATOM 8923 N N . ASP B 1 409 ? 27.031 20.406 5.535 1 93.25 409 ASP B N 1
ATOM 8924 C CA . ASP B 1 409 ? 28.125 19.672 6.184 1 93.25 409 ASP B CA 1
ATOM 8925 C C . ASP B 1 409 ? 28.234 18.25 5.633 1 93.25 409 ASP B C 1
ATOM 8927 O O . ASP B 1 409 ? 28.938 17.406 6.211 1 93.25 409 ASP B O 1
ATOM 8931 N N . MET B 1 410 ? 27.594 17.938 4.598 1 94.06 410 MET B N 1
ATOM 8932 C CA . MET B 1 410 ? 27.656 16.609 3.988 1 94.06 410 MET B CA 1
ATOM 8933 C C . MET B 1 410 ? 28.594 16.609 2.795 1 94.06 410 MET B C 1
ATOM 8935 O O . MET B 1 410 ? 28.625 17.562 2.018 1 94.06 410 MET B O 1
ATOM 8939 N N . THR B 1 411 ? 29.359 15.57 2.684 1 92.88 411 THR B N 1
ATOM 8940 C CA . THR B 1 411 ? 30.156 15.281 1.492 1 92.88 411 THR B CA 1
ATOM 8941 C C . THR B 1 411 ? 29.891 13.859 1.006 1 92.88 411 THR B C 1
ATOM 8943 O O . THR B 1 411 ? 29.344 13.031 1.741 1 92.88 411 THR B O 1
ATOM 8946 N N . PRO B 1 412 ? 30.188 13.531 -0.17 1 89.44 412 PRO B N 1
ATOM 8947 C CA . PRO B 1 412 ? 29.953 12.18 -0.684 1 89.44 412 PRO B CA 1
ATOM 8948 C C . PRO B 1 412 ? 30.672 11.109 0.145 1 89.44 412 PRO B C 1
ATOM 8950 O O . PRO B 1 412 ? 30.219 9.961 0.177 1 89.44 412 PRO B O 1
ATOM 8953 N N . GLN B 1 413 ? 31.688 11.469 0.902 1 88.5 413 GLN B N 1
ATOM 8954 C CA . GLN B 1 413 ? 32.5 10.5 1.652 1 88.5 413 GLN B CA 1
ATOM 8955 C C . GLN B 1 413 ? 32.031 10.414 3.104 1 88.5 413 GLN B C 1
ATOM 8957 O O . GLN B 1 413 ? 32.375 9.469 3.814 1 88.5 413 GLN B O 1
ATOM 8962 N N . GLY B 1 414 ? 31.266 11.406 3.494 1 90.25 414 GLY B N 1
ATOM 8963 C CA . GLY B 1 414 ? 30.812 11.43 4.875 1 90.25 414 GLY B CA 1
ATOM 8964 C C . GLY B 1 414 ? 30.547 12.836 5.387 1 90.25 414 GLY B C 1
ATOM 8965 O O . GLY B 1 414 ? 30.609 13.805 4.629 1 90.25 414 GLY B O 1
ATOM 8966 N N . PRO B 1 415 ? 30.219 12.906 6.691 1 91.06 415 PRO B N 1
ATOM 8967 C CA . PRO B 1 415 ? 29.984 14.234 7.273 1 91.06 415 PRO B CA 1
ATOM 8968 C C . PRO B 1 415 ? 31.281 15.039 7.426 1 91.06 415 PRO B C 1
ATOM 8970 O O . PRO B 1 415 ? 32.344 14.477 7.695 1 91.06 415 PRO B O 1
ATOM 8973 N N . SER B 1 416 ? 31.125 16.234 7.109 1 87.44 416 SER B N 1
ATOM 8974 C CA . SER B 1 416 ? 32.25 17.125 7.352 1 87.44 416 SER B CA 1
ATOM 8975 C C . SER B 1 416 ? 32.188 17.703 8.766 1 87.44 416 SER B C 1
ATOM 8977 O O . SER B 1 416 ? 31.125 17.828 9.359 1 87.44 416 SER B O 1
ATOM 8979 N N . THR B 1 417 ? 33.25 17.719 9.477 1 77 417 THR B N 1
ATOM 8980 C CA . THR B 1 417 ? 33.312 18.266 10.828 1 77 417 THR B CA 1
ATOM 8981 C C . THR B 1 417 ? 33.062 19.766 10.82 1 77 417 THR B C 1
ATOM 8983 O O . THR B 1 417 ? 33.875 20.531 10.273 1 77 417 THR B O 1
ATOM 8986 N N . PRO B 1 418 ? 31.891 20.016 11.281 1 71.81 418 PRO B N 1
ATOM 8987 C CA . PRO B 1 418 ? 31.641 21.469 11.273 1 71.81 418 PRO B CA 1
ATOM 8988 C C . PRO B 1 418 ? 32.5 22.219 12.289 1 71.81 418 PRO B C 1
ATOM 8990 O O . PRO B 1 418 ? 32.938 21.625 13.281 1 71.81 418 PRO B O 1
ATOM 8993 N N . ASP B 1 419 ? 32.938 23.328 12.047 1 65 419 ASP B N 1
ATOM 8994 C CA . ASP B 1 419 ? 33.75 24.172 12.93 1 65 419 ASP B CA 1
ATOM 8995 C C . ASP B 1 419 ? 33 24.469 14.234 1 65 419 ASP B C 1
ATOM 8997 O O . ASP B 1 419 ? 33.594 24.453 15.305 1 65 419 ASP B O 1
ATOM 9001 N N . GLU B 1 420 ? 31.672 24.734 14.227 1 68.69 420 GLU B N 1
ATOM 9002 C CA . GLU B 1 420 ? 30.859 25.031 15.398 1 68.69 420 GLU B CA 1
ATOM 9003 C C . GLU B 1 420 ? 29.641 24.109 15.484 1 68.69 420 GLU B C 1
ATOM 9005 O O . GLU B 1 420 ? 28.953 23.891 14.492 1 68.69 420 GLU B O 1
ATOM 9010 N N . PRO B 1 421 ? 29.594 23.516 16.719 1 67.12 421 PRO B N 1
ATOM 9011 C CA . PRO B 1 421 ? 28.422 22.656 16.859 1 67.12 421 PRO B CA 1
ATOM 9012 C C . PRO B 1 421 ? 27.109 23.422 16.719 1 67.12 421 PRO B C 1
ATOM 9014 O O . PRO B 1 421 ? 26.906 24.438 17.391 1 67.12 421 PRO B O 1
ATOM 9017 N N . ALA B 1 422 ? 26.438 23.406 15.609 1 74.31 422 ALA B N 1
ATOM 9018 C CA . ALA B 1 422 ? 25.172 24.094 15.383 1 74.31 422 ALA B CA 1
ATOM 9019 C C . ALA B 1 422 ? 24 23.109 15.492 1 74.31 422 ALA B C 1
ATOM 9021 O O . ALA B 1 422 ? 24.188 21.906 15.438 1 74.31 422 ALA B O 1
ATOM 9022 N N . ASP B 1 423 ? 22.859 23.719 15.891 1 85.06 423 ASP B N 1
ATOM 9023 C CA . ASP B 1 423 ? 21.625 22.938 15.898 1 85.06 423 ASP B CA 1
ATOM 9024 C C . ASP B 1 423 ? 21.344 22.344 14.523 1 85.06 423 ASP B C 1
ATOM 9026 O O . ASP B 1 423 ? 21.688 22.953 13.5 1 85.06 423 ASP B O 1
ATOM 9030 N N . CYS B 1 424 ? 20.891 21.188 14.516 1 92.25 424 CYS B N 1
ATOM 9031 C CA . CYS B 1 424 ? 20.719 20.438 13.273 1 92.25 424 CYS B CA 1
ATOM 9032 C C . CYS B 1 424 ? 19.25 20.469 12.836 1 92.25 424 CYS B C 1
ATOM 9034 O O . CYS B 1 424 ? 18.359 20.109 13.609 1 92.25 424 CYS B O 1
ATOM 9036 N N . TYR B 1 425 ? 19.016 20.859 11.625 1 94.06 425 TYR B N 1
ATOM 9037 C CA . TYR B 1 425 ? 17.672 20.938 11.062 1 94.06 425 TYR B CA 1
ATOM 9038 C C . TYR B 1 425 ? 17.062 19.547 10.898 1 94.06 425 TYR B C 1
ATOM 9040 O O . TYR B 1 425 ? 15.828 19.406 10.836 1 94.06 425 TYR B O 1
ATOM 9048 N N . ILE B 1 426 ? 17.844 18.5 10.836 1 96.44 426 ILE B N 1
ATOM 9049 C CA . ILE B 1 426 ? 17.375 17.156 10.555 1 96.44 426 ILE B CA 1
ATOM 9050 C C . ILE B 1 426 ? 16.797 16.531 11.82 1 96.44 426 ILE B C 1
ATOM 9052 O O . ILE B 1 426 ? 16.031 15.562 11.75 1 96.44 426 ILE B O 1
ATOM 9056 N N . ASP B 1 427 ? 17.062 17.109 12.977 1 96.88 427 ASP B N 1
ATOM 9057 C CA . ASP B 1 427 ? 16.5 16.609 14.234 1 96.88 427 ASP B CA 1
ATOM 9058 C C . ASP B 1 427 ? 14.977 16.594 14.18 1 96.88 427 ASP B C 1
ATOM 9060 O O . ASP B 1 427 ? 14.352 15.664 14.688 1 96.88 427 ASP B O 1
ATOM 9064 N N . ALA B 1 428 ? 14.445 17.641 13.617 1 97.44 428 ALA B N 1
ATOM 9065 C CA . ALA B 1 428 ? 12.984 17.734 13.547 1 97.44 428 ALA B CA 1
ATOM 9066 C C . ALA B 1 428 ? 12.398 16.547 12.781 1 97.44 428 ALA B C 1
ATOM 9068 O O . ALA B 1 428 ? 11.344 16.031 13.148 1 97.44 428 ALA B O 1
ATOM 9069 N N . LEU B 1 429 ? 13.047 16.172 11.688 1 98.12 429 LEU B N 1
ATOM 9070 C CA . LEU B 1 429 ? 12.602 15.008 10.93 1 98.12 429 LEU B CA 1
ATOM 9071 C C . LEU B 1 429 ? 12.656 13.742 11.781 1 98.12 429 LEU B C 1
ATOM 9073 O O . LEU B 1 429 ? 11.703 12.953 11.797 1 98.12 429 LEU B O 1
ATOM 9077 N N . ILE B 1 430 ? 13.688 13.547 12.461 1 98.31 430 ILE B N 1
ATOM 9078 C CA . ILE B 1 430 ? 13.914 12.352 13.258 1 98.31 430 ILE B CA 1
ATOM 9079 C C . ILE B 1 430 ? 12.867 12.273 14.367 1 98.31 430 ILE B C 1
ATOM 9081 O O . ILE B 1 430 ? 12.219 11.234 14.547 1 98.31 430 ILE B O 1
ATOM 9085 N N . PHE B 1 431 ? 12.688 13.359 15.062 1 98.44 431 PHE B N 1
ATOM 9086 C CA . PHE B 1 431 ? 11.758 13.344 16.188 1 98.44 431 PHE B CA 1
ATOM 9087 C C . PHE B 1 431 ? 10.312 13.297 15.695 1 98.44 431 PHE B C 1
ATOM 9089 O O . PHE B 1 431 ? 9.438 12.773 16.391 1 98.44 431 PHE B O 1
ATOM 9096 N N . HIS B 1 432 ? 10.094 13.922 14.539 1 98.44 432 HIS B N 1
ATOM 9097 C CA . HIS B 1 432 ? 8.781 13.758 13.922 1 98.44 432 HIS B CA 1
ATOM 9098 C C . HIS B 1 432 ? 8.508 12.297 13.586 1 98.44 432 HIS B C 1
ATOM 9100 O O . HIS B 1 432 ? 7.387 11.812 13.766 1 98.44 432 HIS B O 1
ATOM 9106 N N . ALA B 1 433 ? 9.477 11.562 13.086 1 98.62 433 ALA B N 1
ATOM 9107 C CA . ALA B 1 433 ? 9.344 10.133 12.797 1 98.62 433 ALA B CA 1
ATOM 9108 C C . ALA B 1 433 ? 9.094 9.344 14.078 1 98.62 433 ALA B C 1
ATOM 9110 O O . ALA B 1 433 ? 8.281 8.406 14.086 1 98.62 433 ALA B O 1
ATOM 9111 N N . LYS B 1 434 ? 9.773 9.703 15.086 1 98.56 434 LYS B N 1
ATOM 9112 C CA . LYS B 1 434 ? 9.633 9 16.359 1 98.56 434 LYS B CA 1
ATOM 9113 C C . LYS B 1 434 ? 8.219 9.141 16.906 1 98.56 434 LYS B C 1
ATOM 9115 O O . LYS B 1 434 ? 7.645 8.172 17.422 1 98.56 434 LYS B O 1
ATOM 9120 N N . ILE B 1 435 ? 7.711 10.352 16.906 1 98.5 435 ILE B N 1
ATOM 9121 C CA . ILE B 1 435 ? 6.359 10.508 17.422 1 98.5 435 ILE B CA 1
ATOM 9122 C C . ILE B 1 435 ? 5.359 9.836 16.484 1 98.5 435 ILE B C 1
ATOM 9124 O O . ILE B 1 435 ? 4.34 9.312 16.938 1 98.5 435 ILE B O 1
ATOM 9128 N N . ALA B 1 436 ? 5.605 9.852 15.18 1 98.44 436 ALA B N 1
ATOM 9129 C CA . ALA B 1 436 ? 4.758 9.141 14.234 1 98.44 436 ALA B CA 1
ATOM 9130 C C . ALA B 1 436 ? 4.684 7.652 14.57 1 98.44 436 ALA B C 1
ATOM 9132 O O . ALA B 1 436 ? 3.65 7.012 14.367 1 98.44 436 ALA B O 1
ATOM 9133 N N . ARG B 1 437 ? 5.762 7.066 15.039 1 98 437 ARG B N 1
ATOM 9134 C CA . ARG B 1 437 ? 5.773 5.672 15.461 1 98 437 ARG B CA 1
ATOM 9135 C C . ARG B 1 437 ? 4.789 5.438 16.609 1 98 437 ARG B C 1
ATOM 9137 O O . ARG B 1 437 ? 4.09 4.426 16.641 1 98 437 ARG B O 1
ATOM 9144 N N . ILE B 1 438 ? 4.758 6.367 17.516 1 98.38 438 ILE B N 1
ATOM 9145 C CA . ILE B 1 438 ? 3.832 6.258 18.641 1 98.38 438 ILE B CA 1
ATOM 9146 C C . ILE B 1 438 ? 2.395 6.371 18.141 1 98.38 438 ILE B C 1
ATOM 9148 O O . ILE B 1 438 ? 1.519 5.621 18.578 1 98.38 438 ILE B O 1
ATOM 9152 N N . ILE B 1 439 ? 2.193 7.309 17.25 1 97.38 439 ILE B N 1
ATOM 9153 C CA . ILE B 1 439 ? 0.874 7.477 16.656 1 97.38 439 ILE B CA 1
ATOM 9154 C C . ILE B 1 439 ? 0.445 6.176 15.977 1 97.38 439 ILE B C 1
ATOM 9156 O O . ILE B 1 439 ? -0.713 5.766 16.078 1 97.38 439 ILE B O 1
ATOM 9160 N N . GLY B 1 440 ? 1.406 5.566 15.258 1 95.88 440 GLY B N 1
ATOM 9161 C CA . GLY B 1 440 ? 1.124 4.277 14.648 1 95.88 440 GLY B CA 1
ATOM 9162 C C . GLY B 1 440 ? 0.708 3.219 15.656 1 95.88 440 GLY B C 1
ATOM 9163 O O . GLY B 1 440 ? -0.214 2.441 15.398 1 95.88 440 GLY B O 1
ATOM 9164 N N . LYS B 1 441 ? 1.311 3.18 16.766 1 95.62 441 LYS B N 1
ATOM 9165 C CA . LYS B 1 441 ? 0.981 2.238 17.828 1 95.62 441 LYS B CA 1
ATOM 9166 C C . LYS B 1 441 ? -0.42 2.496 18.375 1 95.62 441 LYS B C 1
ATOM 9168 O O . LYS B 1 441 ? -1.15 1.557 18.688 1 95.62 441 LYS B O 1
ATOM 9173 N N . VAL B 1 442 ? -0.741 3.746 18.547 1 95.88 442 VAL B N 1
ATOM 9174 C CA . VAL B 1 442 ? -2.068 4.121 19.016 1 95.88 442 VAL B CA 1
ATOM 9175 C C . VAL B 1 442 ? -3.131 3.59 18.047 1 95.88 442 VAL B C 1
ATOM 9177 O O . VAL B 1 442 ? -4.145 3.039 18.484 1 95.88 442 VAL B O 1
ATOM 9180 N N . SER B 1 443 ? -2.908 3.758 16.797 1 91.56 443 SER B N 1
ATOM 9181 C CA . SER B 1 443 ? -3.836 3.271 15.773 1 91.56 443 SER B CA 1
ATOM 9182 C C . SER B 1 443 ? -4 1.757 15.859 1 91.56 443 SER B C 1
ATOM 9184 O O . SER B 1 443 ? -5.086 1.231 15.602 1 91.56 443 SER B O 1
ATOM 9186 N N . GLN B 1 444 ? -3.01 1.092 16.234 1 90.38 444 GLN B N 1
ATOM 9187 C CA . GLN B 1 444 ? -3.008 -0.366 16.281 1 90.38 444 GLN B CA 1
ATOM 9188 C C . GLN B 1 444 ? -3.627 -0.881 17.578 1 90.38 444 GLN B C 1
ATOM 9190 O O . GLN B 1 444 ? -4.344 -1.884 17.578 1 90.38 444 GLN B O 1
ATOM 9195 N N . GLU B 1 445 ? -3.361 -0.195 18.641 1 92.31 445 GLU B N 1
ATOM 9196 C CA . GLU B 1 445 ? -3.691 -0.771 19.938 1 92.31 445 GLU B CA 1
ATOM 9197 C C . GLU B 1 445 ? -4.949 -0.131 20.531 1 92.31 445 GLU B C 1
ATOM 9199 O O . GLU B 1 445 ? -5.773 -0.815 21.141 1 92.31 445 GLU B O 1
ATOM 9204 N N . VAL B 1 446 ? -5.031 1.166 20.406 1 91.75 446 VAL B N 1
ATOM 9205 C CA . VAL B 1 446 ? -6.188 1.858 20.969 1 91.75 446 VAL B CA 1
ATOM 9206 C C . VAL B 1 446 ? -7.371 1.755 20.016 1 91.75 446 VAL B C 1
ATOM 9208 O O . VAL B 1 446 ? -8.492 1.448 20.422 1 91.75 446 VAL B O 1
ATOM 9211 N N . TYR B 1 447 ? -7.113 2.012 18.766 1 89.56 447 TYR B N 1
ATOM 9212 C CA . TYR B 1 447 ? -8.164 1.982 17.75 1 89.56 447 TYR B CA 1
ATOM 9213 C C . TYR B 1 447 ? -8.219 0.628 17.062 1 89.56 447 TYR B C 1
ATOM 9215 O O . TYR B 1 447 ? -8.555 0.543 15.875 1 89.56 447 TYR B O 1
ATOM 9223 N N . SER B 1 448 ? -7.805 -0.431 17.734 1 87.12 448 SER B N 1
ATOM 9224 C CA . SER B 1 448 ? -7.777 -1.78 17.188 1 87.12 448 SER B CA 1
ATOM 9225 C C . SER B 1 448 ? -9.164 -2.221 16.734 1 87.12 448 SER B C 1
ATOM 9227 O O . SER B 1 448 ? -10.164 -1.901 17.375 1 87.12 448 SER B O 1
ATOM 9229 N N . VAL B 1 449 ? -9.219 -2.945 15.672 1 82.88 449 VAL B N 1
ATOM 9230 C CA . VAL B 1 449 ? -10.477 -3.461 15.148 1 82.88 449 VAL B CA 1
ATOM 9231 C C . VAL B 1 449 ? -10.852 -4.75 15.875 1 82.88 449 VAL B C 1
ATOM 9233 O O . VAL B 1 449 ? -12.008 -5.164 15.859 1 82.88 449 VAL B O 1
ATOM 9236 N N . SER B 1 450 ? -9.867 -5.27 16.516 1 79.44 450 SER B N 1
ATOM 9237 C CA . SER B 1 450 ? -10.133 -6.484 17.281 1 79.44 450 SER B CA 1
ATOM 9238 C C . SER B 1 450 ? -11.023 -6.199 18.484 1 79.44 450 SER B C 1
ATOM 9240 O O . SER B 1 450 ? -11.148 -5.047 18.906 1 79.44 450 SER B O 1
ATOM 9242 N N . ASP B 1 451 ? -11.633 -7.199 18.906 1 78.81 451 ASP B N 1
ATOM 9243 C CA . ASP B 1 451 ? -12.539 -7.078 20.047 1 78.81 451 ASP B CA 1
ATOM 9244 C C . ASP B 1 451 ? -11.766 -6.988 21.359 1 78.81 451 ASP B C 1
ATOM 9246 O O . ASP B 1 451 ? -11.656 -7.977 22.094 1 78.81 451 ASP B O 1
ATOM 9250 N N . LEU B 1 452 ? -11.297 -5.789 21.578 1 81.69 452 LEU B N 1
ATOM 9251 C CA . LEU B 1 452 ? -10.57 -5.547 22.828 1 81.69 452 LEU B CA 1
ATOM 9252 C C . LEU B 1 452 ? -11.508 -5.004 23.906 1 81.69 452 LEU B C 1
ATOM 9254 O O . LEU B 1 452 ? -12.461 -4.277 23.594 1 81.69 452 LEU B O 1
ATOM 9258 N N . SER B 1 453 ? -11.211 -5.328 25.094 1 83.44 453 SER B N 1
ATOM 9259 C CA . SER B 1 453 ? -11.977 -4.773 26.203 1 83.44 453 SER B CA 1
ATOM 9260 C C . SER B 1 453 ? -11.648 -3.299 26.422 1 83.44 453 SER B C 1
ATOM 9262 O O . SER B 1 453 ? -10.586 -2.828 26.016 1 83.44 453 SER B O 1
ATOM 9264 N N . ASN B 1 454 ? -12.555 -2.605 26.984 1 81.5 454 ASN B N 1
ATOM 9265 C CA . ASN B 1 454 ? -12.32 -1.199 27.281 1 81.5 454 ASN B CA 1
ATOM 9266 C C . ASN B 1 454 ? -11.125 -1.022 28.234 1 81.5 454 ASN B C 1
ATOM 9268 O O . ASN B 1 454 ? -10.406 -0.028 28.141 1 81.5 454 ASN B O 1
ATOM 9272 N N . GLN B 1 455 ? -10.984 -1.992 29.047 1 85.12 455 GLN B N 1
ATOM 9273 C CA . GLN B 1 455 ? -9.867 -1.928 29.984 1 85.12 455 GLN B CA 1
ATOM 9274 C C . GLN B 1 455 ? -8.531 -2.076 29.25 1 85.12 455 GLN B C 1
ATOM 9276 O O . GLN B 1 455 ? -7.559 -1.406 29.594 1 85.12 455 GLN B O 1
ATOM 9281 N N . ASP B 1 456 ? -8.547 -2.973 28.297 1 89.62 456 ASP B N 1
ATOM 9282 C CA . ASP B 1 456 ? -7.332 -3.154 27.5 1 89.62 456 ASP B CA 1
ATOM 9283 C C . ASP B 1 456 ? -7.02 -1.908 26.688 1 89.62 456 ASP B C 1
ATOM 9285 O O . ASP B 1 456 ? -5.852 -1.536 26.531 1 89.62 456 ASP B O 1
ATOM 9289 N N . ARG B 1 457 ? -8.023 -1.286 26.188 1 88.94 457 ARG B N 1
ATOM 9290 C CA . ARG B 1 457 ? -7.855 -0.058 25.406 1 88.94 457 ARG B CA 1
ATOM 9291 C C . ARG B 1 457 ? -7.348 1.076 26.297 1 88.94 457 ARG B C 1
ATOM 9293 O O . ARG B 1 457 ? -6.516 1.877 25.875 1 88.94 457 ARG B O 1
ATOM 9300 N N . LEU B 1 458 ? -7.918 1.143 27.484 1 89.94 458 LEU B N 1
ATOM 9301 C CA . LEU B 1 458 ? -7.484 2.154 28.438 1 89.94 458 LEU B CA 1
ATOM 9302 C C . LEU B 1 458 ? -6.02 1.961 28.812 1 89.94 458 LEU B C 1
ATOM 9304 O O . LEU B 1 458 ? -5.262 2.93 28.891 1 89.94 458 LEU B O 1
ATOM 9308 N N . ALA B 1 459 ? -5.703 0.717 29.016 1 93.5 459 ALA B N 1
ATOM 9309 C CA . ALA B 1 459 ? -4.312 0.417 29.359 1 93.5 459 ALA B CA 1
ATOM 9310 C C . ALA B 1 459 ? -3.379 0.801 28.203 1 93.5 459 ALA B C 1
ATOM 9312 O O . ALA B 1 459 ? -2.285 1.324 28.438 1 93.5 459 ALA B O 1
ATOM 9313 N N . ALA B 1 460 ? -3.785 0.5 27 1 94.44 460 ALA B N 1
ATOM 9314 C CA . ALA B 1 460 ? -3.006 0.859 25.828 1 94.44 460 ALA B CA 1
ATOM 9315 C C . ALA B 1 460 ? -2.854 2.373 25.703 1 94.44 460 ALA B C 1
ATOM 9317 O O . ALA B 1 460 ? -1.78 2.869 25.359 1 94.44 460 ALA B O 1
ATOM 9318 N N . ALA B 1 461 ? -3.893 3.113 25.969 1 95 461 ALA B N 1
ATOM 9319 C CA . ALA B 1 461 ? -3.859 4.574 25.906 1 95 461 ALA B CA 1
ATOM 9320 C C . ALA B 1 461 ? -2.898 5.141 26.953 1 95 461 ALA B C 1
ATOM 9322 O O . ALA B 1 461 ? -2.156 6.086 26.672 1 95 461 ALA B O 1
ATOM 9323 N N . HIS B 1 462 ? -2.926 4.566 28.141 1 95.69 462 HIS B N 1
ATOM 9324 C CA . HIS B 1 462 ? -2.021 5.008 29.188 1 95.69 462 HIS B CA 1
ATOM 9325 C C . HIS B 1 462 ? -0.565 4.773 28.797 1 95.69 462 HIS B C 1
ATOM 9327 O O . HIS B 1 462 ? 0.29 5.633 29.031 1 95.69 462 HIS B O 1
ATOM 9333 N N . ARG B 1 463 ? -0.365 3.617 28.234 1 97.06 463 ARG B N 1
ATOM 9334 C CA . ARG B 1 463 ? 0.992 3.311 27.797 1 97.06 463 ARG B CA 1
ATOM 9335 C C . ARG B 1 463 ? 1.45 4.285 26.719 1 97.06 463 ARG B C 1
ATOM 9337 O O . ARG B 1 463 ? 2.57 4.801 26.766 1 97.06 463 ARG B O 1
ATOM 9344 N N . SER B 1 464 ? 0.629 4.539 25.781 1 97.5 464 SER B N 1
ATOM 9345 C CA . SER B 1 464 ? 0.966 5.457 24.688 1 97.5 464 SER B CA 1
ATOM 9346 C C . SER B 1 464 ? 1.144 6.879 25.203 1 97.5 464 SER B C 1
ATOM 9348 O O . SER B 1 464 ? 2.016 7.613 24.734 1 97.5 464 SER B O 1
ATOM 9350 N N . SER B 1 465 ? 0.325 7.336 26.156 1 97.5 465 SER B N 1
ATOM 9351 C CA . SER B 1 465 ? 0.468 8.664 26.75 1 97.5 465 SER B CA 1
ATOM 9352 C C . SER B 1 465 ? 1.811 8.812 27.453 1 97.5 465 SER B C 1
ATOM 9354 O O . SER B 1 465 ? 2.465 9.852 27.344 1 97.5 465 SER B O 1
ATOM 9356 N N . ARG B 1 466 ? 2.127 7.762 28.141 1 97.75 466 ARG B N 1
ATOM 9357 C CA . ARG B 1 466 ? 3.426 7.781 28.812 1 97.75 466 ARG B CA 1
ATOM 9358 C C . ARG B 1 466 ? 4.559 7.898 27.797 1 97.75 466 ARG B C 1
ATOM 9360 O O . ARG B 1 466 ? 5.504 8.664 28 1 97.75 466 ARG B O 1
ATOM 9367 N N . GLU B 1 467 ? 4.48 7.129 26.734 1 98.31 467 GLU B N 1
ATOM 9368 C CA . GLU B 1 467 ? 5.492 7.188 25.688 1 98.31 467 GLU B CA 1
ATOM 9369 C C . GLU B 1 467 ? 5.547 8.578 25.047 1 98.31 467 GLU B C 1
ATOM 9371 O O . GLU B 1 467 ? 6.617 9.047 24.672 1 98.31 467 GLU B O 1
ATOM 9376 N N . LEU B 1 468 ? 4.418 9.219 24.891 1 98.44 468 LEU B N 1
ATOM 9377 C CA . LEU B 1 468 ? 4.352 10.562 24.328 1 98.44 468 LEU B CA 1
ATOM 9378 C C . LEU B 1 468 ? 5.039 11.57 25.234 1 98.44 468 LEU B C 1
ATOM 9380 O O . LEU B 1 468 ? 5.77 12.445 24.766 1 98.44 468 LEU B O 1
ATOM 9384 N N . HIS B 1 469 ? 4.809 11.445 26.547 1 98 469 HIS B N 1
ATOM 9385 C CA . HIS B 1 469 ? 5.469 12.328 27.5 1 98 469 HIS B CA 1
ATOM 9386 C C . HIS B 1 469 ? 6.977 12.117 27.5 1 98 469 HIS B C 1
ATOM 9388 O O . HIS B 1 469 ? 7.746 13.07 27.578 1 98 469 HIS B O 1
ATOM 9394 N N . GLU B 1 470 ? 7.348 10.844 27.391 1 98.25 470 GLU B N 1
ATOM 9395 C CA . GLU B 1 470 ? 8.773 10.531 27.312 1 98.25 470 GLU B CA 1
ATOM 9396 C C . GLU B 1 470 ? 9.391 11.109 26.047 1 98.25 470 GLU B C 1
ATOM 9398 O O . GLU B 1 470 ? 10.516 11.625 26.062 1 98.25 470 GLU B O 1
ATOM 9403 N N . TRP B 1 471 ? 8.734 10.961 25 1 98.38 471 TRP B N 1
ATOM 9404 C CA . TRP B 1 471 ? 9.164 11.547 23.734 1 98.38 471 TRP B CA 1
ATOM 9405 C C . TRP B 1 471 ? 9.336 13.055 23.859 1 98.38 471 TRP B C 1
ATOM 9407 O O . TRP B 1 471 ? 10.352 13.609 23.438 1 98.38 471 TRP B O 1
ATOM 9417 N N . HIS B 1 472 ? 8.391 13.773 24.438 1 97.75 472 HIS B N 1
ATOM 9418 C CA . HIS B 1 472 ? 8.43 15.227 24.594 1 97.75 472 HIS B CA 1
ATOM 9419 C C . HIS B 1 472 ? 9.625 15.648 25.453 1 97.75 472 HIS B C 1
ATOM 9421 O O . HIS B 1 472 ? 10.297 16.625 25.141 1 97.75 472 HIS B O 1
ATOM 9427 N N . ALA B 1 473 ? 9.859 14.82 26.453 1 97 473 ALA B N 1
ATOM 9428 C CA . ALA B 1 473 ? 10.953 15.109 27.375 1 97 473 ALA B CA 1
ATOM 9429 C C . ALA B 1 473 ? 12.305 14.883 26.703 1 97 473 ALA B C 1
ATOM 9431 O O . ALA B 1 473 ? 13.312 15.477 27.094 1 97 473 ALA B O 1
ATOM 9432 N N . SER B 1 474 ? 12.312 14.047 25.672 1 96.81 474 SER B N 1
ATOM 9433 C CA . SER B 1 474 ? 13.57 13.68 25.031 1 96.81 474 SER B CA 1
ATOM 9434 C C . SER B 1 474 ? 13.922 14.656 23.906 1 96.81 474 SER B C 1
ATOM 9436 O O . SER B 1 474 ? 15 14.562 23.312 1 96.81 474 SER B O 1
ATOM 9438 N N . LEU B 1 475 ? 13.086 15.625 23.625 1 97 475 LEU B N 1
ATOM 9439 C CA . LEU B 1 475 ? 13.336 16.578 22.562 1 97 475 LEU B CA 1
ATOM 9440 C C . LEU B 1 475 ? 14.578 17.422 22.844 1 97 475 LEU B C 1
ATOM 9442 O O . LEU B 1 475 ? 14.812 17.797 24 1 97 475 LEU B O 1
ATOM 9446 N N . PRO B 1 476 ? 15.398 17.656 21.828 1 94.75 476 PRO B N 1
ATOM 9447 C CA . PRO B 1 476 ? 16.484 18.609 22.047 1 94.75 476 PRO B CA 1
ATOM 9448 C C . PRO B 1 476 ? 15.984 20 22.438 1 94.75 476 PRO B C 1
ATOM 9450 O O . PRO B 1 476 ? 14.852 20.375 22.125 1 94.75 476 PRO B O 1
ATOM 9453 N N . PRO B 1 477 ? 16.781 20.797 23.016 1 92.44 477 PRO B N 1
ATOM 9454 C CA . PRO B 1 477 ? 16.359 22.094 23.578 1 92.44 477 PRO B CA 1
ATOM 9455 C C . PRO B 1 477 ? 15.719 23 22.531 1 92.44 477 PRO B C 1
ATOM 9457 O O . PRO B 1 477 ? 14.703 23.641 22.797 1 92.44 477 PRO B O 1
ATOM 9460 N N . HIS B 1 478 ? 16.234 23.078 21.391 1 92.12 478 HIS B N 1
ATOM 9461 C CA . HIS B 1 478 ? 15.719 24 20.391 1 92.12 478 HIS B CA 1
ATOM 9462 C C . HIS B 1 478 ? 14.367 23.562 19.859 1 92.12 478 HIS B C 1
ATOM 9464 O O . HIS B 1 478 ? 13.648 24.344 19.234 1 92.12 478 HIS B O 1
ATOM 9470 N N . LEU B 1 479 ? 13.922 22.297 20.188 1 92.75 479 LEU B N 1
ATOM 9471 C CA . LEU B 1 479 ? 12.633 21.797 19.719 1 92.75 479 LEU B CA 1
ATOM 9472 C C . LEU B 1 479 ? 11.648 21.656 20.875 1 92.75 479 LEU B C 1
ATOM 9474 O O . LEU B 1 479 ? 10.453 21.484 20.656 1 92.75 479 LEU B O 1
ATOM 9478 N N . GLY B 1 480 ? 12.164 21.688 22.094 1 88.81 480 GLY B N 1
ATOM 9479 C CA . GLY B 1 480 ? 11.273 21.359 23.203 1 88.81 480 GLY B CA 1
ATOM 9480 C C . GLY B 1 480 ? 11.25 22.422 24.281 1 88.81 480 GLY B C 1
ATOM 9481 O O . GLY B 1 480 ? 10.188 22.938 24.625 1 88.81 480 GLY B O 1
ATOM 9482 N N . THR B 1 481 ? 12.391 22.812 24.766 1 85.12 481 THR B N 1
ATOM 9483 C CA . THR B 1 481 ? 12.453 23.594 26 1 85.12 481 THR B CA 1
ATOM 9484 C C . THR B 1 481 ? 12.555 25.078 25.688 1 85.12 481 THR B C 1
ATOM 9486 O O . THR B 1 481 ? 11.984 25.906 26.391 1 85.12 481 THR B O 1
ATOM 9489 N N . VAL B 1 482 ? 13.242 25.438 24.641 1 88.25 482 VAL B N 1
ATOM 9490 C CA . VAL B 1 482 ? 13.43 26.844 24.297 1 88.25 482 VAL B CA 1
ATOM 9491 C C . VAL B 1 482 ? 12.125 27.422 23.75 1 88.25 482 VAL B C 1
ATOM 9493 O O . VAL B 1 482 ? 11.438 26.766 22.953 1 88.25 482 VAL B O 1
ATOM 9496 N N . LYS B 1 483 ? 11.812 28.562 24.219 1 88.62 483 LYS B N 1
ATOM 9497 C CA . LYS B 1 483 ? 10.625 29.25 23.719 1 88.62 483 LYS B CA 1
ATOM 9498 C C . LYS B 1 483 ? 10.734 29.5 22.219 1 88.62 483 LYS B C 1
ATOM 9500 O O . LYS B 1 483 ? 11.711 30.109 21.766 1 88.62 483 LYS B O 1
ATOM 9505 N N . PRO B 1 484 ? 9.758 29.125 21.484 1 87.88 484 PRO B N 1
ATOM 9506 C CA . PRO B 1 484 ? 9.82 29.234 20.016 1 87.88 484 PRO B CA 1
ATOM 9507 C C . PRO B 1 484 ? 10.023 30.672 19.547 1 87.88 484 PRO B C 1
ATOM 9509 O O . PRO B 1 484 ? 10.695 30.906 18.547 1 87.88 484 PRO B O 1
ATOM 9512 N N . SER B 1 485 ? 9.539 31.641 20.25 1 85.5 485 SER B N 1
ATOM 9513 C CA . SER B 1 485 ? 9.625 33.031 19.812 1 85.5 485 SER B CA 1
ATOM 9514 C C . SER B 1 485 ? 11.07 33.531 19.797 1 85.5 485 SER B C 1
ATOM 9516 O O . SER B 1 485 ? 11.398 34.5 19.125 1 85.5 485 SER B O 1
ATOM 9518 N N . THR B 1 486 ? 11.914 32.781 20.516 1 88.56 486 THR B N 1
ATOM 9519 C CA . THR B 1 486 ? 13.312 33.219 20.609 1 88.56 486 THR B CA 1
ATOM 9520 C C . THR B 1 486 ? 14.164 32.5 19.562 1 88.56 486 THR B C 1
ATOM 9522 O O . THR B 1 486 ? 15.336 32.812 19.375 1 88.56 486 THR B O 1
ATOM 9525 N N . LEU B 1 487 ? 13.602 31.672 18.875 1 90.31 487 LEU B N 1
ATOM 9526 C CA . LEU B 1 487 ? 14.328 30.875 17.891 1 90.31 487 LEU B CA 1
ATOM 9527 C C . LEU B 1 487 ? 14.312 31.562 16.516 1 90.31 487 LEU B C 1
ATOM 9529 O O . LEU B 1 487 ? 13.461 32.406 16.25 1 90.31 487 LEU B O 1
ATOM 9533 N N . ILE B 1 488 ? 15.344 31.234 15.766 1 90.69 488 ILE B N 1
ATOM 9534 C CA . ILE B 1 488 ? 15.289 31.656 14.367 1 90.69 488 ILE B CA 1
ATOM 9535 C C . ILE B 1 488 ? 14.039 31.078 13.703 1 90.69 488 ILE B C 1
ATOM 9537 O O . ILE B 1 488 ? 13.523 30.047 14.125 1 90.69 488 ILE B O 1
ATOM 9541 N N . PRO B 1 489 ? 13.516 31.672 12.656 1 89.62 489 PRO B N 1
ATOM 9542 C CA . PRO B 1 489 ? 12.219 31.297 12.07 1 89.62 489 PRO B CA 1
ATOM 9543 C C . PRO B 1 489 ? 12.148 29.828 11.68 1 89.62 489 PRO B C 1
ATOM 9545 O O . PRO B 1 489 ? 11.117 29.172 11.883 1 89.62 489 PRO B O 1
ATOM 9548 N N . SER B 1 490 ? 13.211 29.281 11.156 1 91.56 490 SER B N 1
ATOM 9549 C CA . SER B 1 490 ? 13.195 27.891 10.719 1 91.56 490 SER B CA 1
ATOM 9550 C C . SER B 1 490 ? 13.008 26.938 11.898 1 91.56 490 SER B C 1
ATOM 9552 O O . SER B 1 490 ? 12.172 26.031 11.852 1 91.56 490 SER B O 1
ATOM 9554 N N . PHE B 1 491 ? 13.734 27.156 12.984 1 93.56 491 PHE B N 1
ATOM 9555 C CA . PHE B 1 491 ? 13.625 26.312 14.164 1 93.56 491 PHE B CA 1
ATOM 9556 C C . PHE B 1 491 ? 12.305 26.562 14.891 1 93.56 491 PHE B C 1
ATOM 9558 O O . PHE B 1 491 ? 11.727 25.656 15.484 1 93.56 491 PHE B O 1
ATOM 9565 N N . ARG B 1 492 ? 11.867 27.844 14.797 1 92.88 492 ARG B N 1
ATOM 9566 C CA . ARG B 1 492 ? 10.578 28.172 15.391 1 92.88 492 ARG B CA 1
ATOM 9567 C C . ARG B 1 492 ? 9.461 27.359 14.766 1 92.88 492 ARG B C 1
ATOM 9569 O O . ARG B 1 492 ? 8.633 26.781 15.477 1 92.88 492 ARG B O 1
ATOM 9576 N N . ARG B 1 493 ? 9.438 27.297 13.453 1 92.69 493 ARG B N 1
ATOM 9577 C CA . ARG B 1 493 ? 8.422 26.531 12.75 1 92.69 493 ARG B CA 1
ATOM 9578 C C . ARG B 1 493 ? 8.516 25.047 13.086 1 92.69 493 ARG B C 1
ATOM 9580 O O . ARG B 1 493 ? 7.5 24.375 13.258 1 92.69 493 ARG B O 1
ATOM 9587 N N . GLN B 1 494 ? 9.734 24.516 13.164 1 95 494 GLN B N 1
ATOM 9588 C CA . GLN B 1 494 ? 9.938 23.109 13.508 1 95 494 GLN B CA 1
ATOM 9589 C C . GLN B 1 494 ? 9.43 22.812 14.914 1 95 494 GLN B C 1
ATOM 9591 O O . GLN B 1 494 ? 8.758 21.812 15.141 1 95 494 GLN B O 1
ATOM 9596 N N . ALA B 1 495 ? 9.766 23.703 15.82 1 94.75 495 ALA B N 1
ATOM 9597 C CA . ALA B 1 495 ? 9.344 23.516 17.203 1 94.75 495 ALA B CA 1
ATOM 9598 C C . ALA B 1 495 ? 7.824 23.531 17.328 1 94.75 495 ALA B C 1
ATOM 9600 O O . ALA B 1 495 ? 7.246 22.703 18.047 1 94.75 495 ALA B O 1
ATOM 9601 N N . ILE B 1 496 ? 7.227 24.438 16.656 1 93.06 496 ILE B N 1
ATOM 9602 C CA . ILE B 1 496 ? 5.777 24.578 16.703 1 93.06 496 ILE B CA 1
ATOM 9603 C C . ILE B 1 496 ? 5.121 23.344 16.078 1 93.06 496 ILE B C 1
ATOM 9605 O O . ILE B 1 496 ? 4.117 22.844 16.578 1 93.06 496 ILE B O 1
ATOM 9609 N N . ALA B 1 497 ? 5.668 22.906 14.953 1 93.81 497 ALA B N 1
ATOM 9610 C CA . ALA B 1 497 ? 5.156 21.703 14.289 1 93.81 497 ALA B CA 1
ATOM 9611 C C . ALA B 1 497 ? 5.164 20.516 15.234 1 93.81 497 ALA B C 1
ATOM 9613 O O . ALA B 1 497 ? 4.191 19.75 15.297 1 93.81 497 ALA B O 1
ATOM 9614 N N . LEU B 1 498 ? 6.234 20.312 15.945 1 96.31 498 LEU B N 1
ATOM 9615 C CA . LEU B 1 498 ? 6.371 19.172 16.828 1 96.31 498 LEU B CA 1
ATOM 9616 C C . LEU B 1 498 ? 5.48 19.328 18.062 1 96.31 498 LEU B C 1
ATOM 9618 O O . LEU B 1 498 ? 4.965 18.328 18.594 1 96.31 498 LEU B O 1
ATOM 9622 N N . GLN B 1 499 ? 5.32 20.562 18.516 1 95 499 GLN B N 1
ATOM 9623 C CA . GLN B 1 499 ? 4.406 20.812 19.609 1 95 499 GLN B CA 1
ATOM 9624 C C . GLN B 1 499 ? 2.971 20.453 19.234 1 95 499 GLN B C 1
ATOM 9626 O O . GLN B 1 499 ? 2.24 19.859 20.031 1 95 499 GLN B O 1
ATOM 9631 N N . LEU B 1 500 ? 2.621 20.906 18.094 1 93.94 500 LEU B N 1
ATOM 9632 C CA . LEU B 1 500 ? 1.285 20.594 17.594 1 93.94 500 LEU B CA 1
ATOM 9633 C C . LEU B 1 500 ? 1.111 19.078 17.422 1 93.94 500 LEU B C 1
ATOM 9635 O O . LEU B 1 500 ? 0.048 18.531 17.734 1 93.94 500 LEU B O 1
ATOM 9639 N N . ALA B 1 501 ? 2.104 18.438 16.891 1 96 501 ALA B N 1
ATOM 9640 C CA . ALA B 1 501 ? 2.074 16.984 16.734 1 96 501 ALA B CA 1
ATOM 9641 C C . ALA B 1 501 ? 1.891 16.281 18.078 1 96 501 ALA B C 1
ATOM 9643 O O . ALA B 1 501 ? 1.131 15.312 18.188 1 96 501 ALA B O 1
ATOM 9644 N N . TYR B 1 502 ? 2.611 16.766 19.047 1 97.38 502 TYR B N 1
ATOM 9645 C CA . TYR B 1 502 ? 2.539 16.219 20.391 1 97.38 502 TYR B CA 1
ATOM 9646 C C . TYR B 1 502 ? 1.133 16.359 20.969 1 97.38 502 TYR B C 1
ATOM 9648 O O . TYR B 1 502 ? 0.551 15.383 21.453 1 97.38 502 TYR B O 1
ATOM 9656 N N . SER B 1 503 ? 0.595 17.547 20.922 1 96.19 503 SER B N 1
ATOM 9657 C CA . SER B 1 503 ? -0.747 17.781 21.438 1 96.19 503 SER B CA 1
ATOM 9658 C C . SER B 1 503 ? -1.786 16.953 20.703 1 96.19 503 SER B C 1
ATOM 9660 O O . SER B 1 503 ? -2.684 16.375 21.312 1 96.19 503 SER B O 1
ATOM 9662 N N . HIS B 1 504 ? -1.684 16.938 19.438 1 96.31 504 HIS B N 1
ATOM 9663 C CA . HIS B 1 504 ? -2.625 16.156 18.641 1 96.31 504 HIS B CA 1
ATOM 9664 C C . HIS B 1 504 ? -2.533 14.672 19 1 96.31 504 HIS B C 1
ATOM 9666 O O . HIS B 1 504 ? -3.553 13.984 19.047 1 96.31 504 HIS B O 1
ATOM 9672 N N . ALA B 1 505 ? -1.318 14.156 19.094 1 98 505 ALA B N 1
ATOM 9673 C CA . ALA B 1 505 ? -1.14 12.75 19.453 1 98 505 ALA B CA 1
ATOM 9674 C C . ALA B 1 505 ? -1.812 12.43 20.781 1 98 505 ALA B C 1
ATOM 9676 O O . ALA B 1 505 ? -2.418 11.367 20.938 1 98 505 ALA B O 1
ATOM 9677 N N . LEU B 1 506 ? -1.68 13.336 21.719 1 97.94 506 LEU B N 1
ATOM 9678 C CA . LEU B 1 506 ? -2.33 13.156 23 1 97.94 506 LEU B CA 1
ATOM 9679 C C . LEU B 1 506 ? -3.848 13.141 22.859 1 97.94 506 LEU B C 1
ATOM 9681 O O . LEU B 1 506 ? -4.535 12.336 23.484 1 97.94 506 LEU B O 1
ATOM 9685 N N . ILE B 1 507 ? -4.355 14.039 22.062 1 96.31 507 ILE B N 1
ATOM 9686 C CA . ILE B 1 507 ? -5.793 14.094 21.797 1 96.31 507 ILE B CA 1
ATOM 9687 C C . ILE B 1 507 ? -6.246 12.789 21.156 1 96.31 507 ILE B C 1
ATOM 9689 O O . ILE B 1 507 ? -7.203 12.156 21.625 1 96.31 507 ILE B O 1
ATOM 9693 N N . HIS B 1 508 ? -5.574 12.383 20.125 1 95.56 508 HIS B N 1
ATOM 9694 C CA . HIS B 1 508 ? -5.91 11.18 19.375 1 95.56 508 HIS B CA 1
ATOM 9695 C C . HIS B 1 508 ? -5.898 9.945 20.266 1 95.56 508 HIS B C 1
ATOM 9697 O O . HIS B 1 508 ? -6.742 9.062 20.125 1 95.56 508 HIS B O 1
ATOM 9703 N N . THR B 1 509 ? -5.004 9.859 21.203 1 96.44 509 THR B N 1
ATOM 9704 C CA . THR B 1 509 ? -4.824 8.719 22.094 1 96.44 509 THR B CA 1
ATOM 9705 C C . THR B 1 509 ? -5.957 8.648 23.109 1 96.44 509 THR B C 1
ATOM 9707 O O . THR B 1 509 ? -6.406 7.559 23.469 1 96.44 509 THR B O 1
ATOM 9710 N N . ASN B 1 510 ? -6.473 9.781 23.5 1 94.31 510 ASN B N 1
ATOM 9711 C CA . ASN B 1 510 ? -7.309 9.797 24.703 1 94.31 510 ASN B CA 1
ATOM 9712 C C . ASN B 1 510 ? -8.758 10.148 24.375 1 94.31 510 ASN B C 1
ATOM 9714 O O . ASN B 1 510 ? -9.656 9.891 25.172 1 94.31 510 ASN B O 1
ATOM 9718 N N . ARG B 1 511 ? -9.07 10.656 23.312 1 91.69 511 ARG B N 1
ATOM 9719 C CA . ARG B 1 511 ? -10.383 11.219 23.016 1 91.69 511 ARG B CA 1
ATOM 9720 C C . ARG B 1 511 ? -11.453 10.133 23 1 91.69 511 ARG B C 1
ATOM 9722 O O . ARG B 1 511 ? -12.617 10.398 23.328 1 91.69 511 ARG B O 1
ATOM 9729 N N . PRO B 1 512 ? -11.125 8.883 22.625 1 86.62 512 PRO B N 1
ATOM 9730 C CA . PRO B 1 512 ? -12.188 7.879 22.656 1 86.62 512 PRO B CA 1
ATOM 9731 C C . PRO B 1 512 ? -12.789 7.695 24.062 1 86.62 512 PRO B C 1
ATOM 9733 O O . PRO B 1 512 ? -13.922 7.234 24.188 1 86.62 512 PRO B O 1
ATOM 9736 N N . PHE B 1 513 ? -12.188 8.062 25.047 1 86.81 513 PHE B N 1
ATOM 9737 C CA . PHE B 1 513 ? -12.609 7.781 26.406 1 86.81 513 PHE B CA 1
ATOM 9738 C C . PHE B 1 513 ? -13.461 8.922 26.953 1 86.81 513 PHE B C 1
ATOM 9740 O O . PHE B 1 513 ? -13.938 8.859 28.094 1 86.81 513 PHE B O 1
ATOM 9747 N N . LEU B 1 514 ? -13.641 9.945 26.156 1 83 514 LEU B N 1
ATOM 9748 C CA . LEU B 1 514 ? -14.609 10.977 26.516 1 83 514 LEU B CA 1
ATOM 9749 C C . LEU B 1 514 ? -16 10.375 26.656 1 83 514 LEU B C 1
ATOM 9751 O O . LEU B 1 514 ? -16.844 10.906 27.391 1 83 514 LEU B O 1
ATOM 9755 N N . LEU B 1 515 ? -16.172 9.266 25.938 1 72.62 515 LEU B N 1
ATOM 9756 C CA . LEU B 1 515 ? -17.5 8.68 25.828 1 72.62 515 LEU B CA 1
ATOM 9757 C C . LEU B 1 515 ? -17.641 7.465 26.75 1 72.62 515 LEU B C 1
ATOM 9759 O O . LEU B 1 515 ? -18.719 6.879 26.859 1 72.62 515 LEU B O 1
ATOM 9763 N N . THR B 1 516 ? -16.562 7.051 27.219 1 68.5 516 THR B N 1
ATOM 9764 C CA . THR B 1 516 ? -16.594 5.859 28.047 1 68.5 516 THR B CA 1
ATOM 9765 C C . THR B 1 516 ? -16.547 6.238 29.531 1 68.5 516 THR B C 1
ATOM 9767 O O . THR B 1 516 ? -16.016 7.285 29.891 1 68.5 516 THR B O 1
ATOM 9770 N N . GLU B 1 517 ? -17.219 5.359 30.312 1 64.69 517 GLU B N 1
ATOM 9771 C CA . GLU B 1 517 ? -17.156 5.551 31.75 1 64.69 517 GLU B CA 1
ATOM 9772 C C . GLU B 1 517 ? -15.82 5.082 32.312 1 64.69 517 GLU B C 1
ATOM 9774 O O . GLU B 1 517 ? -15.234 4.121 31.828 1 64.69 517 GLU B O 1
ATOM 9779 N N . GLY B 1 518 ? -15.102 5.719 33.156 1 62.47 518 GLY B N 1
ATOM 9780 C CA . GLY B 1 518 ? -13.953 5.227 33.875 1 62.47 518 GLY B CA 1
ATOM 9781 C C . GLY B 1 518 ? -12.641 5.805 33.406 1 62.47 518 GLY B C 1
ATOM 9782 O O . GLY B 1 518 ? -11.578 5.473 33.938 1 62.47 518 GLY B O 1
ATOM 9783 N N . GLY B 1 519 ? -12.672 6.688 32.531 1 76.81 519 GLY B N 1
ATOM 9784 C CA . GLY B 1 519 ? -11.398 7.191 32.031 1 76.81 519 GLY B CA 1
ATOM 9785 C C . GLY B 1 519 ? -11.172 8.656 32.344 1 76.81 519 GLY B C 1
ATOM 9786 O O . GLY B 1 519 ? -10.812 9.438 31.469 1 76.81 519 GLY B O 1
ATOM 9787 N N . SER B 1 520 ? -11.219 8.984 33.688 1 80.06 520 SER B N 1
ATOM 9788 C CA . SER B 1 520 ? -11.164 10.391 34.062 1 80.06 520 SER B CA 1
ATOM 9789 C C . SER B 1 520 ? -9.789 10.992 33.781 1 80.06 520 SER B C 1
ATOM 9791 O O . SER B 1 520 ? -9.688 12.133 33.344 1 80.06 520 SER B O 1
ATOM 9793 N N . GLU B 1 521 ? -8.766 10.164 34.062 1 86.56 521 GLU B N 1
ATOM 9794 C CA . GLU B 1 521 ? -7.418 10.648 33.781 1 86.56 521 GLU B CA 1
ATOM 9795 C C . GLU B 1 521 ? -7.207 10.898 32.281 1 86.56 521 GLU B C 1
ATOM 9797 O O . GLU B 1 521 ? -6.559 11.875 31.906 1 86.56 521 GLU B O 1
ATOM 9802 N N . ASN B 1 522 ? -7.754 10.047 31.547 1 89.94 522 ASN B N 1
ATOM 9803 C CA . ASN B 1 522 ? -7.645 10.18 30.094 1 89.94 522 ASN B CA 1
ATOM 9804 C C . ASN B 1 522 ? -8.414 11.391 29.594 1 89.94 522 ASN B C 1
ATOM 9806 O O . ASN B 1 522 ? -7.945 12.086 28.688 1 89.94 522 ASN B O 1
ATOM 9810 N N . VAL B 1 523 ? -9.523 11.609 30.188 1 88.12 523 VAL B N 1
ATOM 9811 C CA . VAL B 1 523 ? -10.328 12.758 29.781 1 88.12 523 VAL B CA 1
ATOM 9812 C C . VAL B 1 523 ? -9.586 14.047 30.125 1 88.12 523 VAL B C 1
ATOM 9814 O O . VAL B 1 523 ? -9.523 14.969 29.297 1 88.12 523 VAL B O 1
ATOM 9817 N N . THR B 1 524 ? -9.016 14.086 31.281 1 90.19 524 THR B N 1
ATOM 9818 C CA . THR B 1 524 ? -8.266 15.266 31.703 1 90.19 524 THR B CA 1
ATOM 9819 C C . THR B 1 524 ? -7.082 15.523 30.781 1 90.19 524 THR B C 1
ATOM 9821 O O . THR B 1 524 ? -6.805 16.672 30.422 1 90.19 524 THR B O 1
ATOM 9824 N N . GLU B 1 525 ? -6.395 14.445 30.5 1 94.12 525 GLU B N 1
ATOM 9825 C CA . GLU B 1 525 ? -5.258 14.555 29.594 1 94.12 525 GLU B CA 1
ATOM 9826 C C . GLU B 1 525 ? -5.699 15.047 28.219 1 94.12 525 GLU B C 1
ATOM 9828 O O . GLU B 1 525 ? -5.027 15.883 27.609 1 94.12 525 GLU B O 1
ATOM 9833 N N . CYS B 1 526 ? -6.734 14.523 27.75 1 94.06 526 CYS B N 1
ATOM 9834 C CA . CYS B 1 526 ? -7.27 14.898 26.438 1 94.06 526 CYS B CA 1
ATOM 9835 C C . CYS B 1 526 ? -7.648 16.375 26.422 1 94.06 526 CYS B C 1
ATOM 9837 O O . CYS B 1 526 ? -7.293 17.094 25.484 1 94.06 526 CYS B O 1
ATOM 9839 N N . ILE B 1 527 ? -8.328 16.844 27.438 1 92.56 527 ILE B N 1
ATOM 9840 C CA . ILE B 1 527 ? -8.805 18.219 27.5 1 92.56 527 ILE B CA 1
ATOM 9841 C C . ILE B 1 527 ? -7.621 19.172 27.656 1 92.56 527 ILE B C 1
ATOM 9843 O O . ILE B 1 527 ? -7.598 20.25 27.062 1 92.56 527 ILE B O 1
ATOM 9847 N N . SER B 1 528 ? -6.688 18.766 28.469 1 94.31 528 SER B N 1
ATOM 9848 C CA . SER B 1 528 ? -5.488 19.594 28.625 1 94.31 528 SER B CA 1
ATOM 9849 C C . SER B 1 528 ? -4.746 19.75 27.312 1 94.31 528 SER B C 1
ATOM 9851 O O . SER B 1 528 ? -4.305 20.844 26.969 1 94.31 528 SER B O 1
ATOM 9853 N N . ALA B 1 529 ? -4.559 18.656 26.625 1 96.44 529 ALA B N 1
ATOM 9854 C CA . ALA B 1 529 ? -3.9 18.688 25.312 1 96.44 529 ALA B CA 1
ATOM 9855 C C . ALA B 1 529 ? -4.699 19.531 24.328 1 96.44 529 ALA B C 1
ATOM 9857 O O . ALA B 1 529 ? -4.121 20.234 23.5 1 96.44 529 ALA B O 1
ATOM 9858 N N . THR B 1 530 ? -5.996 19.422 24.359 1 96 530 THR B N 1
ATOM 9859 C CA . THR B 1 530 ? -6.879 20.203 23.5 1 96 530 THR B CA 1
ATOM 9860 C C . THR B 1 530 ? -6.715 21.688 23.766 1 96 530 THR B C 1
ATOM 9862 O O . THR B 1 530 ? -6.602 22.484 22.828 1 96 530 THR B O 1
ATOM 9865 N N . LYS B 1 531 ? -6.719 22.047 25.016 1 94.88 531 LYS B N 1
ATOM 9866 C CA . LYS B 1 531 ? -6.516 23.453 25.406 1 94.88 531 LYS B CA 1
ATOM 9867 C C . LYS B 1 531 ? -5.176 23.969 24.891 1 94.88 531 LYS B C 1
ATOM 9869 O O . LYS B 1 531 ? -5.105 25.062 24.328 1 94.88 531 LYS B O 1
ATOM 9874 N N . ALA B 1 532 ? -4.18 23.172 25.094 1 93.94 532 ALA B N 1
ATOM 9875 C CA . ALA B 1 532 ? -2.846 23.547 24.641 1 93.94 532 ALA B CA 1
ATOM 9876 C C . ALA B 1 532 ? -2.824 23.766 23.125 1 93.94 532 ALA B C 1
ATOM 9878 O O . ALA B 1 532 ? -2.188 24.688 22.625 1 93.94 532 ALA B O 1
ATOM 9879 N N . SER B 1 533 ? -3.455 22.906 22.391 1 94.06 533 SER B N 1
ATOM 9880 C CA . SER B 1 533 ? -3.516 22.984 20.938 1 94.06 533 SER B CA 1
ATOM 9881 C C . SER B 1 533 ? -4.242 24.25 20.484 1 94.06 533 SER B C 1
ATOM 9883 O O . SER B 1 533 ? -3.781 24.938 19.578 1 94.06 533 SER B O 1
ATOM 9885 N N . LEU B 1 534 ? -5.367 24.547 21.109 1 93.75 534 LEU B N 1
ATOM 9886 C CA . LEU B 1 534 ? -6.164 25.703 20.719 1 93.75 534 LEU B CA 1
ATOM 9887 C C . LEU B 1 534 ? -5.441 27 21.078 1 93.75 534 LEU B C 1
ATOM 9889 O O . LEU B 1 534 ? -5.512 27.969 20.328 1 93.75 534 LEU B O 1
ATOM 9893 N N . GLU B 1 535 ? -4.754 26.984 22.156 1 93 535 GLU B N 1
ATOM 9894 C CA . GLU B 1 535 ? -3.963 28.156 22.531 1 93 535 GLU B CA 1
ATOM 9895 C C . GLU B 1 535 ? -2.844 28.406 21.531 1 93 535 GLU B C 1
ATOM 9897 O O . GLU B 1 535 ? -2.594 29.562 21.141 1 93 535 GLU B O 1
ATOM 9902 N N . LEU B 1 536 ? -2.238 27.344 21.203 1 90.25 536 LEU B N 1
ATOM 9903 C CA . LEU B 1 536 ? -1.165 27.453 20.219 1 90.25 536 LEU B CA 1
ATOM 9904 C C . LEU B 1 536 ? -1.701 27.953 18.891 1 90.25 536 LEU B C 1
ATOM 9906 O O . LEU B 1 536 ? -1.096 28.812 18.25 1 90.25 536 LEU B O 1
ATOM 9910 N N . VAL B 1 537 ? -2.775 27.453 18.453 1 87.88 537 VAL B N 1
ATOM 9911 C CA . VAL B 1 537 ? -3.389 27.844 17.188 1 87.88 537 VAL B CA 1
ATOM 9912 C C . VAL B 1 537 ? -3.809 29.312 17.25 1 87.88 537 VAL B C 1
ATOM 9914 O O . VAL B 1 537 ? -3.637 30.047 16.281 1 87.88 537 VAL B O 1
ATOM 9917 N N . ASN B 1 538 ? -4.348 29.641 18.297 1 88.06 538 ASN B N 1
ATOM 9918 C CA . ASN B 1 538 ? -4.758 31.031 18.484 1 88.06 538 ASN B CA 1
ATOM 9919 C C . ASN B 1 538 ? -3.564 31.984 18.406 1 88.06 538 ASN B C 1
ATOM 9921 O O . ASN B 1 538 ? -3.674 33.062 17.844 1 88.06 538 ASN B O 1
ATOM 9925 N N . ARG B 1 539 ? -2.48 31.562 18.938 1 84.44 539 ARG B N 1
ATOM 9926 C CA . ARG B 1 539 ? -1.266 32.375 18.859 1 84.44 539 ARG B CA 1
ATOM 9927 C C . ARG B 1 539 ? -0.742 32.438 17.422 1 84.44 539 ARG B C 1
ATOM 9929 O O . ARG B 1 539 ? -0.233 33.469 16.984 1 84.44 539 ARG B O 1
ATOM 9936 N N . MET B 1 540 ? -0.878 31.359 16.719 1 84.12 540 MET B N 1
ATOM 9937 C CA . MET B 1 540 ? -0.385 31.25 15.352 1 84.12 540 MET B CA 1
ATOM 9938 C C . MET B 1 540 ? -1.272 32.031 14.391 1 84.12 540 MET B C 1
ATOM 9940 O O . MET B 1 540 ? -0.814 32.469 13.336 1 84.12 540 MET B O 1
ATOM 9944 N N . ALA B 1 541 ? -2.553 32.094 14.703 1 78.62 541 ALA B N 1
ATOM 9945 C CA . ALA B 1 541 ? -3.516 32.75 13.82 1 78.62 541 ALA B CA 1
ATOM 9946 C C . ALA B 1 541 ? -3.084 34.188 13.484 1 78.62 541 ALA B C 1
ATOM 9948 O O . ALA B 1 541 ? -3.4 34.688 12.414 1 78.62 541 ALA B O 1
ATOM 9949 N N . GLY B 1 542 ? -2.303 34.781 14.312 1 73.88 542 GLY B N 1
ATOM 9950 C CA . GLY B 1 542 ? -1.82 36.125 14.055 1 73.88 542 GLY B CA 1
ATOM 9951 C C . GLY B 1 542 ? -0.566 36.156 13.203 1 73.88 542 GLY B C 1
ATOM 9952 O O . GLY B 1 542 ? -0.133 37.219 12.758 1 73.88 542 GLY B O 1
ATOM 9953 N N . ASP B 1 543 ? -0.066 34.969 12.93 1 79.44 543 ASP B N 1
ATOM 9954 C CA . ASP B 1 543 ? 1.147 34.844 12.133 1 79.44 543 ASP B CA 1
ATOM 9955 C C . ASP B 1 543 ? 0.886 34 10.883 1 79.44 543 ASP B C 1
ATOM 9957 O O . ASP B 1 543 ? 0.938 32.75 10.938 1 79.44 543 ASP B O 1
ATOM 9961 N N . ASN B 1 544 ? 0.749 34.594 9.766 1 74 544 ASN B N 1
ATOM 9962 C CA . ASN B 1 544 ? 0.422 33.938 8.508 1 74 544 ASN B CA 1
ATOM 9963 C C . ASN B 1 544 ? 1.515 32.938 8.102 1 74 544 ASN B C 1
ATOM 9965 O O . ASN B 1 544 ? 1.239 31.953 7.434 1 74 544 ASN B O 1
ATOM 9969 N N . THR B 1 545 ? 2.695 33.25 8.516 1 76.5 545 THR B N 1
ATOM 9970 C CA . THR B 1 545 ? 3.805 32.375 8.148 1 76.5 545 THR B CA 1
ATOM 9971 C C . THR B 1 545 ? 3.684 31.031 8.852 1 76.5 545 THR B C 1
ATOM 9973 O O . THR B 1 545 ? 4.055 30 8.289 1 76.5 545 THR B O 1
ATOM 9976 N N . LEU B 1 546 ? 3.107 31.078 9.977 1 78.69 546 LEU B N 1
ATOM 9977 C CA . LEU B 1 546 ? 3.023 29.875 10.773 1 78.69 546 LEU B CA 1
ATOM 9978 C C . LEU B 1 546 ? 1.75 29.094 10.453 1 78.69 546 LEU B C 1
ATOM 9980 O O . LEU B 1 546 ? 1.767 27.859 10.391 1 78.69 546 LEU B O 1
ATOM 9984 N N . LEU B 1 547 ? 0.715 29.766 10.195 1 73.62 547 LEU B N 1
ATOM 9985 C CA . LEU B 1 547 ? -0.587 29.125 10.031 1 73.62 547 LEU B CA 1
ATOM 9986 C C . LEU B 1 547 ? -0.597 28.234 8.797 1 73.62 547 LEU B C 1
ATOM 9988 O O . LEU B 1 547 ? -1.215 27.156 8.805 1 73.62 547 LEU B O 1
ATOM 9992 N N . HIS B 1 548 ? 0.107 28.562 7.785 1 73.75 548 HIS B N 1
ATOM 9993 C CA . HIS B 1 548 ? 0.053 27.844 6.512 1 73.75 548 HIS B CA 1
ATOM 9994 C C . HIS B 1 548 ? 1.268 26.953 6.332 1 73.75 548 HIS B C 1
ATOM 9996 O O . HIS B 1 548 ? 1.442 26.344 5.277 1 73.75 548 HIS B O 1
ATOM 10002 N N . SER B 1 549 ? 1.982 26.812 7.348 1 77.38 549 SER B N 1
ATOM 10003 C CA . SER B 1 549 ? 3.24 26.078 7.234 1 77.38 549 SER B CA 1
ATOM 10004 C C . SER B 1 549 ? 3 24.578 7.219 1 77.38 549 SER B C 1
ATOM 10006 O O . SER B 1 549 ? 3.832 23.812 6.715 1 77.38 549 SER B O 1
ATOM 10008 N N . PHE B 1 550 ? 1.832 24.203 7.676 1 83.88 550 PHE B N 1
ATOM 10009 C CA . PHE B 1 550 ? 1.601 22.766 7.816 1 83.88 550 PHE B CA 1
ATOM 10010 C C . PHE B 1 550 ? 0.286 22.359 7.16 1 83.88 550 PHE B C 1
ATOM 10012 O O . PHE B 1 550 ? -0.758 22.953 7.43 1 83.88 550 PHE B O 1
ATOM 10019 N N . TRP B 1 551 ? 0.334 21.312 6.414 1 86.44 551 TRP B N 1
ATOM 10020 C CA . TRP B 1 551 ? -0.864 20.906 5.68 1 86.44 551 TRP B CA 1
ATOM 10021 C C . TRP B 1 551 ? -1.932 20.375 6.633 1 86.44 551 TRP B C 1
ATOM 10023 O O . TRP B 1 551 ? -3.125 20.422 6.324 1 86.44 551 TRP B O 1
ATOM 10033 N N . TRP B 1 552 ? -1.583 19.891 7.824 1 87.12 552 TRP B N 1
ATOM 10034 C CA . TRP B 1 552 ? -2.529 19.172 8.672 1 87.12 552 TRP B CA 1
ATOM 10035 C C . TRP B 1 552 ? -3.051 20.078 9.789 1 87.12 552 TRP B C 1
ATOM 10037 O O . TRP B 1 552 ? -3.793 19.625 10.664 1 87.12 552 TRP B O 1
ATOM 10047 N N . THR B 1 553 ? -2.688 21.359 9.812 1 84.69 553 THR B N 1
ATOM 10048 C CA . THR B 1 553 ? -3.076 22.297 10.867 1 84.69 553 THR B CA 1
ATOM 10049 C C . THR B 1 553 ? -4.598 22.359 11 1 84.69 553 THR B C 1
ATOM 10051 O O . THR B 1 553 ? -5.129 22.297 12.109 1 84.69 553 THR B O 1
ATOM 10054 N N . HIS B 1 554 ? -5.223 22.438 9.891 1 84 554 HIS B N 1
ATOM 10055 C CA . HIS B 1 554 ? -6.676 22.547 9.93 1 84 554 HIS B CA 1
ATOM 10056 C C . HIS B 1 554 ? -7.312 21.281 10.484 1 84 554 HIS B C 1
ATOM 10058 O O . HIS B 1 554 ? -8.344 21.344 11.156 1 84 554 HIS B O 1
ATOM 10064 N N . TYR B 1 555 ? -6.762 20.219 10.188 1 88.69 555 TYR B N 1
ATOM 10065 C CA . TYR B 1 555 ? -7.254 18.953 10.742 1 88.69 555 TYR B CA 1
ATOM 10066 C C . TYR B 1 555 ? -7.086 18.922 12.258 1 88.69 555 TYR B C 1
ATOM 10068 O O . TYR B 1 555 ? -7.969 18.453 12.977 1 88.69 555 TYR B O 1
ATOM 10076 N N . VAL B 1 556 ? -5.973 19.406 12.742 1 90.31 556 VAL B N 1
ATOM 10077 C CA . VAL B 1 556 ? -5.715 19.438 14.172 1 90.31 556 VAL B CA 1
ATOM 10078 C C . VAL B 1 556 ? -6.746 20.344 14.859 1 90.31 556 VAL B C 1
ATOM 10080 O O . VAL B 1 556 ? -7.262 20 15.93 1 90.31 556 VAL B O 1
ATOM 10083 N N . ILE B 1 557 ? -7.016 21.438 14.266 1 88.88 557 ILE B N 1
ATOM 10084 C CA . ILE B 1 557 ? -8 22.359 14.812 1 88.88 557 ILE B CA 1
ATOM 10085 C C . ILE B 1 557 ? -9.375 21.703 14.82 1 88.88 557 ILE B C 1
ATOM 10087 O O . ILE B 1 557 ? -10.117 21.797 15.805 1 88.88 557 ILE B O 1
ATOM 10091 N N . PHE B 1 558 ? -9.68 21.094 13.75 1 90.56 558 PHE B N 1
ATOM 10092 C CA . PHE B 1 558 ? -10.945 20.375 13.648 1 90.56 558 PHE B CA 1
ATOM 10093 C C . PHE B 1 558 ? -11.086 19.359 14.781 1 90.56 558 PHE B C 1
ATOM 10095 O O . PHE B 1 558 ? -12.125 19.312 15.438 1 90.56 558 PHE B O 1
ATOM 10102 N N . CYS B 1 559 ? -10.047 18.594 15.008 1 92.06 559 CYS B N 1
ATOM 10103 C CA . CYS B 1 559 ? -10.062 17.578 16.047 1 92.06 559 CYS B CA 1
ATOM 10104 C C . CYS B 1 559 ? -10.219 18.203 17.422 1 92.06 559 CYS B C 1
ATOM 10106 O O . CYS B 1 559 ? -10.984 17.703 18.25 1 92.06 559 CYS B O 1
ATOM 10108 N N . ALA B 1 560 ? -9.477 19.25 17.641 1 94 560 ALA B N 1
ATOM 10109 C CA . ALA B 1 560 ? -9.523 19.906 18.938 1 94 560 ALA B CA 1
ATOM 10110 C C . ALA B 1 560 ? -10.914 20.484 19.203 1 94 560 ALA B C 1
ATOM 10112 O O . ALA B 1 560 ? -11.453 20.328 20.297 1 94 560 ALA B O 1
ATOM 10113 N N . LEU B 1 561 ? -11.492 21.094 18.234 1 93.31 561 LEU B N 1
ATOM 10114 C CA . LEU B 1 561 ? -12.828 21.688 18.391 1 93.31 561 LEU B CA 1
ATOM 10115 C C . LEU B 1 561 ? -13.875 20.594 18.594 1 93.31 561 LEU B C 1
ATOM 10117 O O . LEU B 1 561 ? -14.781 20.734 19.422 1 93.31 561 LEU B O 1
ATOM 10121 N N . ALA B 1 562 ? -13.766 19.578 17.812 1 90.56 562 ALA B N 1
ATOM 10122 C CA . ALA B 1 562 ? -14.688 18.453 17.969 1 90.56 562 ALA B CA 1
ATOM 10123 C C . ALA B 1 562 ? -14.664 17.922 19.391 1 90.56 562 ALA B C 1
ATOM 10125 O O . ALA B 1 562 ? -15.711 17.594 19.953 1 90.56 562 ALA B O 1
ATOM 10126 N N . VAL B 1 563 ? -13.508 17.781 19.969 1 91.56 563 VAL B N 1
ATOM 10127 C CA . VAL B 1 563 ? -13.352 17.281 21.328 1 91.56 563 VAL B CA 1
ATOM 10128 C C . VAL B 1 563 ? -14.062 18.203 22.312 1 91.56 563 VAL B C 1
ATOM 10130 O O . VAL B 1 563 ? -14.766 17.734 23.203 1 91.56 563 VAL B O 1
ATOM 10133 N N . VAL B 1 564 ? -13.898 19.5 22.156 1 92 564 VAL B N 1
ATOM 10134 C CA . VAL B 1 564 ? -14.523 20.469 23.062 1 92 564 VAL B CA 1
ATOM 10135 C C . VAL B 1 564 ? -16.047 20.344 22.969 1 92 564 VAL B C 1
ATOM 10137 O O . VAL B 1 564 ? -16.734 20.297 24 1 92 564 VAL B O 1
ATOM 10140 N N . TYR B 1 565 ? -16.547 20.266 21.797 1 87.88 565 TYR B N 1
ATOM 10141 C CA . TYR B 1 565 ? -18 20.219 21.609 1 87.88 565 TYR B CA 1
ATOM 10142 C C . TYR B 1 565 ? -18.562 18.891 22.109 1 87.88 565 TYR B C 1
ATOM 10144 O O . TYR B 1 565 ? -19.609 18.891 22.766 1 87.88 565 TYR B O 1
ATOM 10152 N N . VAL B 1 566 ? -17.922 17.797 21.797 1 84.62 566 VAL B N 1
ATOM 10153 C CA . VAL B 1 566 ? -18.375 16.484 22.266 1 84.62 566 VAL B CA 1
ATOM 10154 C C . VAL B 1 566 ? -18.328 16.453 23.797 1 84.62 566 VAL B C 1
ATOM 10156 O O . VAL B 1 566 ? -19.219 15.883 24.438 1 84.62 566 VAL B O 1
ATOM 10159 N N . TRP B 1 567 ? -17.25 16.969 24.312 1 85.31 567 TRP B N 1
ATOM 10160 C CA . TRP B 1 567 ? -17.109 17.016 25.766 1 85.31 567 TRP B CA 1
ATOM 10161 C C . TRP B 1 567 ? -18.234 17.828 26.406 1 85.31 567 TRP B C 1
ATOM 10163 O O . TRP B 1 567 ? -18.797 17.438 27.438 1 85.31 567 TRP B O 1
ATOM 10173 N N . GLU B 1 568 ? -18.609 18.922 25.797 1 84.25 568 GLU B N 1
ATOM 10174 C CA . GLU B 1 568 ? -19.719 19.75 26.266 1 84.25 568 GLU B CA 1
ATOM 10175 C C . GLU B 1 568 ? -21.031 18.984 26.219 1 84.25 568 GLU B C 1
ATOM 10177 O O . GLU B 1 568 ? -21.859 19.109 27.125 1 84.25 568 GLU B O 1
ATOM 10182 N N . ILE B 1 569 ? -21.234 18.281 25.219 1 79.88 569 ILE B N 1
ATOM 10183 C CA . ILE B 1 569 ? -22.453 17.5 25.047 1 79.88 569 ILE B CA 1
ATOM 10184 C C . ILE B 1 569 ? -22.516 16.406 26.094 1 79.88 569 ILE B C 1
ATOM 10186 O O . ILE B 1 569 ? -23.562 16.188 26.719 1 79.88 569 ILE B O 1
ATOM 10190 N N . GLN B 1 570 ? -21.422 15.742 26.312 1 76 570 GLN B N 1
ATOM 10191 C CA . GLN B 1 570 ? -21.359 14.633 27.266 1 76 570 GLN B CA 1
ATOM 10192 C C . GLN B 1 570 ? -21.562 15.117 28.703 1 76 570 GLN B C 1
ATOM 10194 O O . GLN B 1 570 ? -22.141 14.406 29.516 1 76 570 GLN B O 1
ATOM 10199 N N . ARG B 1 571 ? -21.109 16.203 29.031 1 74.94 571 ARG B N 1
ATOM 10200 C CA . ARG B 1 571 ? -21.219 16.75 30.391 1 74.94 571 ARG B CA 1
ATOM 10201 C C . ARG B 1 571 ? -22.656 17.078 30.734 1 74.94 571 ARG B C 1
ATOM 10203 O O . ARG B 1 571 ? -23.047 17.062 31.906 1 74.94 571 ARG B O 1
ATOM 10210 N N . THR B 1 572 ? -23.391 17.391 29.797 1 67.25 572 THR B N 1
ATOM 10211 C CA . THR B 1 572 ? -24.797 17.656 30.047 1 67.25 572 THR B CA 1
ATOM 10212 C C . THR B 1 572 ? -25.531 16.359 30.391 1 67.25 572 THR B C 1
ATOM 10214 O O . THR B 1 572 ? -26.469 16.375 31.188 1 67.25 572 THR B O 1
ATOM 10217 N N . THR B 1 573 ? -24.969 15.359 29.828 1 60.84 573 THR B N 1
ATOM 10218 C CA . THR B 1 573 ? -25.609 14.07 30.078 1 60.84 573 THR B CA 1
ATOM 10219 C C . THR B 1 573 ? -25.062 13.422 31.344 1 60.84 573 THR B C 1
ATOM 10221 O O . THR B 1 573 ? -25.766 12.688 32.031 1 60.84 573 THR B O 1
ATOM 10224 N N . ARG B 1 574 ? -23.766 13.656 31.594 1 61.94 574 ARG B N 1
ATOM 10225 C CA . ARG B 1 574 ? -23.109 13.117 32.781 1 61.94 574 ARG B CA 1
ATOM 10226 C C . ARG B 1 574 ? -22.312 14.195 33.5 1 61.94 574 ARG B C 1
ATOM 10228 O O . ARG B 1 574 ? -21.141 14.445 33.188 1 61.94 574 ARG B O 1
ATOM 10235 N N . PRO B 1 575 ? -22.938 14.969 34.406 1 55.81 575 PRO B N 1
ATOM 10236 C CA . PRO B 1 575 ? -22.234 16.078 35.062 1 55.81 575 PRO B CA 1
ATOM 10237 C C . PRO B 1 575 ? -20.953 15.625 35.781 1 55.81 575 PRO B C 1
ATOM 10239 O O . PRO B 1 575 ? -20.953 14.602 36.469 1 55.81 575 PRO B O 1
ATOM 10242 N N . THR B 1 576 ? -19.781 15.711 35.094 1 56.78 576 THR B N 1
ATOM 10243 C CA . THR B 1 576 ? -18.516 15.398 35.719 1 56.78 576 THR B CA 1
ATOM 10244 C C . THR B 1 576 ? -18.062 16.547 36.625 1 56.78 576 THR B C 1
ATOM 10246 O O . THR B 1 576 ? -18.484 17.688 36.438 1 56.78 576 THR B O 1
ATOM 10249 N N . GLU B 1 577 ? -17.219 16.297 37.719 1 54.06 577 GLU B N 1
ATOM 10250 C CA . GLU B 1 577 ? -16.734 17.172 38.781 1 54.06 577 GLU B CA 1
ATOM 10251 C C . GLU B 1 577 ? -15.75 18.203 38.25 1 54.06 577 GLU B C 1
ATOM 10253 O O . GLU B 1 577 ? -15.172 18.969 39 1 54.06 577 GLU B O 1
ATOM 10258 N N . ILE B 1 578 ? -15.602 18.219 36.969 1 56.41 578 ILE B N 1
ATOM 10259 C CA . ILE B 1 578 ? -14.562 19.141 36.5 1 56.41 578 ILE B CA 1
ATOM 10260 C C . ILE B 1 578 ? -15.055 20.578 36.594 1 56.41 578 ILE B C 1
ATOM 10262 O O . ILE B 1 578 ? -16.234 20.859 36.344 1 56.41 578 ILE B O 1
ATOM 10266 N N . ASP B 1 579 ? -14.258 21.5 37.156 1 57.97 579 ASP B N 1
ATOM 10267 C CA . ASP B 1 579 ? -14.5 22.906 37.438 1 57.97 579 ASP B CA 1
ATOM 10268 C C . ASP B 1 579 ? -15.156 23.609 36.25 1 57.97 579 ASP B C 1
ATOM 10270 O O . ASP B 1 579 ? -14.602 23.625 35.125 1 57.97 579 ASP B O 1
ATOM 10274 N N . THR B 1 580 ? -16.391 24.016 36.375 1 57.66 580 THR B N 1
ATOM 10275 C CA . THR B 1 580 ? -17.25 24.688 35.406 1 57.66 580 THR B CA 1
ATOM 10276 C C . THR B 1 580 ? -16.562 25.906 34.812 1 57.66 580 THR B C 1
ATOM 10278 O O . THR B 1 580 ? -16.766 26.219 33.625 1 57.66 580 THR B O 1
ATOM 10281 N N . GLN B 1 581 ? -15.727 26.578 35.625 1 58.47 581 GLN B N 1
ATOM 10282 C CA . GLN B 1 581 ? -15.094 27.812 35.125 1 58.47 581 GLN B CA 1
ATOM 10283 C C . GLN B 1 581 ? -14.055 27.5 34.062 1 58.47 581 GLN B C 1
ATOM 10285 O O . GLN B 1 581 ? -13.969 28.203 33.062 1 58.47 581 GLN B O 1
ATOM 10290 N N . SER B 1 582 ? -13.359 26.516 34.312 1 69.62 582 SER B N 1
ATOM 10291 C CA . SER B 1 582 ? -12.328 26.125 33.344 1 69.62 582 SER B CA 1
ATOM 10292 C C . SER B 1 582 ? -12.945 25.641 32.031 1 69.62 582 SER B C 1
ATOM 10294 O O . SER B 1 582 ? -12.406 25.891 30.953 1 69.62 582 SER B O 1
ATOM 10296 N N . LEU B 1 583 ? -14.078 25.297 32.25 1 71.5 583 LEU B N 1
ATOM 10297 C CA . LEU B 1 583 ? -14.805 24.781 31.094 1 71.5 583 LEU B CA 1
ATOM 10298 C C . LEU B 1 583 ? -15.289 25.922 30.203 1 71.5 583 LEU B C 1
ATOM 10300 O O . LEU B 1 583 ? -15.211 25.812 28.969 1 71.5 583 LEU B O 1
ATOM 10304 N N . GLY B 1 584 ? -15.789 26.922 30.859 1 76.69 584 GLY B N 1
ATOM 10305 C CA . GLY B 1 584 ? -16.234 28.078 30.109 1 76.69 584 GLY B CA 1
ATOM 10306 C C . GLY B 1 584 ? -15.117 28.734 29.312 1 76.69 584 GLY B C 1
ATOM 10307 O O . GLY B 1 584 ? -15.32 29.125 28.156 1 76.69 584 GLY B O 1
ATOM 10308 N N . LYS B 1 585 ? -14 28.656 29.859 1 86 585 LYS B N 1
ATOM 10309 C CA . LYS B 1 585 ? -12.859 29.281 29.203 1 86 585 LYS B CA 1
ATOM 10310 C C . LYS B 1 585 ? -12.438 28.5 27.969 1 86 585 LYS B C 1
ATOM 10312 O O . LYS B 1 585 ? -12.094 29.094 26.938 1 86 585 LYS B O 1
ATOM 10317 N N . ILE B 1 586 ? -12.484 27.25 28.031 1 89.81 586 ILE B N 1
ATOM 10318 C CA . ILE B 1 586 ? -12.062 26.422 26.906 1 89.81 586 ILE B CA 1
ATOM 10319 C C . ILE B 1 586 ? -13.078 26.547 25.766 1 89.81 586 ILE B C 1
ATOM 10321 O O . ILE B 1 586 ? -12.703 26.531 24.594 1 89.81 586 ILE B O 1
ATOM 10325 N N . PHE B 1 587 ? -14.32 26.641 26.109 1 88.81 587 PHE B N 1
ATOM 10326 C CA . PHE B 1 587 ? -15.352 26.781 25.094 1 88.81 587 PHE B CA 1
ATOM 10327 C C . PHE B 1 587 ? -15.211 28.125 24.375 1 88.81 587 PHE B C 1
ATOM 10329 O O . PHE B 1 587 ? -15.391 28.203 23.156 1 88.81 587 PHE B O 1
ATOM 10336 N N . ASP B 1 588 ? -14.898 29.203 25.141 1 90 588 ASP B N 1
ATOM 10337 C CA . ASP B 1 588 ? -14.68 30.5 24.531 1 90 588 ASP B CA 1
ATOM 10338 C C . ASP B 1 588 ? -13.477 30.469 23.594 1 90 588 ASP B C 1
ATOM 10340 O O . ASP B 1 588 ? -13.5 31.078 22.516 1 90 588 ASP B O 1
ATOM 10344 N N . LEU B 1 589 ? -12.461 29.859 24.078 1 92.19 589 LEU B N 1
ATOM 10345 C CA . LEU B 1 589 ? -11.281 29.688 23.234 1 92.19 589 LEU B CA 1
ATOM 10346 C C . LEU B 1 589 ? -11.625 28.922 21.969 1 92.19 589 LEU B C 1
ATOM 10348 O O . LEU B 1 589 ? -11.141 29.25 20.891 1 92.19 589 LEU B O 1
ATOM 10352 N N . ALA B 1 590 ? -12.414 27.875 22.094 1 92.81 590 ALA B N 1
ATOM 10353 C CA . ALA B 1 590 ? -12.852 27.078 20.953 1 92.81 590 ALA B CA 1
ATOM 10354 C C . ALA B 1 590 ? -13.625 27.922 19.953 1 92.81 590 ALA B C 1
ATOM 10356 O O . ALA B 1 590 ? -13.453 27.766 18.734 1 92.81 590 ALA B O 1
ATOM 10357 N N . GLU B 1 591 ? -14.438 28.812 20.438 1 89.12 591 GLU B N 1
ATOM 10358 C CA . GLU B 1 591 ? -15.227 29.672 19.562 1 89.12 591 GLU B CA 1
ATOM 10359 C C . GLU B 1 591 ? -14.328 30.625 18.781 1 89.12 591 GLU B C 1
ATOM 10361 O O . GLU B 1 591 ? -14.578 30.875 17.594 1 89.12 591 GLU B O 1
ATOM 10366 N N . LYS B 1 592 ? -13.344 31.094 19.406 1 88.38 592 LYS B N 1
ATOM 10367 C CA . LYS B 1 592 ? -12.391 31.953 18.719 1 88.38 592 LYS B CA 1
ATOM 10368 C C . LYS B 1 592 ? -11.664 31.188 17.609 1 88.38 592 LYS B C 1
ATOM 10370 O O . LYS B 1 592 ? -11.516 31.688 16.5 1 88.38 592 LYS B O 1
ATOM 10375 N N . CYS B 1 593 ? -11.211 30.016 17.938 1 88.94 593 CYS B N 1
ATOM 10376 C CA . CYS B 1 593 ? -10.469 29.203 16.984 1 88.94 593 CYS B CA 1
ATOM 10377 C C . CYS B 1 593 ? -11.359 28.75 15.836 1 88.94 593 CYS B C 1
ATOM 10379 O O . CYS B 1 593 ? -10.898 28.609 14.703 1 88.94 593 CYS B O 1
ATOM 10381 N N . HIS B 1 594 ? -12.602 28.453 16.141 1 88 594 HIS B N 1
ATOM 10382 C CA . HIS B 1 594 ? -13.57 28.125 15.094 1 88 594 HIS B CA 1
ATOM 10383 C C . HIS B 1 594 ? -13.672 29.25 14.07 1 88 594 HIS B C 1
ATOM 10385 O O . HIS B 1 594 ? -13.82 29 12.867 1 88 594 HIS B O 1
ATOM 10391 N N . GLY B 1 595 ? -13.609 30.469 14.523 1 81.44 595 GLY B N 1
ATOM 10392 C CA . GLY B 1 595 ? -13.617 31.625 13.641 1 81.44 595 GLY B CA 1
ATOM 10393 C C . GLY B 1 595 ? -12.414 31.688 12.711 1 81.44 595 GLY B C 1
ATOM 10394 O O . GLY B 1 595 ? -12.539 32.062 11.555 1 81.44 595 GLY 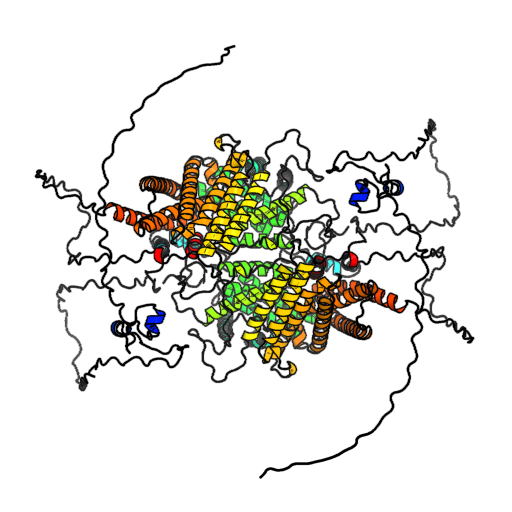B O 1
ATOM 10395 N N . HIS B 1 596 ? -11.266 31.266 13.266 1 75.19 596 HIS B N 1
ATOM 10396 C CA . HIS B 1 596 ? -10.055 31.25 12.453 1 75.19 596 HIS B CA 1
ATOM 10397 C C . HIS B 1 596 ? -10.172 30.25 11.305 1 75.19 596 HIS B C 1
ATOM 10399 O O . HIS B 1 596 ? -9.734 30.531 10.188 1 75.19 596 HIS B O 1
ATOM 10405 N N . ILE B 1 597 ? -10.727 29.078 11.508 1 73.75 597 ILE B N 1
ATOM 10406 C CA . ILE B 1 597 ? -10.891 28.047 10.484 1 73.75 597 ILE B CA 1
ATOM 10407 C C . ILE B 1 597 ? -11.867 28.531 9.422 1 73.75 597 ILE B C 1
ATOM 10409 O O . ILE B 1 597 ? -11.664 28.281 8.227 1 73.75 597 ILE B O 1
ATOM 10413 N N . LYS B 1 598 ? -12.883 29.125 9.859 1 74.19 598 LYS B N 1
ATOM 10414 C CA . LYS B 1 598 ? -13.898 29.609 8.93 1 74.19 598 LYS B CA 1
ATOM 10415 C C . LYS B 1 598 ? -13.312 30.656 7.984 1 74.19 598 LYS B C 1
ATOM 10417 O O . LYS B 1 598 ? -13.625 30.672 6.793 1 74.19 598 LYS B O 1
ATOM 10422 N N . ARG B 1 599 ? -12.43 31.422 8.492 1 70.5 599 ARG B N 1
ATOM 10423 C CA . ARG B 1 599 ? -11.805 32.469 7.684 1 70.5 599 ARG B CA 1
ATOM 10424 C C . ARG B 1 599 ? -10.797 31.875 6.711 1 70.5 599 ARG B C 1
ATOM 10426 O O . ARG B 1 599 ? -10.664 32.344 5.578 1 70.5 599 ARG B O 1
ATOM 10433 N N . ALA B 1 600 ? -10.141 30.906 7.18 1 63.5 600 ALA B N 1
ATOM 10434 C CA . ALA B 1 600 ? -9.125 30.266 6.352 1 63.5 600 ALA B CA 1
ATOM 10435 C C . ALA B 1 600 ? -9.758 29.391 5.277 1 63.5 600 ALA B C 1
ATOM 10437 O O . ALA B 1 600 ? -9.109 29.031 4.293 1 63.5 600 ALA B O 1
ATOM 10438 N N . SER B 1 601 ? -11.125 29.016 5.414 1 58.59 601 SER B N 1
ATOM 10439 C CA . SER B 1 601 ? -11.82 28.062 4.559 1 58.59 601 SER B CA 1
ATOM 10440 C C . SER B 1 601 ? -12.328 28.734 3.285 1 58.59 601 SER B C 1
ATOM 10442 O O . SER B 1 601 ? -12.953 28.078 2.443 1 58.59 601 SER B O 1
ATOM 10444 N N . THR B 1 602 ? -12.266 29.969 3.035 1 53.44 602 THR B N 1
ATOM 10445 C CA . THR B 1 602 ? -12.891 30.641 1.907 1 53.44 602 THR B CA 1
ATOM 10446 C C . THR B 1 602 ? -12.453 30.016 0.587 1 53.44 602 THR B C 1
ATOM 10448 O O . THR B 1 602 ? -13.164 30.109 -0.416 1 53.44 602 THR B O 1
ATOM 10451 N N . GLY B 1 603 ? -11.57 29.125 0.675 1 53.06 603 GLY B N 1
ATOM 10452 C CA . GLY B 1 603 ? -11.227 28.656 -0.657 1 53.06 603 GLY B CA 1
ATOM 10453 C C . GLY B 1 603 ? -11.117 27.141 -0.744 1 53.06 603 GLY B C 1
ATOM 10454 O O . GLY B 1 603 ? -11.047 26.578 -1.839 1 53.06 603 GLY B O 1
ATOM 10455 N N . LEU B 1 604 ? -11.062 26.484 0.358 1 58.81 604 LEU B N 1
ATOM 10456 C CA . LEU B 1 604 ? -10.727 25.078 0.256 1 58.81 604 LEU B CA 1
ATOM 10457 C C . LEU B 1 604 ? -11.906 24.203 0.663 1 58.81 604 LEU B C 1
ATOM 10459 O O . LEU B 1 604 ? -12.477 24.391 1.741 1 58.81 604 LEU B O 1
ATOM 10463 N N . SER B 1 605 ? -12.367 23.375 -0.357 1 63.75 605 SER B N 1
ATOM 10464 C CA . SER B 1 605 ? -13.523 22.5 -0.248 1 63.75 605 SER B CA 1
ATOM 10465 C C . SER B 1 605 ? -13.469 21.672 1.029 1 63.75 605 SER B C 1
ATOM 10467 O O . SER B 1 605 ? -14.461 21.578 1.755 1 63.75 605 SER B O 1
ATOM 10469 N N . GLN B 1 606 ? -12.297 21.281 1.474 1 71.75 606 GLN B N 1
ATOM 10470 C CA . GLN B 1 606 ? -12.219 20.422 2.641 1 71.75 606 GLN B CA 1
ATOM 10471 C C . GLN B 1 606 ? -12.414 21.203 3.932 1 71.75 606 GLN B C 1
ATOM 10473 O O . GLN B 1 606 ? -13.086 20.734 4.859 1 71.75 606 GLN B O 1
ATOM 10478 N N . ASN B 1 607 ? -11.875 22.422 4.004 1 72.19 607 ASN B N 1
ATOM 10479 C CA . ASN B 1 607 ? -12.016 23.266 5.188 1 72.19 607 ASN B CA 1
ATOM 10480 C C . ASN B 1 607 ? -13.461 23.719 5.383 1 72.19 607 ASN B C 1
ATOM 10482 O O . ASN B 1 607 ? -13.93 23.844 6.512 1 72.19 607 ASN B O 1
ATOM 10486 N N . GLN B 1 608 ? -14.016 23.828 4.258 1 76.06 608 GLN B N 1
ATOM 10487 C CA . GLN B 1 608 ? -15.438 24.156 4.34 1 76.06 608 GLN B CA 1
ATOM 10488 C C . GLN B 1 608 ? -16.234 23 4.926 1 76.06 608 GLN B C 1
ATOM 10490 O O . GLN B 1 608 ? -17.156 23.203 5.719 1 76.06 608 GLN B O 1
ATOM 10495 N N . ARG B 1 609 ? -15.883 21.859 4.516 1 79.12 609 ARG B N 1
ATOM 10496 C CA . ARG B 1 609 ? -16.562 20.688 5.039 1 79.12 609 ARG B CA 1
ATOM 10497 C C . ARG B 1 609 ? -16.312 20.531 6.535 1 79.12 609 ARG B C 1
ATOM 10499 O O . ARG B 1 609 ? -17.219 20.188 7.293 1 79.12 609 ARG B O 1
ATOM 10506 N N . TYR B 1 610 ? -15.07 20.797 6.953 1 81.31 610 TYR B N 1
ATOM 10507 C CA . TYR B 1 610 ? -14.758 20.781 8.375 1 81.31 610 TYR B CA 1
ATOM 10508 C C . TYR B 1 610 ? -15.641 21.781 9.133 1 81.31 610 TYR B C 1
ATOM 10510 O O . TYR B 1 610 ? -16.172 21.453 10.195 1 81.31 610 TYR B O 1
ATOM 10518 N N . SER B 1 611 ? -15.781 22.906 8.523 1 80.75 611 SER B N 1
ATOM 10519 C CA . SER B 1 611 ? -16.547 23.953 9.172 1 80.75 611 SER B CA 1
ATOM 10520 C C . SER B 1 611 ? -18.016 23.562 9.305 1 80.75 611 SER B C 1
ATOM 10522 O O . SER B 1 611 ? -18.641 23.812 10.344 1 80.75 611 SER B O 1
ATOM 10524 N N . ILE B 1 612 ? -18.531 22.938 8.312 1 80.25 612 ILE B N 1
ATOM 10525 C CA . ILE B 1 612 ? -19.938 22.562 8.32 1 80.25 612 ILE B CA 1
ATOM 10526 C C . ILE B 1 612 ? -20.188 21.484 9.375 1 80.25 612 ILE B C 1
ATOM 10528 O O . ILE B 1 612 ? -21.172 21.531 10.109 1 80.25 612 ILE B O 1
ATOM 10532 N N . ILE B 1 613 ? -19.312 20.547 9.414 1 82.25 613 ILE B N 1
ATOM 10533 C CA . ILE B 1 613 ? -19.438 19.469 10.383 1 82.25 613 ILE B CA 1
ATOM 10534 C C . ILE B 1 613 ? -19.328 20.031 11.797 1 82.25 613 ILE B C 1
ATOM 10536 O O . ILE B 1 613 ? -20.125 19.672 12.68 1 82.25 613 ILE B O 1
ATOM 10540 N N . LEU B 1 614 ? -18.422 20.938 12 1 86.56 614 LEU B N 1
ATOM 10541 C CA . LEU B 1 614 ? -18.203 21.547 13.305 1 86.56 614 LEU B CA 1
ATOM 10542 C C . LEU B 1 614 ? -19.391 22.406 13.711 1 86.56 614 LEU B C 1
ATOM 10544 O O . LEU B 1 614 ? -19.75 22.484 14.891 1 86.56 614 LEU B O 1
ATOM 10548 N N . ASP B 1 615 ? -19.984 23.016 12.727 1 85.25 615 ASP B N 1
ATOM 10549 C CA . ASP B 1 615 ? -21.141 23.859 13.016 1 85.25 615 ASP B CA 1
ATOM 10550 C C . ASP B 1 615 ? -22.297 23.031 13.578 1 85.25 615 ASP B C 1
ATOM 10552 O O . ASP B 1 615 ? -23.016 23.5 14.469 1 85.25 615 ASP B O 1
ATOM 10556 N N . GLU B 1 616 ? -22.453 21.844 13.039 1 83.44 616 GLU B N 1
ATOM 10557 C CA . GLU B 1 616 ? -23.516 20.984 13.547 1 83.44 616 GLU B CA 1
ATOM 10558 C C . GLU B 1 616 ? -23.219 20.516 14.969 1 83.44 616 GLU B C 1
ATOM 10560 O O . GLU B 1 616 ? -24.125 20.422 15.797 1 83.44 616 GLU B O 1
ATOM 10565 N N . LEU B 1 617 ? -22.016 20.219 15.188 1 83.75 617 LEU B N 1
ATOM 10566 C CA . LEU B 1 617 ? -21.609 19.797 16.516 1 83.75 617 LEU B CA 1
ATOM 10567 C C . LEU B 1 617 ? -21.703 20.953 17.516 1 83.75 617 LEU B C 1
ATOM 10569 O O . LEU B 1 617 ? -22.109 20.766 18.656 1 83.75 617 LEU B O 1
ATOM 10573 N N . ARG B 1 618 ? -21.266 22.062 17.062 1 87.69 618 ARG B N 1
ATOM 10574 C CA . ARG B 1 618 ? -21.312 23.281 17.875 1 87.69 618 ARG B CA 1
ATOM 10575 C C . ARG B 1 618 ? -22.75 23.609 18.281 1 87.69 618 ARG B C 1
ATOM 10577 O O . ARG B 1 618 ? -23.016 23.969 19.422 1 87.69 618 ARG B O 1
ATOM 10584 N N . SER B 1 619 ? -23.641 23.5 17.297 1 85.25 619 SER B N 1
ATOM 10585 C CA . SER B 1 619 ? -25.047 23.781 17.578 1 85.25 619 SER B CA 1
ATOM 10586 C C . SER B 1 619 ? -25.594 22.844 18.656 1 85.25 619 SER B C 1
ATOM 10588 O O . SER B 1 619 ? -26.328 23.281 19.531 1 85.25 619 SER B O 1
ATOM 10590 N N . GLU B 1 620 ? -25.234 21.641 18.531 1 82.31 620 GLU B N 1
ATOM 10591 C CA . GLU B 1 620 ? -25.656 20.672 19.547 1 82.31 620 GLU B CA 1
ATOM 10592 C C . GLU B 1 620 ? -25.047 20.984 20.906 1 82.31 620 GLU B C 1
ATOM 10594 O O . GLU B 1 620 ? -25.719 20.859 21.938 1 82.31 620 GLU B O 1
ATOM 10599 N N . ALA B 1 621 ? -23.812 21.359 20.938 1 84.69 621 ALA B N 1
ATOM 10600 C CA . ALA B 1 621 ? -23.125 21.688 22.172 1 84.69 621 ALA B CA 1
ATOM 10601 C C . ALA B 1 621 ? -23.734 22.922 22.828 1 84.69 621 ALA B C 1
ATOM 10603 O O . ALA B 1 621 ? -23.891 22.969 24.047 1 84.69 621 ALA B O 1
ATOM 10604 N N . GLN B 1 622 ? -24.078 23.891 22.047 1 85.38 622 GLN B N 1
ATOM 10605 C CA . GLN B 1 622 ? -24.688 25.109 22.547 1 85.38 622 GLN B CA 1
ATOM 10606 C C . GLN B 1 622 ? -26.078 24.844 23.125 1 85.38 622 GLN B C 1
ATOM 10608 O O . GLN B 1 622 ? -26.453 25.406 24.156 1 85.38 622 GLN B O 1
ATOM 10613 N N . ARG B 1 623 ? -26.75 23.984 22.375 1 81.56 623 ARG B N 1
ATOM 10614 C CA . ARG B 1 623 ? -28.062 23.594 22.891 1 81.56 623 ARG B CA 1
ATOM 10615 C C . ARG B 1 623 ? -27.938 22.953 24.266 1 81.56 623 ARG B C 1
ATOM 10617 O O . ARG B 1 623 ? -28.719 23.266 25.172 1 81.56 623 ARG B O 1
ATOM 10624 N N . CYS B 1 624 ? -26.984 22.141 24.375 1 77.88 624 CYS B N 1
ATOM 10625 C CA . CYS B 1 624 ? -26.766 21.438 25.641 1 77.88 624 CYS B CA 1
ATOM 10626 C C . CYS B 1 624 ? -26.328 22.422 26.734 1 77.88 624 CYS B C 1
ATOM 10628 O O . CYS B 1 624 ? -26.703 22.266 27.891 1 77.88 624 CYS B O 1
ATOM 10630 N N . ARG B 1 625 ? -25.609 23.344 26.406 1 79.38 625 ARG B N 1
ATOM 10631 C CA . ARG B 1 625 ? -25.125 24.344 27.344 1 79.38 625 ARG B CA 1
ATOM 10632 C C . ARG B 1 625 ? -26.281 25.203 27.875 1 79.38 625 ARG B C 1
ATOM 10634 O O . ARG B 1 625 ? -26.344 25.516 29.062 1 79.38 625 ARG B O 1
ATOM 10641 N N . ILE B 1 626 ? -27.141 25.531 26.984 1 78.75 626 ILE B N 1
ATOM 10642 C CA . ILE B 1 626 ? -28.297 26.344 27.344 1 78.75 626 ILE B CA 1
ATOM 10643 C C . ILE B 1 626 ? -29.203 25.531 28.266 1 78.75 626 ILE B C 1
ATOM 10645 O O . ILE B 1 626 ? -29.719 26.062 29.266 1 78.75 626 ILE B O 1
ATOM 10649 N N . LEU B 1 627 ? -29.328 24.344 27.953 1 73.5 627 LEU B N 1
ATOM 10650 C CA . LEU B 1 627 ? -30.172 23.469 28.766 1 73.5 627 LEU B CA 1
ATOM 10651 C C . LEU B 1 627 ? -29.609 23.344 30.172 1 73.5 627 LEU B C 1
ATOM 10653 O O . LEU B 1 627 ? -30.359 23.266 31.156 1 73.5 627 LEU B O 1
ATOM 10657 N N . ARG B 1 628 ? -28.375 23.375 30.359 1 70.44 628 ARG B N 1
ATOM 10658 C CA . ARG B 1 628 ? -27.734 23.266 31.656 1 70.44 628 ARG B CA 1
ATOM 10659 C C . ARG B 1 628 ? -27.859 24.578 32.438 1 70.44 628 ARG B C 1
ATOM 10661 O O . ARG B 1 628 ? -27.969 24.562 33.656 1 70.44 628 ARG B O 1
ATOM 10668 N N . GLY B 1 629 ? -27.75 25.688 31.734 1 62.31 629 GLY B N 1
ATOM 10669 C CA . GLY B 1 629 ? -27.906 26.969 32.375 1 62.31 629 GLY B CA 1
ATOM 10670 C C . GLY B 1 629 ? -29.328 27.234 32.812 1 62.31 629 GLY B C 1
ATOM 10671 O O . GLY B 1 629 ? -29.562 27.953 33.812 1 62.31 629 GLY B O 1
ATOM 10672 N N . ASN B 1 630 ? -30.344 26.797 32.094 1 54.34 630 ASN B N 1
ATOM 10673 C CA . ASN B 1 630 ? -31.75 27.016 32.438 1 54.34 630 ASN B CA 1
ATOM 10674 C C . ASN B 1 630 ? -32.219 26 33.469 1 54.34 630 ASN B C 1
ATOM 10676 O O . ASN B 1 630 ? -33.438 25.906 33.75 1 54.34 630 ASN B O 1
ATOM 10680 N N . THR B 1 631 ? -31.391 25.125 33.875 1 48.44 631 THR B N 1
ATOM 10681 C CA . THR B 1 631 ? -31.922 24.312 34.969 1 48.44 631 THR B CA 1
ATOM 10682 C C . THR B 1 631 ? -32.156 25.172 36.188 1 48.44 631 THR B C 1
ATOM 10684 O O . THR B 1 631 ? -31.25 25.844 36.688 1 48.44 631 THR B O 1
ATOM 10687 N N . PRO B 1 632 ? -33.469 25.609 36.594 1 40.28 632 PRO B N 1
ATOM 10688 C CA . PRO B 1 632 ? -33.875 26.391 37.75 1 40.28 632 PRO B CA 1
ATOM 10689 C C . PRO B 1 632 ? -33.125 26.016 39.031 1 40.28 632 PRO B C 1
ATOM 10691 O O . PRO B 1 632 ? -33.031 24.828 39.344 1 40.28 632 PRO B O 1
ATOM 10694 N N . HIS B 1 633 ? -32.094 26.734 39.375 1 37.59 633 HIS B N 1
ATOM 10695 C CA . HIS B 1 633 ? -31.781 26.594 40.781 1 37.59 633 HIS B CA 1
ATOM 10696 C C . HIS B 1 633 ? -33.062 26.672 41.625 1 37.59 633 HIS B C 1
ATOM 10698 O O . HIS B 1 633 ? -33.906 27.516 41.375 1 37.59 633 HIS B O 1
ATOM 10704 N N . PRO B 1 634 ? -33.5 25.797 42.406 1 35.44 634 PRO B N 1
ATOM 10705 C CA . PRO B 1 634 ? -34.625 25.969 43.312 1 35.44 634 PRO B CA 1
ATOM 10706 C C . PRO B 1 634 ? -34.531 27.25 44.156 1 35.44 634 PRO B C 1
ATOM 10708 O O . PRO B 1 634 ? -33.688 27.359 45.031 1 35.44 634 PRO B O 1
ATOM 10711 N N . GLN B 1 635 ? -34.406 28.516 43.594 1 28.86 635 GLN B N 1
ATOM 10712 C CA . GLN B 1 635 ? -34.562 29.672 44.469 1 28.86 635 GLN B CA 1
ATOM 10713 C C . GLN B 1 635 ? -35.812 29.578 45.312 1 28.86 635 GLN B C 1
ATOM 10715 O O . GLN B 1 635 ? -36.844 29.078 44.844 1 28.86 635 GLN B O 1
ATOM 10720 N N . GLN B 1 636 ? -35.594 29.719 46.719 1 29.06 636 GLN B N 1
ATOM 10721 C CA . GLN B 1 636 ? -36.562 30.062 47.75 1 29.06 636 GLN B CA 1
ATOM 10722 C C . GLN B 1 636 ? -37.406 31.281 47.375 1 29.06 636 GLN B C 1
ATOM 10724 O O . GLN B 1 636 ? -36.844 32.281 46.906 1 29.06 636 GLN B O 1
ATOM 10729 N N . SER B 1 637 ? -38.656 31.281 47.062 1 28.78 637 SER B N 1
ATOM 10730 C CA . SER B 1 637 ? -39.781 32.188 46.75 1 28.78 637 SER B CA 1
ATOM 10731 C C . SER B 1 637 ? -39.812 33.375 47.688 1 28.78 637 SER B C 1
ATOM 10733 O O . SER B 1 637 ? -40.562 33.375 48.656 1 28.78 637 SER B O 1
ATOM 10735 N N . GLY B 1 638 ? -38.656 34.094 48.094 1 24.53 638 GLY B N 1
ATOM 10736 C CA . GLY B 1 638 ? -39.188 35.219 48.844 1 24.53 638 GLY B CA 1
ATOM 10737 C C . GLY B 1 638 ? -40.031 36.156 48 1 24.53 638 GLY B C 1
ATOM 10738 O O . GLY B 1 638 ? -39.906 36.156 46.75 1 24.53 638 GLY B O 1
ATOM 10739 N N . ARG B 1 639 ? -41.25 36.719 48.406 1 25.86 639 ARG B N 1
ATOM 10740 C CA . ARG B 1 639 ? -42.469 37.375 47.969 1 25.86 639 ARG B CA 1
ATOM 10741 C C . ARG B 1 639 ? -42.156 38.75 47.406 1 25.86 639 ARG B C 1
ATOM 10743 O O . ARG B 1 639 ? -43.094 39.531 47.125 1 25.86 639 ARG B O 1
ATOM 10750 N N . PRO B 1 640 ? -40.906 39.188 46.875 1 24.53 640 PRO B N 1
ATOM 10751 C CA . PRO B 1 640 ? -41 40.656 46.875 1 24.53 640 PRO B CA 1
ATOM 10752 C C . PRO B 1 640 ? -42 41.188 45.875 1 24.53 640 PRO B C 1
ATOM 10754 O O . PRO B 1 640 ? -42.344 40.531 44.906 1 24.53 640 PRO B O 1
ATOM 10757 N N . GLY B 1 641 ? -42.781 42.406 46.062 1 21.55 641 GLY B N 1
ATOM 10758 C CA . GLY B 1 641 ? -43.906 43.219 45.688 1 21.55 641 GLY B CA 1
ATOM 10759 C C . GLY B 1 641 ? -43.719 43.938 44.375 1 21.55 641 GLY B C 1
ATOM 10760 O O . GLY B 1 641 ? -44.594 44.719 43.938 1 21.55 641 GLY B O 1
ATOM 10761 N N . GLY B 1 642 ? -42.469 44.156 43.875 1 20.89 642 GLY B N 1
ATOM 10762 C CA . GLY B 1 642 ? -42.375 45.438 43.156 1 20.89 642 GLY B CA 1
ATOM 10763 C C . GLY B 1 642 ? -43.125 45.438 41.844 1 20.89 642 GLY B C 1
ATOM 10764 O O . GLY B 1 642 ? -43.469 44.406 41.312 1 20.89 642 GLY B O 1
ATOM 10765 N N . GLU B 1 643 ? -43.531 46.719 41.219 1 22.23 643 GLU B N 1
ATOM 10766 C CA . GLU B 1 643 ? -44.406 47.375 40.25 1 22.23 643 GLU B CA 1
ATOM 10767 C C . GLU B 1 643 ? -43.875 47.156 38.844 1 22.23 643 GLU B C 1
ATOM 10769 O O . GLU B 1 643 ? -42.719 47.469 38.531 1 22.23 643 GLU B O 1
ATOM 10774 N N . THR B 1 644 ? -44.406 46.156 38.031 1 20.34 644 THR B N 1
ATOM 10775 C CA . THR B 1 644 ? -44 45.656 36.719 1 20.34 644 THR B CA 1
ATOM 10776 C C . THR B 1 644 ? -44.312 46.688 35.656 1 20.34 644 THR B C 1
ATOM 10778 O O . THR B 1 644 ? -45.469 47 35.344 1 20.34 644 THR B O 1
ATOM 10781 N N . ASN B 1 645 ? -43.531 47.844 35.562 1 20.22 645 ASN B N 1
ATOM 10782 C CA . ASN B 1 645 ? -43.812 48.812 34.531 1 20.22 645 ASN B CA 1
ATOM 10783 C C . ASN B 1 645 ? -43.719 48.219 33.125 1 20.22 645 ASN B C 1
ATOM 10785 O O . ASN B 1 645 ? -42.719 47.531 32.844 1 20.22 645 ASN B O 1
ATOM 10789 N N . ALA B 1 646 ? -44.875 48.219 32.344 1 19.88 646 ALA B N 1
ATOM 10790 C CA . ALA B 1 646 ? -45.375 47.594 31.125 1 19.88 646 ALA B CA 1
ATOM 10791 C C . ALA B 1 646 ? -44.719 48.156 29.875 1 19.88 646 ALA B C 1
ATOM 10793 O O . ALA B 1 646 ? -45.156 47.906 28.75 1 19.88 646 ALA B O 1
ATOM 10794 N N . ASN B 1 647 ? -43.625 48.906 29.875 1 19.92 647 ASN B N 1
ATOM 10795 C CA . ASN B 1 647 ? -43.438 49.656 28.641 1 19.92 647 ASN B CA 1
ATOM 10796 C C . ASN B 1 647 ? -43.25 48.719 27.453 1 19.92 647 ASN B C 1
ATOM 10798 O O . ASN B 1 647 ? -42.344 47.875 27.453 1 19.92 647 ASN B O 1
ATOM 10802 N N . THR B 1 648 ? -44.375 48.531 26.609 1 20.34 648 THR B N 1
ATOM 10803 C CA . THR B 1 648 ? -44.719 47.656 25.5 1 20.34 648 THR B CA 1
ATOM 10804 C C . THR B 1 648 ? -43.906 48 24.266 1 20.34 648 THR B C 1
ATOM 10806 O O . THR B 1 648 ? -44.219 47.531 23.172 1 20.34 648 THR B O 1
ATOM 10809 N N . GLU B 1 649 ? -42.781 48.625 24.312 1 20.69 649 GLU B N 1
ATOM 10810 C CA . GLU B 1 649 ? -42.375 49.125 23 1 20.69 649 GLU B CA 1
ATOM 10811 C C . GLU B 1 649 ? -42.375 48 21.969 1 20.69 649 GLU B C 1
ATOM 10813 O O . GLU B 1 649 ? -42.094 46.844 22.297 1 20.69 649 GLU B O 1
ATOM 10818 N N . ILE B 1 650 ? -42.938 48.25 20.688 1 22.33 650 ILE B N 1
ATOM 10819 C CA . ILE B 1 650 ? -43.531 47.719 19.469 1 22.33 650 ILE B CA 1
ATOM 10820 C C . ILE B 1 650 ? -42.5 46.875 18.703 1 22.33 650 ILE B C 1
ATOM 10822 O O . ILE B 1 650 ? -42.75 46.469 17.578 1 22.33 650 ILE B O 1
ATOM 10826 N N . GLY B 1 651 ? -41.375 46.5 19.219 1 20.23 651 GLY B N 1
ATOM 10827 C CA . GLY B 1 651 ? -40.469 46.094 18.125 1 20.23 651 GLY B CA 1
ATOM 10828 C C . GLY B 1 651 ? -41.062 45 17.25 1 20.23 651 GLY B C 1
ATOM 10829 O O . GLY B 1 651 ? -41.969 44.312 17.672 1 20.23 651 GLY B O 1
ATOM 10830 N N . PHE B 1 652 ? -40.875 44.969 15.891 1 21.58 652 PHE B N 1
ATOM 10831 C CA . PHE B 1 652 ? -41.438 44.219 14.781 1 21.58 652 PHE B CA 1
ATOM 10832 C C . PHE B 1 652 ? -41.531 42.719 15.125 1 21.58 652 PHE B C 1
ATOM 10834 O O . PHE B 1 652 ? -40.531 42.125 15.547 1 21.58 652 PHE B O 1
ATOM 10841 N N . PRO B 1 653 ? -42.844 42.156 15.469 1 23.56 653 PRO B N 1
ATOM 10842 C CA . PRO B 1 653 ? -43.25 40.844 15.969 1 23.56 653 PRO B CA 1
ATOM 10843 C C . PRO B 1 653 ? -42.906 39.688 15.008 1 23.56 653 PRO B C 1
ATOM 10845 O O . PRO B 1 653 ? -43.375 39.688 13.867 1 23.56 653 PRO B O 1
ATOM 10848 N N . PHE B 1 654 ? -41.656 39.312 14.758 1 21.97 654 PHE B N 1
ATOM 10849 C CA . PHE B 1 654 ? -41.406 38.219 13.828 1 21.97 654 PHE B CA 1
ATOM 10850 C C . PHE B 1 654 ? -42.438 37.094 14.016 1 21.97 654 PHE B C 1
ATOM 10852 O O . PHE B 1 654 ? -42.938 36.875 15.125 1 21.97 654 PHE B O 1
ATOM 10859 N N . LEU B 1 655 ? -43.062 36.438 12.977 1 22.7 655 LEU B N 1
ATOM 10860 C CA . LEU B 1 655 ? -44.219 35.594 12.781 1 22.7 655 LEU B CA 1
ATOM 10861 C C . LEU B 1 655 ? -44.25 34.5 13.859 1 22.7 655 LEU B C 1
ATOM 10863 O O . LEU B 1 655 ? -43.5 33.531 13.812 1 22.7 655 LEU B O 1
ATOM 10867 N N . GLN B 1 656 ? -44.625 34.875 15.18 1 22.86 656 GLN B N 1
ATOM 10868 C CA . GLN B 1 656 ? -45 34.062 16.328 1 22.86 656 GLN B CA 1
ATOM 10869 C C . GLN B 1 656 ? -46.344 33.375 16.109 1 22.86 656 GLN B C 1
ATOM 10871 O O . GLN B 1 656 ? -47.375 33.812 16.641 1 22.86 656 GLN B O 1
ATOM 10876 N N . ASP B 1 657 ? -46.75 33 14.898 1 24.02 657 ASP B N 1
ATOM 10877 C CA . ASP B 1 657 ? -48.125 32.531 14.891 1 24.02 657 ASP B CA 1
ATOM 10878 C C . ASP B 1 657 ? -48.375 31.531 16 1 24.02 657 ASP B C 1
ATOM 10880 O O . ASP B 1 657 ? -47.719 30.484 16.062 1 24.02 657 ASP B O 1
ATOM 10884 N N . PRO B 1 658 ? -49.062 31.906 17.109 1 24.7 658 PRO B N 1
ATOM 10885 C CA . PRO B 1 658 ? -49.344 31.312 18.422 1 24.7 658 PRO B CA 1
ATOM 10886 C C . PRO B 1 658 ? -50.062 29.953 18.312 1 24.7 658 PRO B C 1
ATOM 10888 O O . PRO B 1 658 ? -49.906 29.109 19.203 1 24.7 658 PRO B O 1
ATOM 10891 N N . ASP B 1 659 ? -51.219 29.984 17.641 1 25.69 659 ASP B N 1
ATOM 10892 C CA . ASP B 1 659 ? -52.344 29.047 17.797 1 25.69 659 ASP B CA 1
ATOM 10893 C C . ASP B 1 659 ? -51.938 27.641 17.359 1 25.69 659 ASP B C 1
ATOM 10895 O O . ASP B 1 659 ? -52.688 26.688 17.547 1 25.69 659 ASP B O 1
ATOM 10899 N N . MET B 1 660 ? -51.344 27.625 16.234 1 24.56 660 MET B N 1
ATOM 10900 C CA . MET B 1 660 ? -51.219 26.297 15.633 1 24.56 660 MET B CA 1
ATOM 10901 C C . MET B 1 660 ? -50.375 25.391 16.5 1 24.56 660 MET B C 1
ATOM 10903 O O . MET B 1 660 ? -50.031 24.281 16.109 1 24.56 660 MET B O 1
ATOM 10907 N N . PHE B 1 661 ? -49.719 26.094 17.625 1 25.25 661 PHE B N 1
ATOM 10908 C CA . PHE B 1 661 ? -49 25.328 18.641 1 25.25 661 PHE B CA 1
ATOM 10909 C C . PHE B 1 661 ? -50 24.734 19.656 1 25.25 661 PHE B C 1
ATOM 10911 O O . PHE B 1 661 ? -50.469 25.453 20.547 1 25.25 661 PHE B O 1
ATOM 10918 N N . GLY B 1 662 ? -51.031 24.031 19.234 1 25 662 GLY B N 1
ATOM 10919 C CA . GLY B 1 662 ? -52.062 23.5 20.109 1 25 662 GLY B CA 1
ATOM 10920 C C . GLY B 1 662 ? -51.562 23.219 21.516 1 25 662 GLY B C 1
ATOM 10921 O O . GLY B 1 662 ? -50.406 23.5 21.828 1 25 662 GLY B O 1
ATOM 10922 N N . SER B 1 663 ? -52.312 22.188 22.203 1 26.12 663 SER B N 1
ATOM 10923 C CA . SER B 1 663 ? -52.25 21.844 23.625 1 26.12 663 SER B CA 1
ATOM 10924 C C . SER B 1 663 ? -50.781 21.672 24.062 1 26.12 663 SER B C 1
ATOM 10926 O O . SER B 1 663 ? -49.906 21.344 23.25 1 26.12 663 SER B O 1
ATOM 10928 N N . THR B 1 664 ? -50.469 22.312 25.141 1 27.19 664 THR B N 1
ATOM 10929 C CA . THR B 1 664 ? -49.344 22.234 26.062 1 27.19 664 THR B CA 1
ATOM 10930 C C . THR B 1 664 ? -48.938 20.781 26.344 1 27.19 664 THR B C 1
ATOM 10932 O O . THR B 1 664 ? -49.438 20.188 27.297 1 27.19 664 THR B O 1
ATOM 10935 N N . VAL B 1 665 ? -49.281 19.859 25.484 1 28.64 665 VAL B N 1
ATOM 10936 C CA . VAL B 1 665 ? -48.844 18.547 25.906 1 28.64 665 VAL B CA 1
ATOM 10937 C C . VAL B 1 665 ? -47.438 18.641 26.484 1 28.64 665 VAL B C 1
ATOM 10939 O O . VAL B 1 665 ? -46.531 19.203 25.859 1 28.64 665 VAL B O 1
ATOM 10942 N N . GLY B 1 666 ? -47.344 18.625 27.844 1 26.16 666 GLY B N 1
ATOM 10943 C CA . GLY B 1 666 ? -46.125 18.422 28.578 1 26.16 666 GLY B CA 1
ATOM 10944 C C . GLY B 1 666 ? -45.094 17.625 27.797 1 26.16 666 GLY B C 1
ATOM 10945 O O . GLY B 1 666 ? -45.312 16.469 27.469 1 26.16 666 GLY B O 1
ATOM 10946 N N . VAL B 1 667 ? -44.594 18.203 26.844 1 28.88 667 VAL B N 1
ATOM 10947 C CA . VAL B 1 667 ? -43.375 17.641 26.234 1 28.88 667 VAL B CA 1
ATOM 10948 C C . VAL B 1 667 ? -42.594 16.859 27.266 1 28.88 667 VAL B C 1
ATOM 10950 O O . VAL B 1 667 ? -42.031 17.438 28.203 1 28.88 667 VAL B O 1
ATOM 10953 N N . GLN B 1 668 ? -43.25 15.812 27.828 1 27.39 668 GLN B N 1
ATOM 10954 C CA . GLN B 1 668 ? -42.312 14.906 28.469 1 27.39 668 GLN B CA 1
ATOM 10955 C C . GLN B 1 668 ? -41 14.867 27.719 1 27.39 668 GLN B C 1
ATOM 10957 O O . GLN B 1 668 ? -40.969 14.594 26.516 1 27.39 668 GLN B O 1
ATOM 10962 N N . GLU B 1 669 ? -40.125 15.727 28.062 1 30.16 669 GLU B N 1
ATOM 10963 C CA . GLU B 1 669 ? -38.688 15.719 27.781 1 30.16 669 GLU B CA 1
ATOM 10964 C C . GLU B 1 669 ? -38.188 14.305 27.531 1 30.16 669 GLU B C 1
ATOM 10966 O O . GLU B 1 669 ? -37.781 13.609 28.484 1 30.16 669 GLU B O 1
ATOM 10971 N N . GLU B 1 670 ? -39 13.477 26.906 1 30.58 670 GLU B N 1
ATOM 10972 C CA . GLU B 1 670 ? -38.281 12.266 26.531 1 30.58 670 GLU B CA 1
ATOM 10973 C C . GLU B 1 670 ? -36.875 12.578 26.078 1 30.58 670 GLU B C 1
ATOM 10975 O O . GLU B 1 670 ? -36.656 13.383 25.172 1 30.58 670 GLU B O 1
ATOM 10980 N N . LEU B 1 671 ? -35.969 12.492 26.969 1 31.19 671 LEU B N 1
ATOM 10981 C CA . LEU B 1 671 ? -34.531 12.523 26.797 1 31.19 671 LEU B CA 1
ATOM 10982 C C . LEU B 1 671 ? -34.125 11.969 25.422 1 31.19 671 LEU B C 1
ATOM 10984 O O . LEU B 1 671 ? -34.375 10.797 25.125 1 31.19 671 LEU B O 1
ATOM 10988 N N . MET B 1 672 ? -34.406 12.664 24.391 1 34.78 672 MET B N 1
ATOM 10989 C CA . MET B 1 672 ? -33.688 12.25 23.172 1 34.78 672 MET B CA 1
ATOM 10990 C C . MET B 1 672 ? -32.469 11.398 23.5 1 34.78 672 MET B C 1
ATOM 10992 O O . MET B 1 672 ? -31.641 11.805 24.312 1 34.78 672 MET B O 1
ATOM 10996 N N . PRO B 1 673 ? -32.562 10.094 23.438 1 37.94 673 PRO B N 1
ATOM 10997 C CA . PRO B 1 673 ? -31.328 9.344 23.703 1 37.94 673 PRO B CA 1
ATOM 10998 C C . PRO B 1 673 ? -30.078 10.062 23.219 1 37.94 673 PRO B C 1
ATOM 11000 O O . PRO B 1 673 ? -30.125 10.781 22.203 1 37.94 673 PRO B O 1
ATOM 11003 N N . ASN B 1 674 ? -29.188 10.539 24.078 1 43.53 674 ASN B N 1
ATOM 11004 C CA . ASN B 1 674 ? -27.906 11.227 23.891 1 43.53 674 ASN B CA 1
ATOM 11005 C C . ASN B 1 674 ? -27.172 10.719 22.641 1 43.53 674 ASN B C 1
ATOM 11007 O O . ASN B 1 674 ? -26.938 9.516 22.516 1 43.53 674 ASN B O 1
ATOM 11011 N N . MET B 1 675 ? -27.406 11.383 21.484 1 46.97 675 MET B N 1
ATOM 11012 C CA . MET B 1 675 ? -26.75 11.164 20.203 1 46.97 675 MET B CA 1
ATOM 11013 C C . MET B 1 675 ? -25.406 10.445 20.406 1 46.97 675 MET B C 1
ATOM 11015 O O . MET B 1 675 ? -25.016 9.625 19.562 1 46.97 675 MET B O 1
ATOM 11019 N N . LEU B 1 676 ? -24.766 10.859 21.5 1 52.5 676 LEU B N 1
ATOM 11020 C CA . LEU B 1 676 ? -23.422 10.359 21.734 1 52.5 676 LEU B CA 1
ATOM 11021 C C . LEU B 1 676 ? -23.453 9.023 22.469 1 52.5 676 LEU B C 1
ATOM 11023 O O . LEU B 1 676 ? -22.422 8.359 22.625 1 52.5 676 LEU B O 1
ATOM 11027 N N . ASP B 1 677 ? -24.703 8.586 22.953 1 50.53 677 ASP B N 1
ATOM 11028 C CA . ASP B 1 677 ? -24.719 7.34 23.719 1 50.53 677 ASP B CA 1
ATOM 11029 C C . ASP B 1 677 ? -24.297 6.156 22.844 1 50.53 677 ASP B C 1
ATOM 11031 O O . ASP B 1 677 ? -23.828 5.145 23.359 1 50.53 677 ASP B O 1
ATOM 11035 N N . SER B 1 678 ? -24.469 6.363 21.5 1 52.06 678 SER B N 1
ATOM 11036 C CA . SER B 1 678 ? -24.125 5.254 20.625 1 52.06 678 SER B CA 1
ATOM 11037 C C . SER B 1 678 ? -22.812 5.512 19.891 1 52.06 678 SER B C 1
ATOM 11039 O O . SER B 1 678 ? -22.484 4.824 18.922 1 52.06 678 SER B O 1
ATOM 11041 N N . PHE B 1 679 ? -22.078 6.465 20.438 1 58.62 679 PHE B N 1
ATOM 11042 C CA . PHE B 1 679 ? -20.844 6.84 19.75 1 58.62 679 PHE B CA 1
ATOM 11043 C C . PHE B 1 679 ? -19.719 5.879 20.109 1 58.62 679 PHE B C 1
ATOM 11045 O O . PHE B 1 679 ? -19.312 5.789 21.266 1 58.62 679 PHE B O 1
ATOM 11052 N N . LEU B 1 680 ? -19.422 4.934 19.141 1 59.72 680 LEU B N 1
ATOM 11053 C CA . LEU B 1 680 ? -18.391 3.93 19.312 1 59.72 680 LEU B CA 1
ATOM 11054 C C . LEU B 1 680 ? -17.016 4.516 19 1 59.72 680 LEU B C 1
ATOM 11056 O O . LEU B 1 680 ? -16.906 5.594 18.406 1 59.72 680 LEU B O 1
ATOM 11060 N N . PHE B 1 681 ? -15.984 3.908 19.562 1 58.81 681 PHE B N 1
ATOM 11061 C CA . PHE B 1 681 ? -14.586 4.27 19.328 1 58.81 681 PHE B CA 1
ATOM 11062 C C . PHE B 1 681 ? -14.32 4.492 17.844 1 58.81 681 PHE B C 1
ATOM 11064 O O . PHE B 1 681 ? -13.648 5.449 17.469 1 58.81 681 PHE B O 1
ATOM 11071 N N . SER B 1 682 ? -14.953 3.729 17.062 1 60.72 682 SER B N 1
ATOM 11072 C CA . SER B 1 682 ? -14.75 3.775 15.625 1 60.72 682 SER B CA 1
ATOM 11073 C C . SER B 1 682 ? -15.406 5.008 15.016 1 60.72 682 SER B C 1
ATOM 11075 O O . SER B 1 682 ? -15.055 5.422 13.906 1 60.72 682 SER B O 1
ATOM 11077 N N . ASP B 1 683 ? -16.156 5.668 15.82 1 68.62 683 ASP B N 1
ATOM 11078 C CA . ASP B 1 683 ? -16.906 6.812 15.312 1 68.62 683 ASP B CA 1
ATOM 11079 C C . ASP B 1 683 ? -16.016 8.047 15.195 1 68.62 683 ASP B C 1
ATOM 11081 O O . ASP B 1 683 ? -16.25 8.906 14.344 1 68.62 683 ASP B O 1
ATOM 11085 N N . TRP B 1 684 ? -14.992 8.023 16.016 1 77.31 684 TRP B N 1
ATOM 11086 C CA . TRP B 1 684 ? -14.062 9.148 15.938 1 77.31 684 TRP B CA 1
ATOM 11087 C C . TRP B 1 684 ? -13.328 9.148 14.602 1 77.31 684 TRP B C 1
ATOM 11089 O O . TRP B 1 684 ? -13.18 10.195 13.977 1 77.31 684 TRP B O 1
ATOM 11099 N N . GLN B 1 685 ? -12.922 7.977 14.164 1 77.06 685 GLN B N 1
ATOM 11100 C CA . GLN B 1 685 ? -12.211 7.883 12.891 1 77.06 685 GLN B CA 1
ATOM 11101 C C . GLN B 1 685 ? -13.141 8.211 11.719 1 77.06 685 GLN B C 1
ATOM 11103 O O . GLN B 1 685 ? -12.719 8.836 10.742 1 77.06 685 GLN B O 1
ATOM 11108 N N . THR B 1 686 ? -14.32 7.781 11.898 1 73.94 686 THR B N 1
ATOM 11109 C CA . THR B 1 686 ? -15.312 8.102 10.883 1 73.94 686 THR B CA 1
ATOM 11110 C C . THR B 1 686 ? -15.562 9.609 10.82 1 73.94 686 THR B C 1
ATOM 11112 O O . THR B 1 686 ? -15.711 10.172 9.734 1 73.94 686 THR B O 1
ATOM 11115 N N . LEU B 1 687 ? -15.641 10.195 11.969 1 76.56 687 LEU B N 1
ATOM 11116 C CA . LEU B 1 687 ? -15.797 11.648 12.039 1 76.56 687 LEU B CA 1
ATOM 11117 C C . LEU B 1 687 ? -14.633 12.352 11.352 1 76.56 687 LEU B C 1
ATOM 11119 O O . LEU B 1 687 ? -14.836 13.289 10.578 1 76.56 687 LEU B O 1
ATOM 11123 N N . ASP B 1 688 ? -13.453 11.906 11.594 1 81.62 688 ASP B N 1
ATOM 11124 C CA . ASP B 1 688 ? -12.25 12.523 11.031 1 81.62 688 ASP B CA 1
ATOM 11125 C C . ASP B 1 688 ? -12.266 12.438 9.508 1 81.62 688 ASP B C 1
ATOM 11127 O O . ASP B 1 688 ? -11.883 13.398 8.828 1 81.62 688 ASP B O 1
ATOM 11131 N N . SER B 1 689 ? -12.734 11.312 8.977 1 78.25 689 SER B N 1
ATOM 11132 C CA . SER B 1 689 ? -12.672 11.086 7.539 1 78.25 689 SER B CA 1
ATOM 11133 C C . SER B 1 689 ? -13.906 11.633 6.836 1 78.25 689 SER B C 1
ATOM 11135 O O . SER B 1 689 ? -13.961 11.664 5.605 1 78.25 689 SER B O 1
ATOM 11137 N N . SER B 1 690 ? -14.859 12.062 7.551 1 74.69 690 SER B N 1
ATOM 11138 C CA . SER B 1 690 ? -16.156 12.469 6.996 1 74.69 690 SER B CA 1
ATOM 11139 C C . SER B 1 690 ? -16 13.695 6.102 1 74.69 690 SER B C 1
ATOM 11141 O O . SER B 1 690 ? -16.797 13.906 5.184 1 74.69 690 SER B O 1
ATOM 11143 N N . ALA B 1 691 ? -15.023 14.5 6.375 1 71.5 691 ALA B N 1
ATOM 11144 C CA . ALA B 1 691 ? -14.844 15.711 5.582 1 71.5 691 ALA B CA 1
ATOM 11145 C C . ALA B 1 691 ? -14.211 15.391 4.227 1 71.5 691 ALA B C 1
ATOM 11147 O O . ALA B 1 691 ? -14.234 16.219 3.316 1 71.5 691 ALA B O 1
ATOM 11148 N N . ILE B 1 692 ? -13.617 14.25 4.062 1 72.12 692 ILE B N 1
ATOM 11149 C CA . ILE B 1 692 ? -12.859 13.922 2.859 1 72.12 692 ILE B CA 1
ATOM 11150 C C . ILE B 1 692 ? -13.758 13.195 1.866 1 72.12 692 ILE B C 1
ATOM 11152 O O . ILE B 1 692 ? -13.602 13.328 0.651 1 72.12 692 ILE B O 1
ATOM 11156 N N . PHE B 1 693 ? -14.641 12.375 2.32 1 60.41 693 PHE B N 1
ATOM 11157 C CA . PHE B 1 693 ? -15.477 11.578 1.425 1 60.41 693 PHE B CA 1
ATOM 11158 C C . PHE B 1 693 ? -16.891 12.141 1.358 1 60.41 693 PHE B C 1
ATOM 11160 O O . PHE B 1 693 ? -17.656 12.039 2.32 1 60.41 693 PHE B O 1
ATOM 11167 N N . PRO B 1 694 ? -16.922 13.227 0.432 1 51.84 694 PRO B N 1
ATOM 11168 C CA . PRO B 1 694 ? -18.219 13.93 0.489 1 51.84 694 PRO B CA 1
ATOM 11169 C C . PRO B 1 694 ? -19.406 12.977 0.599 1 51.84 694 PRO B C 1
ATOM 11171 O O . PRO B 1 694 ? -20.266 13.148 1.467 1 51.84 694 PRO B O 1
ATOM 11174 N N . PHE B 1 695 ? -19.859 12.609 -0.784 1 45.88 695 PHE B N 1
ATOM 11175 C CA . PHE B 1 695 ? -21.266 12.273 -1 1 45.88 695 PHE B CA 1
ATOM 11176 C C . PHE B 1 695 ? -21.469 10.758 -0.963 1 45.88 695 PHE B C 1
ATOM 11178 O O . PHE B 1 695 ? -20.656 10.008 -1.504 1 45.88 695 PHE B O 1
ATOM 11185 N N . PRO B 1 696 ? -22.141 10.375 0.016 1 43.5 696 PRO B N 1
ATOM 11186 C CA . PRO B 1 696 ? -22.531 8.969 -0.09 1 43.5 696 PRO B CA 1
ATOM 11187 C C . PRO B 1 696 ? -22.906 8.57 -1.516 1 43.5 696 PRO B C 1
ATOM 11189 O O . PRO B 1 696 ? -23.828 9.141 -2.102 1 43.5 696 PRO B O 1
ATOM 11192 N N . ASP B 1 697 ? -21.984 8.617 -2.416 1 41.12 697 ASP B N 1
ATOM 11193 C CA . ASP B 1 697 ? -22.453 7.988 -3.646 1 41.12 697 ASP B CA 1
ATOM 11194 C C . ASP B 1 697 ? -23.25 6.715 -3.346 1 41.12 697 ASP B C 1
ATOM 11196 O O . ASP B 1 697 ? -22.734 5.793 -2.711 1 41.12 697 ASP B O 1
ATOM 11200 N N . PRO B 1 698 ? -24.531 6.863 -3.371 1 39.84 698 PRO B N 1
ATOM 11201 C CA . PRO B 1 698 ? -25.344 5.684 -3.102 1 39.84 698 PRO B CA 1
ATOM 11202 C C . PRO B 1 698 ? -24.75 4.398 -3.662 1 39.84 698 PRO B C 1
ATOM 11204 O O . PRO B 1 698 ? -25.016 3.311 -3.146 1 39.84 698 PRO B O 1
ATOM 11207 N N . ASN B 1 699 ? -24.109 4.629 -4.734 1 38.84 699 ASN B N 1
ATOM 11208 C CA . ASN B 1 699 ? -23.578 3.439 -5.387 1 38.84 699 ASN B CA 1
ATOM 11209 C C . ASN B 1 699 ? -22.172 3.102 -4.871 1 38.84 699 ASN B C 1
ATOM 11211 O O . ASN B 1 699 ? -21.594 2.082 -5.25 1 38.84 699 ASN B O 1
ATOM 11215 N N . SER B 1 700 ? -21.531 4.156 -4.367 1 38.75 700 SER B N 1
ATOM 11216 C CA . SER B 1 700 ? -20.156 3.941 -3.908 1 38.75 700 SER B CA 1
ATOM 11217 C C . SER B 1 700 ? -20.125 3.432 -2.471 1 38.75 700 SER B C 1
ATOM 11219 O O . SER B 1 700 ? -20.859 3.939 -1.613 1 38.75 700 SER B O 1
ATOM 11221 N N . VAL B 1 701 ? -19.906 2.268 -2.295 1 37.22 701 VAL B N 1
ATOM 11222 C CA . VAL B 1 701 ? -19.672 1.668 -0.985 1 37.22 701 VAL B CA 1
ATOM 11223 C C . VAL B 1 701 ? -18.547 2.408 -0.271 1 37.22 701 VAL B C 1
ATOM 11225 O O . VAL B 1 701 ? -17.359 2.113 -0.486 1 37.22 701 VAL B O 1
ATOM 11228 N N . SER B 1 702 ? -18.453 3.668 -0.391 1 36.44 702 SER B N 1
ATOM 11229 C CA . SER B 1 702 ? -17.391 4.246 0.421 1 36.44 702 SER B CA 1
ATOM 11230 C C . SER B 1 702 ? -17.516 3.82 1.88 1 36.44 702 SER B C 1
ATOM 11232 O O . SER B 1 702 ? -18.609 3.783 2.432 1 36.44 702 SER B O 1
ATOM 11234 N N . PRO B 1 703 ? -16.453 3.207 2.336 1 33.47 703 PRO B N 1
ATOM 11235 C CA . PRO B 1 703 ? -16.531 2.684 3.703 1 33.47 703 PRO B CA 1
ATOM 11236 C C . PRO B 1 703 ? -17.141 3.686 4.684 1 33.47 703 PRO B C 1
ATOM 11238 O O . PRO B 1 703 ? -17.516 3.312 5.797 1 33.47 703 PRO B O 1
ATOM 11241 N N . THR B 1 704 ? -16.75 4.984 4.348 1 30.86 704 THR B N 1
ATOM 11242 C CA . THR B 1 704 ? -17.109 5.926 5.406 1 30.86 704 THR B CA 1
ATOM 11243 C C . THR B 1 704 ? -18.562 6.383 5.262 1 30.86 704 THR B C 1
ATOM 11245 O O . THR B 1 704 ? -19.078 7.09 6.125 1 30.86 704 THR B O 1
ATOM 11248 N N . PHE B 1 705 ? -19.016 6.539 3.984 1 32.38 705 PHE B N 1
ATOM 11249 C CA . PHE B 1 705 ? -20.188 7.398 3.938 1 32.38 705 PHE B CA 1
ATOM 11250 C C . PHE B 1 705 ? -21.469 6.566 4.02 1 32.38 705 PHE B C 1
ATOM 11252 O O . PHE B 1 705 ? -21.547 5.488 3.43 1 32.38 705 PHE B O 1
ATOM 11259 N N . PRO B 1 706 ? -22.266 7.008 4.844 1 29.7 706 PRO B N 1
ATOM 11260 C CA . PRO B 1 706 ? -23.625 6.488 5.051 1 29.7 706 PRO B CA 1
ATOM 11261 C C . PRO B 1 706 ? -24.5 6.633 3.818 1 29.7 706 PRO B C 1
ATOM 11263 O O . PRO B 1 706 ? -24.375 7.605 3.068 1 29.7 706 PRO B O 1
ATOM 11266 N N . ALA B 1 707 ? -24.828 5.605 3.027 1 29.84 707 ALA B N 1
ATOM 11267 C CA . ALA B 1 707 ? -25.781 5.68 1.923 1 29.84 707 ALA B CA 1
ATOM 11268 C C . ALA B 1 707 ? -26.906 6.668 2.23 1 29.84 707 ALA B C 1
ATOM 11270 O O . ALA B 1 707 ? -27.484 6.641 3.316 1 29.84 707 ALA B O 1
ATOM 11271 N N . VAL B 1 708 ? -26.906 7.836 1.629 1 26.8 708 VAL B N 1
ATOM 11272 C CA . VAL B 1 708 ? -28.016 8.781 1.715 1 26.8 708 VAL B CA 1
ATOM 11273 C C . VAL B 1 708 ? -29.328 8.07 1.371 1 26.8 708 VAL B C 1
ATOM 11275 O O . VAL B 1 708 ? -29.391 7.328 0.388 1 26.8 708 VAL B O 1
ATOM 11278 N N . PRO B 1 709 ? -30.406 8.227 2.17 1 26.27 709 PRO B N 1
ATOM 11279 C CA . PRO B 1 709 ? -31.734 7.738 1.784 1 26.27 709 PRO B CA 1
ATOM 11280 C C . PRO B 1 709 ? -32.219 8.32 0.458 1 26.27 709 PRO B C 1
ATOM 11282 O O . PRO B 1 709 ? -31.953 9.492 0.161 1 26.27 709 PRO B O 1
#

Solvent-accessible surface area (backbone atoms only — not comparable to full-atom values): 81510 Å² total; per-residue (Å²): 138,93,83,84,88,80,88,84,84,88,83,91,82,84,92,84,86,81,80,89,78,82,76,77,80,81,84,81,86,75,93,78,76,80,75,79,77,76,75,74,80,77,58,91,49,59,32,45,50,32,55,71,64,74,46,92,43,73,28,32,41,52,18,68,64,27,55,74,64,70,42,80,51,40,74,77,69,84,57,86,82,64,80,67,81,78,56,54,68,48,78,77,77,78,77,79,82,79,81,79,83,80,86,89,85,81,85,79,79,79,85,75,86,81,84,88,79,84,83,76,87,76,83,78,80,74,78,83,69,76,81,68,81,65,55,51,68,76,25,74,69,67,81,69,42,27,59,43,58,55,50,54,27,47,48,46,60,58,50,63,19,72,79,54,84,46,46,62,49,52,49,53,14,32,70,23,44,41,52,35,26,58,16,74,76,80,55,62,75,88,63,88,62,74,74,76,58,68,55,68,69,56,45,52,49,26,50,50,44,23,69,58,62,57,51,56,43,67,66,34,72,50,58,70,61,52,53,50,51,50,53,53,48,49,50,32,52,75,69,69,42,66,82,41,67,87,66,31,35,32,54,41,18,35,51,30,33,45,40,16,46,25,51,46,47,54,52,52,48,76,44,90,60,52,72,68,52,46,52,51,46,47,27,53,21,36,43,30,33,52,55,17,50,52,30,53,72,62,27,60,21,68,61,34,73,49,48,34,50,27,35,50,55,48,24,51,49,27,38,58,67,52,20,54,45,38,20,52,50,43,39,43,53,27,52,53,46,36,56,59,35,35,44,46,45,52,81,46,78,79,57,49,54,67,15,65,58,64,79,66,42,32,52,58,53,41,32,46,30,27,39,40,45,40,51,52,33,52,38,37,52,49,15,55,46,57,52,44,80,61,68,82,52,72,74,69,46,61,41,60,78,54,68,80,58,43,62,92,36,51,37,55,89,36,75,50,85,67,94,60,96,64,90,44,70,44,48,46,32,52,54,49,36,52,53,31,51,51,49,45,47,38,51,56,53,49,62,36,73,58,93,66,52,68,65,56,27,50,52,40,28,52,52,51,50,51,51,50,52,50,52,57,69,64,42,56,52,73,53,49,72,48,61,47,88,77,40,60,70,57,47,21,53,34,18,50,52,50,50,48,51,50,26,46,48,42,27,69,52,22,50,61,34,66,73,42,87,87,32,63,70,39,35,51,50,18,51,51,25,31,50,53,42,51,52,50,49,54,62,30,68,80,33,53,66,57,54,69,56,43,65,57,48,64,57,50,49,50,54,37,44,50,50,54,27,52,50,44,39,43,35,66,76,47,79,61,92,64,62,66,66,62,47,54,51,51,52,53,52,42,55,53,48,52,51,52,48,55,63,68,19,80,74,38,74,42,45,41,37,47,46,46,46,46,48,45,44,43,53,52,19,50,51,34,49,50,54,61,68,65,53,77,69,85,71,79,78,75,80,78,80,85,84,75,84,70,85,67,82,74,72,89,77,70,90,67,78,64,71,84,61,60,81,81,66,75,71,70,74,67,70,66,75,57,42,60,76,54,48,48,68,68,44,55,35,45,57,54,23,47,42,64,52,70,69,35,39,73,77,29,57,38,56,76,37,37,35,66,41,127,86,84,82,89,86,83,90,84,90,86,84,92,85,90,80,87,78,80,88,78,84,78,76,76,76,81,84,77,93,80,76,82,75,80,79,77,77,73,74,82,75,62,92,49,58,30,46,50,31,56,73,66,71,43,92,44,74,28,32,44,52,18,69,63,27,55,74,64,72,42,80,51,39,74,79,69,84,57,87,79,66,81,67,80,78,55,55,68,50,78,79,77,78,79,82,81,79,80,80,83,81,85,87,79,85,80,82,76,83,74,79,84,80,80,88,76,83,78,74,86,75,85,74,81,73,78,84,69,76,82,66,81,64,54,50,71,76,22,70,67,67,81,68,41,27,60,44,57,57,49,54,27,48,48,44,62,58,51,63,19,71,79,56,83,47,45,61,47,52,50,53,13,34,70,24,45,40,52,35,26,57,17,74,74,79,53,60,74,88,62,87,63,73,75,76,59,67,56,67,70,56,46,52,48,26,49,51,44,22,69,59,61,58,51,57,43,65,67,36,70,52,59,71,61,53,53,50,51,50,54,53,47,49,49,34,53,74,68,69,42,66,82,40,67,87,66,29,34,31,55,40,18,35,52,31,34,44,39,15,46,24,52,46,47,54,53,51,48,77,42,93,60,51,72,68,52,47,51,51,45,48,27,55,22,34,43,32,33,52,55,16,50,53,29,54,73,62,26,60,22,69,62,37,73,49,49,33,50,28,36,49,56,47,23,52,48,26,40,59,69,50,21,53,44,38,21,53,51,43,40,44,53,26,52,54,46,37,56,59,36,35,44,46,44,50,82,44,79,79,57,47,52,69,14,66,58,65,79,65,40,32,51,58,52,40,32,45,30,27,39,40,43,40,52,50,33,53,38,37,51,50,16,55,47,57,52,44,79,60,67,83,52,73,74,69,45,62,42,61,79,52,71,80,59,44,62,91,36,53,36,55,88,34,76,49,83,65,92,62,97,63,89,45,69,45,48,46,32,51,53,49,34,53,52,31,50,51,50,46,46,37,52,56,53,50,62,37,74,58,94,67,52,70,65,56,26,50,50,42,28,52,52,51,49,51,50,50,53,51,50,56,69,65,42,55,52,73,52,50,71,48,60,47,88,79,41,59,70,57,49,20,53,34,20,49,51,53,49,48,50,51,25,45,48,42,26,68,52,22,49,62,33,66,73,44,87,86,32,63,68,40,35,51,50,17,52,51,23,30,50,53,43,52,52,50,48,56,62,29,68,79,33,52,66,60,54,69,56,43,63,58,49,63,56,50,50,50,53,38,45,49,50,53,26,51,50,44,39,44,34,65,75,46,79,60,92,66,63,66,66,62,47,54,52,51,53,52,52,41,54,53,48,52,52,53,48,56,64,70,19,80,75,39,75,41,44,41,36,47,45,46,47,48,48,44,44,43,51,51,18,50,51,35,49,51,56,62,67,65,53,76,69,88,70,81,80,74,78,84,79,82,84,81,80,71,86,68,79,74,73,85,78,71,91,68,79,65,70,87,62,59,82,81,64,75,70,70,75,67,69,66,76,57,42,59,76,53,47,49,68,67,44,56,35,46,57,55,23,48,44,62,54,70,69,37,40,71,76,29,56,36,55,75,38,39,34,64,40